Protein AF-D4VQD3-F1 (afdb_monomer_lite)

Organism: NCBI:txid702447

Foldseek 3Di:
DVVVVVVVVVVVVVPPPCPVVVVPDPDPVVVVVCVVVVVVVVVVVVVVVVCVVDDDDPVVVVVVVVVVPPPDPPPCPVVVVVVVVVVVVVVVVCVVVVVPDPDPDPDPPPDDDPPPPVPPPPPPVVPDPPPPPPDDLPVVLVVLVVPQDPFFKQFLFFFAPEEDWAFFDPPFAADEQWDDPDFLLPIGGNLDLVVLQVRLVPRVLVLLVVLQVVCVVVVCNVPPLQWDQAPVRDTDGLSVVVSVLSDSVLLNVLSVVLVVVLLPLLCSLPKAKAKFFLFWDADPRYIYTDIHIYIPSLLSSLLSSCPPPNCLVVLLSLSNVSNVDDNVSNRSSVNSCRSLRRKEKEFEKEWAAALVRATWTKKFWWQLSNPPNSFIAIGHQFMFIQGPLQAPPVRRTGDPVVRVLVRLLQQQVDHSVLQVPWDKGWGRQMARSVSRYTYIYMYIYCHPRDHPLLSNLHAHFCNQVITPDMDIFHLDDADSDLVVVLVVRCVVVVDCSSVGHHPRCRSVSSNSCSSVPVPPPPVSVCVVVVVVVVVVVVVVCVVVVDPCVVVNVVVVVVVVVVVVVVVVVVPVPDPPVQFRFDDQLDSQNPPQKHFNGFDSQLAPDDDDPPDFQPALQLEKEWEDDPPDQKDFLVQKAAPDPKQKGWGAGPPNRDIYIHIYTYIYGCPVDDGAGEFEKEQLWADDPWKIKGKWKWFADPLHTQAIFRMDTDPPRQMWGQPDADDPSRLSSCCSNRVDDSVSRRPIRMGTGDPVCRQFWHWGTWMDRVRYIYTYIDGSVHDCVPPPDFDEEDEFDPPDELVCCCVVPVSVCNVDRMGMYIYMYTPLRCLQRVSRQCVPPVNVVRYRPVRSSNVQSVCSNNPRRTDHDD

Radius of gyration: 34.7 Å; chains: 1; bounding box: 70×96×110 Å

Structure (mmCIF, N/CA/C/O backbone):
data_AF-D4VQD3-F1
#
_entry.id   AF-D4VQD3-F1
#
loop_
_atom_site.group_PDB
_atom_site.id
_atom_site.type_symbol
_atom_site.label_atom_id
_atom_site.label_alt_id
_atom_site.label_comp_id
_atom_site.label_asym_id
_atom_site.label_entity_id
_atom_site.label_seq_id
_atom_site.pdbx_PDB_ins_code
_atom_site.Cartn_x
_atom_site.Cartn_y
_atom_site.Cartn_z
_atom_site.occupancy
_atom_site.B_iso_or_equiv
_atom_site.auth_seq_id
_atom_site.auth_comp_id
_atom_site.auth_asym_id
_atom_site.auth_atom_id
_atom_site.pdbx_PDB_model_num
ATOM 1 N N . MET A 1 1 ? 0.492 35.483 64.277 1.00 33.34 1 MET A N 1
ATOM 2 C CA . MET A 1 1 ? 1.605 34.751 63.634 1.00 33.34 1 MET A CA 1
ATOM 3 C C . MET A 1 1 ? 1.775 35.094 62.150 1.00 33.34 1 MET A C 1
ATOM 5 O O . MET A 1 1 ? 2.915 35.153 61.722 1.00 33.34 1 MET A O 1
ATOM 9 N N . GLU A 1 2 ? 0.725 35.413 61.380 1.00 28.59 2 GLU A N 1
ATOM 10 C CA . GLU A 1 2 ? 0.858 35.745 59.939 1.00 28.59 2 GLU A CA 1
ATOM 11 C C . GLU A 1 2 ? 1.610 37.054 59.626 1.00 28.59 2 GLU A C 1
ATOM 13 O O . GLU A 1 2 ? 2.384 37.095 58.674 1.00 28.59 2 GLU A O 1
ATOM 18 N N . ASN A 1 3 ? 1.480 38.105 60.446 1.00 31.08 3 ASN A N 1
ATOM 19 C CA . ASN A 1 3 ? 2.171 39.379 60.175 1.00 31.08 3 ASN A CA 1
ATOM 20 C C . ASN A 1 3 ? 3.705 39.301 60.310 1.00 31.08 3 ASN A C 1
ATOM 22 O O . ASN A 1 3 ? 4.404 40.060 59.645 1.00 31.08 3 ASN A O 1
ATOM 26 N N . ASN A 1 4 ? 4.239 38.360 61.100 1.00 36.03 4 ASN A N 1
ATOM 27 C CA . ASN A 1 4 ? 5.691 38.196 61.260 1.00 36.03 4 ASN A CA 1
ATOM 28 C C . ASN A 1 4 ? 6.319 37.408 60.099 1.00 36.03 4 ASN A C 1
ATOM 30 O O . ASN A 1 4 ? 7.479 37.633 59.772 1.00 36.03 4 ASN A O 1
ATOM 34 N N . LEU A 1 5 ? 5.552 36.533 59.434 1.00 33.44 5 LEU A N 1
ATOM 35 C CA . LEU A 1 5 ? 6.019 35.793 58.256 1.00 33.44 5 LEU A CA 1
ATOM 36 C C . LEU A 1 5 ? 6.126 36.707 57.025 1.00 33.44 5 LEU A C 1
ATOM 38 O O . LEU A 1 5 ? 7.046 36.579 56.219 1.00 33.44 5 LEU A O 1
ATOM 42 N N . ILE A 1 6 ? 5.197 37.662 56.907 1.00 37.62 6 ILE A N 1
ATOM 43 C CA . ILE A 1 6 ? 5.162 38.647 55.819 1.00 37.62 6 ILE A CA 1
ATOM 44 C C . ILE A 1 6 ? 6.357 39.597 55.924 1.00 37.62 6 ILE A C 1
ATOM 46 O O . ILE A 1 6 ? 7.032 39.827 54.923 1.00 37.62 6 ILE A O 1
ATOM 50 N N . GLN A 1 7 ? 6.668 40.086 57.129 1.00 35.72 7 GLN A N 1
ATOM 51 C CA . GLN A 1 7 ? 7.824 40.959 57.330 1.00 35.72 7 GLN A CA 1
ATOM 52 C C . GLN A 1 7 ? 9.146 40.208 57.093 1.00 35.72 7 GLN A C 1
ATOM 54 O O . GLN A 1 7 ? 9.992 40.698 56.356 1.00 35.72 7 GLN A O 1
ATOM 59 N N . ALA A 1 8 ? 9.267 38.965 57.577 1.00 34.41 8 ALA A N 1
ATOM 60 C CA . ALA A 1 8 ? 10.447 38.129 57.337 1.00 34.41 8 ALA A CA 1
ATOM 61 C C . ALA A 1 8 ? 10.674 37.800 55.847 1.00 34.41 8 ALA A C 1
ATOM 63 O O . ALA A 1 8 ? 11.813 37.719 55.398 1.00 34.41 8 ALA A O 1
ATOM 64 N N . THR A 1 9 ? 9.603 37.647 55.060 1.00 35.06 9 THR A N 1
ATOM 65 C CA . THR A 1 9 ? 9.702 37.386 53.611 1.00 35.06 9 THR A CA 1
ATOM 66 C C . THR A 1 9 ? 10.125 38.640 52.842 1.00 35.06 9 THR A C 1
ATOM 68 O O . THR A 1 9 ? 10.908 38.557 51.899 1.00 35.06 9 THR A O 1
ATOM 71 N N . VAL A 1 10 ? 9.643 39.814 53.257 1.00 36.75 10 VAL A N 1
ATOM 72 C CA . VAL A 1 10 ? 10.036 41.102 52.666 1.00 36.75 10 VAL A CA 1
ATOM 73 C C . VAL A 1 10 ? 11.495 41.431 52.995 1.00 36.75 10 VAL A C 1
ATOM 75 O O . VAL A 1 10 ? 12.235 41.839 52.101 1.00 36.75 10 VAL A O 1
ATOM 78 N N . ASP A 1 11 ? 11.933 41.166 54.226 1.00 36.28 11 ASP A N 1
ATOM 79 C CA . ASP A 1 11 ? 13.319 41.380 54.655 1.00 36.28 11 ASP A CA 1
ATOM 80 C C . ASP A 1 11 ? 14.286 40.379 53.983 1.00 36.28 11 ASP A C 1
ATOM 82 O O . ASP A 1 11 ? 15.412 40.739 53.638 1.00 36.28 11 ASP A O 1
ATOM 86 N N . TYR A 1 12 ? 13.839 39.146 53.703 1.00 36.28 12 TYR A N 1
ATOM 87 C CA . TYR A 1 12 ? 14.604 38.147 52.940 1.00 36.28 12 TYR A CA 1
ATOM 88 C C . TYR A 1 12 ? 14.807 38.551 51.471 1.00 36.28 12 TYR A C 1
ATOM 90 O O . TYR A 1 12 ? 15.903 38.414 50.933 1.00 36.28 12 TYR A O 1
ATOM 98 N N . VAL A 1 13 ? 13.775 39.104 50.825 1.00 36.78 13 VAL A N 1
ATOM 99 C CA . VAL A 1 13 ? 13.853 39.589 49.434 1.00 36.78 13 VAL A CA 1
ATOM 100 C C . VAL A 1 13 ? 14.712 40.850 49.315 1.00 36.78 13 VAL A C 1
ATOM 102 O O . VAL A 1 13 ? 15.398 41.033 48.310 1.00 36.78 13 VAL A O 1
ATOM 105 N N . HIS A 1 14 ? 14.715 41.706 50.338 1.00 37.44 14 HIS A N 1
ATOM 106 C CA . HIS A 1 14 ? 15.539 42.914 50.355 1.00 37.44 14 HIS A CA 1
ATOM 107 C C . HIS A 1 14 ? 17.028 42.653 50.627 1.00 37.44 14 HIS A C 1
ATOM 109 O O . HIS A 1 14 ? 17.852 43.432 50.154 1.00 37.44 14 HIS A O 1
ATOM 115 N N . ASN A 1 15 ? 17.369 41.569 51.333 1.00 33.91 15 ASN A N 1
ATOM 116 C CA . ASN A 1 15 ? 18.751 41.197 51.669 1.00 33.91 15 ASN A CA 1
ATOM 117 C C . ASN A 1 15 ? 19.378 40.169 50.707 1.00 33.91 15 ASN A C 1
ATOM 119 O O . ASN A 1 15 ? 20.495 39.713 50.944 1.00 33.91 15 ASN A O 1
ATOM 123 N N . LEU A 1 16 ? 18.678 39.792 49.632 1.00 35.41 16 LEU A N 1
ATOM 124 C CA . LEU A 1 16 ? 19.236 38.965 48.563 1.00 35.41 16 LEU A CA 1
ATOM 125 C C . LEU A 1 16 ? 20.301 39.767 47.801 1.00 35.41 16 LEU A C 1
ATOM 127 O O . LEU A 1 16 ? 19.994 40.781 47.174 1.00 35.41 16 LEU A O 1
ATOM 131 N N . ASP A 1 17 ? 21.554 39.311 47.858 1.00 36.62 17 ASP A N 1
ATOM 132 C CA . ASP A 1 17 ? 22.639 39.862 47.048 1.00 36.62 17 ASP A CA 1
ATOM 133 C C . ASP A 1 17 ? 22.397 39.482 45.581 1.00 36.62 17 ASP A C 1
ATOM 135 O O . ASP A 1 17 ? 22.597 38.347 45.144 1.00 36.62 17 ASP A O 1
ATOM 139 N N . TRP A 1 18 ? 21.877 40.441 44.817 1.00 41.19 18 TRP A N 1
ATOM 140 C CA . TRP A 1 18 ? 21.493 40.252 43.420 1.00 41.19 18 TRP A CA 1
ATOM 141 C C . TRP A 1 18 ? 22.688 39.931 42.515 1.00 41.19 18 TRP A C 1
ATOM 143 O O . TRP A 1 18 ? 22.479 39.467 41.393 1.00 41.19 18 TRP A O 1
ATOM 153 N N . SER A 1 19 ? 23.924 40.151 42.975 1.00 35.09 19 SER A N 1
ATOM 154 C CA . SER A 1 19 ? 25.125 39.918 42.172 1.00 35.09 19 SER A CA 1
ATOM 155 C C . SER A 1 19 ? 25.336 38.440 41.808 1.00 35.09 19 SER A C 1
ATOM 157 O O . SER A 1 19 ? 25.745 38.168 40.679 1.00 35.09 19 SER A O 1
ATOM 159 N N . ASP A 1 20 ? 24.923 37.494 42.662 1.00 33.75 20 ASP A N 1
ATOM 160 C CA . ASP A 1 20 ? 25.045 36.045 42.410 1.00 33.75 20 ASP A CA 1
ATOM 161 C C . ASP A 1 20 ? 23.985 35.480 41.441 1.00 33.75 20 ASP A C 1
ATOM 163 O O . ASP A 1 20 ? 24.187 34.438 40.812 1.00 33.75 20 ASP A O 1
ATOM 167 N N . ILE A 1 21 ? 22.853 36.172 41.258 1.00 36.41 21 ILE A N 1
ATOM 168 C CA . ILE A 1 21 ? 21.816 35.771 40.287 1.00 36.41 21 ILE A CA 1
ATOM 169 C C . ILE A 1 21 ? 22.214 36.193 38.863 1.00 36.41 21 ILE A C 1
ATOM 171 O O . ILE A 1 21 ? 21.876 35.511 37.892 1.00 36.41 21 ILE A O 1
ATOM 175 N N . PHE A 1 22 ? 22.958 37.294 38.717 1.00 35.69 22 PHE A N 1
ATOM 176 C CA . PHE A 1 22 ? 23.369 37.812 37.409 1.00 35.69 22 PHE A CA 1
ATOM 177 C C . PHE A 1 22 ? 24.576 37.083 36.800 1.00 35.69 22 PHE A C 1
ATOM 179 O O . PHE A 1 22 ? 24.719 37.084 35.577 1.00 35.69 22 PHE A O 1
ATOM 186 N N . THR A 1 23 ? 25.406 36.409 37.597 1.00 34.34 23 THR A N 1
ATOM 187 C CA . THR A 1 23 ? 26.603 35.693 37.116 1.00 34.34 23 THR A CA 1
ATOM 188 C C . THR A 1 23 ? 26.313 34.335 36.464 1.00 34.34 23 THR A C 1
ATOM 190 O O . THR A 1 23 ? 27.164 33.842 35.728 1.00 34.34 23 THR A O 1
ATOM 193 N N . ASN A 1 24 ? 25.115 33.754 36.629 1.00 33.88 24 ASN A N 1
ATOM 194 C CA . ASN A 1 24 ? 24.781 32.410 36.117 1.00 33.88 24 ASN A CA 1
ATOM 195 C C . ASN A 1 24 ? 23.739 32.356 34.976 1.00 33.88 24 ASN A C 1
ATOM 197 O O . ASN A 1 24 ? 23.231 31.282 34.649 1.00 33.88 24 ASN A O 1
ATOM 201 N N . ILE A 1 25 ? 23.419 33.479 34.319 1.00 36.72 25 ILE A N 1
ATOM 202 C CA . ILE A 1 25 ? 22.396 33.522 33.253 1.00 36.72 25 ILE A CA 1
ATOM 203 C C . ILE A 1 25 ? 23.027 33.849 31.891 1.00 36.72 25 ILE A C 1
ATOM 205 O O . ILE A 1 25 ? 23.129 35.002 31.483 1.00 36.72 25 ILE A O 1
ATOM 209 N N . THR A 1 26 ? 23.377 32.818 31.121 1.00 33.91 26 THR A N 1
ATOM 210 C CA . THR A 1 26 ? 23.884 32.920 29.736 1.00 33.91 26 THR A CA 1
ATOM 211 C C . THR A 1 26 ? 22.786 32.689 28.684 1.00 33.91 26 THR A C 1
ATOM 213 O O . THR A 1 26 ? 22.952 31.931 27.731 1.00 33.91 26 THR A O 1
ATOM 216 N N . SER A 1 27 ? 21.630 33.356 28.818 1.00 38.34 27 SER A N 1
ATOM 217 C CA . SER A 1 27 ? 20.568 33.314 27.795 1.00 38.34 27 SER A CA 1
ATOM 218 C C . SER A 1 27 ? 20.077 34.708 27.403 1.00 38.34 27 SER A C 1
ATOM 220 O O . SER A 1 27 ? 19.312 35.354 28.122 1.00 38.34 27 SER A O 1
ATOM 222 N N . ASN A 1 28 ? 20.438 35.128 26.185 1.00 36.25 28 ASN A N 1
ATOM 223 C CA . ASN A 1 28 ? 20.037 36.397 25.558 1.00 36.25 28 ASN A CA 1
ATOM 224 C C . ASN A 1 28 ? 18.508 36.612 25.481 1.00 36.25 28 ASN A C 1
ATOM 226 O O . ASN A 1 28 ? 18.054 37.738 25.303 1.00 36.25 28 ASN A O 1
ATOM 230 N N . LYS A 1 29 ? 17.688 35.561 25.638 1.00 36.31 29 LYS A N 1
ATOM 231 C CA . LYS A 1 29 ? 16.215 35.661 25.618 1.00 36.31 29 LYS A CA 1
ATOM 232 C C . LYS A 1 29 ? 15.621 36.184 26.930 1.00 36.31 29 LYS A C 1
ATOM 234 O O . LYS A 1 29 ? 14.568 36.814 26.891 1.00 36.31 29 LYS A O 1
ATOM 239 N N . LEU A 1 30 ? 16.275 35.945 28.070 1.00 36.44 30 LEU A N 1
ATOM 240 C CA . LEU A 1 30 ? 15.791 36.415 29.373 1.00 36.44 30 LEU A CA 1
ATOM 241 C C . LEU A 1 30 ? 16.198 37.873 29.623 1.00 36.44 30 LEU A C 1
ATOM 243 O O . LEU A 1 30 ? 15.379 38.654 30.095 1.00 36.44 30 LEU A O 1
ATOM 247 N N . LEU A 1 31 ? 17.404 38.265 29.194 1.00 36.03 31 LEU A N 1
ATOM 248 C CA . LEU A 1 31 ? 17.841 39.667 29.153 1.00 36.03 31 LEU A CA 1
ATOM 249 C C . LEU A 1 31 ? 16.934 40.531 28.259 1.00 36.03 31 LEU A C 1
ATOM 251 O O . LEU A 1 31 ? 16.635 41.666 28.611 1.00 36.03 31 LEU A O 1
ATOM 255 N N . PHE A 1 32 ? 16.436 39.971 27.150 1.00 38.72 32 PHE A N 1
ATOM 256 C CA . PHE A 1 32 ? 15.459 40.615 26.264 1.00 38.72 32 PHE A CA 1
ATOM 257 C C . PHE A 1 32 ? 14.057 40.740 26.890 1.00 38.72 32 PHE A C 1
ATOM 259 O O . PHE A 1 32 ? 13.383 41.752 26.725 1.00 38.72 32 PHE A O 1
ATOM 266 N N . LEU A 1 33 ? 13.608 39.732 27.643 1.00 35.38 33 LEU A N 1
ATOM 267 C CA . LEU A 1 33 ? 12.346 39.813 28.387 1.00 35.38 33 LEU A CA 1
ATOM 268 C C . LEU A 1 33 ? 12.435 40.817 29.543 1.00 35.38 33 LEU A C 1
ATOM 270 O O . LEU A 1 33 ? 11.495 41.576 29.754 1.00 35.38 33 LEU A O 1
ATOM 274 N N . LEU A 1 34 ? 13.567 40.869 30.248 1.00 35.59 34 LEU A N 1
ATOM 275 C CA . LEU A 1 34 ? 13.815 41.834 31.319 1.00 35.59 34 LEU A CA 1
ATOM 276 C C . LEU A 1 34 ? 13.956 43.265 30.781 1.00 35.59 34 LEU A C 1
ATOM 278 O O . LEU A 1 34 ? 13.406 44.182 31.383 1.00 35.59 34 LEU A O 1
ATOM 282 N N . SER A 1 35 ? 14.590 43.474 29.622 1.00 36.38 35 SER A N 1
ATOM 283 C CA . SER A 1 35 ? 14.714 44.810 29.017 1.00 36.38 35 SER A CA 1
ATOM 284 C C . SER A 1 35 ? 13.388 45.379 28.498 1.00 36.38 35 SER A C 1
ATOM 286 O O . SER A 1 35 ? 13.237 46.596 28.444 1.00 36.38 35 SER A O 1
ATOM 288 N N . ILE A 1 36 ? 12.410 44.522 28.177 1.00 37.00 36 ILE A N 1
ATOM 289 C CA . ILE A 1 36 ? 11.030 44.914 27.832 1.00 37.00 36 ILE A CA 1
ATOM 290 C C . ILE A 1 36 ? 10.156 45.049 29.087 1.00 37.00 36 ILE A C 1
ATOM 292 O O . ILE A 1 36 ? 9.302 45.931 29.158 1.00 37.00 36 ILE A O 1
ATOM 296 N N . ALA A 1 37 ? 10.362 44.197 30.092 1.00 37.03 37 ALA A N 1
ATOM 297 C CA . ALA A 1 37 ? 9.554 44.188 31.307 1.00 37.03 37 ALA A CA 1
ATOM 298 C C . ALA A 1 37 ? 9.890 45.354 32.251 1.00 37.03 37 ALA A C 1
ATOM 300 O O . ALA A 1 37 ? 8.980 45.952 32.817 1.00 37.03 37 ALA A O 1
ATOM 301 N N . ILE A 1 38 ? 11.164 45.728 32.401 1.00 37.53 38 ILE A N 1
ATOM 302 C CA . ILE A 1 38 ? 11.604 46.784 33.332 1.00 37.53 38 ILE A CA 1
ATOM 303 C C . ILE A 1 38 ? 10.982 48.166 33.002 1.00 37.53 38 ILE A C 1
ATOM 305 O O . ILE A 1 38 ? 10.444 48.794 33.918 1.00 37.53 38 ILE A O 1
ATOM 309 N N . PRO A 1 39 ? 10.927 48.626 31.733 1.00 36.78 39 PRO A N 1
ATOM 310 C CA . PRO A 1 39 ? 10.271 49.888 31.367 1.00 36.78 39 PRO A CA 1
ATOM 311 C C . PRO A 1 39 ? 8.746 49.887 31.537 1.00 36.78 39 PRO A C 1
ATOM 313 O O . PRO A 1 39 ? 8.153 50.957 31.625 1.00 36.78 39 PRO A O 1
ATOM 316 N N . VAL A 1 40 ? 8.106 48.711 31.587 1.00 38.28 40 VAL A N 1
ATOM 317 C CA . VAL A 1 40 ? 6.649 48.544 31.772 1.00 38.28 40 VAL A CA 1
ATOM 318 C C . VAL A 1 40 ? 6.289 48.398 33.256 1.00 38.28 40 VAL A C 1
ATOM 320 O O . VAL A 1 40 ? 5.279 48.935 33.714 1.00 38.28 40 VAL A O 1
ATOM 323 N N . ILE A 1 41 ? 7.140 47.727 34.036 1.00 39.78 41 ILE A N 1
ATOM 324 C CA . ILE A 1 41 ? 6.942 47.472 35.468 1.00 39.78 41 ILE A CA 1
ATOM 325 C C . ILE A 1 41 ? 7.159 48.742 36.305 1.00 39.78 41 ILE A C 1
ATOM 327 O O . ILE A 1 41 ? 6.414 48.964 37.257 1.00 39.78 41 ILE A O 1
ATOM 331 N N . ILE A 1 42 ? 8.111 49.612 35.949 1.00 38.66 42 ILE A N 1
ATOM 332 C CA . ILE A 1 42 ? 8.399 50.852 36.700 1.00 38.66 42 ILE A CA 1
ATOM 333 C C . ILE A 1 42 ? 7.208 51.846 36.689 1.00 38.66 42 ILE A C 1
ATOM 335 O O . ILE A 1 42 ? 6.819 52.323 37.761 1.00 38.66 42 ILE A O 1
ATOM 339 N N . PRO A 1 43 ? 6.547 52.128 35.546 1.00 38.06 43 PRO A N 1
ATOM 340 C CA . PRO A 1 43 ? 5.314 52.920 35.510 1.00 38.06 43 PRO A CA 1
ATOM 341 C C . PRO A 1 43 ? 4.153 52.253 36.257 1.00 38.06 43 PRO A C 1
ATOM 343 O O . PRO A 1 43 ? 3.422 52.932 36.979 1.00 38.06 43 PRO A O 1
ATOM 346 N N . LEU A 1 44 ? 4.013 50.924 36.148 1.00 37.69 44 LEU A N 1
ATOM 347 C CA . LEU A 1 44 ? 3.003 50.147 36.877 1.00 37.69 44 LEU A CA 1
ATOM 348 C C . LEU A 1 44 ? 3.212 50.203 38.398 1.00 37.69 44 LEU A C 1
ATOM 350 O O . LEU A 1 44 ? 2.231 50.281 39.132 1.00 37.69 44 LEU A O 1
ATOM 354 N N . PHE A 1 45 ? 4.457 50.255 38.883 1.00 35.16 45 PHE A N 1
ATOM 355 C CA . PHE A 1 45 ? 4.780 50.443 40.304 1.00 35.16 45 PHE A CA 1
ATOM 356 C C . PHE A 1 45 ? 4.440 51.858 40.813 1.00 35.16 45 PHE A C 1
ATOM 358 O O . PHE A 1 45 ? 4.010 52.037 41.957 1.00 35.16 45 PHE A O 1
ATOM 365 N N . ASN A 1 46 ? 4.562 52.875 39.955 1.00 36.81 46 ASN A N 1
ATOM 366 C CA . ASN A 1 46 ? 4.122 54.240 40.264 1.00 36.81 46 ASN A CA 1
ATOM 367 C C . ASN A 1 46 ? 2.588 54.376 40.251 1.00 36.81 46 ASN A C 1
ATOM 369 O O . ASN A 1 46 ? 2.022 55.088 41.085 1.00 36.81 46 ASN A O 1
ATOM 373 N N . ILE A 1 47 ? 1.903 53.638 39.371 1.00 42.66 47 ILE A N 1
ATOM 374 C CA . ILE A 1 47 ? 0.440 53.485 39.367 1.00 42.66 47 ILE A CA 1
ATOM 375 C C . ILE A 1 47 ? -0.024 52.696 40.611 1.00 42.66 47 ILE A C 1
ATOM 377 O O . ILE A 1 47 ? -0.975 53.103 41.277 1.00 42.66 47 ILE A O 1
ATOM 381 N N . TYR A 1 48 ? 0.706 51.652 41.016 1.00 36.09 48 TYR A N 1
ATOM 382 C CA . TYR A 1 48 ? 0.490 50.869 42.241 1.00 36.09 48 TYR A CA 1
ATOM 383 C C . TYR A 1 48 ? 0.541 51.733 43.513 1.00 36.09 48 TYR A C 1
ATOM 385 O O . TYR A 1 48 ? -0.371 51.651 44.339 1.00 36.09 48 TYR A O 1
ATOM 393 N N . LYS A 1 49 ? 1.515 52.650 43.641 1.00 35.62 49 LYS A N 1
ATOM 394 C CA . LYS A 1 49 ? 1.566 53.626 44.755 1.00 35.62 49 LYS A CA 1
ATOM 395 C C . LYS A 1 49 ? 0.324 54.525 44.830 1.00 35.62 49 LYS A C 1
ATOM 397 O O . LYS A 1 49 ? -0.073 54.915 45.927 1.00 35.62 49 LYS A O 1
ATOM 402 N N . ARG A 1 50 ? -0.308 54.838 43.691 1.00 38.88 50 ARG A N 1
ATOM 403 C CA . ARG A 1 50 ? -1.570 55.602 43.629 1.00 38.88 50 ARG A CA 1
ATOM 404 C C . ARG A 1 50 ? -2.806 54.742 43.933 1.00 38.88 50 ARG A C 1
ATOM 406 O O . ARG A 1 50 ? -3.743 55.247 44.545 1.00 38.88 50 ARG A O 1
ATOM 413 N N . ILE A 1 51 ? -2.797 53.459 43.566 1.00 40.53 51 ILE A N 1
ATOM 414 C CA . ILE A 1 51 ? -3.932 52.526 43.707 1.00 40.53 51 ILE A CA 1
ATOM 415 C C . ILE A 1 51 ? -4.090 51.967 45.133 1.00 40.53 51 ILE A C 1
ATOM 417 O O . ILE A 1 51 ? -5.218 51.722 45.558 1.00 40.53 51 ILE A O 1
ATOM 421 N N . VAL A 1 52 ? -3.021 51.847 45.933 1.00 34.28 52 VAL A N 1
ATOM 422 C CA . VAL A 1 52 ? -3.097 51.339 47.329 1.00 34.28 52 VAL A CA 1
ATOM 423 C C . VAL A 1 52 ? -4.000 52.195 48.249 1.00 34.28 52 VAL A C 1
ATOM 425 O O . VAL A 1 52 ? -4.395 51.744 49.325 1.00 34.28 52 VAL A O 1
ATOM 428 N N . ARG A 1 53 ? -4.438 53.387 47.814 1.00 36.59 53 ARG A N 1
ATOM 429 C CA . ARG A 1 53 ? -5.448 54.199 48.517 1.00 36.59 53 ARG A CA 1
ATOM 430 C C . ARG A 1 53 ? -6.908 53.765 48.296 1.00 36.59 53 ARG A C 1
ATOM 432 O O . ARG A 1 53 ? -7.765 54.231 49.041 1.00 36.59 53 ARG A O 1
ATOM 439 N N . ILE A 1 54 ? -7.223 52.873 47.347 1.00 40.44 54 ILE A N 1
ATOM 440 C CA . ILE A 1 54 ? -8.612 52.476 47.038 1.00 40.44 54 ILE A CA 1
ATOM 441 C C . ILE A 1 54 ? -8.764 50.937 47.012 1.00 40.44 54 ILE A C 1
ATOM 443 O O . ILE A 1 54 ? -8.621 50.285 45.989 1.00 40.44 54 ILE A O 1
ATOM 447 N N . ARG A 1 55 ? -9.124 50.404 48.194 1.00 35.03 55 ARG A N 1
ATOM 448 C CA . ARG A 1 55 ? -9.782 49.113 48.537 1.00 35.03 55 ARG A CA 1
ATOM 449 C C . ARG A 1 55 ? -9.081 47.766 48.219 1.00 35.03 55 ARG A C 1
ATOM 451 O O . ARG A 1 55 ? -8.826 47.386 47.087 1.00 35.03 55 ARG A O 1
ATOM 458 N N . LYS A 1 56 ? -8.911 46.976 49.297 1.00 35.22 56 LYS A N 1
ATOM 459 C CA . LYS A 1 56 ? -8.087 45.753 49.462 1.00 35.22 56 LYS A CA 1
ATOM 460 C C . LYS A 1 56 ? -8.776 44.385 49.234 1.00 35.22 56 LYS A C 1
ATOM 462 O O . LYS A 1 56 ? -8.139 43.362 49.449 1.00 35.22 56 LYS A O 1
ATOM 467 N N . ILE A 1 57 ? -10.049 44.307 48.837 1.00 36.31 57 ILE A N 1
ATOM 468 C CA . ILE A 1 57 ? -10.833 43.054 49.008 1.00 36.31 57 ILE A CA 1
ATOM 469 C C . ILE A 1 57 ? -10.861 42.138 47.764 1.00 36.31 57 ILE A C 1
ATOM 471 O O . ILE A 1 57 ? -10.966 40.923 47.905 1.00 36.31 57 ILE A O 1
ATOM 475 N N . VAL A 1 58 ? -10.705 42.670 46.547 1.00 37.38 58 VAL A N 1
ATOM 476 C CA . VAL A 1 58 ? -10.849 41.869 45.307 1.00 37.38 58 VAL A CA 1
ATOM 477 C C . VAL A 1 58 ? -9.582 41.068 44.968 1.00 37.38 58 VAL A C 1
ATOM 479 O O . VAL A 1 58 ? -9.665 39.957 44.452 1.00 37.38 58 VAL A O 1
ATOM 482 N N . ILE A 1 59 ? -8.401 41.577 45.328 1.00 37.72 59 ILE A N 1
ATOM 483 C CA . ILE A 1 59 ? -7.108 40.995 44.926 1.00 37.72 59 ILE A CA 1
ATOM 484 C C . ILE A 1 59 ? -6.732 39.751 45.758 1.00 37.72 59 ILE A C 1
ATOM 486 O O . ILE A 1 59 ? -6.119 38.824 45.232 1.00 37.72 59 ILE A O 1
ATOM 490 N N . LEU A 1 60 ? -7.174 39.663 47.019 1.00 34.28 60 LEU A N 1
ATOM 491 C CA . LEU A 1 60 ? -6.904 38.514 47.901 1.00 34.28 60 LEU A CA 1
ATOM 492 C C . LEU A 1 60 ? -7.559 37.209 47.417 1.00 34.28 60 LEU A C 1
ATOM 494 O O . LEU A 1 60 ? -6.998 36.136 47.618 1.00 34.28 60 LEU A O 1
ATOM 498 N N . ARG A 1 61 ? -8.702 37.281 46.717 1.00 33.72 61 ARG A N 1
ATOM 499 C CA . ARG A 1 61 ? -9.324 36.094 46.099 1.00 33.72 61 ARG A CA 1
ATOM 500 C C . ARG A 1 61 ? -8.619 35.643 44.818 1.00 33.72 61 ARG A C 1
ATOM 502 O O . ARG A 1 61 ? -8.658 34.459 44.507 1.00 33.72 61 ARG A O 1
ATOM 509 N N . VAL A 1 62 ? -7.959 36.557 44.106 1.00 36.34 62 VAL A N 1
ATOM 510 C CA . VAL A 1 62 ? -7.290 36.273 42.824 1.00 36.34 62 VAL A CA 1
ATOM 511 C C . VAL A 1 62 ? -5.879 35.715 43.037 1.00 36.34 62 VAL A C 1
ATOM 513 O O . VAL A 1 62 ? -5.500 34.750 42.379 1.00 36.34 62 VAL A O 1
ATOM 516 N N . LEU A 1 63 ? -5.128 36.234 44.015 1.00 33.44 63 LEU A N 1
ATOM 517 C CA . LEU A 1 63 ? -3.815 35.683 44.388 1.00 33.44 63 LEU A CA 1
ATOM 518 C C . LEU A 1 63 ? -3.918 34.260 44.955 1.00 33.44 63 LEU A C 1
ATOM 520 O O . LEU A 1 63 ? -3.075 33.420 44.647 1.00 33.44 63 LEU A O 1
ATOM 524 N N . ASN A 1 64 ? -4.991 33.960 45.695 1.00 30.27 64 ASN A N 1
ATOM 525 C CA . ASN A 1 64 ? -5.253 32.603 46.177 1.00 30.27 64 ASN A CA 1
ATOM 526 C C . ASN A 1 64 ? -5.579 31.624 45.027 1.00 30.27 64 ASN A C 1
ATOM 528 O O . ASN A 1 64 ? -5.360 30.427 45.153 1.00 30.27 64 ASN A O 1
ATOM 532 N N . TRP A 1 65 ? -6.057 32.127 43.882 1.00 35.09 65 TRP A N 1
ATOM 533 C CA . TRP A 1 65 ? -6.324 31.321 42.685 1.00 35.09 65 TRP A CA 1
ATOM 534 C C . TRP A 1 65 ? -5.052 31.069 41.858 1.00 35.09 65 TRP A C 1
ATOM 536 O O . TRP A 1 65 ? -4.851 29.964 41.362 1.00 35.09 65 TRP A O 1
ATOM 546 N N . MET A 1 66 ? -4.144 32.053 41.786 1.00 31.84 66 MET A N 1
ATOM 547 C CA . MET A 1 66 ? -2.836 31.906 41.125 1.00 31.84 66 MET A CA 1
ATOM 548 C C . MET A 1 66 ? -1.882 30.947 41.853 1.00 31.84 66 MET A C 1
ATOM 550 O O . MET A 1 66 ? -1.061 30.299 41.207 1.00 31.84 66 MET A O 1
ATOM 554 N N . LEU A 1 67 ? -1.981 30.832 43.180 1.00 31.38 67 LEU A N 1
ATOM 555 C CA . LEU A 1 67 ? -1.164 29.896 43.964 1.00 31.38 67 LEU A CA 1
ATOM 556 C C . LEU A 1 67 ? -1.578 28.427 43.772 1.00 31.38 67 LEU A C 1
ATOM 558 O O . LEU A 1 67 ? -0.744 27.540 43.919 1.00 31.38 67 LEU A O 1
ATOM 562 N N . VAL A 1 68 ? -2.827 28.161 43.376 1.00 30.41 68 VAL A N 1
ATOM 563 C CA . VAL A 1 68 ? -3.337 26.795 43.147 1.00 30.41 68 VAL A CA 1
ATOM 564 C C . VAL A 1 68 ? -3.028 26.287 41.726 1.00 30.41 68 VAL A C 1
ATOM 566 O O . VAL A 1 68 ? -3.092 25.087 41.475 1.00 30.41 68 VAL A O 1
ATOM 569 N N . SER A 1 69 ? -2.619 27.153 40.790 1.00 35.12 69 SER A N 1
ATOM 570 C CA . SER A 1 69 ? -2.417 26.788 39.377 1.00 35.12 69 SER A CA 1
ATOM 571 C C . SER A 1 69 ? -0.958 26.535 38.956 1.00 35.12 69 SER A C 1
ATOM 573 O O . SER A 1 69 ? -0.655 26.592 37.764 1.00 35.12 69 SER A O 1
ATOM 575 N N . GLN A 1 70 ? -0.031 26.255 39.881 1.00 29.34 70 GLN A N 1
ATOM 576 C CA . GLN A 1 70 ? 1.379 25.956 39.556 1.00 29.34 70 GLN A CA 1
ATOM 577 C C . GLN A 1 70 ? 1.642 24.512 39.074 1.00 29.34 70 GLN A C 1
ATOM 579 O O . GLN A 1 70 ? 2.656 23.907 39.414 1.00 29.34 70 GLN A O 1
ATOM 584 N N . VAL A 1 71 ? 0.783 23.955 38.217 1.00 29.66 71 VAL A N 1
ATOM 585 C CA . VAL A 1 71 ? 1.071 22.685 37.530 1.00 29.66 71 VAL A CA 1
ATOM 586 C C . VAL A 1 71 ? 0.878 22.869 36.020 1.00 29.66 71 VAL A C 1
ATOM 588 O O . VAL A 1 71 ? -0.206 23.206 35.556 1.00 29.66 71 VAL A O 1
ATOM 591 N N . ASP A 1 72 ? 1.963 22.655 35.268 1.00 28.67 72 ASP A N 1
ATOM 592 C CA . ASP A 1 72 ? 2.078 22.608 33.797 1.00 28.67 72 ASP A CA 1
ATOM 593 C C . ASP A 1 72 ? 2.061 23.926 32.986 1.00 28.67 72 ASP A C 1
ATOM 595 O O . ASP A 1 72 ? 1.247 24.165 32.089 1.00 28.67 72 ASP A O 1
ATOM 599 N N . LEU A 1 73 ? 3.114 24.732 33.171 1.00 29.33 73 LEU A N 1
ATOM 600 C CA . LEU A 1 73 ? 3.370 25.985 32.438 1.00 29.33 73 LEU A CA 1
ATOM 601 C C . LEU A 1 73 ? 3.833 25.826 30.963 1.00 29.33 73 LEU A C 1
ATOM 603 O O . LEU A 1 73 ? 4.122 26.818 30.292 1.00 29.33 73 LEU A O 1
ATOM 607 N N . ALA A 1 74 ? 3.913 24.607 30.416 1.00 27.53 74 ALA A N 1
ATOM 608 C CA . ALA A 1 74 ? 4.377 24.382 29.036 1.00 27.53 74 ALA A CA 1
ATOM 609 C C . ALA A 1 74 ? 3.243 24.297 27.991 1.00 27.53 74 ALA A C 1
ATOM 611 O O . ALA A 1 74 ? 3.489 24.526 26.807 1.00 27.53 74 ALA A O 1
ATOM 612 N N . ARG A 1 75 ? 1.997 24.011 28.404 1.00 29.78 75 ARG A N 1
ATOM 613 C CA . ARG A 1 75 ? 0.836 23.836 27.499 1.00 29.78 75 ARG A CA 1
ATOM 614 C C . ARG A 1 75 ? -0.033 25.086 27.314 1.00 29.78 75 ARG A C 1
ATOM 616 O O . ARG A 1 75 ? -0.825 25.133 26.382 1.00 29.78 75 ARG A O 1
ATOM 623 N N . TYR A 1 76 ? 0.138 26.111 28.146 1.00 32.44 76 TYR A N 1
ATOM 624 C CA . TYR A 1 76 ? -0.806 27.232 28.255 1.00 32.44 76 TYR A CA 1
ATOM 625 C C . TYR A 1 76 ? -0.323 28.565 27.664 1.00 32.44 76 TYR A C 1
ATOM 627 O O . TYR A 1 76 ? -0.910 29.598 27.953 1.00 32.44 76 TYR A O 1
ATOM 635 N N . LYS A 1 77 ? 0.710 28.603 26.809 1.00 31.66 77 LYS A N 1
ATOM 636 C CA . LYS A 1 77 ? 1.258 29.893 26.338 1.00 31.66 77 LYS A CA 1
ATOM 637 C C . LYS A 1 77 ? 0.276 30.737 25.514 1.00 31.66 77 LYS A C 1
ATOM 639 O O . LYS A 1 77 ? 0.239 31.940 25.711 1.00 31.66 77 LYS A O 1
ATOM 644 N N . ILE A 1 78 ? -0.548 30.144 24.646 1.00 33.00 78 ILE A N 1
ATOM 645 C CA . ILE A 1 78 ? -1.509 30.910 23.821 1.00 33.00 78 ILE A CA 1
ATOM 646 C C . ILE A 1 78 ? -2.786 31.226 24.608 1.00 33.00 78 ILE A C 1
ATOM 648 O O . ILE A 1 78 ? -3.277 32.350 24.557 1.00 33.00 78 ILE A O 1
ATOM 652 N N . ARG A 1 79 ? -3.288 30.262 25.390 1.00 31.69 79 ARG A N 1
ATOM 653 C CA . ARG A 1 79 ? -4.507 30.428 26.192 1.00 31.69 79 ARG A CA 1
ATOM 654 C C . ARG A 1 79 ? -4.304 31.404 27.351 1.00 31.69 79 ARG A C 1
ATOM 656 O O . ARG A 1 79 ? -5.127 32.283 27.520 1.00 31.69 79 ARG A O 1
ATOM 663 N N . ALA A 1 80 ? -3.163 31.357 28.045 1.00 34.56 80 ALA A N 1
ATOM 664 C CA . ALA A 1 80 ? -2.833 32.341 29.076 1.00 34.56 80 ALA A CA 1
ATOM 665 C C . ALA A 1 80 ? -2.673 33.752 28.493 1.00 34.56 80 ALA A C 1
ATOM 667 O O . ALA A 1 80 ? -3.143 34.704 29.098 1.00 34.56 80 ALA A O 1
ATOM 668 N N . ILE A 1 81 ? -2.074 33.907 27.305 1.00 37.31 81 ILE A N 1
ATOM 669 C CA . ILE A 1 81 ? -1.996 35.219 26.641 1.00 37.31 81 ILE A CA 1
ATOM 670 C C . ILE A 1 81 ? -3.396 35.707 26.251 1.00 37.31 81 ILE A C 1
ATOM 672 O O . ILE A 1 81 ? -3.707 36.872 26.482 1.00 37.31 81 ILE A O 1
ATOM 676 N N . PHE A 1 82 ? -4.257 34.838 25.716 1.00 37.59 82 PHE A N 1
ATOM 677 C CA . PHE A 1 82 ? -5.628 35.197 25.347 1.00 37.59 82 PHE A CA 1
ATOM 678 C C . PHE A 1 82 ? -6.491 35.527 26.573 1.00 37.59 82 PHE A C 1
ATOM 680 O O . PHE A 1 82 ? -7.154 36.556 26.572 1.00 37.59 82 PHE A O 1
ATOM 687 N N . ASP A 1 83 ? -6.416 34.732 27.641 1.00 38.81 83 ASP A N 1
ATOM 688 C CA . ASP A 1 83 ? -7.154 34.935 28.891 1.00 38.81 83 ASP A CA 1
ATOM 689 C C . ASP A 1 83 ? -6.668 36.190 29.629 1.00 38.81 83 ASP A C 1
ATOM 691 O O . ASP A 1 83 ? -7.488 36.971 30.104 1.00 38.81 83 ASP A O 1
ATOM 695 N N . ILE A 1 84 ? -5.355 36.459 29.652 1.00 42.28 84 ILE A N 1
ATOM 696 C CA . ILE A 1 84 ? -4.791 37.709 30.190 1.00 42.28 84 ILE A CA 1
ATOM 697 C C . ILE A 1 84 ? -5.229 38.904 29.336 1.00 42.28 84 ILE A C 1
ATOM 699 O O . ILE A 1 84 ? -5.599 39.939 29.881 1.00 42.28 84 ILE A O 1
ATOM 703 N N . THR A 1 85 ? -5.246 38.770 28.007 1.00 42.47 85 THR A N 1
ATOM 704 C CA . THR A 1 85 ? -5.686 39.842 27.099 1.00 42.47 85 THR A CA 1
ATOM 705 C C . THR A 1 85 ? -7.181 40.120 27.263 1.00 42.47 85 THR A C 1
ATOM 707 O O . THR A 1 85 ? -7.577 41.276 27.379 1.00 42.47 85 THR A O 1
ATOM 710 N N . LEU A 1 86 ? -8.015 39.081 27.357 1.00 42.81 86 LEU A N 1
ATOM 711 C CA . LEU A 1 86 ? -9.455 39.192 27.587 1.00 42.81 86 LEU A CA 1
ATOM 712 C C . LEU A 1 86 ? -9.751 39.771 28.978 1.00 42.81 86 LEU A C 1
ATOM 714 O O . LEU A 1 86 ? -10.645 40.602 29.121 1.00 42.81 86 LEU A O 1
ATOM 718 N N . PHE A 1 87 ? -8.970 39.390 29.992 1.00 43.25 87 PHE A N 1
ATOM 719 C CA . PHE A 1 87 ? -9.051 39.924 31.351 1.00 43.25 87 PHE A CA 1
ATOM 720 C C . PHE A 1 87 ? -8.675 41.410 31.404 1.00 43.25 87 PHE A C 1
ATOM 722 O O . PHE A 1 87 ? -9.411 42.210 31.979 1.00 43.25 87 PHE A O 1
ATOM 729 N N . VAL A 1 88 ? -7.589 41.808 30.735 1.00 44.53 88 VAL A N 1
ATOM 730 C CA . VAL A 1 88 ? -7.162 43.211 30.626 1.00 44.53 88 VAL A CA 1
ATOM 731 C C . VAL A 1 88 ? -8.188 44.036 29.844 1.00 44.53 88 VAL A C 1
ATOM 733 O O . VAL A 1 88 ? -8.554 45.116 30.294 1.00 44.53 88 VAL A O 1
ATOM 736 N N . ILE A 1 89 ? -8.737 43.514 28.741 1.00 45.25 89 ILE A N 1
ATOM 737 C CA . ILE A 1 89 ? -9.827 44.159 27.988 1.00 45.25 89 ILE A CA 1
ATOM 738 C C . ILE A 1 89 ? -11.081 44.308 28.858 1.00 45.25 89 ILE A C 1
ATOM 740 O O . ILE A 1 89 ? -11.702 45.366 28.850 1.00 45.25 89 ILE A O 1
ATOM 744 N N . THR A 1 90 ? -11.434 43.293 29.649 1.00 43.62 90 THR A N 1
ATOM 745 C CA . THR A 1 90 ? -12.601 43.337 30.547 1.00 43.62 90 THR A CA 1
ATOM 746 C C . THR A 1 90 ? -12.415 44.380 31.650 1.00 43.62 90 THR A C 1
ATOM 748 O O . THR A 1 90 ? -13.341 45.134 31.935 1.00 43.62 90 THR A O 1
ATOM 751 N N . ILE A 1 91 ? -11.210 44.491 32.220 1.00 45.59 91 ILE A N 1
ATOM 752 C CA . ILE A 1 91 ? -10.857 45.546 33.180 1.00 45.59 91 ILE A CA 1
ATOM 753 C C . ILE A 1 91 ? -10.925 46.925 32.515 1.00 45.59 91 ILE A C 1
ATOM 755 O O . ILE A 1 91 ? -11.523 47.841 33.070 1.00 45.59 91 ILE A O 1
ATOM 759 N N . ILE A 1 92 ? -10.380 47.078 31.308 1.00 44.91 92 ILE A N 1
ATOM 760 C CA . ILE A 1 92 ? -10.418 48.341 30.561 1.00 44.91 92 ILE A CA 1
ATOM 761 C C . ILE A 1 92 ? -11.868 48.750 30.251 1.00 44.91 92 ILE A C 1
ATOM 763 O O . ILE A 1 92 ? -12.235 49.895 30.491 1.00 44.91 92 ILE A O 1
ATOM 767 N N . ILE A 1 93 ? -12.730 47.826 29.814 1.00 40.84 93 ILE A N 1
ATOM 768 C CA . ILE A 1 93 ? -14.161 48.085 29.568 1.00 40.84 93 ILE A CA 1
ATOM 769 C C . ILE A 1 93 ? -14.897 48.430 30.873 1.00 40.84 93 ILE A C 1
ATOM 771 O O . ILE A 1 93 ? -15.725 49.343 30.887 1.00 40.84 93 ILE A O 1
ATOM 775 N N . PHE A 1 94 ? -14.579 47.750 31.978 1.00 39.25 94 PHE A N 1
ATOM 776 C CA . PHE A 1 94 ? -15.136 48.036 33.304 1.00 39.25 94 PHE A CA 1
ATOM 777 C C . PHE A 1 94 ? -14.800 49.460 33.776 1.00 39.25 94 PHE A C 1
ATOM 779 O O . PHE A 1 94 ? -15.661 50.140 34.329 1.00 39.25 94 PHE A O 1
ATOM 786 N N . PHE A 1 95 ? -13.585 49.941 33.496 1.00 41.81 95 PHE A N 1
ATOM 787 C CA . PHE A 1 95 ? -13.160 51.303 33.829 1.00 41.81 95 PHE A CA 1
ATOM 788 C C . PHE A 1 95 ? -13.644 52.368 32.828 1.00 41.81 95 PHE A C 1
ATOM 790 O O . PHE A 1 95 ? -13.900 53.493 33.239 1.00 41.81 95 PHE A O 1
ATOM 797 N N . ILE A 1 96 ? -13.833 52.031 31.545 1.00 41.22 96 ILE A N 1
ATOM 798 C CA . ILE A 1 96 ? -14.385 52.951 30.527 1.00 41.22 96 ILE A CA 1
ATOM 799 C C . ILE A 1 96 ? -15.891 53.190 30.725 1.00 41.22 96 ILE A C 1
ATOM 801 O O . ILE A 1 96 ? -16.397 54.256 30.387 1.00 41.22 96 ILE A O 1
ATOM 805 N N . THR A 1 97 ? -16.623 52.211 31.264 1.00 36.88 97 THR A N 1
ATOM 806 C CA . THR A 1 97 ? -18.090 52.287 31.431 1.00 36.88 97 THR A CA 1
ATOM 807 C C . THR A 1 97 ? -18.547 52.829 32.791 1.00 36.88 97 THR A C 1
ATOM 809 O O . THR A 1 97 ? -19.748 52.839 33.066 1.00 36.88 97 THR A O 1
ATOM 812 N N . ASP A 1 98 ? -17.606 53.269 33.635 1.00 34.59 98 ASP A N 1
ATOM 813 C CA . ASP A 1 98 ? -17.818 53.895 34.953 1.00 34.59 98 ASP A CA 1
ATOM 814 C C . ASP A 1 98 ? -18.860 53.175 35.839 1.00 34.59 98 ASP A C 1
ATOM 816 O O . ASP A 1 98 ? -19.645 53.779 36.569 1.00 34.59 98 ASP A O 1
ATOM 820 N N . GLY A 1 99 ? -18.927 51.841 35.724 1.00 37.78 99 GLY A N 1
ATOM 821 C CA . GLY A 1 99 ? -19.847 50.997 36.490 1.00 37.78 99 GLY A CA 1
ATOM 822 C C . GLY A 1 99 ? -21.348 51.216 36.233 1.00 37.78 99 GLY A C 1
ATOM 823 O O . GLY A 1 99 ? -22.157 50.709 37.011 1.00 37.78 99 GLY A O 1
ATOM 824 N N . GLN A 1 100 ? -21.759 51.933 35.177 1.00 32.19 100 GLN A N 1
ATOM 825 C CA . GLN A 1 100 ? -23.166 52.337 35.000 1.00 32.19 100 GLN A CA 1
ATOM 826 C C . GLN A 1 100 ? -24.118 51.244 34.483 1.00 32.19 100 GLN A C 1
ATOM 828 O O . GLN A 1 100 ? -25.337 51.413 34.540 1.00 32.19 100 GLN A O 1
ATOM 833 N N . TYR A 1 101 ? -23.613 50.094 34.035 1.00 32.84 101 TYR A N 1
ATOM 834 C CA . TYR A 1 101 ? -24.467 48.961 33.673 1.00 32.84 101 TYR A CA 1
ATOM 835 C C . TYR A 1 101 ? -24.640 48.016 34.868 1.00 32.84 101 TYR A C 1
ATOM 837 O O . TYR A 1 101 ? -23.668 47.487 35.400 1.00 32.84 101 TYR A O 1
ATOM 845 N N . ARG A 1 102 ? -25.888 47.763 35.295 1.00 30.50 102 ARG A N 1
ATOM 846 C CA . ARG A 1 102 ? -26.205 46.640 36.195 1.00 30.50 102 ARG A CA 1
ATOM 847 C C . ARG A 1 102 ? -25.962 45.337 35.435 1.00 30.50 102 ARG A C 1
ATOM 849 O O . ARG A 1 102 ? -26.779 44.938 34.610 1.00 30.50 102 ARG A O 1
ATOM 856 N N . TRP A 1 103 ? -24.844 44.678 35.711 1.00 34.19 103 TRP A N 1
ATOM 857 C CA . TRP A 1 103 ? -24.524 43.388 35.111 1.00 34.19 103 TRP A CA 1
ATOM 858 C C . TRP A 1 103 ? -25.351 42.279 35.768 1.00 34.19 103 TRP A C 1
ATOM 860 O O . TRP A 1 103 ? -25.063 41.850 36.884 1.00 34.19 103 TRP A O 1
ATOM 870 N N . TYR A 1 104 ? -26.360 41.782 35.048 1.00 27.59 104 TYR A N 1
ATOM 871 C CA . TYR A 1 104 ? -26.753 40.382 35.171 1.00 27.59 104 TYR A CA 1
ATOM 872 C C . TYR A 1 104 ? -25.584 39.543 34.640 1.00 27.59 104 TYR A C 1
ATOM 874 O O . TYR A 1 104 ? -25.153 39.730 33.506 1.00 27.59 104 TYR A O 1
ATOM 882 N N . ALA A 1 105 ? -25.038 38.702 35.518 1.00 26.83 105 ALA A N 1
ATOM 883 C CA . ALA A 1 105 ? -23.953 37.743 35.327 1.00 26.83 105 ALA A CA 1
ATOM 884 C C . ALA A 1 105 ? -23.541 37.460 33.862 1.00 26.83 105 ALA A C 1
ATOM 886 O O . ALA A 1 105 ? -24.056 36.539 33.230 1.00 26.83 105 ALA A O 1
ATOM 887 N N . MET A 1 106 ? -22.536 38.181 33.351 1.00 27.22 106 MET A N 1
ATOM 888 C CA . MET A 1 106 ? -21.709 37.658 32.260 1.00 27.22 106 MET A CA 1
ATOM 889 C C . MET A 1 106 ? -20.692 36.698 32.872 1.00 27.22 106 MET A C 1
ATOM 891 O O . MET A 1 106 ? -19.615 37.080 33.323 1.00 27.22 106 MET A O 1
ATOM 895 N N . ILE A 1 107 ? -21.111 35.436 32.943 1.00 24.77 107 ILE A N 1
ATOM 896 C CA . ILE A 1 107 ? -20.250 34.283 33.195 1.00 24.77 107 ILE A CA 1
ATOM 897 C C . ILE A 1 107 ? -19.232 34.225 32.042 1.00 24.77 107 ILE A C 1
ATOM 899 O O . ILE A 1 107 ? -19.631 34.384 30.883 1.00 24.77 107 ILE A O 1
ATOM 903 N N . PRO A 1 108 ? -17.929 34.039 32.321 1.00 30.62 108 PRO A N 1
ATOM 904 C CA . PRO A 1 108 ? -16.916 33.927 31.282 1.00 30.62 108 PRO A CA 1
ATOM 905 C C . PRO A 1 108 ? -17.291 32.772 30.357 1.00 30.62 108 PRO A C 1
ATOM 907 O O . PRO A 1 108 ? -17.445 31.635 30.799 1.00 30.62 108 PRO A O 1
ATOM 910 N N . VAL A 1 109 ? -17.455 33.075 29.068 1.00 30.19 109 VAL A N 1
ATOM 911 C CA . VAL A 1 109 ? -17.715 32.090 28.013 1.00 30.19 109 VAL A CA 1
ATOM 912 C C . VAL A 1 109 ? -16.415 31.327 27.738 1.00 30.19 109 VAL A C 1
ATOM 914 O O . VAL A 1 109 ? -15.753 31.506 26.723 1.00 30.19 109 VAL A O 1
ATOM 917 N N . GLY A 1 110 ? -16.031 30.491 28.699 1.00 27.84 110 GLY A N 1
ATOM 918 C CA . GLY A 1 110 ? -15.312 29.248 28.481 1.00 27.84 110 GLY A CA 1
ATOM 919 C C . GLY A 1 110 ? -16.377 28.160 28.416 1.00 27.84 110 GLY A C 1
ATOM 920 O O . GLY A 1 110 ? -17.174 28.041 29.338 1.00 27.84 110 GLY A O 1
ATOM 921 N N . GLY A 1 111 ? -16.452 27.459 27.284 1.00 29.89 111 GLY A N 1
ATOM 922 C CA . GLY A 1 111 ? -17.581 26.624 26.871 1.00 29.89 111 GLY A CA 1
ATOM 923 C C . GLY A 1 111 ? -18.377 25.944 27.987 1.00 29.89 111 GLY A C 1
ATOM 924 O O . GLY A 1 111 ? -17.867 25.043 28.630 1.00 29.89 111 GLY A O 1
ATOM 925 N N . ILE A 1 112 ? -19.640 26.353 28.131 1.00 25.69 112 ILE A N 1
ATOM 926 C CA . ILE A 1 112 ? -20.812 25.579 28.564 1.00 25.69 112 ILE A CA 1
ATOM 927 C C . ILE A 1 112 ? -22.029 26.360 28.003 1.00 25.69 112 ILE A C 1
ATOM 929 O O . ILE A 1 112 ? -22.170 27.553 28.250 1.00 25.69 112 ILE A O 1
ATOM 933 N N . VAL A 1 113 ? -22.868 25.685 27.202 1.00 25.30 113 VAL A N 1
ATOM 934 C CA . VAL A 1 113 ? -24.119 26.145 26.540 1.00 25.30 113 VAL A CA 1
ATOM 935 C C . VAL A 1 113 ? -23.985 27.076 25.312 1.00 25.30 113 VAL A C 1
ATOM 937 O O . VAL A 1 113 ? -24.164 28.287 25.384 1.00 25.30 113 VAL A O 1
ATOM 940 N N . ILE A 1 114 ? -23.839 26.477 24.123 1.00 25.23 114 ILE A N 1
ATOM 941 C CA . ILE A 1 114 ? -24.445 27.000 22.879 1.00 25.23 114 ILE A CA 1
ATOM 942 C C . ILE A 1 114 ? -25.337 25.893 22.314 1.00 25.23 114 ILE A C 1
ATOM 944 O O . ILE A 1 114 ? -25.017 25.261 21.314 1.00 25.23 114 ILE A O 1
ATOM 948 N N . THR A 1 115 ? -26.443 25.611 22.996 1.00 24.92 115 THR A N 1
ATOM 949 C CA . THR A 1 115 ? -27.504 24.752 22.443 1.00 24.92 115 THR A CA 1
ATOM 950 C C . THR A 1 115 ? -28.919 25.268 22.706 1.00 24.92 115 THR A C 1
ATOM 952 O O . THR A 1 115 ? -29.813 24.859 21.979 1.00 24.92 115 THR A O 1
ATOM 955 N N . GLU A 1 116 ? -29.152 26.234 23.607 1.00 24.62 116 GLU A N 1
ATOM 956 C CA . GLU A 1 116 ? -30.528 26.702 23.900 1.00 24.62 116 GLU A CA 1
ATOM 957 C C . GLU A 1 116 ? -30.859 28.166 23.555 1.00 24.62 116 GLU A C 1
ATOM 959 O O . GLU A 1 116 ? -32.032 28.517 23.481 1.00 24.62 116 GLU A O 1
ATOM 964 N N . CYS A 1 117 ? -29.896 29.032 23.223 1.00 25.31 117 CYS A N 1
ATOM 965 C CA . CYS A 1 117 ? -30.218 30.443 22.926 1.00 25.31 117 CYS A CA 1
ATOM 966 C C . CYS A 1 117 ? -30.579 30.744 21.457 1.00 25.31 117 CYS A C 1
ATOM 968 O O . CYS A 1 117 ? -30.963 31.871 21.137 1.00 25.31 117 CYS A O 1
ATOM 970 N N . CYS A 1 118 ? -30.494 29.771 20.543 1.00 27.20 118 CYS A N 1
ATOM 971 C CA . CYS A 1 118 ? -30.708 30.016 19.108 1.00 27.20 118 CYS A CA 1
ATOM 972 C C . CYS A 1 118 ? -32.183 30.046 18.663 1.00 27.20 118 CYS A C 1
ATOM 974 O O . CYS A 1 118 ? -32.447 30.357 17.502 1.00 27.20 118 CYS A O 1
ATOM 976 N N . ALA A 1 119 ? -33.147 29.787 19.551 1.00 27.47 119 ALA A N 1
ATOM 977 C CA . ALA A 1 119 ? -34.568 29.808 19.193 1.00 27.47 119 ALA A CA 1
ATOM 978 C C . ALA A 1 119 ? -35.210 31.213 19.247 1.00 27.47 119 ALA A C 1
ATOM 980 O O . ALA A 1 119 ? -36.116 31.490 18.465 1.00 27.47 119 ALA A O 1
ATOM 981 N N . ASN A 1 120 ? -34.718 32.133 20.090 1.00 26.69 120 ASN A N 1
ATOM 982 C CA . ASN A 1 120 ? -35.465 33.360 20.427 1.00 26.69 120 ASN A CA 1
ATOM 983 C C . ASN A 1 120 ? -34.945 34.681 19.831 1.00 26.69 120 ASN A C 1
ATOM 985 O O . ASN A 1 120 ? -35.561 35.719 20.048 1.00 26.69 120 ASN A O 1
ATOM 989 N N . TYR A 1 121 ? -33.877 34.684 19.025 1.00 32.47 121 TYR A N 1
ATOM 990 C CA . TYR A 1 121 ? -33.300 35.935 18.490 1.00 32.47 121 TYR A CA 1
ATOM 991 C C . TYR A 1 121 ? -33.161 35.968 16.961 1.00 32.47 121 TYR A C 1
ATOM 993 O O . TYR A 1 121 ? -32.205 36.511 16.404 1.00 32.47 121 TYR A O 1
ATOM 1001 N N . LYS A 1 122 ? -34.179 35.451 16.260 1.00 28.00 122 LYS A N 1
ATOM 1002 C CA . LYS A 1 122 ? -34.271 35.461 14.787 1.00 28.00 122 LYS A CA 1
ATOM 1003 C C . LYS A 1 122 ? -34.282 36.880 14.183 1.00 28.00 122 LYS A C 1
ATOM 1005 O O . LYS A 1 122 ? -33.867 37.061 13.043 1.00 28.00 122 LYS A O 1
ATOM 1010 N N . HIS A 1 123 ? -34.687 37.893 14.955 1.00 31.20 123 HIS A N 1
ATOM 1011 C CA . HIS A 1 123 ? -34.801 39.283 14.493 1.00 31.20 123 HIS A CA 1
ATOM 1012 C C . HIS A 1 123 ? -33.494 40.097 14.522 1.00 31.20 123 HIS A C 1
ATOM 1014 O O . HIS A 1 123 ? -33.374 41.061 13.768 1.00 31.20 123 HIS A O 1
ATOM 1020 N N . ILE A 1 124 ? -32.506 39.726 15.348 1.00 30.05 124 ILE A N 1
ATOM 1021 C CA . ILE A 1 124 ? -31.243 40.485 15.474 1.00 30.05 124 ILE A CA 1
ATOM 1022 C C . ILE A 1 124 ? -30.224 40.043 14.408 1.00 30.05 124 ILE A C 1
ATOM 1024 O O . ILE A 1 124 ? -29.516 40.872 13.837 1.00 30.05 124 ILE A O 1
ATOM 1028 N N . LEU A 1 125 ? -30.212 38.755 14.050 1.00 29.41 125 LEU A N 1
ATOM 1029 C CA . LEU A 1 125 ? -29.293 38.194 13.048 1.00 29.41 125 LEU A CA 1
ATOM 1030 C C . LEU A 1 125 ? -29.586 38.640 11.603 1.00 29.41 125 LEU A C 1
ATOM 1032 O O . LEU A 1 125 ? -28.698 38.568 10.759 1.00 29.41 125 LEU A O 1
ATOM 1036 N N . GLN A 1 126 ? -30.788 39.147 11.310 1.00 28.08 126 GLN A N 1
ATOM 1037 C CA . GLN A 1 126 ? -31.151 39.638 9.972 1.00 28.08 126 GLN A CA 1
ATOM 1038 C C . GLN A 1 126 ? -30.617 41.047 9.655 1.00 28.08 126 GLN A C 1
ATOM 1040 O O . GLN A 1 126 ? -30.672 41.464 8.501 1.00 28.08 126 GLN A O 1
ATOM 1045 N N . ARG A 1 127 ? -30.094 41.789 10.644 1.00 27.27 127 ARG A N 1
ATOM 1046 C CA . ARG A 1 127 ? -29.663 43.192 10.466 1.00 27.27 127 ARG A CA 1
ATOM 1047 C C . ARG A 1 127 ? -28.149 43.413 10.458 1.00 27.27 127 ARG A C 1
ATOM 1049 O O . ARG A 1 127 ? -27.713 44.540 10.245 1.00 27.27 127 ARG A O 1
ATOM 1056 N N . ILE A 1 128 ? -27.341 42.369 10.642 1.00 25.67 128 ILE A N 1
ATOM 1057 C CA . ILE A 1 128 ? -25.877 42.478 10.595 1.00 25.67 128 ILE A CA 1
ATOM 1058 C C . ILE A 1 128 ? -25.393 41.980 9.225 1.00 25.67 128 ILE A C 1
ATOM 1060 O O . ILE A 1 128 ? -25.653 40.827 8.874 1.00 25.67 128 ILE A O 1
ATOM 1064 N N . PRO A 1 129 ? -24.680 42.793 8.424 1.00 24.25 129 PRO A N 1
ATOM 1065 C CA . PRO A 1 129 ? -24.169 42.349 7.136 1.00 24.25 129 PRO A CA 1
ATOM 1066 C C . PRO A 1 129 ? -22.995 41.380 7.358 1.00 24.25 129 PRO A C 1
ATOM 1068 O O . PRO A 1 129 ? -21.836 41.779 7.435 1.00 24.25 129 PRO A O 1
ATOM 1071 N N . PHE A 1 130 ? -23.288 40.078 7.422 1.00 27.75 130 PHE A N 1
ATOM 1072 C CA . PHE A 1 130 ? -22.341 38.955 7.560 1.00 27.75 130 PHE A CA 1
ATOM 1073 C C . PHE A 1 130 ? -21.401 38.751 6.347 1.00 27.75 130 PHE A C 1
ATOM 1075 O O . PHE A 1 130 ? -20.979 37.638 6.042 1.00 27.75 130 PHE A O 1
ATOM 1082 N N . LYS A 1 131 ? -21.029 39.814 5.624 1.00 27.11 131 LYS A N 1
ATOM 1083 C CA . LYS A 1 131 ? -20.157 39.719 4.441 1.00 27.11 131 LYS A CA 1
ATOM 1084 C C . LYS A 1 131 ? -18.653 39.800 4.743 1.00 27.11 131 LYS A C 1
ATOM 1086 O O . LYS A 1 131 ? -17.875 39.510 3.840 1.00 27.11 131 LYS A O 1
ATOM 1091 N N . ARG A 1 132 ? -18.214 40.154 5.963 1.00 27.06 132 ARG A N 1
ATOM 1092 C CA . ARG A 1 132 ? -16.789 40.469 6.241 1.00 27.06 132 ARG A CA 1
ATOM 1093 C C . ARG A 1 132 ? -16.071 39.683 7.348 1.00 27.06 132 ARG A C 1
ATOM 1095 O O . ARG A 1 132 ? -14.881 39.894 7.533 1.00 27.06 132 ARG A O 1
ATOM 1102 N N . ILE A 1 133 ? -16.691 38.704 8.010 1.00 30.84 133 ILE A N 1
ATOM 1103 C CA . ILE A 1 133 ? -15.978 37.823 8.967 1.00 30.84 133 ILE A CA 1
ATOM 1104 C C . ILE A 1 133 ? -15.402 36.597 8.228 1.00 30.84 133 ILE A C 1
ATOM 1106 O O . ILE A 1 133 ? -15.701 35.448 8.541 1.00 30.84 133 ILE A O 1
ATOM 1110 N N . LYS A 1 134 ? -14.601 36.821 7.178 1.00 29.44 134 LYS A N 1
ATOM 1111 C CA . LYS A 1 134 ? -13.893 35.742 6.459 1.00 29.44 134 LYS A CA 1
ATOM 1112 C C . LYS A 1 134 ? -12.436 35.558 6.908 1.00 29.44 134 LYS A C 1
ATOM 1114 O O . LYS A 1 134 ? -11.862 34.518 6.603 1.00 29.44 134 LYS A O 1
ATOM 1119 N N . GLU A 1 135 ? -11.873 36.436 7.739 1.00 31.48 135 GLU A N 1
ATOM 1120 C CA . GLU A 1 135 ? -10.408 36.632 7.780 1.00 31.48 135 GLU A CA 1
ATOM 1121 C C . GLU A 1 135 ? -9.689 36.404 9.128 1.00 31.48 135 GLU A C 1
ATOM 1123 O O . GLU A 1 135 ? -8.571 36.868 9.293 1.00 31.48 135 GLU A O 1
ATOM 1128 N N . PHE A 1 136 ? -10.238 35.646 10.085 1.00 31.00 136 PHE A N 1
ATOM 1129 C CA . PHE A 1 136 ? -9.483 35.274 11.302 1.00 31.00 136 PHE A CA 1
ATOM 1130 C C . PHE A 1 136 ? -9.090 33.786 11.304 1.00 31.00 136 PHE A C 1
ATOM 1132 O O . PHE A 1 136 ? -9.983 32.963 11.475 1.00 31.00 136 PHE A O 1
ATOM 1139 N N . PRO A 1 137 ? -7.811 33.396 11.099 1.00 35.34 137 PRO A N 1
ATOM 1140 C CA . PRO A 1 137 ? -7.400 31.986 10.977 1.00 35.34 137 PRO A CA 1
ATOM 1141 C C . PRO A 1 137 ? -7.233 31.241 12.313 1.00 35.34 137 PRO A C 1
ATOM 1143 O O . PRO A 1 137 ? -7.393 30.027 12.351 1.00 35.34 137 PRO A O 1
ATOM 1146 N N . TYR A 1 138 ? -6.925 31.941 13.411 1.00 31.55 138 TYR A N 1
ATOM 1147 C CA . TYR A 1 138 ? -6.466 31.305 14.658 1.00 31.55 138 TYR A CA 1
ATOM 1148 C C . TYR A 1 138 ? -7.587 30.740 15.535 1.00 31.55 138 TYR A C 1
ATOM 1150 O O . TYR A 1 138 ? -7.520 29.586 15.947 1.00 31.55 138 TYR A O 1
ATOM 1158 N N . LEU A 1 139 ? -8.671 31.497 15.736 1.00 30.03 139 LEU A N 1
ATOM 1159 C CA . LEU A 1 139 ? -9.876 31.008 16.429 1.00 30.03 139 LEU A CA 1
ATOM 1160 C C . LEU A 1 139 ? -10.598 29.882 15.662 1.00 30.03 139 LEU A C 1
ATOM 1162 O O . LEU A 1 139 ? -11.394 29.147 16.237 1.00 30.03 139 LEU A O 1
ATOM 1166 N N . LYS A 1 140 ? -10.297 29.718 14.366 1.00 40.19 140 LYS A N 1
ATOM 1167 C CA . LYS A 1 140 ? -10.862 28.670 13.506 1.00 40.19 140 LYS A CA 1
ATOM 1168 C C . LYS A 1 140 ? -10.159 27.321 13.658 1.00 40.19 140 LYS A C 1
ATOM 1170 O O . LYS A 1 140 ? -10.730 26.327 13.235 1.00 40.19 140 LYS A O 1
ATOM 1175 N N . TYR A 1 141 ? -8.962 27.264 14.244 1.00 34.62 141 TYR A N 1
ATOM 1176 C CA . TYR A 1 141 ? -8.156 26.039 14.286 1.00 34.62 141 TYR A CA 1
ATOM 1177 C C . TYR A 1 141 ? -8.737 24.989 15.250 1.00 34.62 141 TYR A C 1
ATOM 1179 O O . TYR A 1 141 ? -8.915 23.834 14.872 1.00 34.62 141 TYR A O 1
ATOM 1187 N N . GLU A 1 142 ? -9.137 25.401 16.459 1.00 34.88 142 GLU A N 1
ATOM 1188 C CA . GLU A 1 142 ? -9.818 24.517 17.423 1.00 34.88 142 GLU A CA 1
ATOM 1189 C C . GLU A 1 142 ? -11.272 24.213 17.013 1.00 34.88 142 GLU A C 1
ATOM 1191 O O . GLU A 1 142 ? -11.765 23.116 17.252 1.00 34.88 142 GLU A O 1
ATOM 1196 N N . GLN A 1 143 ? -11.956 25.146 16.337 1.00 35.19 143 GLN A N 1
ATOM 1197 C CA . GLN A 1 143 ? -13.344 24.958 15.884 1.00 35.19 143 GLN A CA 1
ATOM 1198 C C . GLN A 1 143 ? -13.461 24.113 14.604 1.00 35.19 143 GLN A C 1
ATOM 1200 O O . GLN A 1 143 ? -14.418 23.359 14.460 1.00 35.19 143 GLN A O 1
ATOM 1205 N N . ALA A 1 144 ? -12.492 24.182 13.685 1.00 34.47 144 ALA A N 1
ATOM 1206 C CA . ALA A 1 144 ? -12.439 23.314 12.505 1.00 34.47 144 ALA A CA 1
ATOM 1207 C C . ALA A 1 144 ? -12.138 21.855 12.877 1.00 34.47 144 ALA A C 1
ATOM 1209 O O . ALA A 1 144 ? -12.631 20.946 12.213 1.00 34.47 144 ALA A O 1
ATOM 1210 N N . ALA A 1 145 ? -11.405 21.618 13.973 1.00 35.31 145 ALA A N 1
ATOM 1211 C CA . ALA A 1 145 ? -11.218 20.277 14.527 1.00 35.31 145 ALA A CA 1
ATOM 1212 C C . ALA A 1 145 ? -12.550 19.614 14.949 1.00 35.31 145 ALA A C 1
ATOM 1214 O O . ALA A 1 145 ? -12.633 18.387 14.980 1.00 35.31 145 ALA A O 1
ATOM 1215 N N . LEU A 1 146 ? -13.592 20.415 15.209 1.00 36.69 146 LEU A N 1
ATOM 1216 C CA . LEU A 1 146 ? -14.924 19.996 15.661 1.00 36.69 146 LEU A CA 1
ATOM 1217 C C . LEU A 1 146 ? -15.979 19.891 14.543 1.00 36.69 146 LEU A C 1
ATOM 1219 O O . LEU A 1 146 ? -17.121 19.535 14.831 1.00 36.69 146 LEU A O 1
ATOM 1223 N N . ILE A 1 147 ? -15.648 20.184 13.279 1.00 38.25 147 ILE A N 1
ATOM 1224 C CA . ILE A 1 147 ? -16.611 20.026 12.178 1.00 38.25 147 ILE A CA 1
ATOM 1225 C C . ILE A 1 147 ? -16.691 18.548 11.811 1.00 38.25 147 ILE A C 1
ATOM 1227 O O . ILE A 1 147 ? -15.856 18.023 11.079 1.00 38.25 147 ILE A O 1
ATOM 1231 N N . ILE A 1 148 ? -17.704 17.882 12.360 1.00 42.22 148 ILE A N 1
ATOM 1232 C CA . ILE A 1 148 ? -18.043 16.490 12.071 1.00 42.22 148 ILE A CA 1
ATOM 1233 C C . ILE A 1 148 ? -18.882 16.488 10.780 1.00 42.22 148 ILE A C 1
ATOM 1235 O O . ILE A 1 148 ? -20.004 17.006 10.797 1.00 42.22 148 ILE A O 1
ATOM 1239 N N . PRO A 1 149 ? -18.374 15.979 9.640 1.00 37.81 149 PRO A N 1
ATOM 1240 C CA . PRO A 1 149 ? -19.207 15.774 8.461 1.00 37.81 149 PRO A CA 1
ATOM 1241 C C . PRO A 1 149 ? -20.299 14.734 8.764 1.00 37.81 149 PRO A C 1
ATOM 1243 O O . PRO A 1 149 ? -20.202 13.961 9.714 1.00 37.81 149 PRO A O 1
ATOM 1246 N N . LYS A 1 150 ? -21.378 14.723 7.973 1.00 34.91 150 LYS A N 1
ATOM 1247 C CA . LYS A 1 150 ? -22.392 13.657 8.043 1.00 34.91 150 LYS A CA 1
ATOM 1248 C C . LYS A 1 150 ? -21.698 12.295 7.833 1.00 34.91 150 LYS A C 1
ATOM 1250 O O . LYS A 1 150 ? -21.067 12.122 6.799 1.00 34.91 150 LYS A O 1
ATOM 1255 N N . GLY A 1 151 ? -21.833 11.388 8.807 1.00 49.75 151 GLY A N 1
ATOM 1256 C CA . GLY A 1 151 ? -21.064 10.136 8.940 1.00 49.75 151 GLY A CA 1
ATOM 1257 C C . GLY A 1 151 ? -20.237 10.188 10.229 1.00 49.75 151 GLY A C 1
ATOM 1258 O O . GLY A 1 151 ? -19.209 10.853 10.293 1.00 49.75 151 GLY A O 1
ATOM 1259 N N . LEU A 1 152 ? -20.756 9.622 11.321 1.00 66.88 152 LEU A N 1
ATOM 1260 C CA . LEU A 1 152 ? -20.302 9.905 12.690 1.00 66.88 152 LEU A CA 1
ATOM 1261 C C . LEU A 1 152 ? -18.871 9.372 12.912 1.00 66.88 152 LEU A C 1
ATOM 1263 O O . LEU A 1 152 ? -18.616 8.188 12.750 1.00 66.88 152 LEU A O 1
ATOM 1267 N N . VAL A 1 153 ? -17.910 10.214 13.286 1.00 76.62 153 VAL A N 1
ATOM 1268 C CA . VAL A 1 153 ? -16.530 9.783 13.597 1.00 76.62 153 VAL A CA 1
ATOM 1269 C C . VAL A 1 153 ? -16.298 9.951 15.089 1.00 76.62 153 VAL A C 1
ATOM 1271 O O . VAL A 1 153 ? -16.572 11.027 15.614 1.00 76.62 153 VAL A O 1
ATOM 1274 N N . GLY A 1 154 ? -15.799 8.922 15.772 1.00 84.56 154 GLY A N 1
ATOM 1275 C CA . GLY A 1 154 ? -15.357 9.009 17.164 1.00 84.56 154 GLY A CA 1
ATOM 1276 C C . GLY A 1 154 ? -13.926 9.530 17.238 1.00 84.56 154 GLY A C 1
ATOM 1277 O O . GLY A 1 154 ? -12.988 8.797 16.946 1.00 84.56 154 GLY A O 1
ATOM 1278 N N . ILE A 1 155 ? -13.731 10.799 17.593 1.00 84.31 155 ILE A N 1
ATOM 1279 C CA . ILE A 1 155 ? -12.407 11.425 17.655 1.00 84.31 155 ILE A CA 1
ATOM 1280 C C . ILE A 1 155 ? -11.776 11.123 19.015 1.00 84.31 155 ILE A C 1
ATOM 1282 O O . ILE A 1 155 ? -12.205 11.638 20.054 1.00 84.31 155 ILE A O 1
ATOM 1286 N N . LEU A 1 156 ? -10.708 10.325 19.009 1.00 89.19 156 LEU A N 1
ATOM 1287 C CA . LEU A 1 156 ? -9.980 9.983 20.225 1.00 89.19 156 LEU A CA 1
ATOM 1288 C C . LEU A 1 156 ? -8.923 11.039 20.536 1.00 89.19 156 LEU A C 1
ATOM 1290 O O . LEU A 1 156 ? -8.944 11.603 21.630 1.00 89.19 156 LEU A O 1
ATOM 1294 N N . SER A 1 157 ? -8.091 11.379 19.549 1.00 86.75 157 SER A N 1
ATOM 1295 C CA . SER A 1 157 ? -7.153 12.501 19.606 1.00 86.75 157 SER A CA 1
ATOM 1296 C C . SER A 1 157 ? -6.929 13.120 18.228 1.00 86.75 157 SER A C 1
ATOM 1298 O O . SER A 1 157 ? -6.692 12.420 17.250 1.00 86.75 157 SER A O 1
ATOM 1300 N N . THR A 1 158 ? -6.936 14.451 18.144 1.00 75.88 158 THR A N 1
ATOM 1301 C CA . THR A 1 158 ? -6.582 15.182 16.915 1.00 75.88 158 THR A CA 1
ATOM 1302 C C . THR A 1 158 ? -5.104 15.553 16.845 1.00 75.88 158 THR A C 1
ATOM 1304 O O . THR A 1 158 ? -4.639 15.996 15.799 1.00 75.88 158 THR A O 1
ATOM 1307 N N . THR A 1 159 ? -4.357 15.460 17.943 1.00 75.25 159 THR A N 1
ATOM 1308 C CA . THR A 1 159 ? -2.945 15.855 17.990 1.00 75.25 159 THR A CA 1
ATOM 1309 C C . THR A 1 159 ? -2.136 14.816 18.746 1.00 75.25 159 THR A C 1
ATOM 1311 O O . THR A 1 159 ? -2.433 14.475 19.889 1.00 75.25 159 THR A O 1
ATOM 1314 N N . LEU A 1 160 ? -1.091 14.323 18.090 1.00 83.88 160 LEU A N 1
ATOM 1315 C CA . LEU A 1 160 ? -0.140 13.380 18.651 1.00 83.88 160 LEU A CA 1
ATOM 1316 C C . LEU A 1 160 ? 1.249 13.985 18.492 1.00 83.88 160 LEU A C 1
ATOM 1318 O O . LEU A 1 160 ? 1.572 14.553 17.451 1.00 83.88 160 LEU A O 1
ATOM 1322 N N . LYS A 1 161 ? 2.042 13.931 19.557 1.00 84.94 161 LYS A N 1
ATOM 1323 C CA . LYS A 1 161 ? 3.471 14.240 19.495 1.00 84.94 161 LYS A CA 1
ATOM 1324 C C . LYS A 1 161 ? 4.253 13.038 18.996 1.00 84.94 161 LYS A C 1
ATOM 1326 O O . LYS A 1 161 ? 5.216 13.206 18.264 1.00 84.94 161 LYS A O 1
ATOM 1331 N N . GLU A 1 162 ? 3.824 11.858 19.422 1.00 88.06 162 GLU A N 1
ATOM 1332 C CA . GLU A 1 162 ? 4.495 10.596 19.168 1.00 88.06 162 GLU A CA 1
ATOM 1333 C C . GLU A 1 162 ? 3.487 9.454 19.323 1.00 88.06 162 GLU A C 1
ATOM 1335 O O . GLU A 1 162 ? 2.526 9.556 20.097 1.00 88.06 162 GLU A O 1
ATOM 1340 N N . VAL A 1 163 ? 3.725 8.370 18.593 1.00 92.31 163 VAL A N 1
ATOM 1341 C CA . VAL A 1 163 ? 3.079 7.075 18.803 1.00 92.31 163 VAL A CA 1
ATOM 1342 C C . VAL A 1 163 ? 4.190 6.114 19.188 1.00 92.31 163 VAL A C 1
ATOM 1344 O O . VAL A 1 163 ? 5.143 5.958 18.431 1.00 92.31 163 VAL A O 1
ATOM 1347 N N . LYS A 1 164 ? 4.096 5.544 20.387 1.00 93.12 164 LYS A N 1
ATOM 1348 C CA . LYS A 1 164 ? 5.140 4.690 20.948 1.00 93.12 164 LYS A CA 1
ATOM 1349 C C . LYS A 1 164 ? 5.092 3.297 20.346 1.00 93.12 164 LYS A C 1
ATOM 1351 O O . LYS A 1 164 ? 4.008 2.777 20.071 1.00 93.12 164 LYS A O 1
ATOM 1356 N N . ASP A 1 165 ? 6.267 2.690 20.246 1.00 92.12 165 ASP A N 1
ATOM 1357 C CA . ASP A 1 165 ? 6.392 1.261 19.997 1.00 92.12 165 ASP A CA 1
ATOM 1358 C C . ASP A 1 165 ? 5.728 0.464 21.127 1.00 92.12 165 ASP A C 1
ATOM 1360 O O . ASP A 1 165 ? 5.707 0.870 22.296 1.00 92.12 165 ASP A O 1
ATOM 1364 N N . ILE A 1 166 ? 5.142 -0.668 20.754 1.00 89.94 166 ILE A N 1
ATOM 1365 C CA . ILE A 1 166 ? 4.301 -1.479 21.628 1.00 89.94 166 ILE A CA 1
ATOM 1366 C C . ILE A 1 166 ? 5.103 -2.722 22.017 1.00 89.94 166 ILE A C 1
ATOM 1368 O O . ILE A 1 166 ? 5.443 -3.511 21.135 1.00 89.94 166 ILE A O 1
ATOM 1372 N N . PRO A 1 167 ? 5.415 -2.936 23.305 1.00 84.50 167 PRO A N 1
ATOM 1373 C CA . PRO A 1 167 ? 6.164 -4.113 23.730 1.00 84.50 167 PRO A CA 1
ATOM 1374 C C . PRO A 1 167 ? 5.449 -5.406 23.327 1.00 84.50 167 PRO A C 1
ATOM 1376 O O . PRO A 1 167 ? 4.249 -5.553 23.578 1.00 84.50 167 PRO A O 1
ATOM 1379 N N . ALA A 1 168 ? 6.177 -6.358 22.744 1.00 79.19 168 ALA A N 1
ATOM 1380 C CA . ALA A 1 168 ? 5.629 -7.674 22.461 1.00 79.19 168 ALA A CA 1
ATOM 1381 C C . ALA A 1 168 ? 5.403 -8.417 23.784 1.00 79.19 168 ALA A C 1
ATOM 1383 O O . ALA A 1 168 ? 6.318 -8.589 24.591 1.00 79.19 168 ALA A O 1
ATOM 1384 N N . ASN A 1 169 ? 4.164 -8.842 24.030 1.00 77.50 169 ASN A N 1
ATOM 1385 C CA . ASN A 1 169 ? 3.810 -9.586 25.230 1.00 77.50 169 ASN A CA 1
ATOM 1386 C C . ASN A 1 169 ? 3.493 -11.041 24.860 1.00 77.50 169 ASN A C 1
ATOM 1388 O O . ASN A 1 169 ? 2.466 -11.285 24.230 1.00 77.50 169 ASN A O 1
ATOM 1392 N N . PRO A 1 170 ? 4.286 -12.030 25.311 1.00 61.00 170 PRO A N 1
ATOM 1393 C CA . PRO A 1 170 ? 4.012 -13.445 25.046 1.00 61.00 170 PRO A CA 1
ATOM 1394 C C . PRO A 1 170 ? 2.657 -13.935 25.582 1.00 61.00 170 PRO A C 1
ATOM 1396 O O . PRO A 1 170 ? 2.150 -14.958 25.134 1.00 61.00 170 PRO A O 1
ATOM 1399 N N . ARG A 1 171 ? 2.074 -13.224 26.559 1.00 69.75 171 ARG A N 1
ATOM 1400 C CA . ARG A 1 171 ? 0.759 -13.506 27.159 1.00 69.75 171 ARG A CA 1
ATOM 1401 C C . ARG A 1 171 ? -0.354 -12.618 26.602 1.00 69.75 171 ARG A C 1
ATOM 1403 O O . ARG A 1 171 ? -1.365 -12.416 27.274 1.00 69.75 171 ARG A O 1
ATOM 1410 N N . MET A 1 172 ? -0.157 -12.024 25.427 1.00 81.44 172 MET A N 1
ATOM 1411 C CA . MET A 1 172 ? -1.224 -11.294 24.753 1.00 81.44 172 MET A CA 1
ATOM 1412 C C . MET A 1 172 ? -2.436 -12.199 24.537 1.00 81.44 172 MET A C 1
ATOM 1414 O O . MET A 1 172 ? -2.295 -13.385 24.241 1.00 81.44 172 MET A O 1
ATOM 1418 N N . MET A 1 173 ? -3.622 -11.611 24.674 1.00 86.12 173 MET A N 1
ATOM 1419 C CA . MET A 1 173 ? -4.872 -12.257 24.284 1.00 86.12 173 MET A CA 1
ATOM 1420 C C . MET A 1 173 ? -4.792 -12.649 22.802 1.00 86.12 173 MET A C 1
ATOM 1422 O O . MET A 1 173 ? -4.258 -11.883 21.994 1.00 86.12 173 MET A O 1
ATOM 1426 N N . LYS A 1 174 ? -5.312 -13.830 22.455 1.00 89.75 174 LYS A N 1
ATOM 1427 C CA . LYS A 1 174 ? -5.326 -14.343 21.080 1.00 89.75 174 LYS A CA 1
ATOM 1428 C C . LYS A 1 174 ? -6.724 -14.802 20.723 1.00 89.75 174 LYS A C 1
ATOM 1430 O O . LYS A 1 174 ? -7.293 -15.627 21.432 1.00 89.75 174 LYS A O 1
ATOM 1435 N N . ILE A 1 175 ? -7.271 -14.291 19.626 1.00 92.12 175 ILE A N 1
ATOM 1436 C CA . ILE A 1 175 ? -8.610 -14.670 19.171 1.00 92.12 175 ILE A CA 1
ATOM 1437 C C . ILE A 1 175 ? -8.563 -15.001 17.691 1.00 92.12 175 ILE A C 1
ATOM 1439 O O . ILE A 1 175 ? -8.321 -14.130 16.852 1.00 92.12 175 ILE A O 1
ATOM 1443 N N . HIS A 1 176 ? -8.844 -16.270 17.401 1.00 91.12 176 HIS A N 1
ATOM 1444 C CA . HIS A 1 176 ? -8.807 -16.845 16.067 1.00 91.12 176 HIS A CA 1
ATOM 1445 C C . HIS A 1 176 ? -10.015 -17.759 15.854 1.00 91.12 176 HIS A C 1
ATOM 1447 O O . HIS A 1 176 ? -10.277 -18.651 16.660 1.00 91.12 176 HIS A O 1
ATOM 1453 N N . PHE A 1 177 ? -10.730 -17.562 14.747 1.00 91.94 177 PHE A N 1
ATOM 1454 C CA . PHE A 1 177 ? -11.762 -18.487 14.255 1.00 91.94 177 PHE A CA 1
ATOM 1455 C C . PHE A 1 177 ? -11.272 -19.341 13.072 1.00 91.94 177 PHE A C 1
ATOM 1457 O O . PHE A 1 177 ? -12.069 -19.959 12.363 1.00 91.94 177 PHE A O 1
ATOM 1464 N N . ALA A 1 178 ? -9.955 -19.388 12.871 1.00 86.94 178 ALA A N 1
ATOM 1465 C CA . ALA A 1 178 ? -9.262 -20.263 11.937 1.00 86.94 178 ALA A CA 1
ATOM 1466 C C . ALA A 1 178 ? -8.008 -20.863 12.601 1.00 86.94 178 ALA A C 1
ATOM 1468 O O . ALA A 1 178 ? -7.533 -20.346 13.612 1.00 86.94 178 ALA A O 1
ATOM 1469 N N . THR A 1 179 ? -7.478 -21.959 12.054 1.00 81.75 179 THR A N 1
ATOM 1470 C CA . THR A 1 179 ? -6.215 -22.560 12.518 1.00 81.75 179 THR A CA 1
ATOM 1471 C C . THR A 1 179 ? -5.046 -21.584 12.342 1.00 81.75 179 THR A C 1
ATOM 1473 O O . THR A 1 179 ? -5.029 -20.790 11.404 1.00 81.75 179 THR A O 1
ATOM 1476 N N . THR A 1 180 ? -4.068 -21.613 13.253 1.00 72.62 180 THR A N 1
ATOM 1477 C CA . THR A 1 180 ? -2.948 -20.649 13.283 1.00 72.62 180 THR A CA 1
ATOM 1478 C C . THR A 1 180 ? -1.602 -21.235 12.865 1.00 72.62 180 THR A C 1
ATOM 1480 O O . THR A 1 180 ? -0.739 -20.479 12.431 1.00 72.62 180 THR A O 1
ATOM 1483 N N . ASP A 1 181 ? -1.433 -22.557 12.959 1.00 63.88 181 ASP A N 1
ATOM 1484 C CA . ASP A 1 181 ? -0.139 -23.246 12.780 1.00 63.88 181 ASP A CA 1
ATOM 1485 C C . ASP A 1 181 ? 0.119 -23.690 11.329 1.00 63.88 181 ASP A C 1
ATOM 1487 O O . ASP A 1 181 ? 1.119 -24.334 11.014 1.00 63.88 181 ASP A O 1
ATOM 1491 N N . GLU A 1 182 ? -0.806 -23.358 10.434 1.00 61.34 182 GLU A N 1
ATOM 1492 C CA . GLU A 1 182 ? -0.770 -23.702 9.020 1.00 61.34 182 GLU A CA 1
ATOM 1493 C C . GLU A 1 182 ? -0.451 -22.462 8.178 1.00 61.34 182 GLU A C 1
ATOM 1495 O O . GLU A 1 182 ? -0.715 -21.322 8.582 1.00 61.34 182 GLU A O 1
ATOM 1500 N N . SER A 1 183 ? 0.077 -22.676 6.967 1.00 61.88 183 SER A N 1
ATOM 1501 C CA . SER A 1 183 ? 0.279 -21.573 6.027 1.00 61.88 183 SER A CA 1
ATOM 1502 C C . SER A 1 183 ? -1.058 -20.877 5.755 1.00 61.88 183 SER A C 1
ATOM 1504 O O . SER A 1 183 ? -2.107 -21.532 5.773 1.00 61.88 183 SER A O 1
ATOM 1506 N N . TYR A 1 184 ? -1.043 -19.559 5.531 1.00 64.50 184 TYR A N 1
ATOM 1507 C CA . TYR A 1 184 ? -2.256 -18.739 5.405 1.00 64.50 184 TYR A CA 1
ATOM 1508 C C . TYR A 1 184 ? -3.271 -19.298 4.397 1.00 64.50 184 TYR A C 1
ATOM 1510 O O . TYR A 1 184 ? -4.481 -19.176 4.583 1.00 64.50 184 TYR A O 1
ATOM 1518 N N . GLU A 1 185 ? -2.779 -19.963 3.355 1.00 58.41 185 GLU A N 1
ATOM 1519 C CA . GLU A 1 185 ? -3.563 -20.574 2.281 1.00 58.41 185 GLU A CA 1
ATOM 1520 C C . GLU A 1 185 ? -4.256 -21.871 2.709 1.00 58.41 185 GLU A C 1
ATOM 1522 O O . GLU A 1 185 ? -5.281 -22.245 2.139 1.00 58.41 185 GLU A O 1
ATOM 1527 N N . THR A 1 186 ? -3.705 -22.545 3.719 1.00 65.38 186 THR A N 1
ATOM 1528 C CA . THR A 1 186 ? -4.222 -23.806 4.262 1.00 65.38 186 THR A CA 1
ATOM 1529 C C . THR A 1 186 ? -5.011 -23.682 5.542 1.00 65.38 186 THR A C 1
ATOM 1531 O O . THR A 1 186 ? -5.658 -24.659 5.908 1.00 65.38 186 THR A O 1
ATOM 1534 N N . ARG A 1 187 ? -5.012 -22.504 6.177 1.00 74.88 187 ARG A N 1
ATOM 1535 C CA . ARG A 1 187 ? -5.763 -22.290 7.413 1.00 74.88 187 ARG A CA 1
ATOM 1536 C C . ARG A 1 187 ? -7.213 -22.736 7.255 1.00 74.88 187 ARG A C 1
ATOM 1538 O O . ARG A 1 187 ? -7.932 -22.295 6.350 1.00 74.88 187 ARG A O 1
ATOM 1545 N N . GLN A 1 188 ? -7.641 -23.601 8.160 1.00 77.31 188 GLN A N 1
ATOM 1546 C CA . GLN A 1 188 ? -8.985 -24.147 8.199 1.00 77.31 188 GLN A CA 1
ATOM 1547 C C . GLN A 1 188 ? -9.864 -23.312 9.119 1.00 77.31 188 GLN A C 1
ATOM 1549 O O . GLN A 1 188 ? -9.468 -22.929 10.217 1.00 77.31 188 GLN A O 1
ATOM 1554 N N . VAL A 1 189 ? -11.082 -23.035 8.662 1.00 86.00 189 VAL A N 1
ATOM 1555 C CA . VAL A 1 189 ? -12.094 -22.350 9.467 1.00 86.00 189 VAL A CA 1
ATOM 1556 C C . VAL A 1 189 ? -12.575 -23.288 10.568 1.00 86.00 189 VAL A C 1
ATOM 1558 O O . VAL A 1 189 ? -12.893 -24.447 10.304 1.00 86.00 189 VAL A O 1
ATOM 1561 N N . ILE A 1 190 ? -12.680 -22.780 11.794 1.00 89.19 190 ILE A N 1
ATOM 1562 C CA . ILE A 1 190 ? -13.245 -23.535 12.912 1.00 89.19 190 ILE A CA 1
ATOM 1563 C C . ILE A 1 190 ? -14.767 -23.550 12.750 1.00 89.19 190 ILE A C 1
ATOM 1565 O O . ILE A 1 190 ? -15.419 -22.522 12.907 1.00 89.19 190 ILE A O 1
ATOM 1569 N N . THR A 1 191 ? -15.341 -24.714 12.440 1.00 89.38 191 THR A N 1
ATOM 1570 C CA . THR A 1 191 ? -16.798 -24.892 12.275 1.00 89.38 191 THR A CA 1
ATOM 1571 C C . THR A 1 191 ? -17.448 -25.702 13.398 1.00 89.38 191 THR A C 1
ATOM 1573 O O . THR A 1 191 ? -18.667 -25.861 13.409 1.00 89.38 191 THR A O 1
ATOM 1576 N N . ASP A 1 192 ? -16.668 -26.232 14.343 1.00 94.31 192 ASP A N 1
ATOM 1577 C CA . ASP A 1 192 ? -17.195 -26.941 15.512 1.00 94.31 192 ASP A CA 1
ATOM 1578 C C . ASP A 1 192 ? -17.779 -25.939 16.523 1.00 94.31 192 ASP A C 1
ATOM 1580 O O . ASP A 1 192 ? -17.048 -25.142 17.121 1.00 94.31 192 ASP A O 1
ATOM 1584 N N . LYS A 1 193 ? -19.104 -25.994 16.731 1.00 95.62 193 LYS A N 1
ATOM 1585 C CA . LYS A 1 193 ? -19.819 -25.106 17.663 1.00 95.62 193 LYS A CA 1
ATOM 1586 C C . LYS A 1 193 ? -19.282 -25.194 19.094 1.00 95.62 193 LYS A C 1
ATOM 1588 O O . LYS A 1 193 ? -19.248 -24.168 19.762 1.00 95.62 193 LYS A O 1
ATOM 1593 N N . SER A 1 194 ? -18.830 -26.363 19.553 1.00 96.50 194 SER A N 1
ATOM 1594 C CA . SER A 1 194 ? -18.311 -26.537 20.918 1.00 96.50 194 SER A CA 1
ATOM 1595 C C . SER A 1 194 ? -16.981 -25.804 21.126 1.00 96.50 194 SER A C 1
ATOM 1597 O O . SER A 1 194 ? -16.747 -25.200 22.176 1.00 96.50 194 SER A O 1
ATOM 1599 N N . ILE A 1 195 ? -16.119 -25.787 20.102 1.00 95.38 195 ILE A N 1
ATOM 1600 C CA . ILE A 1 195 ? -14.854 -25.048 20.124 1.00 95.38 195 ILE A CA 1
ATOM 1601 C C . ILE A 1 195 ? -15.131 -23.545 20.099 1.00 95.38 195 ILE A C 1
ATOM 1603 O O . ILE A 1 195 ? -14.545 -22.804 20.888 1.00 95.38 195 ILE A O 1
ATOM 1607 N N . ILE A 1 196 ? -16.051 -23.102 19.237 1.00 96.56 196 ILE A N 1
ATOM 1608 C CA . ILE A 1 196 ? -16.451 -21.692 19.135 1.00 96.56 196 ILE A CA 1
ATOM 1609 C C . ILE A 1 196 ? -17.049 -21.203 20.458 1.00 96.56 196 ILE A C 1
ATOM 1611 O O . ILE A 1 196 ? -16.667 -20.145 20.950 1.00 96.56 196 ILE A O 1
ATOM 1615 N N . GLU A 1 197 ? -17.938 -21.985 21.073 1.00 97.44 197 GLU A N 1
ATOM 1616 C CA . GLU A 1 197 ? -18.537 -21.665 22.371 1.00 97.44 197 GLU A CA 1
ATOM 1617 C C . GLU A 1 197 ? -17.474 -21.508 23.461 1.00 97.44 197 GLU A C 1
ATOM 1619 O O . GLU A 1 197 ? -17.512 -20.553 24.240 1.00 97.44 197 GLU A O 1
ATOM 1624 N N . ARG A 1 198 ? -16.473 -22.396 23.479 1.00 96.94 198 ARG A N 1
ATOM 1625 C CA . ARG A 1 198 ? -15.342 -22.297 24.406 1.00 96.94 198 ARG A CA 1
ATOM 1626 C C . ARG A 1 198 ? -14.528 -21.020 24.188 1.00 96.94 198 ARG A C 1
ATOM 1628 O O . ARG A 1 198 ? -14.166 -20.386 25.174 1.00 96.94 198 ARG A O 1
ATOM 1635 N N . ILE A 1 199 ? -14.259 -20.635 22.937 1.00 95.44 199 ILE A N 1
ATOM 1636 C CA . ILE A 1 199 ? -13.560 -19.377 22.612 1.00 95.44 199 ILE A CA 1
ATOM 1637 C C . ILE A 1 199 ? -14.372 -18.178 23.115 1.00 95.44 199 ILE A C 1
ATOM 1639 O O . ILE A 1 199 ? -13.838 -17.321 23.813 1.00 95.44 199 ILE A O 1
ATOM 1643 N N . ILE A 1 200 ? -15.676 -18.139 22.828 1.00 97.19 200 ILE A N 1
ATOM 1644 C CA . ILE A 1 200 ? -16.559 -17.049 23.266 1.00 97.19 200 ILE A CA 1
ATOM 1645 C C . ILE A 1 200 ? -16.568 -16.943 24.791 1.00 97.19 200 ILE A C 1
ATOM 1647 O O . ILE A 1 200 ? -16.396 -15.854 25.332 1.00 97.19 200 ILE A O 1
ATOM 1651 N N . LYS A 1 201 ? -16.723 -18.063 25.500 1.00 96.81 201 LYS A N 1
ATOM 1652 C CA . LYS A 1 201 ? -16.760 -18.072 26.965 1.00 96.81 201 LYS A CA 1
ATOM 1653 C C . LYS A 1 201 ? -15.434 -17.619 27.584 1.00 96.81 201 LYS A C 1
ATOM 1655 O O . LYS A 1 201 ? -15.441 -16.800 28.499 1.00 96.81 201 LYS A O 1
ATOM 1660 N N . ASN A 1 202 ? -14.318 -18.164 27.105 1.00 95.38 202 ASN A N 1
ATOM 1661 C CA . ASN A 1 202 ? -13.013 -17.967 27.734 1.00 95.38 202 ASN A CA 1
ATOM 1662 C C . ASN A 1 202 ? -12.361 -16.632 27.367 1.00 95.38 202 ASN A C 1
ATOM 1664 O O . ASN A 1 202 ? -11.666 -16.069 28.204 1.00 95.38 202 ASN A O 1
ATOM 1668 N N . GLU A 1 203 ? -12.591 -16.127 26.153 1.00 94.38 203 GLU A N 1
ATOM 1669 C CA . GLU A 1 203 ? -11.929 -14.915 25.661 1.00 94.38 203 GLU A CA 1
ATOM 1670 C C . GLU A 1 203 ? -12.879 -13.709 25.651 1.00 94.38 203 GLU A C 1
ATOM 1672 O O . GLU A 1 203 ? -12.545 -12.650 26.173 1.00 94.38 203 GLU A O 1
ATOM 1677 N N . ILE A 1 204 ? -14.091 -13.852 25.099 1.00 96.06 204 ILE A N 1
ATOM 1678 C CA . ILE A 1 204 ? -15.010 -12.718 24.885 1.00 96.06 204 ILE A CA 1
ATOM 1679 C C . ILE A 1 204 ? -15.801 -12.383 26.154 1.00 96.06 204 ILE A C 1
ATOM 1681 O O . ILE A 1 204 ? -15.791 -11.241 26.613 1.00 96.06 204 ILE A O 1
ATOM 1685 N N . VAL A 1 205 ? -16.486 -13.370 26.736 1.00 97.19 205 VAL A N 1
ATOM 1686 C CA . VAL A 1 205 ? -17.315 -13.174 27.937 1.00 97.19 205 VAL A CA 1
ATOM 1687 C C . VAL A 1 205 ? -16.442 -12.801 29.131 1.00 97.19 205 VAL A C 1
ATOM 1689 O O . VAL A 1 205 ? -16.712 -11.796 29.785 1.00 97.19 205 VAL A O 1
ATOM 1692 N N . ALA A 1 206 ? -15.346 -13.534 29.354 1.00 96.31 206 ALA A N 1
ATOM 1693 C CA . ALA A 1 206 ? -14.396 -13.231 30.423 1.00 96.31 206 ALA A CA 1
ATOM 1694 C C . ALA A 1 206 ? -13.814 -11.807 30.315 1.00 96.31 206 ALA A C 1
ATOM 1696 O O . ALA A 1 206 ? -13.666 -11.122 31.330 1.00 96.31 206 ALA A O 1
ATOM 1697 N N . TYR A 1 207 ? -13.530 -11.328 29.096 1.00 96.44 207 TYR A N 1
ATOM 1698 C CA . TYR A 1 207 ? -13.079 -9.953 28.872 1.00 96.44 207 TYR A CA 1
ATOM 1699 C C . TYR A 1 207 ? -14.136 -8.923 29.288 1.00 96.44 207 TYR A C 1
ATOM 1701 O O . TYR A 1 207 ? -13.822 -7.973 30.006 1.00 96.44 207 TYR A O 1
ATOM 1709 N N . TYR A 1 208 ? -15.393 -9.112 28.878 1.00 97.75 208 TYR A N 1
ATOM 1710 C CA . TYR A 1 208 ? -16.475 -8.184 29.216 1.00 97.75 208 TYR A CA 1
ATOM 1711 C C . TYR A 1 208 ? -16.853 -8.198 30.699 1.00 97.75 208 TYR A C 1
ATOM 1713 O O . TYR A 1 208 ? -17.194 -7.146 31.249 1.00 97.75 208 TYR A O 1
ATOM 1721 N N . ASP A 1 209 ? -16.748 -9.344 31.369 1.00 97.50 209 ASP A N 1
ATOM 1722 C CA . ASP A 1 209 ? -16.941 -9.432 32.816 1.00 97.50 209 ASP A CA 1
ATOM 1723 C C . ASP A 1 209 ? -15.829 -8.666 33.557 1.00 97.50 209 ASP A C 1
ATOM 1725 O O . ASP A 1 209 ? -16.122 -7.810 34.396 1.00 97.50 209 ASP A O 1
ATOM 1729 N N . SER A 1 210 ? -14.565 -8.847 33.153 1.00 96.75 210 SER A N 1
ATOM 1730 C CA . SER A 1 210 ? -13.433 -8.081 33.698 1.00 96.75 210 SER A CA 1
ATOM 1731 C C . SER A 1 210 ? -13.556 -6.572 33.437 1.00 96.75 210 SER A C 1
ATOM 1733 O O . SER A 1 210 ? -13.296 -5.751 34.321 1.00 96.75 210 SER A O 1
ATOM 1735 N N . LEU A 1 211 ? -14.004 -6.170 32.243 1.00 96.69 211 LEU A N 1
ATOM 1736 C CA . LEU A 1 211 ? -14.233 -4.761 31.917 1.00 96.69 211 LEU A CA 1
ATOM 1737 C C . LEU A 1 211 ? -15.364 -4.157 32.762 1.00 96.69 211 LEU A C 1
ATOM 1739 O O . LEU A 1 211 ? -15.268 -3.007 33.197 1.00 96.69 211 LEU A O 1
ATOM 1743 N N . THR A 1 212 ? -16.414 -4.930 33.040 1.00 97.19 212 THR A N 1
ATOM 1744 C CA . THR A 1 212 ? -17.517 -4.510 33.913 1.00 97.19 212 THR A CA 1
ATOM 1745 C C . THR A 1 212 ? -17.024 -4.216 35.327 1.00 97.19 212 THR A C 1
ATOM 1747 O O . THR A 1 212 ? -17.360 -3.169 35.890 1.00 97.19 212 THR A O 1
ATOM 1750 N N . GLU A 1 213 ? -16.190 -5.091 35.889 1.00 97.06 213 GLU A N 1
ATOM 1751 C CA . GLU A 1 213 ? -15.549 -4.872 37.191 1.00 97.06 213 GLU A CA 1
ATOM 1752 C C . GLU A 1 213 ? -14.681 -3.610 37.174 1.00 97.06 213 GLU A C 1
ATOM 1754 O O . GLU A 1 213 ? -14.871 -2.722 38.005 1.00 97.06 213 GLU A O 1
ATOM 1759 N N . LYS A 1 214 ? -13.837 -3.443 36.150 1.00 96.19 214 LYS A N 1
ATOM 1760 C CA . LYS A 1 214 ? -12.987 -2.254 35.981 1.00 96.19 214 LYS A CA 1
ATOM 1761 C C . LYS A 1 214 ? -13.784 -0.944 35.896 1.00 96.19 214 LYS A C 1
ATOM 1763 O O . LYS A 1 214 ? -13.359 0.080 36.438 1.00 96.19 214 LYS A O 1
ATOM 1768 N N . ILE A 1 215 ? -14.937 -0.936 35.220 1.00 95.94 215 ILE A N 1
ATOM 1769 C CA . ILE A 1 215 ? -15.821 0.243 35.141 1.00 95.94 215 ILE A CA 1
ATOM 1770 C C . ILE A 1 215 ? -16.429 0.558 36.518 1.00 95.94 215 ILE A C 1
ATOM 1772 O O . ILE A 1 215 ? -16.509 1.733 36.897 1.00 95.94 215 ILE A O 1
ATOM 1776 N N . ARG A 1 216 ? -16.824 -0.473 37.278 1.00 94.19 216 ARG A N 1
ATOM 1777 C CA . ARG A 1 216 ? -17.362 -0.337 38.643 1.00 94.19 216 ARG A CA 1
ATOM 1778 C C . ARG A 1 216 ? -16.313 0.176 39.624 1.00 94.19 216 ARG A C 1
ATOM 1780 O O . ARG A 1 216 ? -16.591 1.125 40.349 1.00 94.19 216 ARG A O 1
ATOM 1787 N N . GLU A 1 217 ? -15.102 -0.372 39.596 1.00 94.81 217 GLU A N 1
ATOM 1788 C CA . GLU A 1 217 ? -13.980 0.068 40.438 1.00 94.81 217 GLU A CA 1
ATOM 1789 C C . GLU A 1 217 ? -13.622 1.541 40.213 1.00 94.81 217 GLU A C 1
ATOM 1791 O O . GLU A 1 217 ? -13.297 2.264 41.153 1.00 94.81 217 GLU A O 1
ATOM 1796 N N . LYS A 1 218 ? -13.741 2.020 38.969 1.00 92.94 218 LYS A N 1
ATOM 1797 C CA . LYS A 1 218 ? -13.546 3.436 38.627 1.00 92.94 218 LYS A CA 1
ATOM 1798 C C . LYS A 1 218 ? -14.735 4.341 38.984 1.00 92.94 218 LYS A C 1
ATOM 1800 O O . LYS A 1 218 ? -14.662 5.545 38.740 1.00 92.94 218 LYS A O 1
ATOM 1805 N N . GLY A 1 219 ? -15.817 3.797 39.547 1.00 91.19 219 GLY A N 1
ATOM 1806 C CA . GLY A 1 219 ? -17.006 4.548 39.964 1.00 91.19 219 GLY A CA 1
ATOM 1807 C C . GLY A 1 219 ? -17.860 5.070 38.806 1.00 91.19 219 GLY A C 1
ATOM 1808 O O . GLY A 1 219 ? -18.559 6.074 38.953 1.00 91.19 219 GLY A O 1
ATOM 1809 N N . TYR A 1 220 ? -17.784 4.435 37.632 1.00 92.12 220 TYR A N 1
ATOM 1810 C CA . TYR A 1 220 ? -18.547 4.834 36.445 1.00 92.12 220 TYR A CA 1
ATOM 1811 C C . TYR A 1 220 ? -19.762 3.938 36.165 1.00 92.12 220 TYR A C 1
ATOM 1813 O O . TYR A 1 220 ? -20.445 4.125 35.160 1.00 92.12 220 TYR A O 1
ATOM 1821 N N . ASP A 1 221 ? -20.089 3.025 37.074 1.00 83.75 221 ASP A N 1
ATOM 1822 C CA . ASP A 1 221 ? -21.247 2.123 37.029 1.00 83.75 221 ASP A CA 1
ATOM 1823 C C . ASP A 1 221 ? -22.602 2.841 36.970 1.00 83.75 221 ASP A C 1
ATOM 1825 O O . ASP A 1 221 ? -23.589 2.239 36.568 1.00 83.75 221 ASP A O 1
ATOM 1829 N N . ARG A 1 222 ? -22.671 4.124 37.343 1.00 84.69 222 ARG A N 1
ATOM 1830 C CA . ARG A 1 222 ? -23.887 4.962 37.247 1.00 84.69 222 ARG A CA 1
ATOM 1831 C C . ARG A 1 222 ? -23.885 5.923 36.060 1.00 84.69 222 ARG A C 1
ATOM 1833 O O . ARG A 1 222 ? -24.840 6.674 35.853 1.00 84.69 222 ARG A O 1
ATOM 1840 N N . SER A 1 223 ? -22.801 5.945 35.292 1.00 89.44 223 SER A N 1
ATOM 1841 C CA . SER A 1 223 ? -22.640 6.860 34.170 1.00 89.44 223 SER A CA 1
ATOM 1842 C C . SER A 1 223 ? -23.529 6.442 33.002 1.00 89.44 223 SER A C 1
ATOM 1844 O O . SER A 1 223 ? -23.424 5.326 32.500 1.00 89.44 223 SER A O 1
ATOM 1846 N N . GLN A 1 224 ? -24.353 7.367 32.498 1.00 89.31 224 GLN A N 1
ATOM 1847 C CA . GLN A 1 224 ? -25.223 7.112 31.341 1.00 89.31 224 GLN A CA 1
ATOM 1848 C C . GLN A 1 224 ? -24.436 6.731 30.074 1.00 89.31 224 GLN A C 1
ATOM 1850 O O . GLN A 1 224 ? -25.009 6.140 29.166 1.00 89.31 224 GLN A O 1
ATOM 1855 N N . PHE A 1 225 ? -23.127 7.015 30.018 1.00 90.50 225 PHE A N 1
ATOM 1856 C CA . PHE A 1 225 ? -22.260 6.601 28.912 1.00 90.50 225 PHE A CA 1
ATOM 1857 C C . PHE A 1 225 ? -22.188 5.076 28.736 1.00 90.50 225 PHE A C 1
ATOM 1859 O O . PHE A 1 225 ? -22.032 4.627 27.601 1.00 90.50 225 PHE A O 1
ATOM 1866 N N . PHE A 1 226 ? -22.368 4.300 29.811 1.00 94.12 226 PHE A N 1
ATOM 1867 C CA . PHE A 1 226 ? -22.270 2.835 29.809 1.00 94.12 226 PHE A CA 1
ATOM 1868 C C . PHE A 1 226 ? -23.627 2.117 29.833 1.00 94.12 226 PHE A C 1
ATOM 1870 O O . PHE A 1 226 ? -23.659 0.904 30.012 1.00 94.12 226 PHE A O 1
ATOM 1877 N N . TYR A 1 227 ? -24.735 2.835 29.614 1.00 92.69 227 TYR A N 1
ATOM 1878 C CA . TYR A 1 227 ? -26.066 2.234 29.467 1.00 92.69 227 TYR A CA 1
ATOM 1879 C C . TYR A 1 227 ? -26.690 2.594 28.123 1.00 92.69 227 TYR A C 1
ATOM 1881 O O . TYR A 1 227 ? -26.725 3.770 27.739 1.00 92.69 227 TYR A O 1
ATOM 1889 N N . LEU A 1 228 ? -27.203 1.592 27.419 1.00 89.12 228 LEU A N 1
ATOM 1890 C CA . LEU A 1 228 ? -27.929 1.743 26.160 1.00 89.12 228 LEU A CA 1
ATOM 1891 C C . LEU A 1 228 ? -29.324 1.150 26.300 1.00 89.12 228 LEU A C 1
ATOM 1893 O O . LEU A 1 228 ? -29.541 0.250 27.104 1.00 89.12 228 LEU A O 1
ATOM 1897 N N . GLU A 1 229 ? -30.267 1.663 25.520 1.00 82.00 229 GLU A N 1
ATOM 1898 C CA . GLU A 1 229 ? -31.552 0.990 25.352 1.00 82.00 229 GLU A CA 1
ATOM 1899 C C . GLU A 1 229 ? -31.347 -0.217 24.435 1.00 82.00 229 GLU A C 1
ATOM 1901 O O . GLU A 1 229 ? -30.843 -0.071 23.318 1.00 82.00 229 GLU A O 1
ATOM 1906 N N . ASN A 1 230 ? -31.704 -1.403 24.925 1.00 72.50 230 ASN A N 1
ATOM 1907 C CA . ASN A 1 230 ? -31.735 -2.616 24.118 1.00 72.50 230 ASN A CA 1
ATOM 1908 C C . ASN A 1 230 ? -32.957 -2.622 23.178 1.00 72.50 230 ASN A C 1
ATOM 1910 O O . ASN A 1 230 ? -33.767 -1.692 23.172 1.00 72.50 230 ASN A O 1
ATOM 1914 N N . GLU A 1 231 ? -33.112 -3.676 22.370 1.00 65.69 231 GLU A N 1
ATOM 1915 C CA . GLU A 1 231 ? -34.211 -3.783 21.392 1.00 65.69 231 GLU A CA 1
ATOM 1916 C C . GLU A 1 231 ? -35.613 -3.740 22.034 1.00 65.69 231 GLU A C 1
ATOM 1918 O O . GLU A 1 231 ? -36.578 -3.356 21.377 1.00 65.69 231 GLU A O 1
ATOM 1923 N N . ASN A 1 232 ? -35.715 -4.051 23.332 1.00 71.81 232 ASN A N 1
ATOM 1924 C CA . ASN A 1 232 ? -36.955 -4.022 24.110 1.00 71.81 232 ASN A CA 1
ATOM 1925 C C . ASN A 1 232 ? -37.188 -2.680 24.838 1.00 71.81 232 ASN A C 1
ATOM 1927 O O . ASN A 1 232 ? -38.148 -2.551 25.596 1.00 71.81 232 ASN A O 1
ATOM 1931 N N . GLY A 1 233 ? -36.319 -1.681 24.642 1.00 71.62 233 GLY A N 1
ATOM 1932 C CA . GLY A 1 233 ? -36.410 -0.364 25.284 1.00 71.62 233 GLY A CA 1
ATOM 1933 C C . GLY A 1 233 ? -35.944 -0.332 26.744 1.00 71.62 233 GLY A C 1
ATOM 1934 O O . GLY A 1 233 ? -36.114 0.681 27.424 1.00 71.62 233 GLY A O 1
ATOM 1935 N N . HIS A 1 234 ? -35.351 -1.415 27.252 1.00 82.12 234 HIS A N 1
ATOM 1936 C CA . HIS A 1 234 ? -34.781 -1.451 28.596 1.00 82.12 234 HIS A CA 1
ATOM 1937 C C . HIS A 1 234 ? -33.344 -0.934 28.579 1.00 82.12 234 HIS A C 1
ATOM 1939 O O . HIS A 1 234 ? -32.567 -1.254 27.681 1.00 82.12 234 HIS A O 1
ATOM 1945 N N . LYS A 1 235 ? -32.977 -0.140 29.592 1.00 87.31 235 LYS A N 1
ATOM 1946 C CA . LYS A 1 235 ? -31.591 0.299 29.769 1.00 87.31 235 LYS A CA 1
ATOM 1947 C C . LYS A 1 235 ? -30.751 -0.845 30.308 1.00 87.31 235 LYS A C 1
ATOM 1949 O O . LYS A 1 235 ? -30.975 -1.304 31.424 1.00 87.31 235 LYS A O 1
ATOM 1954 N N . GLU A 1 236 ? -29.751 -1.227 29.539 1.00 91.94 236 GLU A N 1
ATOM 1955 C CA . GLU A 1 236 ? -28.848 -2.321 29.846 1.00 91.94 236 GLU A CA 1
ATOM 1956 C C . GLU A 1 236 ? -27.397 -1.852 29.749 1.00 91.94 236 GLU A C 1
ATOM 1958 O O . GLU A 1 236 ? -27.074 -0.890 29.039 1.00 91.94 236 GLU A O 1
ATOM 1963 N N . PHE A 1 237 ? -26.531 -2.476 30.543 1.00 94.69 237 PHE A N 1
ATOM 1964 C CA . PHE A 1 237 ? -25.124 -2.120 30.596 1.00 94.69 237 PHE A CA 1
ATOM 1965 C C . PHE A 1 237 ? -24.423 -2.570 29.309 1.00 94.69 237 PHE A C 1
ATOM 1967 O O . PHE A 1 237 ? -24.674 -3.662 28.804 1.00 94.69 237 PHE A O 1
ATOM 1974 N N . ILE A 1 238 ? -23.533 -1.738 28.757 1.00 94.88 238 ILE A N 1
ATOM 1975 C CA . ILE A 1 238 ? -22.983 -1.985 27.411 1.00 94.88 238 ILE A CA 1
ATOM 1976 C C . ILE A 1 238 ? -22.252 -3.326 27.281 1.00 94.88 238 ILE A C 1
ATOM 1978 O O . ILE A 1 238 ? -22.309 -3.934 26.218 1.00 94.88 238 ILE A O 1
ATOM 1982 N N . CYS A 1 239 ? -21.584 -3.795 28.339 1.00 96.12 239 CYS A N 1
ATOM 1983 C CA . CYS A 1 239 ? -20.850 -5.060 28.304 1.00 96.12 239 CYS A CA 1
ATOM 1984 C C . CYS A 1 239 ? -21.803 -6.259 28.214 1.00 96.12 239 CYS A C 1
ATOM 1986 O O . CYS A 1 239 ? -21.471 -7.237 27.553 1.00 96.12 239 CYS A O 1
ATOM 1988 N N . ASP A 1 240 ? -22.991 -6.173 28.817 1.00 95.25 240 ASP A N 1
ATOM 1989 C CA . ASP A 1 240 ? -24.004 -7.230 28.736 1.00 95.25 240 ASP A CA 1
ATOM 1990 C C . ASP A 1 240 ? -24.612 -7.289 27.328 1.00 95.25 240 ASP A C 1
ATOM 1992 O O . ASP A 1 240 ? -24.599 -8.345 26.698 1.00 95.25 240 ASP A O 1
ATOM 1996 N N . ILE A 1 241 ? -24.951 -6.130 26.751 1.00 94.50 241 ILE A N 1
ATOM 1997 C CA . ILE A 1 241 ? -25.402 -6.029 25.352 1.00 94.50 241 ILE A CA 1
ATOM 1998 C C . ILE A 1 241 ? -24.361 -6.612 24.385 1.00 94.50 241 ILE A C 1
ATOM 2000 O O . ILE A 1 241 ? -24.701 -7.311 23.433 1.00 94.50 241 ILE A O 1
ATOM 2004 N N . LEU A 1 242 ? -23.076 -6.316 24.596 1.00 96.06 242 LEU A N 1
ATOM 2005 C CA . LEU A 1 242 ? -22.010 -6.801 23.719 1.00 96.06 242 LEU A CA 1
ATOM 2006 C C . LEU A 1 242 ? -21.786 -8.312 23.854 1.00 96.06 242 LEU A C 1
ATOM 2008 O O . LEU A 1 242 ? -21.525 -8.961 22.841 1.00 96.06 242 LEU A O 1
ATOM 2012 N N . LYS A 1 243 ? -21.946 -8.891 25.053 1.00 96.44 243 LYS A N 1
ATOM 2013 C CA . LYS A 1 243 ? -21.949 -10.352 25.238 1.00 96.44 243 LYS A CA 1
ATOM 2014 C C . LYS A 1 243 ? -23.070 -11.014 24.430 1.00 96.44 243 LYS A C 1
ATOM 2016 O O . LYS A 1 243 ? -22.812 -12.013 23.762 1.00 96.44 243 LYS A O 1
ATOM 2021 N N . ASP A 1 244 ? -24.263 -10.423 24.408 1.00 94.31 244 ASP A N 1
ATOM 2022 C CA . ASP A 1 244 ? -25.392 -10.935 23.621 1.00 94.31 244 ASP A CA 1
ATOM 2023 C C . ASP A 1 244 ? -25.152 -10.822 22.107 1.00 94.31 244 ASP A C 1
ATOM 2025 O O . ASP A 1 244 ? -25.418 -11.762 21.343 1.00 94.31 244 ASP A O 1
ATOM 2029 N N . ILE A 1 245 ? -24.584 -9.697 21.656 1.00 95.44 245 ILE A N 1
ATOM 2030 C CA . ILE A 1 245 ? -24.186 -9.500 20.254 1.00 95.44 245 ILE A CA 1
ATOM 2031 C C . ILE A 1 245 ? -23.177 -10.572 19.829 1.00 95.44 245 ILE A C 1
ATOM 2033 O O . ILE A 1 245 ? -23.345 -11.171 18.766 1.00 95.44 245 ILE A O 1
ATOM 2037 N N . TYR A 1 246 ? -22.176 -10.867 20.661 1.00 97.00 246 TYR A N 1
ATOM 2038 C CA . TYR A 1 246 ? -21.165 -11.900 20.406 1.00 97.00 246 TYR A CA 1
ATOM 2039 C C . TYR A 1 246 ? -21.549 -13.294 20.935 1.00 97.00 246 TYR A C 1
ATOM 2041 O O . TYR A 1 246 ? -20.679 -14.120 21.212 1.00 97.00 246 TYR A O 1
ATOM 2049 N N . SER A 1 247 ? -22.847 -13.586 21.042 1.00 96.69 247 SER A N 1
ATOM 2050 C CA . SER A 1 247 ? -23.342 -14.921 21.388 1.00 96.69 247 SER A CA 1
ATOM 2051 C C . SER A 1 247 ? -22.928 -15.990 20.366 1.00 96.69 247 SER A C 1
ATOM 2053 O O . SER A 1 247 ? -22.650 -15.697 19.198 1.00 96.69 247 SER A O 1
ATOM 2055 N N . LEU A 1 248 ? -22.938 -17.258 20.801 1.00 97.56 248 LEU A N 1
ATOM 2056 C CA . LEU A 1 248 ? -22.575 -18.418 19.975 1.00 97.56 248 LEU A CA 1
ATOM 2057 C C . LEU A 1 248 ? -23.279 -18.418 18.619 1.00 97.56 248 LEU A C 1
ATOM 2059 O O . LEU A 1 248 ? -22.640 -18.645 17.596 1.00 97.56 248 LEU A O 1
ATOM 2063 N N . GLU A 1 249 ? -24.579 -18.143 18.603 1.00 96.50 249 GLU A N 1
ATOM 2064 C CA . GLU A 1 249 ? -25.365 -18.209 17.377 1.00 96.50 249 GLU A CA 1
ATOM 2065 C C . GLU A 1 249 ? -25.004 -17.078 16.402 1.00 96.50 249 GLU A C 1
ATOM 2067 O O . GLU A 1 249 ? -24.840 -17.324 15.208 1.00 96.50 249 GLU A O 1
ATOM 2072 N N . ASN A 1 250 ? -24.791 -15.853 16.894 1.00 96.81 250 ASN A N 1
ATOM 2073 C CA . ASN A 1 250 ? -24.378 -14.729 16.048 1.00 96.81 250 ASN A CA 1
ATOM 2074 C C . ASN A 1 250 ? -22.968 -14.936 15.476 1.00 96.81 250 ASN A C 1
ATOM 2076 O O . ASN A 1 250 ? -22.755 -14.739 14.277 1.00 96.81 250 ASN A O 1
ATOM 2080 N N . VAL A 1 251 ? -22.017 -15.370 16.310 1.00 97.38 251 VAL A N 1
ATOM 2081 C CA . VAL A 1 251 ? -20.630 -15.628 15.892 1.00 97.38 251 VAL A CA 1
ATOM 2082 C C . VAL A 1 251 ? -20.563 -16.795 14.910 1.00 97.38 251 VAL A C 1
ATOM 2084 O O . VAL A 1 251 ? -19.943 -16.667 13.857 1.00 97.38 251 VAL A O 1
ATOM 2087 N N . TYR A 1 252 ? -21.247 -17.906 15.194 1.00 97.06 252 TYR A N 1
ATOM 2088 C CA . TYR A 1 252 ? -21.295 -19.060 14.297 1.00 97.06 252 TYR A CA 1
ATOM 2089 C C . TYR A 1 252 ? -21.876 -18.696 12.927 1.00 97.06 252 TYR A C 1
ATOM 2091 O O . TYR A 1 252 ? -21.277 -18.998 11.895 1.00 97.06 252 TYR A O 1
ATOM 2099 N N . ASN A 1 253 ? -23.008 -17.986 12.899 1.00 95.69 253 ASN A N 1
ATOM 2100 C CA . ASN A 1 253 ? -23.625 -17.560 11.644 1.00 95.69 253 ASN A CA 1
ATOM 2101 C C . ASN A 1 253 ? -22.716 -16.613 10.849 1.00 95.69 253 ASN A C 1
ATOM 2103 O O . ASN A 1 253 ? -22.627 -16.731 9.625 1.00 95.69 253 ASN A O 1
ATOM 2107 N N . ALA A 1 254 ? -21.995 -15.716 11.527 1.00 95.75 254 ALA A N 1
ATOM 2108 C CA . ALA A 1 254 ? -21.000 -14.864 10.889 1.00 95.75 254 ALA A CA 1
ATOM 2109 C C . ALA A 1 254 ? -19.828 -15.674 10.305 1.00 95.75 254 ALA A C 1
ATOM 2111 O O . ALA A 1 254 ? -19.446 -15.419 9.164 1.00 95.75 254 ALA A O 1
ATOM 2112 N N . ILE A 1 255 ? -19.307 -16.677 11.023 1.00 93.75 255 ILE A N 1
ATOM 2113 C CA . ILE A 1 255 ? -18.244 -17.580 10.540 1.00 93.75 255 ILE A CA 1
ATOM 2114 C C . ILE A 1 255 ? -18.666 -18.285 9.248 1.00 93.75 255 ILE A C 1
ATOM 2116 O O . ILE A 1 255 ? -17.940 -18.223 8.255 1.00 93.75 255 ILE A O 1
ATOM 2120 N N . ILE A 1 256 ? -19.850 -18.903 9.229 1.00 91.19 256 ILE A N 1
ATOM 2121 C CA . ILE A 1 256 ? -20.351 -19.633 8.054 1.00 91.19 256 ILE A CA 1
ATOM 2122 C C . ILE A 1 256 ? -20.547 -18.693 6.856 1.00 91.19 256 ILE A C 1
ATOM 2124 O O . ILE A 1 256 ? -20.172 -19.024 5.728 1.00 91.19 256 ILE A O 1
ATOM 2128 N N . GLN A 1 257 ? -21.088 -17.493 7.084 1.00 89.38 257 GLN A N 1
ATOM 2129 C CA . GLN A 1 257 ? -21.258 -16.506 6.016 1.00 89.38 257 GLN A CA 1
ATOM 2130 C C . GLN A 1 257 ? -19.914 -16.015 5.475 1.00 89.38 257 GLN A C 1
ATOM 2132 O O . GLN A 1 257 ? -19.722 -15.992 4.264 1.00 89.38 257 GLN A O 1
ATOM 2137 N N . VAL A 1 258 ? -18.963 -15.678 6.349 1.00 87.94 258 VAL A N 1
ATOM 2138 C CA . VAL A 1 258 ? -17.626 -15.221 5.944 1.00 87.94 258 VAL A CA 1
ATOM 2139 C C . VAL A 1 258 ? -16.875 -16.317 5.192 1.00 87.94 258 VAL A C 1
ATOM 2141 O O . VAL A 1 258 ? -16.272 -16.038 4.159 1.00 87.94 258 VAL A O 1
ATOM 2144 N N . GLN A 1 259 ? -16.961 -17.573 5.630 1.00 83.25 259 GLN A N 1
ATOM 2145 C CA . GLN A 1 259 ? -16.399 -18.710 4.899 1.00 83.25 259 GLN A CA 1
ATOM 2146 C C . GLN A 1 259 ? -16.968 -18.806 3.470 1.00 83.25 259 GLN A C 1
ATOM 2148 O O . GLN A 1 259 ? -16.216 -19.024 2.513 1.00 83.25 259 GLN A O 1
ATOM 2153 N N . SER A 1 260 ? -18.279 -18.593 3.303 1.00 79.44 260 SER A N 1
ATOM 2154 C CA . SER A 1 260 ? -18.906 -18.542 1.977 1.00 79.44 260 SER A CA 1
ATOM 2155 C C . SER A 1 260 ? -18.545 -17.286 1.174 1.00 79.44 260 SER A C 1
ATOM 2157 O O . SER A 1 260 ? -18.573 -17.357 -0.054 1.00 79.44 260 SER A O 1
ATOM 2159 N N . ASP A 1 261 ? -18.276 -16.151 1.817 1.00 76.38 261 ASP A N 1
ATOM 2160 C CA . ASP A 1 261 ? -17.996 -14.878 1.145 1.00 76.38 261 ASP A CA 1
ATOM 2161 C C . ASP A 1 261 ? -16.539 -14.823 0.652 1.00 76.38 261 ASP A C 1
ATOM 2163 O O . ASP A 1 261 ? -16.308 -14.474 -0.502 1.00 76.38 261 ASP A O 1
ATOM 2167 N N . ILE A 1 262 ? -15.570 -15.283 1.457 1.00 68.50 262 ILE A N 1
ATOM 2168 C CA . ILE A 1 262 ? -14.125 -15.288 1.127 1.00 68.50 262 ILE A CA 1
ATOM 2169 C C . ILE A 1 262 ? -13.817 -16.115 -0.130 1.00 68.50 262 ILE A C 1
ATOM 2171 O O . ILE A 1 262 ? -12.862 -15.849 -0.864 1.00 68.50 262 ILE A O 1
ATOM 2175 N N . THR A 1 263 ? -14.618 -17.148 -0.395 1.00 60.47 263 THR A N 1
ATOM 2176 C CA . THR A 1 263 ? -14.497 -17.950 -1.623 1.00 60.47 263 THR A CA 1
ATOM 2177 C C . THR A 1 263 ? -15.025 -17.221 -2.862 1.00 60.47 263 THR A C 1
ATOM 2179 O O . THR A 1 263 ? -14.635 -17.568 -3.974 1.00 60.47 263 THR A O 1
ATOM 2182 N N . LYS A 1 264 ? -15.871 -16.197 -2.694 1.00 61.12 264 LYS A N 1
ATOM 2183 C CA . LYS A 1 264 ? -16.514 -15.438 -3.778 1.00 61.12 264 LYS A CA 1
ATOM 2184 C C . LYS A 1 264 ? -15.856 -14.083 -4.035 1.00 61.12 264 LYS A C 1
ATOM 2186 O O . LYS A 1 264 ? -15.740 -13.690 -5.192 1.00 61.12 264 LYS A O 1
ATOM 2191 N N . ASP A 1 265 ? -15.434 -13.372 -2.991 1.00 57.47 265 ASP A N 1
ATOM 2192 C CA . ASP A 1 265 ? -14.919 -11.998 -3.079 1.00 57.47 265 ASP A CA 1
ATOM 2193 C C . ASP A 1 265 ? -13.406 -11.924 -3.356 1.00 57.47 265 ASP A C 1
ATOM 2195 O O . ASP A 1 265 ? -12.893 -10.870 -3.718 1.00 57.47 265 ASP A O 1
ATOM 2199 N N . GLY A 1 266 ? -12.686 -13.051 -3.336 1.00 53.38 266 GLY A N 1
ATOM 2200 C CA . GLY A 1 266 ? -11.248 -13.082 -3.616 1.00 53.38 266 GLY A CA 1
ATOM 2201 C C . GLY A 1 266 ? -10.394 -12.476 -2.500 1.00 53.38 266 GLY A C 1
ATOM 2202 O O . GLY A 1 266 ? -9.200 -12.280 -2.705 1.00 53.38 266 GLY A O 1
ATOM 2203 N N . SER A 1 267 ? -10.948 -12.236 -1.305 1.00 56.06 267 SER A N 1
ATOM 2204 C CA . SER A 1 267 ? -10.190 -11.712 -0.163 1.00 56.06 267 SER A CA 1
ATOM 2205 C C . SER A 1 267 ? -9.136 -12.690 0.370 1.00 56.06 267 SER A C 1
ATOM 2207 O O . SER A 1 267 ? -8.367 -12.334 1.260 1.00 56.06 267 SER A O 1
ATOM 2209 N N . ILE A 1 268 ? -9.067 -13.919 -0.168 1.00 56.12 268 ILE A N 1
ATOM 2210 C CA . ILE A 1 268 ? -7.966 -14.851 0.108 1.00 56.12 268 ILE A CA 1
ATOM 2211 C C . ILE A 1 268 ? -6.589 -14.243 -0.207 1.00 56.12 268 ILE A C 1
ATOM 2213 O O . ILE A 1 268 ? -5.590 -14.617 0.401 1.00 56.12 268 ILE A O 1
ATOM 2217 N N . ARG A 1 269 ? -6.551 -13.281 -1.136 1.00 51.09 269 ARG A N 1
ATOM 2218 C CA . ARG A 1 269 ? -5.343 -12.569 -1.570 1.00 51.09 269 ARG A CA 1
ATOM 2219 C C . ARG A 1 269 ? -4.611 -11.849 -0.435 1.00 51.09 269 ARG A C 1
ATOM 2221 O O . ARG A 1 269 ? -3.428 -11.594 -0.580 1.00 51.09 269 ARG A O 1
ATOM 2228 N N . PHE A 1 270 ? -5.287 -11.612 0.694 1.00 55.41 270 PHE A N 1
ATOM 2229 C CA . PHE A 1 270 ? -4.779 -10.825 1.820 1.00 55.41 270 PHE A CA 1
ATOM 2230 C C . PHE A 1 270 ? -4.995 -11.516 3.181 1.00 55.41 270 PHE A C 1
ATOM 2232 O O . PHE A 1 270 ? -5.221 -10.853 4.200 1.00 55.41 270 PHE A O 1
ATOM 2239 N N . ILE A 1 271 ? -4.987 -12.858 3.221 1.00 60.34 271 ILE A N 1
ATOM 2240 C CA . ILE A 1 271 ? -5.041 -13.591 4.497 1.00 60.34 271 ILE A CA 1
ATOM 2241 C C . ILE A 1 271 ? -3.694 -13.422 5.196 1.00 60.34 271 ILE A C 1
ATOM 2243 O O . ILE A 1 271 ? -2.695 -14.006 4.792 1.00 60.34 271 ILE A O 1
ATOM 2247 N N . GLY A 1 272 ? -3.698 -12.621 6.254 1.00 69.31 272 GLY A N 1
ATOM 2248 C CA . GLY A 1 272 ? -2.554 -12.387 7.120 1.00 69.31 272 GLY A CA 1
ATOM 2249 C C . GLY A 1 272 ? -2.975 -12.353 8.585 1.00 69.31 272 GLY A C 1
ATOM 2250 O O . GLY A 1 272 ? -4.156 -12.154 8.905 1.00 69.31 272 GLY A O 1
ATOM 2251 N N . ASP A 1 273 ? -2.002 -12.540 9.473 1.00 79.69 273 ASP A N 1
ATOM 2252 C CA . ASP A 1 273 ? -2.156 -12.236 10.891 1.00 79.69 273 ASP A CA 1
ATOM 2253 C C . ASP A 1 273 ? -2.428 -10.738 11.047 1.00 79.69 273 ASP A C 1
ATOM 2255 O O . ASP A 1 273 ? -1.877 -9.900 10.330 1.00 79.69 273 ASP A O 1
ATOM 2259 N N . LYS A 1 274 ? -3.294 -10.400 11.995 1.00 85.44 274 LYS A N 1
ATOM 2260 C CA . LYS A 1 274 ? -3.663 -9.027 12.324 1.00 85.44 274 LYS A CA 1
ATOM 2261 C C . LYS A 1 274 ? -3.429 -8.776 13.803 1.00 85.44 274 LYS A C 1
ATOM 2263 O O . LYS A 1 274 ? -3.337 -9.701 14.608 1.00 85.44 274 LYS A O 1
ATOM 2268 N N . VAL A 1 275 ? -3.377 -7.503 14.158 1.00 88.50 275 VAL A N 1
ATOM 2269 C CA . VAL A 1 275 ? -3.367 -7.070 15.553 1.00 88.50 275 VAL A CA 1
ATOM 2270 C C . VAL A 1 275 ? -4.584 -6.194 15.799 1.00 88.50 275 VAL A C 1
ATOM 2272 O O . VAL A 1 275 ? -4.864 -5.259 15.045 1.00 88.50 275 VAL A O 1
ATOM 2275 N N . GLY A 1 276 ? -5.342 -6.542 16.834 1.00 91.56 276 GLY A N 1
ATOM 2276 C CA . GLY A 1 276 ? -6.484 -5.769 17.292 1.00 91.56 276 GLY A CA 1
ATOM 2277 C C . GLY A 1 276 ? -6.105 -4.794 18.403 1.00 91.56 276 GLY A C 1
ATOM 2278 O O . GLY A 1 276 ? -5.107 -4.990 19.093 1.00 91.56 276 GLY A O 1
ATOM 2279 N N . ILE A 1 277 ? -6.912 -3.751 18.599 1.00 93.00 277 ILE A N 1
ATOM 2280 C CA . ILE A 1 277 ? -6.748 -2.755 19.663 1.00 93.00 277 ILE A CA 1
ATOM 2281 C C . ILE A 1 277 ? -7.691 -3.091 20.814 1.00 93.00 277 ILE A C 1
ATOM 2283 O O . ILE A 1 277 ? -8.910 -2.996 20.685 1.00 93.00 277 ILE A O 1
ATOM 2287 N N . ARG A 1 278 ? -7.117 -3.441 21.964 1.00 92.19 278 ARG A N 1
ATOM 2288 C CA . ARG A 1 278 ? -7.844 -3.638 23.220 1.00 92.19 278 ARG A CA 1
ATOM 2289 C C . ARG A 1 278 ? -8.097 -2.319 23.938 1.00 92.19 278 ARG A C 1
ATOM 2291 O O . ARG A 1 278 ? -9.115 -2.180 24.596 1.00 92.19 278 ARG A O 1
ATOM 2298 N N . GLY A 1 279 ? -7.182 -1.361 23.831 1.00 92.81 279 GLY A N 1
ATOM 2299 C CA . GLY A 1 279 ? -7.264 -0.080 24.526 1.00 92.81 279 GLY A CA 1
ATOM 2300 C C . GLY A 1 279 ? -6.109 0.843 24.157 1.00 92.81 279 GLY A C 1
ATOM 2301 O O . GLY A 1 279 ? -5.333 0.562 23.244 1.00 92.81 279 GLY A O 1
ATOM 2302 N N . TYR A 1 280 ? -5.988 1.969 24.859 1.00 94.56 280 TYR A N 1
ATOM 2303 C CA . TYR A 1 280 ? -4.892 2.907 24.631 1.00 94.56 280 TYR A CA 1
ATOM 2304 C C . TYR A 1 280 ? -4.569 3.745 25.871 1.00 94.56 280 TYR A C 1
ATOM 2306 O O . TYR A 1 280 ? -5.358 3.874 26.803 1.00 94.56 280 TYR A O 1
ATOM 2314 N N . LYS A 1 281 ? -3.404 4.380 25.867 1.00 93.25 281 LYS A N 1
ATOM 2315 C CA . LYS A 1 281 ? -3.008 5.382 26.851 1.00 93.25 281 LYS A CA 1
ATOM 2316 C C . LYS A 1 281 ? -2.551 6.629 26.114 1.00 93.25 281 LYS A C 1
ATOM 2318 O O . LYS A 1 281 ? -1.730 6.541 25.206 1.00 93.25 281 LYS A O 1
ATOM 2323 N N . LEU A 1 282 ? -3.084 7.784 26.503 1.00 90.19 282 LEU A N 1
ATOM 2324 C CA . LEU A 1 282 ? -2.690 9.073 25.942 1.00 90.19 282 LEU A CA 1
ATOM 2325 C C . LEU A 1 282 ? -2.151 9.968 27.059 1.00 90.19 282 LEU A C 1
ATOM 2327 O O . LEU A 1 282 ? -2.915 10.515 27.851 1.00 90.19 282 LEU A O 1
ATOM 2331 N N . GLU A 1 283 ? -0.832 10.136 27.122 1.00 86.00 283 GLU A N 1
ATOM 2332 C CA . GLU A 1 283 ? -0.168 10.948 28.149 1.00 86.00 283 GLU A CA 1
ATOM 2333 C C . GLU A 1 283 ? 0.704 12.012 27.504 1.00 86.00 283 GLU A C 1
ATOM 2335 O O . GLU A 1 283 ? 1.530 11.732 26.649 1.00 86.00 283 GLU A O 1
ATOM 2340 N N . LYS A 1 284 ? 0.512 13.279 27.885 1.00 84.12 284 LYS A N 1
ATOM 2341 C CA . LYS A 1 284 ? 1.310 14.415 27.381 1.00 84.12 284 LYS A CA 1
ATOM 2342 C C . LYS A 1 284 ? 1.378 14.561 25.840 1.00 84.12 284 LYS A C 1
ATOM 2344 O O . LYS A 1 284 ? 2.105 15.432 25.349 1.00 84.12 284 LYS A O 1
ATOM 2349 N N . GLY A 1 285 ? 0.488 13.882 25.110 1.00 83.00 285 GLY A N 1
ATOM 2350 C CA . GLY A 1 285 ? 0.412 13.857 23.644 1.00 83.00 285 GLY A CA 1
ATOM 2351 C C . GLY A 1 285 ? 1.061 12.622 23.011 1.00 83.00 285 GLY A C 1
ATOM 2352 O O . GLY A 1 285 ? 1.106 12.545 21.790 1.00 83.00 285 GLY A O 1
ATOM 2353 N N . GLU A 1 286 ? 1.558 11.689 23.815 1.00 91.00 286 GLU A N 1
ATOM 2354 C CA . GLU A 1 286 ? 2.135 10.415 23.389 1.00 91.00 286 GLU A CA 1
ATOM 2355 C C . GLU A 1 286 ? 1.061 9.329 23.469 1.00 91.00 286 GLU A C 1
ATOM 2357 O O . GLU A 1 286 ? 0.406 9.181 24.507 1.00 91.00 286 GLU A O 1
ATOM 2362 N N . LEU A 1 287 ? 0.866 8.598 22.372 1.00 94.19 287 LEU A N 1
ATOM 2363 C CA . LEU A 1 287 ? -0.076 7.485 22.283 1.00 94.19 287 LEU A CA 1
ATOM 2364 C C . LEU A 1 287 ? 0.664 6.162 22.479 1.00 94.19 287 LEU A C 1
ATOM 2366 O O . LEU A 1 287 ? 1.615 5.877 21.760 1.00 94.19 287 LEU A O 1
ATOM 2370 N N . LEU A 1 288 ? 0.192 5.348 23.418 1.00 92.94 288 LEU A N 1
ATOM 2371 C CA . LEU A 1 288 ? 0.576 3.947 23.564 1.00 92.94 288 LEU A CA 1
ATOM 2372 C C . LEU A 1 288 ? -0.663 3.084 23.329 1.00 92.94 288 LEU A C 1
ATOM 2374 O O . LEU A 1 288 ? -1.691 3.300 23.973 1.00 92.94 288 LEU A O 1
ATOM 2378 N N . LEU A 1 289 ? -0.572 2.130 22.410 1.00 93.12 289 LEU A N 1
ATOM 2379 C CA . LEU A 1 289 ? -1.658 1.203 22.108 1.00 93.12 289 LEU A CA 1
ATOM 2380 C C . LEU A 1 289 ? -1.524 -0.063 22.954 1.00 93.12 289 LEU A C 1
ATOM 2382 O O . LEU A 1 289 ? -0.421 -0.513 23.253 1.00 93.12 289 LEU A O 1
ATOM 2386 N N . ASP A 1 290 ? -2.664 -0.627 23.330 1.00 91.81 290 ASP A N 1
ATOM 2387 C CA . ASP A 1 290 ? -2.772 -1.931 23.973 1.00 91.81 290 ASP A CA 1
ATOM 2388 C C . ASP A 1 290 ? -3.433 -2.886 22.980 1.00 91.81 290 ASP A C 1
ATOM 2390 O O . ASP A 1 290 ? -4.544 -2.613 22.514 1.00 91.81 290 ASP A O 1
ATOM 2394 N N . ILE A 1 291 ? -2.731 -3.956 22.609 1.00 92.19 291 ILE A N 1
ATOM 2395 C CA . ILE A 1 291 ? -3.041 -4.777 21.432 1.00 92.19 291 ILE A CA 1
ATOM 2396 C C . ILE A 1 291 ? -3.301 -6.246 21.786 1.00 92.19 291 ILE A C 1
ATOM 2398 O O . ILE A 1 291 ? -2.965 -6.705 22.877 1.00 92.19 291 ILE A O 1
ATOM 2402 N N . TYR A 1 292 ? -3.901 -6.989 20.855 1.00 91.50 292 TYR A N 1
ATOM 2403 C CA . TYR A 1 292 ? -4.096 -8.440 20.935 1.00 91.50 292 TYR A CA 1
ATOM 2404 C C . TYR A 1 292 ? -3.929 -9.108 19.564 1.00 91.50 292 TYR A C 1
ATOM 2406 O O . TYR A 1 292 ? -4.107 -8.462 18.534 1.00 91.50 292 TYR A O 1
ATOM 2414 N N . GLU A 1 293 ? -3.585 -10.396 19.545 1.00 89.25 293 GLU A N 1
ATOM 2415 C CA . GLU A 1 293 ? -3.365 -11.157 18.307 1.00 89.25 293 GLU A CA 1
ATOM 2416 C C . GLU A 1 293 ? -4.682 -11.673 17.718 1.00 89.25 293 GLU A C 1
ATOM 2418 O O . GLU A 1 293 ? -5.562 -12.167 18.429 1.00 89.25 293 GLU A O 1
ATOM 2423 N N . THR A 1 294 ? -4.811 -11.554 16.398 1.00 90.94 294 THR A N 1
ATOM 2424 C CA . THR A 1 294 ? -5.945 -12.067 15.630 1.00 90.94 294 THR A CA 1
ATOM 2425 C C . THR A 1 294 ? -5.540 -12.297 14.169 1.00 90.94 294 THR A C 1
ATOM 2427 O O . THR A 1 294 ? -4.356 -12.340 13.838 1.00 90.94 294 THR A O 1
ATOM 2430 N N . ASP A 1 295 ? -6.498 -12.482 13.266 1.00 87.06 295 ASP A N 1
ATOM 2431 C CA . ASP A 1 295 ? -6.244 -12.689 11.842 1.00 87.06 295 ASP A CA 1
ATOM 2432 C C . ASP A 1 295 ? -7.312 -12.037 10.954 1.00 87.06 295 ASP A C 1
ATOM 2434 O O . ASP A 1 295 ? -8.366 -11.578 11.407 1.00 87.06 295 ASP A O 1
ATOM 2438 N N . HIS A 1 296 ? -7.031 -11.987 9.649 1.00 85.25 296 HIS A N 1
ATOM 2439 C CA . HIS A 1 296 ? -7.944 -11.413 8.663 1.00 85.25 296 HIS A CA 1
ATOM 2440 C C . HIS A 1 296 ? -9.324 -12.097 8.650 1.00 85.25 296 HIS A C 1
ATOM 2442 O O . HIS A 1 296 ? -10.336 -11.421 8.449 1.00 85.25 296 HIS A O 1
ATOM 2448 N N . PHE A 1 297 ? -9.391 -13.417 8.866 1.00 87.06 297 PHE A N 1
ATOM 2449 C CA . PHE A 1 297 ? -10.657 -14.157 8.874 1.00 87.06 297 PHE A CA 1
ATOM 2450 C C . PHE A 1 297 ? -11.537 -13.721 10.050 1.00 87.06 297 PHE A C 1
ATOM 2452 O O . PHE A 1 297 ? -12.697 -13.356 9.876 1.00 87.06 297 PHE A O 1
ATOM 2459 N N . THR A 1 298 ? -10.955 -13.678 11.239 1.00 91.44 298 THR A N 1
ATOM 2460 C CA . THR A 1 298 ? -11.588 -13.273 12.493 1.00 91.44 298 THR A CA 1
ATOM 2461 C C . THR A 1 298 ? -12.035 -11.815 12.440 1.00 91.44 298 THR A C 1
ATOM 2463 O O . THR A 1 298 ? -13.169 -11.501 12.802 1.00 91.44 298 THR A O 1
ATOM 2466 N N . PHE A 1 299 ? -11.212 -10.932 11.868 1.00 91.50 299 PHE A N 1
ATOM 2467 C CA . PHE A 1 299 ? -11.616 -9.565 11.541 1.00 91.50 299 PHE A CA 1
ATOM 2468 C C . PHE A 1 299 ? -12.876 -9.530 10.664 1.00 91.50 299 PHE A C 1
ATOM 2470 O O . PHE A 1 299 ? -13.827 -8.811 10.974 1.00 91.50 299 PHE A O 1
ATOM 2477 N N . LYS A 1 300 ? -12.931 -10.329 9.588 1.00 89.81 300 LYS A N 1
ATOM 2478 C CA . LYS A 1 300 ? -14.113 -10.401 8.713 1.00 89.81 300 LYS A CA 1
ATOM 2479 C C . LYS A 1 300 ? -15.346 -10.917 9.461 1.00 89.81 300 LYS A C 1
ATOM 2481 O O . LYS A 1 300 ? -16.434 -10.401 9.210 1.00 89.81 300 LYS A O 1
ATOM 2486 N N . VAL A 1 301 ? -15.192 -11.862 10.394 1.00 93.62 301 VAL A N 1
ATOM 2487 C CA . VAL A 1 301 ? -16.281 -12.348 11.268 1.00 93.62 301 VAL A CA 1
ATOM 2488 C C . VAL A 1 301 ? -16.848 -11.203 12.104 1.00 93.62 301 VAL A C 1
ATOM 2490 O O . VAL A 1 301 ? -18.045 -10.923 12.026 1.00 93.62 301 VAL A O 1
ATOM 2493 N N . PHE A 1 302 ? -16.003 -10.467 12.826 1.00 95.75 302 PHE A N 1
ATOM 2494 C CA . PHE A 1 302 ? -16.461 -9.329 13.624 1.00 95.75 302 PHE A CA 1
ATOM 2495 C C . PHE A 1 302 ? -17.046 -8.204 12.762 1.00 95.75 302 PHE A C 1
ATOM 2497 O O . PHE A 1 302 ? -18.083 -7.631 13.105 1.00 95.75 302 PHE A O 1
ATOM 2504 N N . LYS A 1 303 ? -16.471 -7.940 11.583 1.00 93.31 303 LYS A N 1
ATOM 2505 C CA . LYS A 1 303 ? -17.050 -7.002 10.611 1.00 93.31 303 LYS A CA 1
ATOM 2506 C C . LYS A 1 303 ? -18.405 -7.440 10.086 1.00 93.31 303 LYS A C 1
ATOM 2508 O O . LYS A 1 303 ? -19.261 -6.586 9.864 1.00 93.31 303 LYS A O 1
ATOM 2513 N N . LYS A 1 304 ? -18.627 -8.739 9.889 1.00 93.81 304 LYS A N 1
ATOM 2514 C CA . LYS A 1 304 ? -19.924 -9.263 9.457 1.00 93.81 304 LYS A CA 1
ATOM 2515 C C . LYS A 1 304 ? -20.994 -9.001 10.514 1.00 93.81 304 LYS A C 1
ATOM 2517 O O . LYS A 1 304 ? -22.063 -8.511 10.161 1.00 93.81 304 LYS A O 1
ATOM 2522 N N . ILE A 1 305 ? -20.669 -9.230 11.788 1.00 95.88 305 ILE A N 1
ATOM 2523 C CA . ILE A 1 305 ? -21.546 -8.914 12.926 1.00 95.88 305 ILE A CA 1
ATOM 2524 C C . ILE A 1 305 ? -21.836 -7.409 12.972 1.00 95.88 305 ILE A C 1
ATOM 2526 O O . ILE A 1 305 ? -22.991 -7.004 13.046 1.00 95.88 305 ILE A O 1
ATOM 2530 N N . PHE A 1 306 ? -20.814 -6.561 12.839 1.00 93.88 306 PHE A N 1
ATOM 2531 C CA . PHE A 1 306 ? -20.989 -5.107 12.802 1.00 93.88 306 PHE A CA 1
ATOM 2532 C C . PHE A 1 306 ? -21.886 -4.624 11.651 1.00 93.88 306 PHE A C 1
ATOM 2534 O O . PHE A 1 306 ? -22.657 -3.681 11.825 1.00 93.88 306 PHE A O 1
ATOM 2541 N N . LYS A 1 307 ? -21.795 -5.250 10.469 1.00 91.00 307 LYS A N 1
ATOM 2542 C CA . LYS A 1 307 ? -22.608 -4.895 9.294 1.00 91.00 307 LYS A CA 1
ATOM 2543 C C . LYS A 1 307 ? -24.076 -5.320 9.423 1.00 91.00 307 LYS A C 1
ATOM 2545 O O . LYS A 1 307 ? -24.897 -4.839 8.637 1.00 91.00 307 LYS A O 1
ATOM 2550 N N . ASP A 1 308 ? -24.431 -6.162 10.395 1.00 90.19 308 ASP A N 1
ATOM 2551 C CA . ASP A 1 308 ? -25.828 -6.453 10.714 1.00 90.19 308 ASP A CA 1
ATOM 2552 C C . ASP A 1 308 ? -26.530 -5.172 11.187 1.00 90.19 308 ASP A C 1
ATOM 2554 O O . ASP A 1 308 ? -26.093 -4.510 12.129 1.00 90.19 308 ASP A O 1
ATOM 2558 N N . ARG A 1 309 ? -27.642 -4.808 10.537 1.00 85.25 309 ARG A N 1
ATOM 2559 C CA . ARG A 1 309 ? -28.389 -3.578 10.844 1.00 85.25 309 ARG A CA 1
ATOM 2560 C C . ARG A 1 309 ? -28.852 -3.514 12.300 1.00 85.25 309 ARG A C 1
ATOM 2562 O O . ARG A 1 309 ? -28.928 -2.407 12.832 1.00 85.25 309 ARG A O 1
ATOM 2569 N N . ARG A 1 310 ? -29.141 -4.664 12.921 1.00 85.38 310 ARG A N 1
ATOM 2570 C CA . ARG A 1 310 ? -29.553 -4.768 14.331 1.00 85.38 310 ARG A CA 1
ATOM 2571 C C . ARG A 1 310 ? -28.464 -4.229 15.254 1.00 85.38 310 ARG A C 1
ATOM 2573 O O . ARG A 1 310 ? -28.720 -3.386 16.109 1.00 85.38 310 ARG A O 1
ATOM 2580 N N . PHE A 1 311 ? -27.220 -4.633 15.002 1.00 90.06 311 PHE A N 1
ATOM 2581 C CA . PHE A 1 311 ? -26.081 -4.323 15.866 1.00 90.06 311 PHE A CA 1
ATOM 2582 C C . PHE A 1 311 ? -25.348 -3.045 15.456 1.00 90.06 311 PHE A C 1
ATOM 2584 O O . PHE A 1 311 ? -24.841 -2.327 16.318 1.00 90.06 311 PHE A O 1
ATOM 2591 N N . LYS A 1 312 ? -25.335 -2.696 14.161 1.00 89.31 312 LYS A N 1
ATOM 2592 C CA . LYS A 1 312 ? -24.640 -1.509 13.639 1.00 89.31 312 LYS A CA 1
ATOM 2593 C C . LYS A 1 312 ? -25.011 -0.241 14.403 1.00 89.31 312 LYS A C 1
ATOM 2595 O O . LYS A 1 312 ? -24.137 0.539 14.775 1.00 89.31 312 LYS A O 1
ATOM 2600 N N . ARG A 1 313 ? -26.305 -0.051 14.684 1.00 86.31 313 ARG A N 1
ATOM 2601 C CA . ARG A 1 313 ? -26.809 1.115 15.427 1.00 86.31 313 ARG A CA 1
ATOM 2602 C C . ARG A 1 313 ? -26.228 1.193 16.843 1.00 86.31 313 ARG A C 1
ATOM 2604 O O . ARG A 1 313 ? -25.876 2.284 17.282 1.00 86.31 313 ARG A O 1
ATOM 2611 N N . ILE A 1 314 ? -26.111 0.056 17.529 1.00 89.38 314 ILE A N 1
ATOM 2612 C CA . ILE A 1 314 ? -25.548 -0.038 18.884 1.00 89.38 314 ILE A CA 1
ATOM 2613 C C . ILE A 1 314 ? -24.076 0.378 18.857 1.00 89.38 314 ILE A C 1
ATOM 2615 O O . ILE A 1 314 ? -23.677 1.277 19.597 1.00 89.38 314 ILE A O 1
ATOM 2619 N N . PHE A 1 315 ? -23.284 -0.195 17.948 1.00 92.44 315 PHE A N 1
ATOM 2620 C CA . PHE A 1 315 ? -21.877 0.176 17.783 1.00 92.44 315 PHE A CA 1
ATOM 2621 C C . PHE A 1 315 ? -21.703 1.664 17.456 1.00 92.44 315 PHE A C 1
ATOM 2623 O O . PHE A 1 315 ? -20.892 2.345 18.084 1.00 92.44 315 PHE A O 1
ATOM 2630 N N . GLN A 1 316 ? -22.492 2.196 16.519 1.00 88.94 316 GLN A N 1
ATOM 2631 C CA . GLN A 1 316 ? -22.446 3.611 16.151 1.00 88.94 316 GLN A CA 1
ATOM 2632 C C . GLN A 1 316 ? -22.782 4.527 17.332 1.00 88.94 316 GLN A C 1
ATOM 2634 O O . GLN A 1 316 ? -22.110 5.539 17.521 1.00 88.94 316 GLN A O 1
ATOM 2639 N N . GLU A 1 317 ? -23.762 4.170 18.161 1.00 87.88 317 GLU A N 1
ATOM 2640 C CA . GLU A 1 317 ? -24.115 4.931 19.362 1.00 87.88 317 GLU A CA 1
ATOM 2641 C C . GLU A 1 317 ? -22.965 4.946 20.387 1.00 87.88 317 GLU A C 1
ATOM 2643 O O . GLU A 1 317 ? -22.624 6.013 20.910 1.00 87.88 317 GLU A O 1
ATOM 2648 N N . ILE A 1 318 ? -22.292 3.809 20.619 1.00 91.88 318 ILE A N 1
ATOM 2649 C CA . ILE A 1 318 ? -21.091 3.744 21.478 1.00 91.88 318 ILE A CA 1
ATOM 2650 C C . ILE A 1 318 ? -19.988 4.655 20.920 1.00 91.88 318 ILE A C 1
ATOM 2652 O O . ILE A 1 318 ? -19.411 5.459 21.656 1.00 91.88 318 ILE A O 1
ATOM 2656 N N . ILE A 1 319 ? -19.736 4.600 19.609 1.00 90.75 319 ILE A N 1
ATOM 2657 C CA . ILE A 1 319 ? -18.728 5.441 18.947 1.00 90.75 319 ILE A CA 1
ATOM 2658 C C . ILE A 1 319 ? -19.087 6.926 19.095 1.00 90.75 319 ILE A C 1
ATOM 2660 O O . ILE A 1 319 ? -18.236 7.738 19.450 1.00 90.75 319 ILE A O 1
ATOM 2664 N N . CYS A 1 320 ? -20.350 7.311 18.922 1.00 84.75 320 CYS A N 1
ATOM 2665 C CA . CYS A 1 320 ? -20.792 8.702 19.074 1.00 84.75 320 CYS A CA 1
ATOM 2666 C C . CYS A 1 320 ? -20.569 9.254 20.480 1.00 84.75 320 CYS A C 1
ATOM 2668 O O . CYS A 1 320 ? -20.260 10.437 20.654 1.00 84.75 320 CYS A O 1
ATOM 2670 N N . ARG A 1 321 ? -20.720 8.400 21.494 1.00 88.00 321 ARG A N 1
ATOM 2671 C CA . ARG A 1 321 ? -20.509 8.766 22.896 1.00 88.00 321 ARG A CA 1
ATOM 2672 C C . ARG A 1 321 ? -19.061 9.137 23.190 1.00 88.00 321 ARG A C 1
ATOM 2674 O O . ARG A 1 321 ? -18.840 10.001 24.037 1.00 88.00 321 ARG A O 1
ATOM 2681 N N . THR A 1 322 ? -18.092 8.595 22.447 1.00 88.38 322 THR A N 1
ATOM 2682 C CA . THR A 1 322 ? -16.666 8.932 22.620 1.00 88.38 322 THR A CA 1
ATOM 2683 C C . THR A 1 322 ? -16.378 10.424 22.418 1.00 88.38 322 THR A C 1
ATOM 2685 O O . THR A 1 322 ? -15.551 10.984 23.133 1.00 88.38 322 THR A O 1
ATOM 2688 N N . ASN A 1 323 ? -17.119 11.104 21.534 1.00 83.56 323 ASN A N 1
ATOM 2689 C CA . ASN A 1 323 ? -16.980 12.546 21.287 1.00 83.56 323 ASN A CA 1
ATOM 2690 C C . ASN A 1 323 ? -17.484 13.423 22.441 1.00 83.56 323 ASN A C 1
ATOM 2692 O O . ASN A 1 323 ? -17.108 14.588 22.539 1.00 83.56 323 ASN A O 1
ATOM 2696 N N . LYS A 1 324 ? -18.376 12.887 23.280 1.00 85.44 324 LYS A N 1
ATOM 2697 C CA . LYS A 1 324 ? -18.980 13.594 24.421 1.00 85.44 324 LYS A CA 1
ATOM 2698 C C . LYS A 1 324 ? -18.322 13.217 25.753 1.00 85.44 324 LYS A C 1
ATOM 2700 O O . LYS A 1 324 ? -18.565 13.877 26.760 1.00 85.44 324 LYS A O 1
ATOM 2705 N N . ALA A 1 325 ? -17.539 12.142 25.769 1.00 87.19 325 ALA A N 1
ATOM 2706 C CA . ALA A 1 325 ? -16.888 11.603 26.951 1.00 87.19 325 ALA A CA 1
ATOM 2707 C C . ALA A 1 325 ? -15.570 12.332 27.267 1.00 87.19 325 ALA A C 1
ATOM 2709 O O . ALA A 1 325 ? -14.869 12.804 26.373 1.00 87.19 325 ALA A O 1
ATOM 2710 N N . ASN A 1 326 ? -15.206 12.371 28.553 1.00 89.50 326 ASN A N 1
ATOM 2711 C CA . ASN A 1 326 ? -13.842 12.715 28.968 1.00 89.50 326 ASN A CA 1
ATOM 2712 C C . ASN A 1 326 ? -12.868 11.563 28.650 1.00 89.50 326 ASN A C 1
ATOM 2714 O O . ASN A 1 326 ? -13.303 10.446 28.375 1.00 89.50 326 ASN A O 1
ATOM 2718 N N . ASP A 1 327 ? -11.561 11.813 28.740 1.00 87.62 327 ASP A N 1
ATOM 2719 C CA . ASP A 1 327 ? -10.532 10.848 28.326 1.00 87.62 327 ASP A CA 1
ATOM 2720 C C . ASP A 1 327 ? -10.594 9.504 29.078 1.00 87.62 327 ASP A C 1
ATOM 2722 O O . ASP A 1 327 ? -10.391 8.453 28.470 1.00 87.62 327 ASP A O 1
ATOM 2726 N N . ASN A 1 328 ? -10.959 9.504 30.367 1.00 90.94 328 ASN A N 1
ATOM 2727 C CA . ASN A 1 328 ? -11.078 8.275 31.161 1.00 90.94 328 ASN A CA 1
ATOM 2728 C C . ASN A 1 328 ? -12.256 7.401 30.714 1.00 90.94 328 ASN A C 1
ATOM 2730 O O . ASN A 1 328 ? -12.124 6.181 30.627 1.00 90.94 328 ASN A O 1
ATOM 2734 N N . ILE A 1 329 ? -13.409 8.016 30.441 1.00 93.12 329 ILE A N 1
ATOM 2735 C CA . ILE A 1 329 ? -14.600 7.308 29.950 1.00 93.12 329 ILE A CA 1
ATOM 2736 C C . ILE A 1 329 ? -14.386 6.875 28.501 1.00 93.12 329 ILE A C 1
ATOM 2738 O O . ILE A 1 329 ? -14.733 5.757 28.136 1.00 93.12 329 ILE A O 1
ATOM 2742 N N . LYS A 1 330 ? -13.782 7.739 27.683 1.00 93.00 330 LYS A N 1
ATOM 2743 C CA . LYS A 1 330 ? -13.463 7.463 26.283 1.00 93.00 330 LYS A CA 1
ATOM 2744 C C . LYS A 1 330 ? -12.595 6.210 26.143 1.00 93.00 330 LYS A C 1
ATOM 2746 O O . LYS A 1 330 ? -12.922 5.361 25.323 1.00 93.00 330 LYS A O 1
ATOM 2751 N N . LEU A 1 331 ? -11.570 6.058 26.984 1.00 94.31 331 LEU A N 1
ATOM 2752 C CA . LEU A 1 331 ? -10.760 4.840 27.051 1.00 94.31 331 LEU A CA 1
ATOM 2753 C C . LEU A 1 331 ? -11.621 3.586 27.266 1.00 94.31 331 LEU A C 1
ATOM 2755 O O . LEU A 1 331 ? -11.526 2.636 26.500 1.00 94.31 331 LEU A O 1
ATOM 2759 N N . LEU A 1 332 ? -12.499 3.596 28.268 1.00 96.19 332 LEU A N 1
ATOM 2760 C CA . LEU A 1 332 ? -13.347 2.444 28.597 1.00 96.19 332 LEU A CA 1
ATOM 2761 C C . LEU A 1 332 ? -14.386 2.142 27.501 1.00 96.19 332 LEU A C 1
ATOM 2763 O O . LEU A 1 332 ? -14.718 0.982 27.266 1.00 96.19 332 LEU A O 1
ATOM 2767 N N . LEU A 1 333 ? -14.881 3.168 26.799 1.00 95.44 333 LEU A N 1
ATOM 2768 C CA . LEU A 1 333 ? -15.736 2.984 25.620 1.00 95.44 333 LEU A CA 1
ATOM 2769 C C . LEU A 1 333 ? -14.971 2.318 24.466 1.00 95.44 333 LEU A C 1
ATOM 2771 O O . LEU A 1 333 ? -15.542 1.479 23.778 1.00 95.44 333 LEU A O 1
ATOM 2775 N N . VAL A 1 334 ? -13.690 2.655 24.270 1.00 95.56 334 VAL A N 1
ATOM 2776 C CA . VAL A 1 334 ? -12.825 1.979 23.287 1.00 95.56 334 VAL A CA 1
ATOM 2777 C C . VAL A 1 334 ? -12.556 0.533 23.694 1.00 95.56 334 VAL A C 1
ATOM 2779 O O . VAL A 1 334 ? -12.694 -0.347 22.853 1.00 95.56 334 VAL A O 1
ATOM 2782 N N . GLU A 1 335 ? -12.264 0.276 24.972 1.00 96.25 335 GLU A N 1
ATOM 2783 C CA . GLU A 1 335 ? -12.099 -1.089 25.498 1.00 96.25 335 GLU A CA 1
ATOM 2784 C C . GLU A 1 335 ? -13.360 -1.937 25.271 1.00 96.25 335 GLU A C 1
ATOM 2786 O O . GLU A 1 335 ? -13.292 -3.078 24.826 1.00 96.25 335 GLU A O 1
ATOM 2791 N N . SER A 1 336 ? -14.546 -1.349 25.428 1.00 96.25 336 SER A N 1
ATOM 2792 C CA . SER A 1 336 ? -15.807 -2.053 25.153 1.00 96.25 336 SER A CA 1
ATOM 2793 C C . SER A 1 336 ? -15.935 -2.499 23.687 1.00 96.25 336 SER A C 1
ATOM 2795 O O . SER A 1 336 ? -16.605 -3.481 23.378 1.00 96.25 336 SER A O 1
ATOM 2797 N N . LEU A 1 337 ? -15.267 -1.806 22.766 1.00 96.50 337 LEU A N 1
ATOM 2798 C CA . LEU A 1 337 ? -15.289 -2.082 21.331 1.00 96.50 337 LEU A CA 1
ATOM 2799 C C . LEU A 1 337 ? -14.110 -2.954 20.855 1.00 96.50 337 LEU A C 1
ATOM 2801 O O . LEU A 1 337 ? -13.952 -3.127 19.648 1.00 96.50 337 LEU A O 1
ATOM 2805 N N . ALA A 1 338 ? -13.311 -3.538 21.756 1.00 95.06 338 ALA A N 1
ATOM 2806 C CA . ALA A 1 338 ? -12.070 -4.249 21.420 1.00 95.06 338 ALA A CA 1
ATOM 2807 C C . ALA A 1 338 ? -12.201 -5.276 20.274 1.00 95.06 338 ALA A C 1
ATOM 2809 O O . ALA A 1 338 ? -11.366 -5.305 19.369 1.00 95.06 338 ALA A O 1
ATOM 2810 N N . PHE A 1 339 ? -13.263 -6.090 20.254 1.00 95.50 339 PHE A N 1
ATOM 2811 C CA . PHE A 1 339 ? -13.465 -7.114 19.213 1.00 95.50 339 PHE A CA 1
ATOM 2812 C C . PHE A 1 339 ? -13.884 -6.534 17.852 1.00 95.50 339 PHE A C 1
ATOM 2814 O O . PHE A 1 339 ? -13.507 -7.060 16.802 1.00 95.50 339 PHE A O 1
ATOM 2821 N N . LEU A 1 340 ? -14.575 -5.387 17.848 1.00 95.19 340 LEU A N 1
ATOM 2822 C CA . LEU A 1 340 ? -14.812 -4.626 16.617 1.00 95.19 340 LEU A CA 1
ATOM 2823 C C . LEU A 1 340 ? -13.485 -4.102 16.044 1.00 95.19 340 LEU A C 1
ATOM 2825 O O . LEU A 1 340 ? -13.296 -4.066 14.828 1.00 95.19 340 LEU A O 1
ATOM 2829 N N . PHE A 1 341 ? -12.554 -3.745 16.928 1.00 94.75 341 PHE A N 1
ATOM 2830 C CA . PHE A 1 341 ? -11.218 -3.250 16.611 1.00 94.75 341 PHE A CA 1
ATOM 2831 C C . PHE A 1 341 ? -10.183 -4.369 16.459 1.00 94.75 341 PHE A C 1
ATOM 2833 O O . PHE A 1 341 ? -9.032 -4.209 16.838 1.00 94.75 341 PHE A O 1
ATOM 2840 N N . SER A 1 342 ? -10.572 -5.484 15.841 1.00 91.94 342 SER A N 1
ATOM 2841 C CA . SER A 1 342 ? -9.700 -6.607 15.437 1.00 91.94 342 SER A CA 1
ATOM 2842 C C . SER A 1 342 ? -8.766 -6.291 14.258 1.00 91.94 342 SER A C 1
ATOM 2844 O O . SER A 1 342 ? -8.099 -7.167 13.715 1.00 91.94 342 SER A O 1
ATOM 2846 N N . SER A 1 343 ? -8.725 -5.032 13.832 1.00 89.75 343 SER A N 1
ATOM 2847 C CA . SER A 1 343 ? -7.784 -4.503 12.853 1.00 89.75 343 SER A CA 1
ATOM 2848 C C . SER A 1 343 ? -7.531 -3.039 13.177 1.00 89.75 343 SER A C 1
ATOM 2850 O O . SER A 1 343 ? -8.450 -2.325 13.588 1.00 89.75 343 SER A O 1
ATOM 2852 N N . PHE A 1 344 ? -6.304 -2.598 12.935 1.00 90.38 344 PHE A N 1
ATOM 2853 C CA . PHE A 1 344 ? -5.877 -1.218 13.104 1.00 90.38 344 PHE A CA 1
ATOM 2854 C C . PHE A 1 344 ? -5.262 -0.710 11.801 1.00 90.38 344 PHE A C 1
ATOM 2856 O O . PHE A 1 344 ? -4.350 -1.343 11.272 1.00 90.38 344 PHE A O 1
ATOM 2863 N N . GLY A 1 345 ? -5.799 0.388 11.272 1.00 90.06 345 GLY A N 1
ATOM 2864 C CA . GLY A 1 345 ? -5.352 0.979 10.008 1.00 90.06 345 GLY A CA 1
ATOM 2865 C C . GLY A 1 345 ? -4.514 2.241 10.203 1.00 90.06 345 GLY A C 1
ATOM 2866 O O . GLY A 1 345 ? -4.720 2.992 11.162 1.00 90.06 345 GLY A O 1
ATOM 2867 N N . ILE A 1 346 ? -3.591 2.494 9.277 1.00 92.94 346 ILE A N 1
ATOM 2868 C CA . ILE A 1 346 ? -2.835 3.742 9.181 1.00 92.94 346 ILE A CA 1
ATOM 2869 C C . ILE A 1 346 ? -3.037 4.339 7.784 1.00 92.94 346 ILE A C 1
ATOM 2871 O O . ILE A 1 346 ? -2.498 3.848 6.793 1.00 92.94 346 ILE A O 1
ATOM 2875 N N . ASP A 1 347 ? -3.780 5.443 7.725 1.00 93.06 347 ASP A N 1
ATOM 2876 C CA . ASP A 1 347 ? -4.018 6.211 6.506 1.00 93.06 347 ASP A CA 1
ATOM 2877 C C . ASP A 1 347 ? -2.875 7.206 6.277 1.00 93.06 347 ASP A C 1
ATOM 2879 O O . ASP A 1 347 ? -2.769 8.222 6.973 1.00 93.06 347 ASP A O 1
ATOM 2883 N N . ILE A 1 348 ? -2.018 6.956 5.288 1.00 94.12 348 ILE A N 1
ATOM 2884 C CA . ILE A 1 348 ? -0.788 7.720 5.075 1.00 94.12 348 ILE A CA 1
ATOM 2885 C C . ILE A 1 348 ? -0.951 8.690 3.897 1.00 94.12 348 ILE A C 1
ATOM 2887 O O . ILE A 1 348 ? -0.975 8.320 2.724 1.00 94.12 348 ILE A O 1
ATOM 2891 N N . ILE A 1 349 ? -1.003 9.985 4.209 1.00 93.38 349 ILE A N 1
ATOM 2892 C CA . ILE A 1 349 ? -0.934 11.075 3.236 1.00 93.38 349 ILE A CA 1
ATOM 2893 C C . ILE A 1 349 ? 0.527 11.389 2.934 1.00 93.38 349 ILE A C 1
ATOM 2895 O O . ILE A 1 349 ? 1.310 11.705 3.829 1.00 93.38 349 ILE A O 1
ATOM 2899 N N . ILE A 1 350 ? 0.865 11.417 1.648 1.00 93.69 350 ILE A N 1
ATOM 2900 C CA . ILE A 1 350 ? 2.192 11.819 1.185 1.00 93.69 350 ILE A CA 1
ATOM 2901 C C . ILE A 1 350 ? 2.112 13.229 0.612 1.00 93.69 350 ILE A C 1
ATOM 2903 O O . ILE A 1 350 ? 1.395 13.495 -0.358 1.00 93.69 350 ILE A O 1
ATOM 2907 N N . GLY A 1 351 ? 2.846 14.143 1.236 1.00 92.19 351 GLY A N 1
ATOM 2908 C CA . GLY A 1 351 ? 3.058 15.498 0.753 1.00 92.19 351 GLY A CA 1
ATOM 2909 C C . GLY A 1 351 ? 4.512 15.729 0.377 1.00 92.19 351 GLY A C 1
ATOM 2910 O O . GLY A 1 351 ? 5.402 14.954 0.712 1.00 92.19 351 GLY A O 1
ATOM 2911 N N . GLY A 1 352 ? 4.766 16.799 -0.359 1.00 88.69 352 GLY A N 1
ATOM 2912 C CA . GLY A 1 352 ? 6.118 17.112 -0.788 1.00 88.69 352 GLY A CA 1
ATOM 2913 C C . GLY A 1 352 ? 6.159 18.311 -1.709 1.00 88.69 352 GLY A C 1
ATOM 2914 O O . GLY A 1 352 ? 5.213 19.104 -1.779 1.00 88.69 352 GLY A O 1
ATOM 2915 N N . ARG A 1 353 ? 7.259 18.430 -2.446 1.00 84.19 353 ARG A N 1
ATOM 2916 C CA . ARG A 1 353 ? 7.398 19.401 -3.528 1.00 84.19 353 ARG A CA 1
ATOM 2917 C C . ARG A 1 353 ? 7.278 18.693 -4.865 1.00 84.19 353 ARG A C 1
ATOM 2919 O O . ARG A 1 353 ? 7.699 17.552 -5.003 1.00 84.19 353 ARG A O 1
ATOM 2926 N N . ASP A 1 354 ? 6.689 19.374 -5.830 1.00 80.12 354 ASP A N 1
ATOM 2927 C CA . ASP A 1 354 ? 6.741 18.944 -7.218 1.00 80.12 354 ASP A CA 1
ATOM 2928 C C . ASP A 1 354 ? 8.045 19.376 -7.893 1.00 80.12 354 ASP A C 1
ATOM 2930 O O . ASP A 1 354 ? 8.897 20.056 -7.308 1.00 80.12 354 ASP A O 1
ATOM 2934 N N . ALA A 1 355 ? 8.142 19.045 -9.173 1.00 69.19 355 ALA A N 1
ATOM 2935 C CA . ALA A 1 355 ? 9.194 19.485 -10.066 1.00 69.19 355 ALA A CA 1
ATOM 2936 C C . ALA A 1 355 ? 9.314 21.025 -10.223 1.00 69.19 355 ALA A C 1
ATOM 2938 O O . ALA A 1 355 ? 10.276 21.563 -10.756 1.00 69.19 355 ALA A O 1
ATOM 2939 N N . SER A 1 356 ? 8.346 21.822 -9.798 1.00 67.56 356 SER A N 1
ATOM 2940 C CA . SER A 1 356 ? 8.500 23.285 -9.781 1.00 67.56 356 SER A CA 1
ATOM 2941 C C . SER A 1 356 ? 9.002 23.804 -8.429 1.00 67.56 356 SER A C 1
ATOM 2943 O O . SER A 1 356 ? 9.273 24.995 -8.269 1.00 67.56 356 SER A O 1
ATOM 2945 N N . GLY A 1 357 ? 9.137 22.915 -7.441 1.00 71.31 357 GLY A N 1
ATOM 2946 C CA . GLY A 1 357 ? 9.374 23.255 -6.044 1.00 71.31 357 GLY A CA 1
ATOM 2947 C C . GLY A 1 357 ? 8.105 23.688 -5.298 1.00 71.31 357 GLY A C 1
ATOM 2948 O O . GLY A 1 357 ? 8.192 24.048 -4.116 1.00 71.31 357 GLY A O 1
ATOM 2949 N N . ALA A 1 358 ? 6.937 23.670 -5.946 1.00 78.44 358 ALA A N 1
ATOM 2950 C CA . ALA A 1 358 ? 5.660 23.996 -5.329 1.00 78.44 358 ALA A CA 1
ATOM 2951 C C . ALA A 1 358 ? 5.206 22.848 -4.428 1.00 78.44 358 ALA A C 1
ATOM 2953 O O . ALA A 1 358 ? 5.354 21.677 -4.767 1.00 78.44 358 ALA A O 1
ATOM 2954 N N . LYS A 1 359 ? 4.629 23.175 -3.267 1.00 83.69 359 LYS A N 1
ATOM 2955 C CA . LYS A 1 359 ? 4.083 22.144 -2.383 1.00 83.69 359 LYS A CA 1
ATOM 2956 C C . LYS A 1 359 ? 2.865 21.489 -3.029 1.00 83.69 359 LYS A C 1
ATOM 2958 O O . LYS A 1 359 ? 1.935 22.185 -3.448 1.00 83.69 359 LYS A O 1
ATOM 2963 N N . LYS A 1 360 ? 2.858 20.162 -3.051 1.00 87.56 360 LYS A N 1
ATOM 2964 C CA . LYS A 1 360 ? 1.798 19.305 -3.591 1.00 87.56 360 LYS A CA 1
ATOM 2965 C C . LYS A 1 360 ? 1.573 18.105 -2.665 1.00 87.56 360 LYS A C 1
ATOM 2967 O O . LYS A 1 360 ? 2.310 17.907 -1.699 1.00 87.56 360 LYS A O 1
ATOM 2972 N N . MET A 1 361 ? 0.561 17.309 -2.975 1.00 91.25 361 MET A N 1
ATOM 2973 C CA . MET A 1 361 ? 0.221 16.068 -2.278 1.00 91.25 361 MET A CA 1
ATOM 2974 C C . MET A 1 361 ? -0.136 14.975 -3.280 1.00 91.25 361 MET A C 1
ATOM 2976 O O . MET A 1 361 ? -0.527 15.279 -4.409 1.00 91.25 361 MET A O 1
ATOM 2980 N N . LEU A 1 362 ? -0.034 13.723 -2.846 1.00 92.00 362 LEU A N 1
ATOM 2981 C CA . LEU A 1 362 ? -0.516 12.565 -3.589 1.00 92.00 362 LEU A CA 1
ATOM 2982 C C . LEU A 1 362 ? -1.947 12.200 -3.174 1.00 92.00 362 LEU A C 1
ATOM 2984 O O . LEU A 1 362 ? -2.302 12.294 -1.997 1.00 92.00 362 LEU A O 1
ATOM 2988 N N . VAL A 1 363 ? -2.745 11.769 -4.149 1.00 91.69 363 VAL A N 1
ATOM 2989 C CA . VAL A 1 363 ? -4.077 11.159 -3.995 1.00 91.69 363 VAL A CA 1
ATOM 2990 C C . VAL A 1 363 ? -4.110 9.909 -4.863 1.00 91.69 363 VAL A C 1
ATOM 2992 O O . VAL A 1 363 ? -3.707 9.982 -6.023 1.00 91.69 363 VAL A O 1
ATOM 2995 N N . ALA A 1 364 ? -4.588 8.784 -4.339 1.00 90.69 364 ALA A N 1
ATOM 2996 C CA . ALA A 1 364 ? -4.723 7.563 -5.126 1.00 90.69 364 ALA A CA 1
ATOM 2997 C C . ALA A 1 364 ? -6.162 7.350 -5.592 1.00 90.69 364 ALA A C 1
ATOM 2999 O O . ALA A 1 364 ? -7.119 7.599 -4.858 1.00 90.69 364 ALA A O 1
ATOM 3000 N N . ALA A 1 365 ? -6.301 6.859 -6.820 1.00 88.12 365 ALA A N 1
ATOM 3001 C CA . ALA A 1 365 ? -7.527 6.234 -7.291 1.00 88.12 365 ALA A CA 1
ATOM 3002 C C . ALA A 1 365 ? -7.384 4.725 -7.085 1.00 88.12 365 ALA A C 1
ATOM 3004 O O . ALA A 1 365 ? -6.455 4.129 -7.628 1.00 88.12 365 ALA A O 1
ATOM 3005 N N . ARG A 1 366 ? -8.278 4.109 -6.313 1.00 84.25 366 ARG A N 1
ATOM 3006 C CA . ARG A 1 366 ? -8.293 2.662 -6.066 1.00 84.25 366 ARG A CA 1
ATOM 3007 C C . ARG A 1 366 ? -9.139 1.954 -7.118 1.00 84.25 366 ARG A C 1
ATOM 3009 O O . ARG A 1 366 ? -10.139 2.489 -7.601 1.00 84.25 366 ARG A O 1
ATOM 3016 N N . SER A 1 367 ? -8.705 0.764 -7.518 1.00 73.94 367 SER A N 1
ATOM 3017 C CA . SER A 1 367 ? -9.394 -0.051 -8.513 1.00 73.94 367 SER A CA 1
ATOM 3018 C C . SER A 1 367 ? -10.629 -0.709 -7.906 1.00 73.94 367 SER A C 1
ATOM 3020 O O . SER A 1 367 ? -10.521 -1.471 -6.948 1.00 73.94 367 SER A O 1
ATOM 3022 N N . GLY A 1 368 ? -11.797 -0.500 -8.519 1.00 64.12 368 GLY A N 1
ATOM 3023 C CA . GLY A 1 368 ? -13.025 -1.171 -8.095 1.00 64.12 368 GLY A CA 1
ATOM 3024 C C . GLY A 1 368 ? -12.929 -2.697 -8.116 1.00 64.12 368 GLY A C 1
ATOM 3025 O O . GLY A 1 368 ? -13.606 -3.340 -7.337 1.00 64.12 368 GLY A O 1
ATOM 3026 N N . ASN A 1 369 ? -12.041 -3.302 -8.913 1.00 61.81 369 ASN A N 1
ATOM 3027 C CA . ASN A 1 369 ? -11.926 -4.765 -9.022 1.00 61.81 369 ASN A CA 1
ATOM 3028 C C . ASN A 1 369 ? -11.565 -5.487 -7.706 1.00 61.81 369 ASN A C 1
ATOM 3030 O O . ASN A 1 369 ? -11.672 -6.713 -7.647 1.00 61.81 369 ASN A O 1
ATOM 3034 N N . ILE A 1 370 ? -11.086 -4.755 -6.696 1.00 57.66 370 ILE A N 1
ATOM 3035 C CA . ILE A 1 370 ? -10.685 -5.289 -5.383 1.00 57.66 370 ILE A CA 1
ATOM 3036 C C . ILE A 1 370 ? -11.636 -4.834 -4.271 1.00 57.66 370 ILE A C 1
ATOM 3038 O O . ILE A 1 370 ? -11.721 -5.482 -3.228 1.00 57.66 370 ILE A O 1
ATOM 3042 N N . GLU A 1 371 ? -12.395 -3.763 -4.496 1.00 56.12 371 GLU A N 1
ATOM 3043 C CA . GLU A 1 371 ? -13.342 -3.243 -3.517 1.00 56.12 371 GLU A CA 1
ATOM 3044 C C . GLU A 1 371 ? -14.613 -4.102 -3.467 1.00 56.12 371 GLU A C 1
ATOM 3046 O O . GLU A 1 371 ? -15.110 -4.604 -4.476 1.00 56.12 371 GLU A O 1
ATOM 3051 N N . SER A 1 372 ? -15.171 -4.275 -2.265 1.00 50.94 372 SER A N 1
ATOM 3052 C CA . SER A 1 372 ? -16.298 -5.200 -2.033 1.00 50.94 372 SER A CA 1
ATOM 3053 C C . SER A 1 372 ? -17.587 -4.856 -2.797 1.00 50.94 372 SER A C 1
ATOM 3055 O O . SER A 1 372 ? -18.462 -5.709 -2.944 1.00 50.94 372 SER A O 1
ATOM 3057 N N . ASP A 1 373 ? -17.714 -3.623 -3.289 1.00 58.72 373 ASP A N 1
ATOM 3058 C CA . ASP A 1 373 ? -18.845 -3.122 -4.074 1.00 58.72 373 ASP A CA 1
ATOM 3059 C C . ASP A 1 373 ? -18.528 -2.957 -5.574 1.00 58.72 373 ASP A C 1
ATOM 3061 O O . ASP A 1 373 ? -19.378 -2.484 -6.335 1.00 58.72 373 ASP A O 1
ATOM 3065 N N . ASN A 1 374 ? -17.335 -3.378 -6.009 1.00 66.19 374 ASN A N 1
ATOM 3066 C CA . ASN A 1 374 ? -16.794 -3.207 -7.355 1.00 66.19 374 ASN A CA 1
ATOM 3067 C C . ASN A 1 374 ? -16.703 -1.745 -7.844 1.00 66.19 374 ASN A C 1
ATOM 3069 O O . ASN A 1 374 ? -16.720 -1.495 -9.054 1.00 66.19 374 ASN A O 1
ATOM 3073 N N . ARG A 1 375 ? -16.633 -0.755 -6.941 1.00 74.19 375 ARG A N 1
ATOM 3074 C CA . ARG A 1 375 ? -16.577 0.669 -7.312 1.00 74.19 375 ARG A CA 1
ATOM 3075 C C . ARG A 1 375 ? -15.193 1.252 -7.077 1.00 74.19 375 ARG A C 1
ATOM 3077 O O . ARG A 1 375 ? -14.626 1.123 -6.002 1.00 74.19 375 ARG A O 1
ATOM 3084 N N . SER A 1 376 ? -14.666 1.946 -8.082 1.00 81.56 376 SER A N 1
ATOM 3085 C CA . SER A 1 376 ? -13.432 2.717 -7.921 1.00 81.56 376 SER A CA 1
ATOM 3086 C C . SER A 1 376 ? -13.678 3.944 -7.043 1.00 81.56 376 SER A C 1
ATOM 3088 O O . SER A 1 376 ? -14.649 4.680 -7.251 1.00 81.56 376 SER A O 1
ATOM 3090 N N . THR A 1 377 ? -12.777 4.183 -6.097 1.00 86.81 377 THR A N 1
ATOM 3091 C CA . THR A 1 377 ? -12.861 5.275 -5.120 1.00 86.81 377 THR A CA 1
ATOM 3092 C C . THR A 1 377 ? -11.575 6.093 -5.087 1.00 86.81 377 THR A C 1
ATOM 3094 O O . THR A 1 377 ? -10.527 5.674 -5.584 1.00 86.81 377 THR A O 1
ATOM 3097 N N . LEU A 1 378 ? -11.649 7.288 -4.502 1.00 89.50 378 LEU A N 1
ATOM 3098 C CA . LEU A 1 378 ? -10.470 8.086 -4.164 1.00 89.50 378 LEU A CA 1
ATOM 3099 C C . LEU A 1 378 ? -10.084 7.883 -2.704 1.00 89.50 378 LEU A C 1
ATOM 3101 O O . LEU A 1 378 ? -10.942 7.943 -1.817 1.00 89.50 378 LEU A O 1
ATOM 3105 N N . HIS A 1 379 ? -8.784 7.700 -2.478 1.00 90.56 379 HIS A N 1
ATOM 3106 C CA . HIS A 1 379 ? -8.203 7.388 -1.178 1.00 90.56 379 HIS A CA 1
ATOM 3107 C C . HIS A 1 379 ? -6.858 8.096 -0.943 1.00 90.56 379 HIS A C 1
ATOM 3109 O O . HIS A 1 379 ? -6.309 8.764 -1.828 1.00 90.56 379 HIS A O 1
ATOM 3115 N N . VAL A 1 380 ? -6.316 7.934 0.268 1.00 91.81 380 VAL A N 1
ATOM 3116 C CA . VAL A 1 380 ? -4.902 8.218 0.546 1.00 91.81 380 VAL A CA 1
ATOM 3117 C C . VAL A 1 380 ? -3.990 7.286 -0.270 1.00 91.81 380 VAL A C 1
ATOM 3119 O O . VAL A 1 380 ? -4.411 6.177 -0.600 1.00 91.81 380 VAL A O 1
ATOM 3122 N N . PRO A 1 381 ? -2.771 7.731 -0.633 1.00 90.69 381 PRO A N 1
ATOM 3123 C CA . PRO A 1 381 ? -1.863 6.986 -1.507 1.00 90.69 381 PRO A CA 1
ATOM 3124 C C . PRO A 1 381 ? -1.252 5.731 -0.893 1.00 90.69 381 PRO A C 1
ATOM 3126 O O . PRO A 1 381 ? -0.657 4.978 -1.651 1.00 90.69 381 PRO A O 1
ATOM 3129 N N . VAL A 1 382 ? -1.322 5.582 0.434 1.00 92.81 382 VAL A N 1
ATOM 3130 C CA . VAL A 1 382 ? -0.925 4.373 1.155 1.00 92.81 382 VAL A CA 1
ATOM 3131 C C . VAL A 1 382 ? -1.905 4.154 2.311 1.00 92.81 382 VAL A C 1
ATOM 3133 O O . VAL A 1 382 ? -2.111 5.066 3.117 1.00 92.81 382 VAL A O 1
ATOM 3136 N N . ASN A 1 383 ? -2.530 2.983 2.374 1.00 88.94 383 ASN A N 1
ATOM 3137 C CA . ASN A 1 383 ? -3.464 2.549 3.408 1.00 88.94 383 ASN A CA 1
ATOM 3138 C C . ASN A 1 383 ? -3.014 1.204 3.983 1.00 88.94 383 ASN A C 1
ATOM 3140 O O . ASN A 1 383 ? -3.332 0.143 3.453 1.00 88.94 383 ASN A O 1
ATOM 3144 N N . GLU A 1 384 ? -2.310 1.263 5.108 1.00 89.06 384 GLU A N 1
ATOM 3145 C CA . GLU A 1 384 ? -1.654 0.088 5.663 1.00 89.06 384 GLU A CA 1
ATOM 3146 C C . GLU A 1 384 ? -2.411 -0.481 6.866 1.00 89.06 384 GLU A C 1
ATOM 3148 O O . GLU A 1 384 ? -2.906 0.256 7.723 1.00 89.06 384 GLU A O 1
ATOM 3153 N N . SER A 1 385 ? -2.462 -1.811 6.969 1.00 87.56 385 SER A N 1
ATOM 3154 C CA . SER A 1 385 ? -2.974 -2.492 8.157 1.00 87.56 385 SER A CA 1
ATOM 3155 C C . SER A 1 385 ? -1.825 -2.914 9.064 1.00 87.56 385 SER A C 1
ATOM 3157 O O . SER A 1 385 ? -0.918 -3.644 8.664 1.00 87.56 385 SER A O 1
ATOM 3159 N N . PHE A 1 386 ? -1.906 -2.529 10.333 1.00 88.06 386 PHE A N 1
ATOM 3160 C CA . PHE A 1 386 ? -0.954 -2.978 11.338 1.00 88.06 386 PHE A CA 1
ATOM 3161 C C . PHE A 1 386 ? -1.095 -4.484 11.564 1.00 88.06 386 PHE A C 1
ATOM 3163 O O . PHE A 1 386 ? -2.203 -5.000 11.760 1.00 88.06 386 PHE A O 1
ATOM 3170 N N . SER A 1 387 ? 0.024 -5.202 11.513 1.00 85.50 387 SER A N 1
ATOM 3171 C CA . SER A 1 387 ? 0.036 -6.664 11.488 1.00 85.50 387 SER A CA 1
ATOM 3172 C C . SER A 1 387 ? 1.232 -7.252 12.234 1.00 85.50 387 SER A C 1
ATOM 3174 O O . SER A 1 387 ? 2.084 -6.542 12.768 1.00 85.50 387 SER A O 1
ATOM 3176 N N . ARG A 1 388 ? 1.317 -8.586 12.253 1.00 80.00 388 ARG A N 1
ATOM 3177 C CA . ARG A 1 388 ? 2.447 -9.295 12.861 1.00 80.00 388 ARG A CA 1
ATOM 3178 C C . ARG A 1 388 ? 3.792 -9.003 12.188 1.00 80.00 388 ARG A C 1
ATOM 3180 O O . ARG A 1 388 ? 4.812 -9.063 12.861 1.00 80.00 388 ARG A O 1
ATOM 3187 N N . THR A 1 389 ? 3.799 -8.614 10.912 1.00 79.19 389 THR A N 1
ATOM 3188 C CA . THR A 1 389 ? 5.025 -8.211 10.192 1.00 79.19 389 THR A CA 1
ATOM 3189 C C . THR A 1 389 ? 5.647 -6.931 10.753 1.00 79.19 389 THR A C 1
ATOM 3191 O O . THR A 1 389 ? 6.809 -6.642 10.493 1.00 79.19 389 THR A O 1
ATOM 3194 N N . ASP A 1 390 ? 4.904 -6.170 11.558 1.00 85.06 390 ASP A N 1
ATOM 3195 C CA . ASP A 1 390 ? 5.418 -4.963 12.204 1.00 85.06 390 ASP A CA 1
ATOM 3196 C C . ASP A 1 390 ? 6.134 -5.255 13.536 1.00 85.06 390 ASP A C 1
ATOM 3198 O O . ASP A 1 390 ? 6.556 -4.319 14.220 1.00 85.06 390 ASP A O 1
ATOM 3202 N N . LEU A 1 391 ? 6.276 -6.539 13.900 1.00 82.50 391 LEU A N 1
ATOM 3203 C CA . LEU A 1 391 ? 7.091 -7.017 15.015 1.00 82.50 391 LEU A CA 1
ATOM 3204 C C . LEU A 1 391 ? 8.578 -6.993 14.641 1.00 82.50 391 LEU A C 1
ATOM 3206 O O . LEU A 1 391 ? 9.036 -7.731 13.770 1.00 82.50 391 LEU A O 1
ATOM 3210 N N . VAL A 1 392 ? 9.359 -6.204 15.369 1.00 83.19 392 VAL A N 1
ATOM 3211 C CA . VAL A 1 392 ? 10.819 -6.207 15.290 1.00 83.19 392 VAL A CA 1
ATOM 3212 C C . VAL A 1 392 ? 11.342 -7.343 16.170 1.00 83.19 392 VAL A C 1
ATOM 3214 O O . VAL A 1 392 ? 11.474 -7.191 17.383 1.00 83.19 392 VAL A O 1
ATOM 3217 N N . GLU A 1 393 ? 11.607 -8.508 15.570 1.00 70.38 393 GLU A N 1
ATOM 3218 C CA . GLU A 1 393 ? 11.895 -9.754 16.304 1.00 70.38 393 GLU A CA 1
ATOM 3219 C C . GLU A 1 393 ? 13.099 -9.667 17.250 1.00 70.38 393 GLU A C 1
ATOM 3221 O O . GLU A 1 393 ? 13.047 -10.211 18.353 1.00 70.38 393 GLU A O 1
ATOM 3226 N N . HIS A 1 394 ? 14.174 -8.976 16.855 1.00 73.44 394 HIS A N 1
ATOM 3227 C CA . HIS A 1 394 ? 15.372 -8.867 17.694 1.00 73.44 394 HIS A CA 1
ATOM 3228 C C . HIS A 1 394 ? 15.102 -8.100 18.996 1.00 73.44 394 HIS A C 1
ATOM 3230 O O . HIS A 1 394 ? 15.598 -8.478 20.055 1.00 73.44 394 HIS A O 1
ATOM 3236 N N . ASP A 1 395 ? 14.262 -7.068 18.915 1.00 69.56 395 ASP A N 1
ATOM 3237 C CA . ASP A 1 395 ? 14.025 -6.126 20.006 1.00 69.56 395 ASP A CA 1
ATOM 3238 C C . ASP A 1 395 ? 12.662 -6.331 20.701 1.00 69.56 395 ASP A C 1
ATOM 3240 O O . ASP A 1 395 ? 12.362 -5.661 21.690 1.00 69.56 395 ASP A O 1
ATOM 3244 N N . GLN A 1 396 ? 11.842 -7.268 20.207 1.00 84.44 396 GLN A N 1
ATOM 3245 C CA . GLN A 1 396 ? 10.555 -7.683 20.778 1.00 84.44 396 GLN A CA 1
ATOM 3246 C C . GLN A 1 396 ? 9.560 -6.521 20.977 1.00 84.44 396 GLN A C 1
ATOM 3248 O O . GLN A 1 396 ? 8.948 -6.377 22.039 1.00 84.44 396 GLN A O 1
ATOM 3253 N N . TYR A 1 397 ? 9.352 -5.698 19.944 1.00 88.19 397 TYR A N 1
ATOM 3254 C CA . TYR A 1 397 ? 8.305 -4.668 19.930 1.00 88.19 397 TYR A CA 1
ATOM 3255 C C . TYR A 1 397 ? 7.627 -4.536 18.565 1.00 88.19 397 TYR A C 1
ATOM 3257 O O . TYR A 1 397 ? 8.229 -4.799 17.529 1.00 88.19 397 TYR A O 1
ATOM 3265 N N . TYR A 1 398 ? 6.371 -4.095 18.567 1.00 89.00 398 TYR A N 1
ATOM 3266 C CA . TYR A 1 398 ? 5.632 -3.713 17.369 1.00 89.00 398 TYR A CA 1
ATOM 3267 C C . TYR A 1 398 ? 5.782 -2.213 17.106 1.00 89.00 398 TYR A C 1
ATOM 3269 O O . TYR A 1 398 ? 5.565 -1.414 18.022 1.00 89.00 398 TYR A O 1
ATOM 3277 N N . SER A 1 399 ? 6.091 -1.819 15.867 1.00 91.25 399 SER A N 1
ATOM 3278 C CA . SER A 1 399 ? 6.360 -0.412 15.536 1.00 91.25 399 SER A CA 1
ATOM 3279 C C . SER A 1 399 ? 5.409 0.186 14.498 1.00 91.25 399 SER A C 1
ATOM 3281 O O . SER A 1 399 ? 5.499 -0.142 13.311 1.00 91.25 399 SER A O 1
ATOM 3283 N N . PRO A 1 400 ? 4.543 1.144 14.889 1.00 91.69 400 PRO A N 1
ATOM 3284 C CA . PRO A 1 400 ? 3.727 1.907 13.943 1.00 91.69 400 PRO A CA 1
ATOM 3285 C C . PRO A 1 400 ? 4.566 2.676 12.916 1.00 91.69 400 PRO A C 1
ATOM 3287 O O . PRO A 1 400 ? 4.132 2.869 11.784 1.00 91.69 400 PRO A O 1
ATOM 3290 N N . TYR A 1 401 ? 5.780 3.099 13.282 1.00 92.12 401 TYR A N 1
ATOM 3291 C CA . TYR A 1 401 ? 6.701 3.742 12.344 1.00 92.12 401 TYR A CA 1
ATOM 3292 C C . TYR A 1 401 ? 7.190 2.758 11.275 1.00 92.12 401 TYR A C 1
ATOM 3294 O O . TYR A 1 401 ? 7.162 3.089 10.091 1.00 92.12 401 TYR A O 1
ATOM 3302 N N . HIS A 1 402 ? 7.573 1.538 11.669 1.00 90.06 402 HIS A N 1
ATOM 3303 C CA . HIS A 1 402 ? 7.942 0.487 10.718 1.00 90.06 402 HIS A CA 1
ATOM 3304 C C . HIS A 1 402 ? 6.787 0.143 9.772 1.00 90.06 402 HIS A C 1
ATOM 3306 O O . HIS A 1 402 ? 7.003 0.055 8.567 1.00 90.06 402 HIS A O 1
ATOM 3312 N N . CYS A 1 403 ? 5.559 0.064 10.294 1.00 91.56 403 CYS A N 1
ATOM 3313 C CA . CYS A 1 403 ? 4.350 -0.129 9.493 1.00 91.56 403 CYS A CA 1
ATOM 3314 C C . CYS A 1 403 ? 4.196 0.944 8.399 1.00 91.56 403 CYS A C 1
ATOM 3316 O O . CYS A 1 403 ? 3.950 0.611 7.244 1.00 91.56 403 CYS A O 1
ATOM 3318 N N . VAL A 1 404 ? 4.447 2.224 8.712 1.00 94.00 404 VAL A N 1
ATOM 3319 C CA . VAL A 1 404 ? 4.435 3.304 7.705 1.00 94.00 404 VAL A CA 1
ATOM 3320 C C . VAL A 1 404 ? 5.507 3.101 6.631 1.00 94.00 404 VAL A C 1
ATOM 3322 O O . VAL A 1 404 ? 5.232 3.293 5.447 1.00 94.00 404 VAL A O 1
ATOM 3325 N N . LEU A 1 405 ? 6.733 2.734 7.019 1.00 91.69 405 LEU A N 1
ATOM 3326 C CA . LEU A 1 405 ? 7.818 2.508 6.057 1.00 91.69 405 LEU A CA 1
ATOM 3327 C C . LEU A 1 405 ? 7.524 1.315 5.140 1.00 91.69 405 LEU A C 1
ATOM 3329 O O . LEU A 1 405 ? 7.730 1.413 3.930 1.00 91.69 405 LEU A O 1
ATOM 3333 N N . ARG A 1 406 ? 7.016 0.224 5.720 1.00 88.44 406 ARG A N 1
ATOM 3334 C CA . ARG A 1 406 ? 6.606 -0.985 5.010 1.00 88.44 406 ARG A CA 1
ATOM 3335 C C . ARG A 1 406 ? 5.490 -0.685 4.012 1.00 88.44 406 ARG A C 1
ATOM 3337 O O . ARG A 1 406 ? 5.684 -0.957 2.834 1.00 88.44 406 ARG A O 1
ATOM 3344 N N . GLY A 1 407 ? 4.418 -0.011 4.431 1.00 89.88 407 GLY A N 1
ATOM 3345 C CA . GLY A 1 407 ? 3.320 0.340 3.524 1.00 89.88 407 GLY A CA 1
ATOM 3346 C C . GLY A 1 407 ? 3.769 1.231 2.360 1.00 89.88 407 GLY A C 1
ATOM 3347 O O . GLY A 1 407 ? 3.388 1.012 1.215 1.00 89.88 407 GLY A O 1
ATOM 3348 N N . ILE A 1 408 ? 4.665 2.203 2.594 1.00 92.12 408 ILE A N 1
ATOM 3349 C CA . ILE A 1 408 ? 5.228 3.023 1.501 1.00 92.12 408 ILE A CA 1
ATOM 3350 C C . ILE A 1 408 ? 6.059 2.171 0.530 1.00 92.12 408 ILE A C 1
ATOM 3352 O O . ILE A 1 408 ? 6.022 2.393 -0.684 1.00 92.12 408 ILE A O 1
ATOM 3356 N N . LYS A 1 409 ? 6.818 1.203 1.037 1.00 87.31 409 LYS A N 1
ATOM 3357 C CA . LYS A 1 409 ? 7.581 0.274 0.204 1.00 87.31 409 LYS A CA 1
ATOM 3358 C C . LYS A 1 409 ? 6.650 -0.633 -0.601 1.00 87.31 409 LYS A C 1
ATOM 3360 O O . LYS A 1 409 ? 6.850 -0.746 -1.804 1.00 87.31 409 LYS A O 1
ATOM 3365 N N . GLU A 1 410 ? 5.624 -1.202 0.020 1.00 81.88 410 GLU A N 1
ATOM 3366 C CA . GLU A 1 410 ? 4.672 -2.137 -0.592 1.00 81.88 410 GLU A CA 1
ATOM 3367 C C . GLU A 1 410 ? 3.802 -1.459 -1.665 1.00 81.88 410 GLU A C 1
ATOM 3369 O O . GLU A 1 410 ? 3.801 -1.873 -2.834 1.00 81.88 410 GLU A O 1
ATOM 3374 N N . GLU A 1 411 ? 3.176 -0.329 -1.325 1.00 86.12 411 GLU A N 1
ATOM 3375 C CA . GLU A 1 411 ? 2.288 0.400 -2.232 1.00 86.12 411 GLU A CA 1
ATOM 3376 C C . GLU A 1 411 ? 3.021 1.294 -3.233 1.00 86.12 411 GLU A C 1
ATOM 3378 O O . GLU A 1 411 ? 2.570 1.440 -4.370 1.00 86.12 411 GLU A O 1
ATOM 3383 N N . LEU A 1 412 ? 4.152 1.913 -2.869 1.00 86.31 412 LEU A N 1
ATOM 3384 C CA . LEU A 1 412 ? 4.860 2.826 -3.773 1.00 86.31 412 LEU A CA 1
ATOM 3385 C C . LEU A 1 412 ? 6.146 2.268 -4.366 1.00 86.31 412 LEU A C 1
ATOM 3387 O O . LEU A 1 412 ? 6.552 2.774 -5.410 1.00 86.31 412 LEU A O 1
ATOM 3391 N N . GLY A 1 413 ? 6.758 1.242 -3.778 1.00 82.88 413 GLY A N 1
ATOM 3392 C CA . GLY A 1 413 ? 8.041 0.680 -4.219 1.00 82.88 413 GLY A CA 1
ATOM 3393 C C . GLY A 1 413 ? 9.262 1.466 -3.738 1.00 82.88 413 GLY A C 1
ATOM 3394 O O . GLY A 1 413 ? 10.367 1.239 -4.235 1.00 82.88 413 GLY A O 1
ATOM 3395 N N . ILE A 1 414 ? 9.080 2.428 -2.826 1.00 85.88 414 ILE A N 1
ATOM 3396 C CA . ILE A 1 414 ? 10.161 3.314 -2.377 1.00 85.88 414 ILE A CA 1
ATOM 3397 C C . ILE A 1 414 ? 10.976 2.606 -1.279 1.00 85.88 414 ILE A C 1
ATOM 3399 O O . ILE A 1 414 ? 10.392 2.149 -0.298 1.00 85.88 414 ILE A O 1
ATOM 3403 N N . PRO A 1 415 ? 12.315 2.518 -1.408 1.00 81.25 415 PRO A N 1
ATOM 3404 C CA . PRO A 1 415 ? 13.171 1.886 -0.407 1.00 81.25 415 PRO A CA 1
ATOM 3405 C C . PRO A 1 415 ? 13.084 2.541 0.977 1.00 81.25 415 PRO A C 1
ATOM 3407 O O . PRO A 1 415 ? 13.068 3.769 1.107 1.00 81.25 415 PRO A O 1
ATOM 3410 N N . GLU A 1 416 ? 13.149 1.725 2.028 1.00 84.38 416 GLU A N 1
ATOM 3411 C CA . GLU A 1 416 ? 13.100 2.194 3.415 1.00 84.38 416 GLU A CA 1
ATOM 3412 C C . GLU A 1 416 ? 14.244 3.156 3.756 1.00 84.38 416 GLU A C 1
ATOM 3414 O O . GLU A 1 416 ? 14.052 4.087 4.533 1.00 84.38 416 GLU A O 1
ATOM 3419 N N . GLU A 1 417 ? 15.431 2.989 3.169 1.00 83.12 417 GLU A N 1
ATOM 3420 C CA . GLU A 1 417 ? 16.593 3.865 3.381 1.00 83.12 417 GLU A CA 1
ATOM 3421 C C . GLU A 1 417 ? 16.328 5.297 2.906 1.00 83.12 417 GLU A C 1
ATOM 3423 O O . GLU A 1 417 ? 16.916 6.259 3.413 1.00 83.12 417 GLU A O 1
ATOM 3428 N N . ILE A 1 418 ? 15.453 5.441 1.911 1.00 82.12 418 ILE A N 1
ATOM 3429 C CA . ILE A 1 418 ? 14.988 6.725 1.401 1.00 82.12 418 ILE A CA 1
ATOM 3430 C C . ILE A 1 418 ? 13.877 7.252 2.315 1.00 82.12 418 ILE A C 1
ATOM 3432 O O . ILE A 1 418 ? 13.951 8.397 2.766 1.00 82.12 418 ILE A O 1
ATOM 3436 N N . CYS A 1 419 ? 12.902 6.412 2.672 1.00 84.94 419 CYS A N 1
ATOM 3437 C CA . CYS A 1 419 ? 11.792 6.782 3.552 1.00 84.94 419 CYS A CA 1
ATOM 3438 C C . CYS A 1 419 ? 12.249 7.205 4.959 1.00 84.94 419 CYS A C 1
ATOM 3440 O O . CYS A 1 419 ? 11.716 8.169 5.505 1.00 84.94 419 CYS A O 1
ATOM 3442 N N . LYS A 1 420 ? 13.296 6.587 5.522 1.00 86.62 420 LYS A N 1
ATOM 3443 C CA . LYS A 1 420 ? 13.894 6.953 6.824 1.00 86.62 420 LYS A CA 1
ATOM 3444 C C . LYS A 1 420 ? 14.444 8.386 6.868 1.00 86.62 420 LYS A C 1
ATOM 3446 O O . LYS A 1 420 ? 14.640 8.933 7.947 1.00 86.62 420 LYS A O 1
ATOM 3451 N N . LYS A 1 421 ? 14.683 9.014 5.710 1.00 83.69 421 LYS A N 1
ATOM 3452 C CA . LYS A 1 421 ? 15.132 10.417 5.596 1.00 83.69 421 LYS A CA 1
ATOM 3453 C C . LYS A 1 421 ? 13.971 11.418 5.567 1.00 83.69 421 LYS A C 1
ATOM 3455 O O . LYS A 1 421 ? 14.208 12.624 5.529 1.00 83.69 421 LYS A O 1
ATOM 3460 N N . THR A 1 422 ? 12.732 10.934 5.537 1.00 85.44 422 THR A N 1
ATOM 3461 C CA . THR A 1 422 ? 11.517 11.756 5.501 1.00 85.44 422 THR A CA 1
ATOM 3462 C C . THR A 1 422 ? 11.033 12.069 6.914 1.00 85.44 422 THR A C 1
ATOM 3464 O O . THR A 1 422 ? 11.382 11.382 7.876 1.00 85.44 422 THR A O 1
ATOM 3467 N N . SER A 1 423 ? 10.211 13.110 7.059 1.00 85.38 423 SER A N 1
ATOM 3468 C CA . SER A 1 423 ? 9.517 13.361 8.323 1.00 85.38 423 SER A CA 1
ATOM 3469 C C . SER A 1 423 ? 8.172 12.643 8.331 1.00 85.38 423 SER A C 1
ATOM 3471 O O . SER A 1 423 ? 7.299 12.978 7.528 1.00 85.38 423 SER A O 1
ATOM 3473 N N . VAL A 1 424 ? 8.002 11.709 9.266 1.00 90.19 424 VAL A N 1
ATOM 3474 C CA . VAL A 1 424 ? 6.738 11.012 9.536 1.00 90.19 424 VAL A CA 1
ATOM 3475 C C . VAL A 1 424 ? 6.045 11.687 10.716 1.00 90.19 424 VAL A C 1
ATOM 3477 O O . VAL A 1 424 ? 6.681 12.040 11.709 1.00 90.19 424 VAL A O 1
ATOM 3480 N N . SER A 1 425 ? 4.742 11.922 10.611 1.00 88.81 425 SER A N 1
ATOM 3481 C CA . SER A 1 425 ? 3.951 12.550 11.671 1.00 88.81 425 SER A CA 1
ATOM 3482 C C . SER A 1 425 ? 2.578 11.906 11.774 1.00 88.81 425 SER A C 1
ATOM 3484 O O . SER A 1 425 ? 1.750 12.045 10.876 1.00 88.81 425 SER A O 1
ATOM 3486 N N . PHE A 1 426 ? 2.323 11.243 12.899 1.00 90.31 426 PHE A N 1
ATOM 3487 C CA . PHE A 1 426 ? 1.027 10.648 13.205 1.00 90.31 426 PHE A CA 1
ATOM 3488 C C . PHE A 1 426 ? 0.031 11.691 13.707 1.00 90.31 426 PHE A C 1
ATOM 3490 O O . PHE A 1 426 ? 0.376 12.650 14.401 1.00 90.31 426 PHE A O 1
ATOM 3497 N N . HIS A 1 427 ? -1.235 11.489 13.375 1.00 86.06 427 HIS A N 1
ATOM 3498 C CA . HIS A 1 427 ? -2.328 12.366 13.740 1.00 86.06 427 HIS A CA 1
ATOM 3499 C C . HIS A 1 427 ? -3.682 11.648 13.708 1.00 86.06 427 HIS A C 1
ATOM 3501 O O . HIS A 1 427 ? -3.784 10.508 13.288 1.00 86.06 427 HIS A O 1
ATOM 3507 N N . ASP A 1 428 ? -4.739 12.336 14.151 1.00 82.50 428 ASP A N 1
ATOM 3508 C CA . ASP A 1 428 ? -6.132 11.888 13.995 1.00 82.50 428 ASP A CA 1
ATOM 3509 C C . ASP A 1 428 ? -6.381 10.433 14.416 1.00 82.50 428 ASP A C 1
ATOM 3511 O O . ASP A 1 428 ? -6.862 9.627 13.628 1.00 82.50 428 ASP A O 1
ATOM 3515 N N . PHE A 1 429 ? -6.091 10.112 15.678 1.00 90.81 429 PHE A N 1
ATOM 3516 C CA . PHE A 1 429 ? -6.523 8.843 16.252 1.00 90.81 429 PHE A CA 1
ATOM 3517 C C . PHE A 1 429 ? -8.043 8.862 16.393 1.00 90.81 429 PHE A C 1
ATOM 3519 O O . PHE A 1 429 ? -8.591 9.653 17.174 1.00 90.81 429 PHE A O 1
ATOM 3526 N N . ALA A 1 430 ? -8.729 8.053 15.592 1.00 90.19 430 ALA A N 1
ATOM 3527 C CA . ALA A 1 430 ? -10.173 8.132 15.443 1.00 90.19 430 ALA A CA 1
ATOM 3528 C C . ALA A 1 430 ? -10.804 6.784 15.085 1.00 90.19 430 ALA A C 1
ATOM 3530 O O . ALA A 1 430 ? -10.135 5.848 14.655 1.00 90.19 430 ALA A O 1
ATOM 3531 N N . ILE A 1 431 ? -12.122 6.724 15.267 1.00 90.50 431 ILE A N 1
ATOM 3532 C CA . ILE A 1 431 ? -12.972 5.595 14.907 1.00 90.50 431 ILE A CA 1
ATOM 3533 C C . ILE A 1 431 ? -13.951 6.045 13.824 1.00 90.50 431 ILE A C 1
ATOM 3535 O O . ILE A 1 431 ? -14.777 6.934 14.047 1.00 90.50 431 ILE A O 1
ATOM 3539 N N . VAL A 1 432 ? -13.895 5.409 12.663 1.00 86.38 432 VAL A N 1
ATOM 3540 C CA . VAL A 1 432 ? -14.803 5.627 11.537 1.00 86.38 432 VAL A CA 1
ATOM 3541 C C . VAL A 1 432 ? -16.061 4.790 11.763 1.00 86.38 432 VAL A C 1
ATOM 3543 O O . VAL A 1 432 ? -16.017 3.570 11.629 1.00 86.38 432 VAL A O 1
ATOM 3546 N N . SER A 1 433 ? -17.197 5.403 12.122 1.00 83.75 433 SER A N 1
ATOM 3547 C CA . SER A 1 433 ? -18.387 4.622 12.518 1.00 83.75 433 SER A CA 1
ATOM 3548 C C . SER A 1 433 ? -19.147 3.966 11.369 1.00 83.75 433 SER A C 1
ATOM 3550 O O . SER A 1 433 ? -19.960 3.081 11.625 1.00 83.75 433 SER A O 1
ATOM 3552 N N . ASP A 1 434 ? -18.929 4.385 10.123 1.00 79.50 434 ASP A N 1
ATOM 3553 C CA . ASP A 1 434 ? -19.605 3.769 8.978 1.00 79.50 434 ASP A CA 1
ATOM 3554 C C . ASP A 1 434 ? -19.004 2.399 8.651 1.00 79.50 434 ASP A C 1
ATOM 3556 O O . ASP A 1 434 ? -19.761 1.457 8.383 1.00 79.50 434 ASP A O 1
ATOM 3560 N N . GLU A 1 435 ? -17.681 2.284 8.801 1.00 81.12 435 GLU A N 1
ATOM 3561 C CA . GLU A 1 435 ? -16.905 1.055 8.606 1.00 81.12 435 GLU A CA 1
ATOM 3562 C C . GLU A 1 435 ? -16.631 0.302 9.915 1.00 81.12 435 GLU A C 1
ATOM 3564 O O . GLU A 1 435 ? -16.333 -0.890 9.898 1.00 81.12 435 GLU A O 1
ATOM 3569 N N . GLY A 1 436 ? -16.761 0.964 11.069 1.00 87.75 436 GLY A N 1
ATOM 3570 C CA . GLY A 1 436 ? -16.447 0.410 12.389 1.00 87.75 436 GLY A CA 1
ATOM 3571 C C . GLY A 1 436 ? -14.946 0.204 12.601 1.00 87.75 436 GLY A C 1
ATOM 3572 O O . GLY A 1 436 ? -14.551 -0.775 13.227 1.00 87.75 436 GLY A O 1
ATOM 3573 N N . GLU A 1 437 ? -14.104 1.035 11.990 1.00 89.06 437 GLU A N 1
ATOM 3574 C CA . GLU A 1 437 ? -12.642 0.886 11.977 1.00 89.06 437 GLU A CA 1
ATOM 3575 C C . GLU A 1 437 ? -11.974 1.927 12.859 1.00 89.06 437 GLU A C 1
ATOM 3577 O O . GLU A 1 437 ? -12.411 3.075 12.907 1.00 89.06 437 GLU A O 1
ATOM 3582 N N . ILE A 1 438 ? -10.923 1.514 13.561 1.00 92.38 438 ILE A N 1
ATOM 3583 C CA . ILE A 1 438 ? -10.066 2.395 14.346 1.00 92.38 438 ILE A CA 1
ATOM 3584 C C . ILE A 1 438 ? -8.730 2.544 13.628 1.00 92.38 438 ILE A C 1
ATOM 3586 O O . ILE A 1 438 ? -8.182 1.570 13.108 1.00 92.38 438 ILE A O 1
ATOM 3590 N N . GLY A 1 439 ? -8.200 3.759 13.608 1.00 92.44 439 GLY A N 1
ATOM 3591 C CA . GLY A 1 439 ? -6.965 4.015 12.889 1.00 92.44 439 GLY A CA 1
ATOM 3592 C C . GLY A 1 439 ? -6.295 5.327 13.245 1.00 92.44 439 GLY A C 1
ATOM 3593 O O . GLY A 1 439 ? -6.789 6.115 14.061 1.00 92.44 439 GLY A O 1
ATOM 3594 N N . LEU A 1 440 ? -5.141 5.526 12.620 1.00 91.88 440 LEU A N 1
ATOM 3595 C CA . LEU A 1 440 ? -4.367 6.758 12.653 1.00 91.88 440 LEU A CA 1
ATOM 3596 C C . LEU A 1 440 ? -4.311 7.375 11.265 1.00 91.88 440 LEU A C 1
ATOM 3598 O O . LEU A 1 440 ? -4.059 6.692 10.280 1.00 91.88 440 LEU A O 1
ATOM 3602 N N . GLY A 1 441 ? -4.428 8.695 11.211 1.00 91.06 441 GLY A N 1
ATOM 3603 C CA . GLY A 1 441 ? -3.877 9.440 10.093 1.00 91.06 441 GLY A CA 1
ATOM 3604 C C . GLY A 1 441 ? -2.361 9.570 10.240 1.00 91.06 441 GLY A C 1
ATOM 3605 O O . GLY A 1 441 ? -1.823 9.718 11.338 1.00 91.06 441 GLY A O 1
ATOM 3606 N N . CYS A 1 442 ? -1.656 9.561 9.124 1.00 92.25 442 CYS A N 1
ATOM 3607 C CA . CYS A 1 442 ? -0.231 9.814 9.062 1.00 92.25 442 CYS A CA 1
ATOM 3608 C C . CYS A 1 442 ? 0.061 10.778 7.914 1.00 92.25 442 CYS A C 1
ATOM 3610 O O . CYS A 1 442 ? -0.544 10.700 6.849 1.00 92.25 442 CYS A O 1
ATOM 3612 N N . TYR A 1 443 ? 1.001 11.693 8.126 1.00 91.81 443 TYR A N 1
ATOM 3613 C CA . TYR A 1 443 ? 1.529 12.560 7.084 1.00 91.81 443 TYR A CA 1
ATOM 3614 C C . TYR A 1 443 ? 3.026 12.324 6.939 1.00 91.81 443 TYR A C 1
ATOM 3616 O O . TYR A 1 443 ? 3.763 12.356 7.928 1.00 91.81 443 TYR A O 1
ATOM 3624 N N . VAL A 1 444 ? 3.467 12.119 5.701 1.00 93.50 444 VAL A N 1
ATOM 3625 C CA . VAL A 1 444 ? 4.875 11.927 5.359 1.00 93.50 444 VAL A CA 1
ATOM 3626 C C . VAL A 1 444 ? 5.298 12.990 4.352 1.00 93.50 444 VAL A C 1
ATOM 3628 O O . VAL A 1 444 ? 4.670 13.148 3.304 1.00 93.50 444 VAL A O 1
ATOM 3631 N N . ASP A 1 445 ? 6.346 13.748 4.688 1.00 90.44 445 ASP A N 1
ATOM 3632 C CA . ASP A 1 445 ? 6.856 14.838 3.846 1.00 90.44 445 ASP A CA 1
ATOM 3633 C C . ASP A 1 445 ? 8.104 14.415 3.066 1.00 90.44 445 ASP A C 1
ATOM 3635 O O . ASP A 1 445 ? 9.180 14.202 3.633 1.00 90.44 445 ASP A O 1
ATOM 3639 N N . PHE A 1 446 ? 7.974 14.349 1.745 1.00 89.62 446 PHE A N 1
ATOM 3640 C CA . PHE A 1 446 ? 9.062 14.022 0.826 1.00 89.62 446 PHE A CA 1
ATOM 3641 C C . PHE A 1 446 ? 9.835 15.250 0.334 1.00 89.62 446 PHE A C 1
ATOM 3643 O O . PHE A 1 446 ? 10.809 15.091 -0.396 1.00 89.62 446 PHE A O 1
ATOM 3650 N N . SER A 1 447 ? 9.475 16.470 0.759 1.00 83.12 447 SER A N 1
ATOM 3651 C CA . SER A 1 447 ? 10.043 17.737 0.257 1.00 83.12 447 SER A CA 1
ATOM 3652 C C . SER A 1 447 ? 11.576 17.816 0.231 1.00 83.12 447 SER A C 1
ATOM 3654 O O . SER A 1 447 ? 12.116 18.606 -0.543 1.00 83.12 447 SER A O 1
ATOM 3656 N N . PHE A 1 448 ? 12.267 17.064 1.093 1.00 79.75 448 PHE A N 1
ATOM 3657 C CA . PHE A 1 448 ? 13.731 17.065 1.222 1.00 79.75 448 PHE A CA 1
ATOM 3658 C C . PHE A 1 448 ? 14.404 15.797 0.688 1.00 79.75 448 PHE A C 1
ATOM 3660 O O . PHE A 1 448 ? 15.627 15.690 0.744 1.00 79.75 448 PHE A O 1
ATOM 3667 N N . VAL A 1 449 ? 13.614 14.843 0.199 1.00 80.62 449 VAL A N 1
ATOM 3668 C CA . VAL A 1 449 ? 14.091 13.531 -0.237 1.00 80.62 449 VAL A CA 1
ATOM 3669 C C . VAL A 1 449 ? 13.934 13.390 -1.744 1.00 80.62 449 VAL A C 1
ATOM 3671 O O . VAL A 1 449 ? 14.922 13.128 -2.422 1.00 80.62 449 VAL A O 1
ATOM 3674 N N . MET A 1 450 ? 12.735 13.638 -2.275 1.00 82.56 450 MET A N 1
ATOM 3675 C CA . MET A 1 450 ? 12.459 13.563 -3.710 1.00 82.56 450 MET A CA 1
ATOM 3676 C C . MET A 1 450 ? 11.222 14.389 -4.104 1.00 82.56 450 MET A C 1
ATOM 3678 O O . MET A 1 450 ? 10.351 14.645 -3.268 1.00 82.56 450 MET A O 1
ATOM 3682 N N . PRO A 1 451 ? 11.098 14.789 -5.377 1.00 83.06 451 PRO A N 1
ATOM 3683 C CA . PRO A 1 451 ? 9.858 15.328 -5.919 1.00 83.06 451 PRO A CA 1
ATOM 3684 C C . PRO A 1 451 ? 8.736 14.289 -5.933 1.00 83.06 451 PRO A C 1
ATOM 3686 O O . PRO A 1 451 ? 8.970 13.091 -6.079 1.00 83.06 451 PRO A O 1
ATOM 3689 N N . LEU A 1 452 ? 7.487 14.744 -5.877 1.00 85.75 452 LEU A N 1
ATOM 3690 C CA . LEU A 1 452 ? 6.335 13.839 -5.937 1.00 85.75 452 LEU A CA 1
ATOM 3691 C C . LEU A 1 452 ? 6.176 13.133 -7.291 1.00 85.75 452 LEU A C 1
ATOM 3693 O O . LEU A 1 452 ? 5.648 12.022 -7.344 1.00 85.75 452 LEU A O 1
ATOM 3697 N N . GLU A 1 453 ? 6.655 13.735 -8.381 1.00 81.44 453 GLU A N 1
ATOM 3698 C CA . GLU A 1 453 ? 6.742 13.069 -9.681 1.00 81.44 453 GLU A CA 1
ATOM 3699 C C . GLU A 1 453 ? 7.671 11.862 -9.650 1.00 81.44 453 GLU A C 1
ATOM 3701 O O . GLU A 1 453 ? 7.417 10.934 -10.407 1.00 81.44 453 GLU A O 1
ATOM 3706 N N . GLU A 1 454 ? 8.686 11.865 -8.782 1.00 78.50 454 GLU A N 1
ATOM 3707 C CA . GLU A 1 454 ? 9.607 10.750 -8.557 1.00 78.50 454 GLU A CA 1
ATOM 3708 C C . GLU A 1 454 ? 8.951 9.637 -7.757 1.00 78.50 454 GLU A C 1
ATOM 3710 O O . GLU A 1 454 ? 8.964 8.479 -8.166 1.00 78.50 454 GLU A O 1
ATOM 3715 N N . ALA A 1 455 ? 8.304 10.010 -6.653 1.00 82.38 455 ALA A N 1
ATOM 3716 C CA . ALA A 1 455 ? 7.666 9.082 -5.728 1.00 82.38 455 ALA A CA 1
ATOM 3717 C C . ALA A 1 455 ? 6.655 8.158 -6.419 1.00 82.38 455 ALA A C 1
ATOM 3719 O O . ALA A 1 455 ? 6.547 6.977 -6.090 1.00 82.38 455 ALA A O 1
ATOM 3720 N N . ARG A 1 456 ? 5.933 8.671 -7.424 1.00 81.31 456 ARG A N 1
ATOM 3721 C CA . ARG A 1 456 ? 4.989 7.846 -8.184 1.00 81.31 456 ARG A CA 1
ATOM 3722 C C . ARG A 1 456 ? 5.674 6.800 -9.068 1.00 81.31 456 ARG A C 1
ATOM 3724 O O . ARG A 1 456 ? 5.035 5.782 -9.298 1.00 81.31 456 ARG A O 1
ATOM 3731 N N . LEU A 1 457 ? 6.926 7.012 -9.504 1.00 77.50 457 LEU A N 1
ATOM 3732 C CA . LEU A 1 457 ? 7.626 6.178 -10.496 1.00 77.50 457 LEU A CA 1
ATOM 3733 C C . LEU A 1 457 ? 8.163 4.850 -9.965 1.00 77.50 457 LEU A C 1
ATOM 3735 O O . LEU A 1 457 ? 8.481 3.959 -10.749 1.00 77.50 457 LEU A O 1
ATOM 3739 N N . TYR A 1 458 ? 8.295 4.685 -8.659 1.00 80.44 458 TYR A N 1
ATOM 3740 C CA . TYR A 1 458 ? 8.816 3.435 -8.120 1.00 80.44 458 TYR A CA 1
ATOM 3741 C C . TYR A 1 458 ? 7.840 2.264 -8.366 1.00 80.44 458 TYR A C 1
ATOM 3743 O O . TYR A 1 458 ? 6.624 2.466 -8.335 1.00 80.44 458 TYR A O 1
ATOM 3751 N N . PRO A 1 459 ? 8.315 1.041 -8.660 1.00 78.88 459 PRO A N 1
ATOM 3752 C CA . PRO A 1 459 ? 7.435 -0.098 -8.907 1.00 78.88 459 PRO A CA 1
ATOM 3753 C C . PRO A 1 459 ? 7.044 -0.801 -7.595 1.00 78.88 459 PRO A C 1
ATOM 3755 O O . PRO A 1 459 ? 7.704 -1.749 -7.172 1.00 78.88 459 PRO A O 1
ATOM 3758 N N . GLY A 1 460 ? 5.960 -0.343 -6.961 1.00 79.12 460 GLY A N 1
ATOM 3759 C CA . GLY A 1 460 ? 5.349 -1.019 -5.805 1.00 79.12 460 GLY A CA 1
ATOM 3760 C C . GLY A 1 460 ? 4.663 -2.328 -6.202 1.00 79.12 460 GLY A C 1
ATOM 3761 O O . GLY A 1 460 ? 4.149 -2.441 -7.313 1.00 79.12 460 GLY A O 1
ATOM 3762 N N . GLN A 1 461 ? 4.663 -3.315 -5.311 1.00 78.88 461 GLN A N 1
ATOM 3763 C CA . GLN A 1 461 ? 4.030 -4.621 -5.526 1.00 78.88 461 GLN A CA 1
ATOM 3764 C C . GLN A 1 461 ? 2.511 -4.462 -5.535 1.00 78.88 461 GLN A C 1
ATOM 3766 O O . GLN A 1 461 ? 1.859 -4.877 -6.495 1.00 78.88 461 GLN A O 1
ATOM 3771 N N . ASP A 1 462 ? 1.979 -3.755 -4.539 1.00 77.50 462 ASP A N 1
ATOM 3772 C CA . ASP A 1 462 ? 0.536 -3.568 -4.379 1.00 77.50 462 ASP A CA 1
ATOM 3773 C C . ASP A 1 462 ? 0.006 -2.426 -5.236 1.00 77.50 462 ASP A C 1
ATOM 3775 O O . ASP A 1 462 ? -1.173 -2.412 -5.589 1.00 77.50 462 ASP A O 1
ATOM 3779 N N . LYS A 1 463 ? 0.897 -1.532 -5.693 1.00 82.38 463 LYS A N 1
ATOM 3780 C CA . LYS A 1 463 ? 0.571 -0.435 -6.616 1.00 82.38 463 LYS A CA 1
ATOM 3781 C C . LYS A 1 463 ? -0.305 -0.899 -7.775 1.00 82.38 463 LYS A C 1
ATOM 3783 O O . LYS A 1 463 ? -1.286 -0.247 -8.110 1.00 82.38 463 LYS A O 1
ATOM 3788 N N . TYR A 1 464 ? 0.083 -1.996 -8.417 1.00 76.75 464 TYR A N 1
ATOM 3789 C CA . TYR A 1 464 ? -0.542 -2.463 -9.657 1.00 76.75 464 TYR A CA 1
ATOM 3790 C C . TYR A 1 464 ? -1.715 -3.406 -9.421 1.00 76.75 464 TYR A C 1
ATOM 3792 O O . TYR A 1 464 ? -2.551 -3.586 -10.310 1.00 76.75 464 TYR A O 1
ATOM 3800 N N . LEU A 1 465 ? -1.774 -3.991 -8.226 1.00 74.19 465 LEU A N 1
ATOM 3801 C CA . LEU A 1 465 ? -2.898 -4.798 -7.798 1.00 74.19 465 LEU A CA 1
ATOM 3802 C C . LEU A 1 465 ? -4.037 -3.865 -7.393 1.00 74.19 465 LEU A C 1
ATOM 3804 O O . LEU A 1 465 ? -5.097 -3.921 -8.010 1.00 74.19 465 LEU A O 1
ATOM 3808 N N . GLU A 1 466 ? -3.799 -2.963 -6.442 1.00 75.88 466 GLU A N 1
ATOM 3809 C CA . GLU A 1 466 ? -4.832 -2.177 -5.762 1.00 75.88 466 GLU A CA 1
ATOM 3810 C C . GLU A 1 466 ? -5.157 -0.833 -6.410 1.00 75.88 466 GLU A C 1
ATOM 3812 O O . GLU A 1 466 ? -6.318 -0.405 -6.416 1.00 75.88 466 GLU A O 1
ATOM 3817 N N . LEU A 1 467 ? -4.153 -0.142 -6.953 1.00 79.69 467 LEU A N 1
ATOM 3818 C CA . LEU A 1 467 ? -4.322 1.227 -7.424 1.00 79.69 467 LEU A CA 1
ATOM 3819 C C . LEU A 1 467 ? -4.617 1.260 -8.925 1.00 79.69 467 LEU A C 1
ATOM 3821 O O . LEU A 1 467 ? -4.110 0.478 -9.725 1.00 79.69 467 LEU A O 1
ATOM 3825 N N . ALA A 1 468 ? -5.464 2.204 -9.313 1.00 79.00 468 ALA A N 1
ATOM 3826 C CA . ALA A 1 468 ? -5.777 2.544 -10.694 1.00 79.00 468 ALA A CA 1
ATOM 3827 C C . ALA A 1 468 ? -5.073 3.830 -11.160 1.00 79.00 468 ALA A C 1
ATOM 3829 O O . ALA A 1 468 ? -5.034 4.091 -12.362 1.00 79.00 468 ALA A O 1
ATOM 3830 N N . ASP A 1 469 ? -4.602 4.680 -10.240 1.00 82.00 469 ASP A N 1
ATOM 3831 C C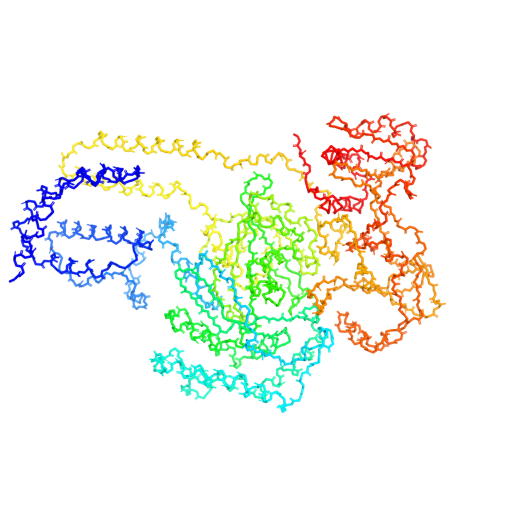A . ASP A 1 469 ? -3.748 5.839 -10.535 1.00 82.00 469 ASP A CA 1
ATOM 3832 C C . ASP A 1 469 ? -3.193 6.481 -9.254 1.00 82.00 469 ASP A C 1
ATOM 3834 O O . ASP A 1 469 ? -3.787 6.350 -8.182 1.00 82.00 469 ASP A O 1
ATOM 3838 N N . ILE A 1 470 ? -2.130 7.279 -9.393 1.00 87.12 470 ILE A N 1
ATOM 3839 C CA . ILE A 1 470 ? -1.621 8.188 -8.356 1.00 87.12 470 ILE A CA 1
ATOM 3840 C C . ILE A 1 470 ? -1.525 9.605 -8.932 1.00 87.12 470 ILE A C 1
ATOM 3842 O O . ILE A 1 470 ? -0.720 9.912 -9.816 1.00 87.12 470 ILE A O 1
ATOM 3846 N N . LEU A 1 471 ? -2.338 10.498 -8.378 1.00 87.06 471 LEU A N 1
ATOM 3847 C CA . LEU A 1 471 ? -2.518 11.873 -8.820 1.00 87.06 471 LEU A CA 1
ATOM 3848 C C . LEU A 1 471 ? -1.713 12.833 -7.940 1.00 87.06 471 LEU A C 1
ATOM 3850 O O . LEU A 1 471 ? -1.767 12.764 -6.714 1.00 87.06 471 LEU A O 1
ATOM 3854 N N . ILE A 1 472 ? -1.016 13.780 -8.571 1.00 87.56 472 ILE A N 1
ATOM 3855 C CA . ILE A 1 472 ? -0.337 14.884 -7.880 1.00 87.56 472 ILE A CA 1
ATOM 3856 C C . ILE A 1 472 ? -1.266 16.094 -7.892 1.00 87.56 472 ILE A C 1
ATOM 3858 O O . ILE A 1 472 ? -1.588 16.633 -8.953 1.00 87.56 472 ILE A O 1
ATOM 3862 N N . VAL A 1 473 ? -1.679 16.546 -6.711 1.00 87.44 473 VAL A N 1
ATOM 3863 C CA . VAL A 1 473 ? -2.627 17.654 -6.553 1.00 87.44 473 VAL A CA 1
ATOM 3864 C C . VAL A 1 473 ? -1.995 18.852 -5.849 1.00 87.44 473 VAL A C 1
ATOM 3866 O O . VAL A 1 473 ? -1.122 18.690 -4.991 1.00 87.44 473 VAL A O 1
ATOM 3869 N N . PRO A 1 474 ? -2.404 20.090 -6.191 1.00 82.38 474 PRO A N 1
ATOM 3870 C CA . PRO A 1 474 ? -2.019 21.260 -5.414 1.00 82.38 474 PRO A CA 1
ATOM 3871 C C . PRO A 1 474 ? -2.556 21.176 -3.995 1.00 82.38 474 PRO A C 1
ATOM 3873 O O . PRO A 1 474 ? -3.655 20.670 -3.788 1.00 82.38 474 PRO A O 1
ATOM 3876 N N . TYR A 1 475 ? -1.814 21.753 -3.047 1.00 79.81 475 TYR A N 1
ATOM 3877 C CA . TYR A 1 475 ? -2.364 22.077 -1.735 1.00 79.81 475 TYR A CA 1
ATOM 3878 C C . TYR A 1 475 ? -3.565 23.018 -1.917 1.00 79.81 475 TYR A C 1
ATOM 3880 O O . TYR A 1 475 ? -3.380 24.162 -2.349 1.00 79.81 475 TYR A O 1
ATOM 3888 N N . PRO A 1 476 ? -4.793 22.568 -1.618 1.00 70.44 476 PRO A N 1
ATOM 3889 C CA . PRO A 1 476 ? -5.963 23.418 -1.722 1.00 70.44 476 PRO A CA 1
ATOM 3890 C C . PRO A 1 476 ? -5.927 24.547 -0.689 1.00 70.44 476 PRO A C 1
ATOM 3892 O O . PRO A 1 476 ? -5.396 24.366 0.411 1.00 70.44 476 PRO A O 1
ATOM 3895 N N . PRO A 1 477 ? -6.594 25.682 -0.954 1.00 70.62 477 PRO A N 1
ATOM 3896 C CA . PRO A 1 477 ? -6.954 26.597 0.115 1.00 70.62 477 PRO A CA 1
ATOM 3897 C C . PRO A 1 477 ? -7.905 25.892 1.087 1.00 70.62 477 PRO A C 1
ATOM 3899 O O . PRO A 1 477 ? -8.776 25.127 0.664 1.00 70.62 477 PRO A O 1
ATOM 3902 N N . PHE A 1 478 ? -7.789 26.205 2.379 1.00 69.75 478 PHE A N 1
ATOM 3903 C CA . PHE A 1 478 ? -8.658 25.619 3.394 1.00 69.75 478 PHE A CA 1
ATOM 3904 C C . PHE A 1 478 ? -10.145 25.819 3.056 1.00 69.75 478 PHE A C 1
ATOM 3906 O O . PHE A 1 478 ? -10.617 26.937 2.815 1.00 69.75 478 PHE A O 1
ATOM 3913 N N . LYS A 1 479 ? -10.893 24.717 3.073 1.00 67.06 479 LYS A N 1
ATOM 3914 C CA . LYS A 1 479 ? -12.352 24.668 3.000 1.00 67.06 479 LYS A CA 1
ATOM 3915 C C . LYS A 1 479 ? -12.897 24.159 4.320 1.00 67.06 479 LYS A C 1
ATOM 3917 O O . LYS A 1 479 ? -12.330 23.239 4.890 1.00 67.06 479 LYS A O 1
ATOM 3922 N N . TRP A 1 480 ? -14.011 24.730 4.771 1.00 62.34 480 TRP A N 1
ATOM 3923 C CA . TRP A 1 480 ? -14.689 24.316 6.002 1.00 62.34 480 TRP A CA 1
ATOM 3924 C C . TRP A 1 480 ? -15.403 22.967 5.878 1.00 62.34 480 TRP A C 1
ATOM 3926 O O . TRP A 1 480 ? -15.367 22.178 6.813 1.00 62.34 480 TRP A O 1
ATOM 3936 N N . SER A 1 481 ? -16.035 22.705 4.732 1.00 72.81 481 SER A N 1
ATOM 3937 C CA . SER A 1 481 ? -16.657 21.408 4.453 1.00 72.81 481 SER A CA 1
ATOM 3938 C C . SER A 1 481 ? -15.627 20.476 3.816 1.00 72.81 481 SER A C 1
ATOM 3940 O O . SER A 1 481 ? -15.074 20.868 2.783 1.00 72.81 481 SER A O 1
ATOM 3942 N N . PRO A 1 482 ? -15.396 19.263 4.352 1.00 73.81 482 PRO A N 1
ATOM 3943 C CA . PRO A 1 482 ? -14.543 18.261 3.710 1.00 73.81 482 PRO A CA 1
ATOM 3944 C C . PRO A 1 482 ? -14.974 17.948 2.264 1.00 73.81 482 PRO A C 1
ATOM 3946 O O . PRO A 1 482 ? -14.151 17.940 1.355 1.00 73.81 482 PRO A O 1
ATOM 3949 N N . SER A 1 483 ? -16.279 17.851 2.000 1.00 76.81 483 SER A N 1
ATOM 3950 C CA . SER A 1 483 ? -16.804 17.614 0.643 1.00 76.81 483 SER A CA 1
ATOM 3951 C C . SER A 1 483 ? -16.511 18.733 -0.366 1.00 76.81 483 SER A C 1
ATOM 3953 O O . SER A 1 483 ? -16.581 18.525 -1.571 1.00 76.81 483 SER A O 1
ATOM 3955 N N . ALA A 1 484 ? -16.138 19.937 0.083 1.00 79.19 484 ALA A N 1
ATOM 3956 C CA . ALA A 1 484 ? -15.781 21.018 -0.837 1.00 79.19 484 ALA A CA 1
ATOM 3957 C C . ALA A 1 484 ? -14.386 20.838 -1.466 1.00 79.19 484 ALA A C 1
ATOM 3959 O O . ALA A 1 484 ? -14.040 21.581 -2.390 1.00 79.19 484 ALA A O 1
ATOM 3960 N N . TYR A 1 485 ? -13.573 19.903 -0.959 1.00 76.94 485 TYR A N 1
ATOM 3961 C CA . TYR A 1 485 ? -12.295 19.552 -1.577 1.00 76.94 485 TYR A CA 1
ATOM 3962 C C . TYR A 1 485 ? -12.483 18.714 -2.846 1.00 76.94 485 TYR A C 1
ATOM 3964 O O . TYR A 1 485 ? -11.705 18.882 -3.781 1.00 76.94 485 TYR A O 1
ATOM 3972 N N . GLU A 1 486 ? -13.545 17.909 -2.920 1.00 80.75 486 GLU A N 1
ATOM 3973 C CA . GLU A 1 486 ? -13.879 17.071 -4.080 1.00 80.75 486 GLU A CA 1
ATOM 3974 C C . GLU A 1 486 ? -14.041 17.945 -5.338 1.00 80.75 486 GLU A C 1
ATOM 3976 O O . GLU A 1 486 ? -13.281 17.839 -6.304 1.00 80.75 486 GLU A O 1
ATOM 3981 N N . ASP A 1 487 ? -14.923 18.945 -5.246 1.00 80.62 487 ASP A N 1
ATOM 3982 C CA . ASP A 1 487 ? -15.130 19.984 -6.259 1.00 80.62 487 ASP A CA 1
ATOM 3983 C C . ASP A 1 487 ? -13.853 20.753 -6.616 1.00 80.62 487 ASP A C 1
ATOM 3985 O O . ASP A 1 487 ? -13.654 21.161 -7.764 1.00 80.62 487 ASP A O 1
ATOM 3989 N N . TYR A 1 488 ? -13.022 21.054 -5.614 1.00 83.81 488 TYR A N 1
ATOM 3990 C CA . TYR A 1 488 ? -11.828 21.870 -5.806 1.00 83.81 488 TYR A CA 1
ATOM 3991 C C . TYR A 1 488 ? -10.788 21.136 -6.649 1.00 83.81 488 TYR A C 1
ATOM 3993 O O . TYR A 1 488 ? -10.236 21.727 -7.583 1.00 83.81 488 TYR A O 1
ATOM 4001 N N . PHE A 1 489 ? -10.525 19.868 -6.324 1.00 84.81 489 PHE A N 1
ATOM 4002 C CA . PHE A 1 489 ? -9.565 19.052 -7.056 1.00 84.81 489 PHE A CA 1
ATOM 4003 C C . PHE A 1 489 ? -10.012 18.842 -8.499 1.00 84.81 489 PHE A C 1
ATOM 4005 O O . PHE A 1 489 ? -9.204 19.059 -9.405 1.00 84.81 489 PHE A O 1
ATOM 4012 N N . TYR A 1 490 ? -11.300 18.564 -8.730 1.00 84.94 490 TYR A N 1
ATOM 4013 C CA . TYR A 1 490 ? -11.857 18.496 -10.080 1.00 84.94 490 TYR A CA 1
ATOM 4014 C C . TYR A 1 490 ? -11.659 19.810 -10.851 1.00 84.94 490 TYR A C 1
ATOM 4016 O O . TYR A 1 490 ? -11.029 19.822 -11.907 1.00 84.94 490 TYR A O 1
ATOM 4024 N N . LYS A 1 491 ? -12.096 20.949 -10.294 1.00 84.25 491 LYS A N 1
ATOM 4025 C CA . LYS A 1 491 ? -12.008 22.264 -10.966 1.00 84.25 491 LYS A CA 1
ATOM 4026 C C . LYS A 1 491 ? -10.575 22.702 -11.264 1.00 84.25 491 LYS A C 1
ATOM 4028 O O . LYS A 1 491 ? -10.348 23.419 -12.232 1.00 84.25 491 LYS A O 1
ATOM 4033 N N . THR A 1 492 ? -9.625 22.321 -10.415 1.00 81.44 492 THR A N 1
ATOM 4034 C CA . THR A 1 492 ? -8.234 22.782 -10.515 1.00 81.44 492 THR A CA 1
ATOM 4035 C C . THR A 1 492 ? -7.394 21.895 -11.431 1.00 81.44 492 THR A C 1
ATOM 4037 O O . THR A 1 492 ? -6.475 22.391 -12.076 1.00 81.44 492 THR A O 1
ATOM 4040 N N . THR A 1 493 ? -7.687 20.594 -11.490 1.00 79.81 493 THR A N 1
ATOM 4041 C CA . THR A 1 493 ? -6.935 19.644 -12.326 1.00 79.81 493 THR A CA 1
ATOM 4042 C C . THR A 1 493 ? -7.599 19.373 -13.674 1.00 79.81 493 THR A C 1
ATOM 4044 O O . THR A 1 493 ? -6.908 18.974 -14.605 1.00 79.81 493 THR A O 1
ATOM 4047 N N . GLY A 1 494 ? -8.919 19.565 -13.785 1.00 79.75 494 GLY A N 1
ATOM 4048 C CA . GLY A 1 494 ? -9.708 19.152 -14.949 1.00 79.75 494 GLY A CA 1
ATOM 4049 C C . GLY A 1 494 ? -9.797 17.632 -15.126 1.00 79.75 494 GLY A C 1
ATOM 4050 O O . GLY A 1 494 ? -10.186 17.175 -16.194 1.00 79.75 494 GLY A O 1
ATOM 4051 N N . ASN A 1 495 ? -9.402 16.842 -14.120 1.00 81.38 495 ASN A N 1
ATOM 4052 C CA . ASN A 1 495 ? -9.359 15.386 -14.213 1.00 81.38 495 ASN A CA 1
ATOM 4053 C C . ASN A 1 495 ? -10.678 14.767 -13.724 1.00 81.38 495 ASN A C 1
ATOM 4055 O O . ASN A 1 495 ? -11.009 14.857 -12.540 1.00 81.38 495 ASN A O 1
ATOM 4059 N N . GLU A 1 496 ? -11.397 14.098 -14.627 1.00 83.69 496 GLU A N 1
ATOM 4060 C CA . GLU A 1 496 ? -12.690 13.441 -14.372 1.00 83.69 496 GLU A CA 1
ATOM 4061 C C . GLU A 1 496 ? -12.638 12.373 -13.272 1.00 83.69 496 GLU A C 1
ATOM 4063 O O . GLU A 1 496 ? -13.656 12.100 -12.638 1.00 83.69 496 GLU A O 1
ATOM 4068 N N . LYS A 1 497 ? -11.457 11.822 -12.954 1.00 83.25 497 LYS A N 1
ATOM 4069 C CA . LYS A 1 497 ? -11.302 10.886 -11.829 1.00 83.25 497 LYS A CA 1
ATOM 4070 C C . LYS A 1 497 ? -11.706 11.507 -10.490 1.00 83.25 497 LYS A C 1
ATOM 4072 O O . LYS A 1 497 ? -12.156 10.782 -9.614 1.00 83.25 497 LYS A O 1
ATOM 4077 N N . PHE A 1 498 ? -11.640 12.834 -10.335 1.00 83.94 498 PHE A N 1
ATOM 4078 C CA . PHE A 1 498 ? -12.118 13.520 -9.125 1.00 83.94 498 PHE A CA 1
ATOM 4079 C C . PHE A 1 498 ? -13.643 13.522 -8.947 1.00 83.94 498 PHE A C 1
ATOM 4081 O O . PHE A 1 498 ? -14.118 13.944 -7.895 1.00 83.94 498 PHE A O 1
ATOM 4088 N N . CYS A 1 499 ? -14.401 13.023 -9.929 1.00 82.00 499 CYS A N 1
ATOM 4089 C CA . CYS A 1 499 ? -15.832 12.745 -9.798 1.00 82.00 499 CYS A CA 1
ATOM 4090 C C . CYS A 1 499 ? -16.126 11.369 -9.175 1.00 82.00 499 CYS A C 1
ATOM 4092 O O . CYS A 1 499 ? -17.289 11.065 -8.909 1.00 82.00 499 CYS A O 1
ATOM 4094 N N . MET A 1 500 ? -15.106 10.528 -8.960 1.00 85.00 500 MET A N 1
ATOM 4095 C CA . MET A 1 500 ? -15.257 9.279 -8.212 1.00 85.00 500 MET A CA 1
ATOM 4096 C C . MET A 1 500 ? -15.648 9.566 -6.761 1.00 85.00 500 MET A C 1
ATOM 4098 O O . MET A 1 500 ? -15.318 10.610 -6.196 1.00 85.00 500 MET A O 1
ATOM 4102 N N . GLN A 1 501 ? -16.329 8.604 -6.143 1.00 84.69 501 GLN A N 1
ATOM 4103 C CA . GLN A 1 501 ? -16.671 8.695 -4.733 1.00 84.69 501 GLN A CA 1
ATOM 4104 C C . GLN A 1 501 ? -15.393 8.668 -3.884 1.00 84.69 501 GLN A C 1
ATOM 4106 O O . GLN A 1 501 ? -14.534 7.801 -4.049 1.00 84.69 501 GLN A O 1
ATOM 4111 N N . TRP A 1 502 ? -15.279 9.609 -2.951 1.00 85.19 502 TRP A N 1
ATOM 4112 C CA . TRP A 1 502 ? -14.232 9.581 -1.938 1.00 85.19 502 TRP A CA 1
ATOM 4113 C C . TRP A 1 502 ? -14.597 8.578 -0.855 1.00 85.19 502 TRP A C 1
ATOM 4115 O O . TRP A 1 502 ? -15.743 8.515 -0.402 1.00 85.19 502 TRP A O 1
ATOM 4125 N N . GLN A 1 503 ? -13.619 7.794 -0.430 1.00 81.31 503 GLN A N 1
ATOM 4126 C CA . GLN A 1 503 ? -13.834 6.823 0.626 1.00 81.31 503 GLN A CA 1
ATOM 4127 C C . GLN A 1 503 ? -13.975 7.543 1.972 1.00 81.31 503 GLN A C 1
ATOM 4129 O O . GLN A 1 503 ? -13.061 8.212 2.445 1.00 81.31 503 GLN A O 1
ATOM 4134 N N . SER A 1 504 ? -15.142 7.399 2.599 1.00 74.50 504 SER A N 1
ATOM 4135 C CA . SER A 1 504 ? -15.374 7.709 4.014 1.00 74.50 504 SER A CA 1
ATOM 4136 C C . SER A 1 504 ? -14.701 9.011 4.522 1.00 74.50 504 SER A C 1
ATOM 4138 O O . SER A 1 504 ? -15.047 10.115 4.094 1.00 74.50 504 SER A O 1
ATOM 4140 N N . PHE A 1 505 ? -13.744 8.896 5.450 1.00 76.69 505 PHE A N 1
ATOM 4141 C CA . PHE A 1 505 ? -13.091 9.983 6.185 1.00 76.69 505 PHE A CA 1
ATOM 4142 C C . PHE A 1 505 ? -11.932 10.656 5.426 1.00 76.69 505 PHE A C 1
ATOM 4144 O O . PHE A 1 505 ? -11.363 11.639 5.911 1.00 76.69 505 PHE A O 1
ATOM 4151 N N . THR A 1 506 ? -11.584 10.186 4.224 1.00 83.75 506 THR A N 1
ATOM 4152 C CA . THR A 1 506 ? -10.392 10.630 3.486 1.00 83.75 506 THR A CA 1
ATOM 4153 C C . THR A 1 506 ? -10.362 12.145 3.257 1.00 83.75 506 THR A C 1
ATOM 4155 O O . THR A 1 506 ? -9.335 12.790 3.479 1.00 83.75 506 THR A O 1
ATOM 4158 N N . THR A 1 507 ? -11.483 12.770 2.881 1.00 81.44 507 THR A N 1
ATOM 4159 C CA . THR A 1 507 ? -11.524 14.230 2.651 1.00 81.44 507 THR A CA 1
ATOM 4160 C C . THR A 1 507 ? -11.246 15.040 3.923 1.00 81.44 507 THR A C 1
ATOM 4162 O O . THR A 1 507 ? -10.677 16.134 3.851 1.00 81.44 507 THR A O 1
ATOM 4165 N N . LEU A 1 508 ? -11.592 14.503 5.098 1.00 79.12 508 LEU A N 1
ATOM 4166 C CA . LEU A 1 508 ? -11.307 15.118 6.394 1.00 79.12 508 LEU A CA 1
ATOM 4167 C C . LEU A 1 508 ? -9.833 14.937 6.791 1.00 79.12 508 LEU A C 1
ATOM 4169 O O . LEU A 1 508 ? -9.227 15.891 7.287 1.00 79.12 508 LEU A O 1
ATOM 4173 N N . LEU A 1 509 ? -9.217 13.787 6.494 1.00 81.62 509 LEU A N 1
ATOM 4174 C CA . LEU A 1 509 ? -7.765 13.610 6.642 1.00 81.62 509 LEU A CA 1
ATOM 4175 C C . LEU A 1 509 ? -7.001 14.649 5.821 1.00 81.62 509 LEU A C 1
ATOM 4177 O O . LEU A 1 509 ? -6.141 15.347 6.359 1.00 81.62 509 LEU A O 1
ATOM 4181 N N . TYR A 1 510 ? -7.373 14.831 4.552 1.00 83.00 510 TYR A N 1
ATOM 4182 C CA . TYR A 1 510 ? -6.767 15.847 3.695 1.00 83.00 510 TYR A CA 1
ATOM 4183 C C . TYR A 1 510 ? -6.989 17.263 4.225 1.00 83.00 510 TYR A C 1
ATOM 4185 O O . TYR A 1 510 ? -6.032 18.030 4.323 1.00 83.00 510 TYR A O 1
ATOM 4193 N N . GLN A 1 511 ? -8.212 17.613 4.636 1.00 78.25 511 GLN A N 1
ATOM 4194 C CA . GLN A 1 511 ? -8.501 18.909 5.259 1.00 78.25 511 GLN A CA 1
ATOM 4195 C C . GLN A 1 511 ? -7.573 19.192 6.450 1.00 78.25 511 GLN A C 1
ATOM 4197 O O . GLN A 1 511 ? -7.042 20.299 6.574 1.00 78.25 511 GLN A O 1
ATOM 4202 N N . ARG A 1 512 ? -7.379 18.207 7.334 1.00 75.69 512 ARG A N 1
ATOM 4203 C CA . ARG A 1 512 ? -6.556 18.354 8.542 1.00 75.69 512 ARG A CA 1
ATOM 4204 C C . ARG A 1 512 ? -5.065 18.352 8.233 1.00 75.69 512 ARG A C 1
ATOM 4206 O O . ARG A 1 512 ? -4.343 19.169 8.802 1.00 75.69 512 ARG A O 1
ATOM 4213 N N . ALA A 1 513 ? -4.609 17.523 7.298 1.00 76.31 513 ALA A N 1
ATOM 4214 C CA . ALA A 1 513 ? -3.239 17.560 6.799 1.00 76.31 513 ALA A CA 1
ATOM 4215 C C . ALA A 1 513 ? -2.913 18.932 6.190 1.00 76.31 513 ALA A C 1
ATOM 4217 O O . ALA A 1 513 ? -1.871 19.502 6.505 1.00 76.31 513 ALA A O 1
ATOM 4218 N N . ILE A 1 514 ? -3.830 19.518 5.409 1.00 73.12 514 ILE A N 1
ATOM 4219 C CA . ILE A 1 514 ? -3.695 20.881 4.875 1.00 73.12 514 ILE A CA 1
ATOM 4220 C C . ILE A 1 514 ? -3.634 21.901 6.007 1.00 73.12 514 ILE A C 1
ATOM 4222 O O . ILE A 1 514 ? -2.795 22.783 5.959 1.00 73.12 514 ILE A O 1
ATOM 4226 N N . LEU A 1 515 ? -4.477 21.809 7.038 1.00 70.19 515 LEU A N 1
ATOM 4227 C CA . LEU A 1 515 ? -4.421 22.750 8.164 1.00 70.19 515 LEU A CA 1
ATOM 4228 C C . LEU A 1 515 ? -3.089 22.698 8.921 1.00 70.19 515 LEU A C 1
ATOM 4230 O O . LEU A 1 515 ? -2.571 23.747 9.299 1.00 70.19 515 LEU A O 1
ATOM 4234 N N . ARG A 1 516 ? -2.546 21.497 9.143 1.00 70.69 516 ARG A N 1
ATOM 4235 C CA . ARG A 1 516 ? -1.293 21.297 9.887 1.00 70.69 516 ARG A CA 1
ATOM 4236 C C . ARG A 1 516 ? -0.059 21.682 9.077 1.00 70.69 516 ARG A C 1
ATOM 4238 O O . ARG A 1 516 ? 0.887 22.224 9.638 1.00 70.69 516 ARG A O 1
ATOM 4245 N N . ASN A 1 517 ? -0.081 21.391 7.777 1.00 65.31 517 ASN A N 1
ATOM 4246 C CA . ASN A 1 517 ? 1.063 21.562 6.880 1.00 65.31 517 ASN A CA 1
ATOM 4247 C C . ASN A 1 517 ? 0.964 22.797 5.984 1.00 65.31 517 ASN A C 1
ATOM 4249 O O . ASN A 1 517 ? 1.937 23.150 5.305 1.00 65.31 517 ASN A O 1
ATOM 4253 N N . ALA A 1 518 ? -0.178 23.491 5.992 1.00 58.53 518 ALA A N 1
ATOM 4254 C CA . ALA A 1 518 ? -0.226 24.874 5.572 1.00 58.53 518 ALA A CA 1
ATOM 4255 C C . ALA A 1 518 ? 0.811 25.584 6.425 1.00 58.53 518 ALA A C 1
ATOM 4257 O O . ALA A 1 518 ? 0.704 25.633 7.650 1.00 58.53 518 ALA A O 1
ATOM 4258 N N . GLU A 1 519 ? 1.828 26.133 5.770 1.00 51.00 519 GLU A N 1
ATOM 4259 C CA . GLU A 1 519 ? 2.599 27.209 6.357 1.00 51.00 519 GLU A CA 1
ATOM 4260 C C . GLU A 1 519 ? 1.570 28.297 6.632 1.00 51.00 519 GLU A C 1
ATOM 4262 O O . GLU A 1 519 ? 1.260 29.092 5.745 1.00 51.00 519 GLU A O 1
ATOM 4267 N N . ALA A 1 520 ? 0.944 28.265 7.816 1.00 40.75 520 ALA A N 1
ATOM 4268 C CA . ALA A 1 520 ? 0.128 29.346 8.313 1.00 40.75 520 ALA A CA 1
ATOM 4269 C C . ALA A 1 520 ? 1.045 30.532 8.157 1.00 40.75 520 ALA A C 1
ATOM 4271 O O . ALA A 1 520 ? 2.090 30.584 8.805 1.00 40.75 520 ALA A O 1
ATOM 4272 N N . SER A 1 521 ? 0.730 31.352 7.159 1.00 40.03 521 SER A N 1
ATOM 4273 C CA . SER A 1 521 ? 1.617 32.360 6.624 1.00 40.03 521 SER A CA 1
ATOM 4274 C C . SER A 1 521 ? 2.107 33.141 7.820 1.00 40.03 521 SER A C 1
ATOM 4276 O O . SER A 1 521 ? 1.352 33.910 8.407 1.00 40.03 521 SER A O 1
ATOM 4278 N N . ILE A 1 522 ? 3.344 32.860 8.224 1.00 39.47 522 ILE A N 1
ATOM 4279 C CA . ILE A 1 522 ? 4.075 33.564 9.264 1.00 39.47 522 ILE A CA 1
ATOM 4280 C C . ILE A 1 522 ? 3.814 35.072 9.114 1.00 39.47 522 ILE A C 1
ATOM 4282 O O . ILE A 1 522 ? 3.513 35.699 10.123 1.00 39.47 522 ILE A O 1
ATOM 4286 N N . PRO A 1 523 ? 3.754 35.644 7.888 1.00 38.16 523 PRO A N 1
ATOM 4287 C CA . PRO A 1 523 ? 3.294 37.016 7.690 1.00 38.16 523 PRO A CA 1
ATOM 4288 C C . PRO A 1 523 ? 1.913 37.372 8.266 1.00 38.16 523 PRO A C 1
ATOM 4290 O O . PRO A 1 523 ? 1.806 38.430 8.860 1.00 38.16 523 PRO A O 1
ATOM 4293 N N . ILE A 1 524 ? 0.869 36.545 8.143 1.00 41.03 524 ILE A N 1
ATOM 4294 C CA . ILE A 1 524 ? -0.473 36.835 8.696 1.00 41.03 524 ILE A CA 1
ATOM 4295 C C . ILE A 1 524 ? -0.467 36.791 10.226 1.00 41.03 524 ILE A C 1
ATOM 4297 O O . ILE A 1 524 ? -1.077 37.647 10.854 1.00 41.03 524 ILE A O 1
ATOM 4301 N N . ILE A 1 525 ? 0.247 35.837 10.829 1.00 41.47 525 ILE A N 1
ATOM 4302 C CA . ILE A 1 525 ? 0.407 35.763 12.293 1.00 41.47 525 ILE A CA 1
ATOM 4303 C C . ILE A 1 525 ? 1.107 37.018 12.797 1.00 41.47 525 ILE A C 1
ATOM 4305 O O . ILE A 1 525 ? 0.621 37.689 13.698 1.00 41.47 525 ILE A O 1
ATOM 4309 N N . TRP A 1 526 ? 2.207 37.379 12.138 1.00 46.53 526 TRP A N 1
ATOM 4310 C CA . TRP A 1 526 ? 2.970 38.578 12.453 1.00 46.53 526 TRP A CA 1
ATOM 4311 C C . TRP A 1 526 ? 2.159 39.847 12.221 1.00 46.53 526 TRP A C 1
ATOM 4313 O O . TRP A 1 526 ? 2.296 40.787 12.993 1.00 46.53 526 TRP A O 1
ATOM 4323 N N . LEU A 1 527 ? 1.303 39.886 11.198 1.00 45.16 527 LEU A N 1
ATOM 4324 C CA . LEU A 1 527 ? 0.433 41.023 10.918 1.00 45.16 527 LEU A CA 1
ATOM 4325 C C . LEU A 1 527 ? -0.627 41.178 12.011 1.00 45.16 527 LEU A C 1
ATOM 4327 O O . LEU A 1 527 ? -0.840 42.289 12.483 1.00 45.16 527 LEU A O 1
ATOM 4331 N N . VAL A 1 528 ? -1.234 40.079 12.467 1.00 46.72 528 VAL A N 1
ATOM 4332 C CA . VAL A 1 528 ? -2.194 40.085 13.581 1.00 46.72 528 VAL A CA 1
ATOM 4333 C C . VAL A 1 528 ? -1.512 40.501 14.887 1.00 46.72 528 VAL A C 1
ATOM 4335 O O . VAL A 1 528 ? -1.975 41.450 15.517 1.00 46.72 528 VAL A O 1
ATOM 4338 N N . ASP A 1 529 ? -0.381 39.890 15.249 1.00 45.47 529 ASP A N 1
ATOM 4339 C CA . ASP A 1 529 ? 0.379 40.235 16.460 1.00 45.47 529 ASP A CA 1
ATOM 4340 C C . ASP A 1 529 ? 0.863 41.692 16.431 1.00 45.47 529 ASP A C 1
ATOM 4342 O O . ASP A 1 529 ? 0.706 42.426 17.406 1.00 45.47 529 ASP A O 1
ATOM 4346 N N . SER A 1 530 ? 1.378 42.154 15.286 1.00 48.38 530 SER A N 1
ATOM 4347 C CA . SER A 1 530 ? 1.810 43.547 15.109 1.00 48.38 530 SER A CA 1
ATOM 4348 C C . SER A 1 530 ? 0.636 44.511 15.226 1.00 48.38 530 SER A C 1
ATOM 4350 O O . SER A 1 530 ? 0.771 45.544 15.871 1.00 48.38 530 SER A O 1
ATOM 4352 N N . THR A 1 531 ? -0.527 44.173 14.660 1.00 48.78 531 THR A N 1
ATOM 4353 C CA . THR A 1 531 ? -1.733 45.010 14.750 1.00 48.78 531 THR A CA 1
ATOM 4354 C C . THR A 1 531 ? -2.232 45.099 16.191 1.00 48.78 531 THR A C 1
ATOM 4356 O O . THR A 1 531 ? -2.592 46.185 16.645 1.00 48.78 531 THR A O 1
ATOM 4359 N N . ILE A 1 532 ? -2.203 43.993 16.944 1.00 54.31 532 ILE A N 1
ATOM 4360 C CA . ILE A 1 532 ? -2.573 43.965 18.367 1.00 54.31 532 ILE A CA 1
ATOM 4361 C C . ILE A 1 532 ? -1.606 44.828 19.190 1.00 54.31 532 ILE A C 1
ATOM 4363 O O . ILE A 1 532 ? -2.054 45.667 19.971 1.00 54.31 532 ILE A O 1
ATOM 4367 N N . ILE A 1 533 ? -0.293 44.687 18.974 1.00 54.84 533 ILE A N 1
ATOM 4368 C CA . ILE A 1 533 ? 0.738 45.475 19.667 1.00 54.84 533 ILE A CA 1
ATOM 4369 C C . ILE A 1 533 ? 0.612 46.970 19.336 1.00 54.84 533 ILE A C 1
ATOM 4371 O O . ILE A 1 533 ? 0.629 47.796 20.246 1.00 54.84 533 ILE A O 1
ATOM 4375 N N . LEU A 1 534 ? 0.422 47.333 18.061 1.00 55.66 534 LEU A N 1
ATOM 4376 C CA . LEU A 1 534 ? 0.207 48.722 17.631 1.00 55.66 534 LEU A CA 1
ATOM 4377 C C . LEU A 1 534 ? -1.069 49.319 18.232 1.00 55.66 534 LEU A C 1
ATOM 4379 O O . LEU A 1 534 ? -1.057 50.471 18.658 1.00 55.66 534 LEU A O 1
ATOM 4383 N N . THR A 1 535 ? -2.149 48.539 18.313 1.00 54.88 535 THR A N 1
ATOM 4384 C CA . THR A 1 535 ? -3.416 48.989 18.910 1.00 54.88 535 THR A CA 1
ATOM 4385 C C . THR A 1 535 ? -3.265 49.223 20.414 1.00 54.88 535 THR A C 1
ATOM 4387 O O . THR A 1 535 ? -3.718 50.248 20.923 1.00 54.88 535 THR A O 1
ATOM 4390 N N . LEU A 1 536 ? -2.582 48.318 21.125 1.00 55.00 536 LEU A N 1
ATOM 4391 C CA . LEU A 1 536 ? -2.272 48.473 22.549 1.00 55.00 536 LEU A CA 1
ATOM 4392 C C . LEU A 1 536 ? -1.391 49.700 22.803 1.00 55.00 536 LEU A C 1
ATOM 4394 O O . LEU A 1 536 ? -1.689 50.481 23.702 1.00 55.00 536 LEU A O 1
ATOM 4398 N N . LEU A 1 537 ? -0.353 49.906 21.988 1.00 54.91 537 LEU A N 1
ATOM 4399 C CA . LEU A 1 537 ? 0.512 51.082 22.077 1.00 54.91 537 LEU A CA 1
ATOM 4400 C C . LEU A 1 537 ? -0.268 52.369 21.804 1.00 54.91 537 LEU A C 1
ATOM 4402 O O . LEU A 1 537 ? -0.147 53.306 22.583 1.00 54.91 537 LEU A O 1
ATOM 4406 N N . PHE A 1 538 ? -1.115 52.418 20.774 1.00 58.12 538 PHE A N 1
ATOM 4407 C CA . PHE A 1 538 ? -1.948 53.587 20.466 1.00 58.12 538 PHE A CA 1
ATOM 4408 C C . PHE A 1 538 ? -2.915 53.932 21.609 1.00 58.12 538 PHE A C 1
ATOM 4410 O O . PHE A 1 538 ? -3.032 55.095 21.996 1.00 58.12 538 PHE A O 1
ATOM 4417 N N . LEU A 1 539 ? -3.558 52.920 22.202 1.00 54.75 539 LEU A N 1
ATOM 4418 C CA . LEU A 1 539 ? -4.425 53.094 23.370 1.00 54.75 539 LEU A CA 1
ATOM 4419 C C . LEU A 1 539 ? -3.646 53.604 24.590 1.00 54.75 539 LEU A C 1
ATOM 4421 O O . LEU A 1 539 ? -4.102 54.536 25.245 1.00 54.75 539 LEU A O 1
ATOM 4425 N N . LEU A 1 540 ? -2.456 53.055 24.859 1.00 51.97 540 LEU A N 1
ATOM 4426 C CA . LEU A 1 540 ? -1.558 53.534 25.916 1.00 51.97 540 LEU A CA 1
ATOM 4427 C C . LEU A 1 540 ? -1.128 54.986 25.678 1.00 51.97 540 LEU A C 1
ATOM 4429 O O . LEU A 1 540 ? -1.235 55.797 26.588 1.00 51.97 540 LEU A O 1
ATOM 4433 N N . THR A 1 541 ? -0.735 55.332 24.452 1.00 56.16 541 THR A N 1
ATOM 4434 C CA . THR A 1 541 ? -0.292 56.686 24.071 1.00 56.16 541 THR A CA 1
ATOM 4435 C C . THR A 1 541 ? -1.402 57.718 24.300 1.00 56.16 541 THR A C 1
ATOM 4437 O O . THR A 1 541 ? -1.166 58.763 24.907 1.00 56.16 541 THR A O 1
ATOM 4440 N N . ASN A 1 542 ? -2.635 57.394 23.888 1.00 54.88 542 ASN A N 1
ATOM 4441 C CA . ASN A 1 542 ? -3.803 58.258 24.087 1.00 54.88 542 ASN A CA 1
ATOM 4442 C C . ASN A 1 542 ? -4.228 58.366 25.557 1.00 54.88 542 ASN A C 1
ATOM 4444 O O . ASN A 1 542 ? -4.728 59.410 25.966 1.00 54.88 542 ASN A O 1
ATOM 4448 N N . TYR A 1 543 ? -4.035 57.311 26.354 1.00 51.34 543 TYR A N 1
ATOM 4449 C CA . TYR A 1 543 ? -4.432 57.303 27.763 1.00 51.34 543 TYR A CA 1
ATOM 4450 C C . TYR A 1 543 ? -3.390 57.955 28.683 1.00 51.34 543 TYR A C 1
ATOM 4452 O O . TYR A 1 543 ? -3.751 58.533 29.706 1.00 51.34 543 TYR A O 1
ATOM 4460 N N . THR A 1 544 ? -2.098 57.886 28.341 1.00 50.56 544 THR A N 1
ATOM 4461 C CA . THR A 1 544 ? -1.012 58.421 29.180 1.00 50.56 544 THR A CA 1
ATOM 4462 C C . THR A 1 544 ? -0.481 59.784 28.732 1.00 50.56 544 THR A C 1
ATOM 4464 O O . THR A 1 544 ? 0.301 60.366 29.476 1.00 50.56 544 THR A O 1
ATOM 4467 N N . GLN A 1 545 ? -0.877 60.299 27.557 1.00 54.91 545 GLN A N 1
ATOM 4468 C CA . GLN A 1 545 ? -0.362 61.550 26.958 1.00 54.91 545 GLN A CA 1
ATOM 4469 C C . GLN A 1 545 ? 1.177 61.605 26.846 1.00 54.91 545 GLN A C 1
ATOM 4471 O O . GLN A 1 545 ? 1.786 62.668 26.939 1.00 54.91 545 GLN A O 1
ATOM 4476 N N . ILE A 1 546 ? 1.826 60.454 26.664 1.00 54.91 546 ILE A N 1
ATOM 4477 C CA . ILE A 1 546 ? 3.285 60.359 26.507 1.00 54.91 546 ILE A CA 1
ATOM 4478 C C . ILE A 1 546 ? 3.590 60.275 25.012 1.00 54.91 546 ILE A C 1
ATOM 4480 O O . ILE A 1 546 ? 2.990 59.453 24.325 1.00 54.91 546 ILE A O 1
ATOM 4484 N N . ASP A 1 547 ? 4.525 61.082 24.506 1.00 56.56 547 ASP A N 1
ATOM 4485 C CA . ASP A 1 547 ? 4.956 61.006 23.107 1.00 56.56 547 ASP A CA 1
ATOM 4486 C C . ASP A 1 547 ? 5.807 59.745 22.868 1.00 56.56 547 ASP A C 1
ATOM 4488 O O . ASP A 1 547 ? 6.996 59.684 23.184 1.00 56.56 547 ASP A O 1
ATOM 4492 N N . LEU A 1 548 ? 5.161 58.700 22.347 1.00 54.66 548 LEU A N 1
ATOM 4493 C CA . LEU A 1 548 ? 5.762 57.396 22.053 1.00 54.66 548 LEU A CA 1
ATOM 4494 C C . LEU A 1 548 ? 6.238 57.266 20.597 1.00 54.66 548 LEU A C 1
ATOM 4496 O O . LEU A 1 548 ? 6.625 56.169 20.189 1.00 54.66 548 LEU A O 1
ATOM 4500 N N . THR A 1 549 ? 6.251 58.343 19.802 1.00 56.78 549 THR A N 1
ATOM 4501 C CA . THR A 1 549 ? 6.643 58.290 18.377 1.00 56.78 549 THR A CA 1
ATOM 4502 C C . THR A 1 549 ? 8.025 57.668 18.159 1.00 56.78 549 THR A C 1
ATOM 4504 O O . THR A 1 549 ? 8.172 56.790 17.309 1.00 56.78 549 THR A O 1
ATOM 4507 N N . SER A 1 550 ? 9.025 58.020 18.973 1.00 52.56 550 SER A N 1
ATOM 4508 C CA . SER A 1 550 ? 10.381 57.447 18.890 1.00 52.56 550 SER A CA 1
ATOM 4509 C C . SER A 1 550 ? 10.428 55.949 19.227 1.00 52.56 550 SER A C 1
ATOM 4511 O O . SER A 1 550 ? 11.194 55.187 18.628 1.00 52.56 550 SER A O 1
ATOM 4513 N N . THR A 1 551 ? 9.569 55.503 20.145 1.00 54.44 551 THR A N 1
ATOM 4514 C CA . THR A 1 551 ? 9.485 54.106 20.591 1.00 54.44 551 THR A CA 1
ATOM 4515 C C . THR A 1 551 ? 8.749 53.252 19.561 1.00 54.44 551 THR A C 1
ATOM 4517 O O . THR A 1 551 ? 9.203 52.157 19.235 1.00 54.44 551 THR A O 1
ATOM 4520 N N . ILE A 1 552 ? 7.669 53.779 18.975 1.00 55.78 552 ILE A N 1
ATOM 4521 C CA . ILE A 1 552 ? 6.915 53.133 17.892 1.00 55.78 552 ILE A CA 1
ATOM 4522 C C . ILE A 1 552 ? 7.793 52.989 16.642 1.00 55.78 552 ILE A C 1
ATOM 4524 O O . ILE A 1 552 ? 7.855 51.905 16.064 1.00 55.78 552 ILE A O 1
ATOM 4528 N N . ILE A 1 553 ? 8.538 54.034 16.260 1.00 54.44 553 ILE A N 1
ATOM 4529 C CA . ILE A 1 553 ? 9.474 53.983 15.125 1.00 54.44 553 ILE A CA 1
ATOM 4530 C C . ILE A 1 553 ? 10.590 52.959 15.380 1.00 54.44 553 ILE A C 1
ATOM 4532 O O . ILE A 1 553 ? 10.905 52.166 14.494 1.00 54.44 553 ILE A O 1
ATOM 4536 N N . SER A 1 554 ? 11.141 52.909 16.598 1.00 51.47 554 SER A N 1
ATOM 4537 C CA . SER A 1 554 ? 12.178 51.931 16.966 1.00 51.47 554 SER A CA 1
ATOM 4538 C C . SER A 1 554 ? 11.663 50.486 16.953 1.00 51.47 554 SER A C 1
ATOM 4540 O O . SER A 1 554 ? 12.378 49.585 16.517 1.00 51.47 554 SER A O 1
ATOM 4542 N N . LEU A 1 555 ? 10.409 50.251 17.357 1.00 53.50 555 LEU A N 1
ATOM 4543 C CA . LEU A 1 555 ? 9.745 48.943 17.274 1.00 53.50 555 LEU A CA 1
ATOM 4544 C C . LEU A 1 555 ? 9.490 48.511 15.825 1.00 53.50 555 LEU A C 1
ATOM 4546 O O . LEU A 1 555 ? 9.732 47.354 15.482 1.00 53.50 555 LEU A O 1
ATOM 4550 N N . ILE A 1 556 ? 9.059 49.437 14.963 1.00 53.88 556 ILE A N 1
ATOM 4551 C CA . ILE A 1 556 ? 8.859 49.176 13.531 1.00 53.88 556 ILE A CA 1
ATOM 4552 C C . ILE A 1 556 ? 10.199 48.853 12.857 1.00 53.88 556 ILE A C 1
ATOM 4554 O O . ILE A 1 556 ? 10.301 47.853 12.147 1.00 53.88 556 ILE A O 1
ATOM 4558 N N . LEU A 1 557 ? 11.244 49.647 13.113 1.00 51.41 557 LEU A N 1
ATOM 4559 C CA . LEU A 1 557 ? 12.583 49.422 12.560 1.00 51.41 557 LEU A CA 1
ATOM 4560 C C . LEU A 1 557 ? 13.220 48.132 13.096 1.00 51.41 557 LEU A C 1
ATOM 4562 O O . LEU A 1 557 ? 13.816 47.385 12.321 1.00 51.41 557 LEU A O 1
ATOM 4566 N N . GLY A 1 558 ? 13.042 47.818 14.383 1.00 51.28 558 GLY A N 1
ATOM 4567 C CA . GLY A 1 558 ? 13.491 46.560 14.986 1.00 51.28 558 GLY A CA 1
ATOM 4568 C C . GLY A 1 558 ? 12.772 45.337 14.407 1.00 51.28 558 GLY A C 1
ATOM 4569 O O . GLY A 1 558 ? 13.413 44.336 14.083 1.00 51.28 558 GLY A O 1
ATOM 4570 N N . GLY A 1 559 ? 11.457 45.436 14.187 1.00 51.16 559 GLY A N 1
ATOM 4571 C CA . GLY A 1 559 ? 10.668 44.413 13.498 1.00 51.16 559 GLY A CA 1
ATOM 4572 C C . GLY A 1 559 ? 11.108 44.207 12.044 1.00 51.16 559 GLY A C 1
ATOM 4573 O O . GLY A 1 559 ? 11.247 43.067 11.596 1.00 51.16 559 GLY A O 1
ATOM 4574 N N . LEU A 1 560 ? 11.407 45.293 11.323 1.00 49.88 560 LEU A N 1
ATOM 4575 C CA . LEU A 1 560 ? 11.896 45.252 9.942 1.00 49.88 560 LEU A CA 1
ATOM 4576 C C . LEU A 1 560 ? 13.310 44.652 9.850 1.00 49.88 560 LEU A C 1
ATOM 4578 O O . LEU A 1 560 ? 13.574 43.817 8.985 1.00 49.88 560 LEU A O 1
ATOM 4582 N N . ALA A 1 561 ? 14.207 45.013 10.770 1.00 47.81 561 ALA A N 1
ATOM 4583 C CA . ALA A 1 561 ? 15.557 44.460 10.850 1.00 47.81 561 ALA A CA 1
ATOM 4584 C C . ALA A 1 561 ? 15.539 42.959 11.181 1.00 47.81 561 ALA A C 1
ATOM 4586 O O . ALA A 1 561 ? 16.269 42.188 10.560 1.00 47.81 561 ALA A O 1
ATOM 4587 N N . LEU A 1 562 ? 14.653 42.515 12.081 1.00 50.53 562 LEU A N 1
ATOM 4588 C CA . LEU A 1 562 ? 14.433 41.094 12.369 1.00 50.53 562 LEU A CA 1
ATOM 4589 C C . LEU A 1 562 ? 13.821 40.345 11.179 1.00 50.53 562 LEU A C 1
ATOM 4591 O O . LEU A 1 562 ? 14.206 39.205 10.924 1.00 50.53 562 LEU A O 1
ATOM 4595 N N . PHE A 1 563 ? 12.917 40.970 10.418 1.00 49.34 563 PHE A N 1
ATOM 4596 C CA . PHE A 1 563 ? 12.380 40.407 9.175 1.00 49.34 563 PHE A CA 1
ATOM 4597 C C . PHE A 1 563 ? 13.483 40.210 8.128 1.00 49.34 563 PHE A C 1
ATOM 4599 O O . PHE A 1 563 ? 13.578 39.140 7.525 1.00 49.34 563 PHE A O 1
ATOM 4606 N N . ILE A 1 564 ? 14.360 41.203 7.958 1.00 49.94 564 ILE A N 1
ATOM 4607 C CA . ILE A 1 564 ? 15.504 41.138 7.044 1.00 49.94 564 ILE A CA 1
ATOM 4608 C C . ILE A 1 564 ? 16.514 40.086 7.528 1.00 49.94 564 ILE A C 1
ATOM 4610 O O . ILE A 1 564 ? 16.834 39.168 6.774 1.00 49.94 564 ILE A O 1
ATOM 4614 N N . MET A 1 565 ? 16.943 40.124 8.795 1.00 47.31 565 MET A N 1
ATOM 4615 C CA . MET A 1 565 ? 17.862 39.131 9.365 1.00 47.31 565 MET A CA 1
ATOM 4616 C C . MET A 1 565 ? 17.291 37.716 9.316 1.00 47.31 565 MET A C 1
ATOM 4618 O O . MET A 1 565 ? 18.036 36.796 9.014 1.00 47.31 565 MET A O 1
ATOM 4622 N N . LYS A 1 566 ? 15.988 37.505 9.547 1.00 43.81 566 LYS A N 1
ATOM 4623 C CA . LYS A 1 566 ? 15.361 36.179 9.433 1.00 43.81 566 LYS A CA 1
ATOM 4624 C C . LYS A 1 566 ? 15.173 35.746 7.981 1.00 43.81 566 LYS A C 1
ATOM 4626 O O . LYS A 1 566 ? 15.227 34.555 7.722 1.00 43.81 566 LYS A O 1
ATOM 4631 N N . ARG A 1 567 ? 15.027 36.665 7.022 1.00 44.69 567 ARG A N 1
ATOM 4632 C CA . ARG A 1 567 ? 15.060 36.356 5.581 1.00 44.69 567 ARG A CA 1
ATOM 4633 C C . ARG A 1 567 ? 16.469 35.997 5.094 1.00 44.69 567 ARG A C 1
ATOM 4635 O O . ARG A 1 567 ? 16.586 35.226 4.151 1.00 44.69 567 ARG A O 1
ATOM 4642 N N . PHE A 1 568 ? 17.511 36.507 5.754 1.00 42.94 568 PHE A N 1
ATOM 4643 C CA . PHE A 1 568 ? 18.908 36.127 5.515 1.00 42.94 568 PHE A CA 1
ATOM 4644 C C . PHE A 1 568 ? 19.351 34.875 6.311 1.00 42.94 568 PHE A C 1
ATOM 4646 O O . PHE A 1 568 ? 20.136 34.087 5.789 1.00 42.94 568 PHE A O 1
ATOM 4653 N N . ASN A 1 569 ? 18.827 34.644 7.528 1.00 38.78 569 ASN A N 1
ATOM 4654 C CA . ASN A 1 569 ? 19.092 33.456 8.368 1.00 38.78 569 ASN A CA 1
ATOM 4655 C C . ASN A 1 569 ? 18.201 32.258 8.036 1.00 38.78 569 ASN A C 1
ATOM 4657 O O . ASN A 1 569 ? 18.647 31.122 8.179 1.00 38.78 569 ASN A O 1
ATOM 4661 N N . ASN A 1 570 ? 17.008 32.483 7.482 1.00 37.47 570 ASN A N 1
ATOM 4662 C CA . ASN A 1 570 ? 16.441 31.568 6.503 1.00 37.47 570 ASN A CA 1
ATOM 4663 C C . ASN A 1 570 ? 17.305 31.700 5.244 1.00 37.47 570 ASN A C 1
ATOM 4665 O O . ASN A 1 570 ? 16.831 32.123 4.188 1.00 37.47 570 ASN A O 1
ATOM 4669 N N . LYS A 1 571 ? 18.582 31.289 5.343 1.00 30.73 571 LYS A N 1
ATOM 4670 C CA . LYS A 1 571 ? 19.272 30.713 4.192 1.00 30.73 571 LYS A CA 1
ATOM 4671 C C . LYS A 1 571 ? 18.222 29.835 3.522 1.00 30.73 571 LYS A C 1
ATOM 4673 O O . LYS A 1 571 ? 17.557 29.113 4.267 1.00 30.73 571 LYS A O 1
ATOM 4678 N N . PRO A 1 572 ? 17.995 29.924 2.202 1.00 35.34 572 PRO A N 1
ATOM 4679 C CA . PRO A 1 572 ? 17.103 28.995 1.525 1.00 35.34 572 PRO A CA 1
ATOM 4680 C C . PRO A 1 572 ? 17.551 27.594 1.939 1.00 35.34 572 PRO A C 1
ATOM 4682 O O . PRO A 1 572 ? 18.601 27.146 1.483 1.00 35.34 572 PRO A O 1
ATOM 4685 N N . VAL A 1 573 ? 16.839 27.003 2.910 1.00 34.31 573 VAL A N 1
ATOM 4686 C CA . VAL A 1 573 ? 17.167 25.737 3.569 1.00 34.31 573 VAL A CA 1
ATOM 4687 C C . VAL A 1 573 ? 17.154 24.766 2.433 1.00 34.31 573 VAL A C 1
ATOM 4689 O O . VAL A 1 573 ? 16.072 24.531 1.909 1.00 34.31 573 VAL A O 1
ATOM 4692 N N . HIS A 1 574 ? 18.360 24.430 1.970 1.00 34.47 574 HIS A N 1
ATOM 4693 C CA . HIS A 1 574 ? 18.648 23.972 0.623 1.00 34.47 574 HIS A CA 1
ATOM 4694 C C . HIS A 1 574 ? 17.456 24.174 -0.314 1.00 34.47 574 HIS A C 1
ATOM 4696 O O . HIS A 1 574 ? 16.602 23.298 -0.442 1.00 34.47 574 HIS A O 1
ATOM 4702 N N . LYS A 1 575 ? 17.414 25.304 -1.040 1.00 35.97 575 LYS A N 1
ATOM 4703 C CA . LYS A 1 575 ? 16.933 25.171 -2.416 1.00 35.97 575 LYS A CA 1
ATOM 4704 C C . LYS A 1 575 ? 17.831 24.076 -2.988 1.00 35.97 575 LYS A C 1
ATOM 4706 O O . LYS A 1 575 ? 18.934 24.359 -3.443 1.00 35.97 575 LYS A O 1
ATOM 4711 N N . LEU A 1 576 ? 17.384 22.825 -2.911 1.00 39.19 576 LEU A N 1
ATOM 4712 C CA . LEU A 1 576 ? 17.542 21.910 -4.005 1.00 39.19 576 LEU A CA 1
ATOM 4713 C C . LEU A 1 576 ? 16.959 22.721 -5.155 1.00 39.19 576 LEU A C 1
ATOM 4715 O O . LEU A 1 576 ?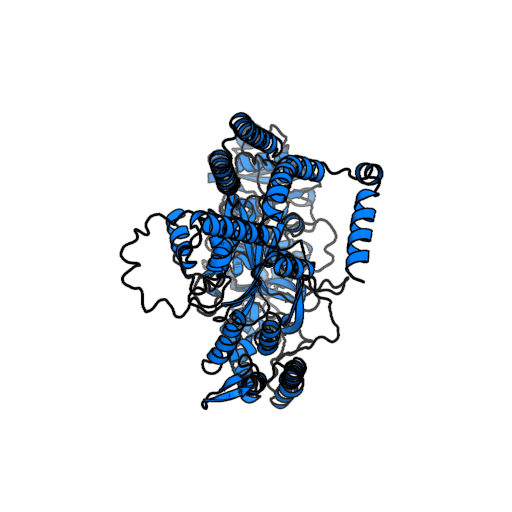 15.753 22.780 -5.380 1.00 39.19 576 LEU A O 1
ATOM 4719 N N . THR A 1 577 ? 17.826 23.508 -5.793 1.00 38.47 577 THR A N 1
ATOM 4720 C CA . THR A 1 577 ? 17.693 23.883 -7.182 1.00 38.47 577 THR A CA 1
ATOM 4721 C C . THR A 1 577 ? 17.742 22.547 -7.880 1.00 38.47 577 THR A C 1
ATOM 4723 O O . THR A 1 577 ? 18.779 22.103 -8.373 1.00 38.47 577 THR A O 1
ATOM 4726 N N . TYR A 1 578 ? 16.618 21.847 -7.803 1.00 41.88 578 TYR A N 1
ATOM 4727 C CA . TYR A 1 578 ? 16.337 20.782 -8.702 1.00 41.88 578 TYR A CA 1
ATOM 4728 C C . TYR A 1 578 ? 16.342 21.479 -10.056 1.00 41.88 578 TYR A C 1
ATOM 4730 O O . TYR A 1 578 ? 15.487 22.312 -10.368 1.00 41.88 578 TYR A O 1
ATOM 4738 N N . GLY A 1 579 ? 17.464 21.290 -10.751 1.00 39.03 579 GLY A N 1
ATOM 4739 C CA . GLY A 1 579 ? 17.612 21.721 -12.124 1.00 39.03 579 GLY A CA 1
ATOM 4740 C C . GLY A 1 579 ? 16.444 21.148 -12.903 1.00 39.03 579 GLY A C 1
ATOM 4741 O O . GLY A 1 579 ? 15.931 20.095 -12.537 1.00 39.03 579 GLY A O 1
ATOM 4742 N N . GLU A 1 580 ? 16.017 21.896 -13.911 1.00 41.44 580 GLU A N 1
ATOM 4743 C CA . GLU A 1 580 ? 14.981 21.547 -14.873 1.00 41.44 580 GLU A CA 1
ATOM 4744 C C . GLU A 1 580 ? 14.645 20.041 -14.887 1.00 41.44 580 GLU A C 1
ATOM 4746 O O . GLU A 1 580 ? 15.466 19.191 -15.244 1.00 41.44 580 GLU A O 1
ATOM 4751 N N . PHE A 1 581 ? 13.450 19.702 -14.414 1.00 42.28 581 PHE A N 1
ATOM 4752 C CA . PHE A 1 581 ? 13.049 18.313 -14.240 1.00 42.28 581 PHE A CA 1
ATOM 4753 C C . PHE A 1 581 ? 12.811 17.629 -15.579 1.00 42.28 581 PHE A C 1
ATOM 4755 O O . PHE A 1 581 ? 12.239 18.215 -16.506 1.00 42.28 581 PHE A O 1
ATOM 4762 N N . LEU A 1 582 ? 13.225 16.366 -15.678 1.00 48.94 582 LEU A N 1
ATOM 4763 C CA . LEU A 1 582 ? 12.884 15.542 -16.829 1.00 48.94 582 LEU A CA 1
ATOM 4764 C C . LEU A 1 582 ? 11.419 15.131 -16.766 1.00 48.94 582 LEU A C 1
ATOM 4766 O O . LEU A 1 582 ? 10.841 14.909 -15.702 1.00 48.94 582 LEU A O 1
ATOM 4770 N N . LYS A 1 583 ? 10.844 14.922 -17.945 1.00 45.53 583 LYS A N 1
ATOM 4771 C CA . LYS A 1 583 ? 9.665 14.073 -18.067 1.00 45.53 583 LYS A CA 1
ATOM 4772 C C . LYS A 1 583 ? 10.091 12.618 -17.826 1.00 45.53 583 LYS A C 1
ATOM 4774 O O . LYS A 1 583 ? 11.165 12.249 -18.302 1.00 45.53 583 LYS A O 1
ATOM 4779 N N . PRO A 1 584 ? 9.273 11.797 -17.143 1.00 48.66 584 PRO A N 1
ATOM 4780 C CA . PRO A 1 584 ? 9.499 10.355 -17.128 1.00 48.66 584 PRO A CA 1
ATOM 4781 C C . PRO A 1 584 ? 9.582 9.845 -18.572 1.00 48.66 584 PRO A C 1
ATOM 4783 O O . PRO A 1 584 ? 8.907 10.388 -19.455 1.00 48.66 584 PRO A O 1
ATOM 4786 N N . PHE A 1 585 ? 10.418 8.835 -18.821 1.00 52.50 585 PHE A N 1
ATOM 4787 C CA . PHE A 1 585 ? 10.588 8.286 -20.164 1.00 52.50 585 PHE A CA 1
ATOM 4788 C C . PHE A 1 585 ? 9.257 7.782 -20.728 1.00 52.50 585 PHE A C 1
ATOM 4790 O O . PHE A 1 585 ? 8.980 7.980 -21.907 1.00 52.50 585 PHE A O 1
ATOM 4797 N N . VAL A 1 586 ? 8.396 7.217 -19.890 1.00 51.75 586 VAL A N 1
ATOM 4798 C CA . VAL A 1 586 ? 6.972 7.017 -20.173 1.00 51.75 586 VAL A CA 1
ATOM 4799 C C . VAL A 1 586 ? 6.217 7.433 -18.910 1.00 51.75 586 VAL A C 1
ATOM 4801 O O . VAL A 1 586 ? 6.608 7.025 -17.813 1.00 51.75 586 VAL A O 1
ATOM 4804 N 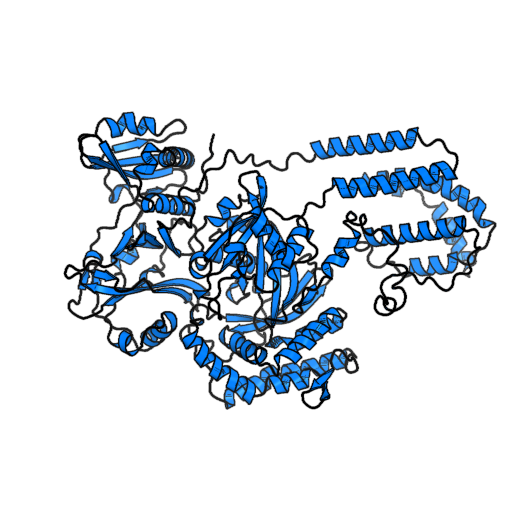N . PRO A 1 587 ? 5.156 8.251 -18.980 1.00 50.00 587 PRO A N 1
ATOM 4805 C CA . PRO A 1 587 ? 4.274 8.371 -17.831 1.00 50.00 587 PRO A CA 1
ATOM 4806 C C . PRO A 1 587 ? 3.675 6.982 -17.558 1.00 50.00 587 PRO A C 1
ATOM 4808 O O . PRO A 1 587 ? 3.298 6.268 -18.480 1.00 50.00 587 PRO A O 1
ATOM 4811 N N . GLN A 1 588 ? 3.679 6.556 -16.296 1.00 52.41 588 GLN A N 1
ATOM 4812 C CA . GLN A 1 588 ? 3.484 5.147 -15.914 1.00 52.41 588 GLN A CA 1
ATOM 4813 C C . GLN A 1 588 ? 2.102 4.542 -16.221 1.00 52.41 588 GLN A C 1
ATOM 4815 O O . GLN A 1 588 ? 1.823 3.424 -15.813 1.00 52.41 588 GLN A O 1
ATOM 4820 N N . TRP A 1 589 ? 1.240 5.262 -16.935 1.00 51.97 589 TRP A N 1
ATOM 4821 C CA . TRP A 1 589 ? -0.175 4.944 -17.103 1.00 51.97 589 TRP A CA 1
ATOM 4822 C C . TRP A 1 589 ? -0.680 5.301 -18.508 1.00 51.97 589 TRP A C 1
ATOM 4824 O O . TRP A 1 589 ? -1.821 5.718 -18.688 1.00 51.97 589 TRP A O 1
ATOM 4834 N N . ASN A 1 590 ? 0.184 5.171 -19.517 1.00 43.31 590 ASN A N 1
ATOM 4835 C CA . ASN A 1 590 ? -0.062 5.682 -20.870 1.00 43.31 590 ASN A CA 1
ATOM 4836 C C . ASN A 1 590 ? -0.728 4.707 -21.845 1.00 43.31 590 ASN A C 1
ATOM 4838 O O . ASN A 1 590 ? -0.846 5.029 -23.020 1.00 43.31 590 ASN A O 1
ATOM 4842 N N . GLY A 1 591 ? -1.190 3.547 -21.385 1.00 53.88 591 GLY A N 1
ATOM 4843 C CA . GLY A 1 591 ? -1.960 2.609 -22.207 1.00 53.88 591 GLY A CA 1
ATOM 4844 C C . GLY A 1 591 ? -1.126 1.673 -23.088 1.00 53.88 591 GLY A C 1
ATOM 4845 O O . GLY A 1 591 ? -1.568 0.549 -23.300 1.00 53.88 591 GLY A O 1
ATOM 4846 N N . ASP A 1 592 ? 0.078 2.068 -23.521 1.00 67.19 592 ASP A N 1
ATOM 4847 C CA . ASP A 1 592 ? 0.914 1.221 -24.395 1.00 67.19 592 ASP A CA 1
ATOM 4848 C C . ASP A 1 592 ? 1.637 0.094 -23.639 1.00 67.19 592 ASP A C 1
ATOM 4850 O O . ASP A 1 592 ? 1.799 -1.005 -24.168 1.00 67.19 592 ASP A O 1
ATOM 4854 N N . VAL A 1 593 ? 2.027 0.347 -22.383 1.00 76.88 593 VAL A N 1
ATOM 4855 C CA . VAL A 1 593 ? 2.574 -0.651 -21.451 1.00 76.88 593 VAL A CA 1
ATOM 4856 C C . VAL A 1 593 ? 1.889 -0.488 -20.098 1.00 76.88 593 VAL A C 1
ATOM 4858 O O . VAL A 1 593 ? 1.813 0.626 -19.572 1.00 76.88 593 VAL A O 1
ATOM 4861 N N . ARG A 1 594 ? 1.404 -1.584 -19.515 1.00 79.06 594 ARG A N 1
ATOM 4862 C CA . ARG A 1 594 ? 0.805 -1.603 -18.176 1.00 79.06 594 ARG A CA 1
ATOM 4863 C C . ARG A 1 594 ? 1.443 -2.702 -17.339 1.00 79.06 594 ARG A C 1
ATOM 4865 O O . ARG A 1 594 ? 1.505 -3.855 -17.748 1.00 79.06 594 ARG A O 1
ATOM 4872 N N . VAL A 1 595 ? 1.893 -2.341 -16.142 1.00 80.19 595 VAL A N 1
ATOM 4873 C CA . VAL A 1 595 ? 2.378 -3.321 -15.168 1.00 80.19 595 VAL A CA 1
ATOM 4874 C C . VAL A 1 595 ? 1.200 -3.987 -14.489 1.00 80.19 595 VAL A C 1
ATOM 4876 O O . VAL A 1 595 ? 0.203 -3.347 -14.153 1.00 80.19 595 VAL A O 1
ATOM 4879 N N . LEU A 1 596 ? 1.334 -5.292 -14.325 1.00 81.50 596 LEU A N 1
ATOM 4880 C CA . LEU A 1 596 ? 0.374 -6.163 -13.670 1.00 81.50 596 LEU A CA 1
ATOM 4881 C C . LEU A 1 596 ? 0.888 -6.582 -12.293 1.00 81.50 596 LEU A C 1
ATOM 4883 O O . LEU A 1 596 ? 0.089 -6.793 -11.386 1.00 81.50 596 LEU A O 1
ATOM 4887 N N . GLN A 1 597 ? 2.210 -6.697 -12.140 1.00 81.94 597 GLN A N 1
ATOM 4888 C CA . GLN A 1 597 ? 2.844 -7.131 -10.902 1.00 81.94 597 GLN A CA 1
ATOM 4889 C C . GLN A 1 597 ? 4.318 -6.702 -10.852 1.00 81.94 597 GLN A C 1
ATOM 4891 O O . GLN A 1 597 ? 4.990 -6.683 -11.881 1.00 81.94 597 GLN A O 1
ATOM 4896 N N . SER A 1 598 ? 4.832 -6.389 -9.661 1.00 80.56 598 SER A N 1
ATOM 4897 C CA . SER A 1 598 ? 6.250 -6.091 -9.410 1.00 80.56 598 SER A CA 1
ATOM 4898 C C . SER A 1 598 ? 6.741 -6.903 -8.219 1.00 80.56 598 SER A C 1
ATOM 4900 O O . SER A 1 598 ? 5.991 -7.176 -7.284 1.00 80.56 598 SER A O 1
ATOM 4902 N N . THR A 1 599 ? 8.015 -7.269 -8.249 1.00 74.19 599 THR A N 1
ATOM 4903 C CA . THR A 1 599 ? 8.720 -7.846 -7.109 1.00 74.19 599 THR A CA 1
ATOM 4904 C C . THR A 1 599 ? 9.250 -6.717 -6.211 1.00 74.19 599 THR A C 1
ATOM 4906 O O . THR A 1 599 ? 9.893 -5.776 -6.688 1.00 74.19 599 THR A O 1
ATOM 4909 N N . MET A 1 600 ? 9.021 -6.820 -4.895 1.00 63.09 600 MET A N 1
ATOM 4910 C CA . MET A 1 600 ? 9.423 -5.854 -3.846 1.00 63.09 600 MET A CA 1
ATOM 4911 C C . MET A 1 600 ? 10.915 -5.476 -3.788 1.00 63.09 600 MET A C 1
ATOM 4913 O O . MET A 1 600 ? 11.314 -4.593 -3.027 1.00 63.09 600 MET A O 1
ATOM 4917 N N . HIS A 1 601 ? 11.768 -6.132 -4.573 1.00 62.59 601 HIS A N 1
ATOM 4918 C CA . HIS A 1 601 ? 13.210 -5.924 -4.555 1.00 62.59 601 HIS A CA 1
ATOM 4919 C C . HIS A 1 601 ? 13.583 -4.641 -5.302 1.00 62.59 601 HIS A C 1
ATOM 4921 O O . HIS A 1 601 ? 13.900 -4.654 -6.491 1.00 62.59 601 HIS A O 1
ATOM 4927 N N . SER A 1 602 ? 13.560 -3.517 -4.593 1.00 47.78 602 SER A N 1
ATOM 4928 C CA . SER A 1 602 ? 13.884 -2.196 -5.138 1.00 47.78 602 SER A CA 1
ATOM 4929 C C . SER A 1 602 ? 15.344 -2.041 -5.595 1.00 47.78 602 SER A C 1
ATOM 4931 O O . SER A 1 602 ? 15.631 -1.105 -6.336 1.00 47.78 602 SER A O 1
ATOM 4933 N N . GLN A 1 603 ? 16.253 -2.950 -5.208 1.00 52.75 603 GLN A N 1
ATOM 4934 C CA . GLN A 1 603 ? 17.672 -2.909 -5.579 1.00 52.75 603 GLN A CA 1
ATOM 4935 C C . GLN A 1 603 ? 18.185 -4.246 -6.130 1.00 52.75 603 GLN A C 1
ATOM 4937 O O . GLN A 1 603 ? 17.958 -5.316 -5.557 1.00 52.75 603 GLN A O 1
ATOM 4942 N N . ILE A 1 604 ? 18.940 -4.169 -7.228 1.00 54.97 604 ILE A N 1
ATOM 4943 C CA . ILE A 1 604 ? 19.749 -5.275 -7.754 1.00 54.97 604 ILE A CA 1
ATOM 4944 C C . ILE A 1 604 ? 20.991 -5.414 -6.853 1.00 54.97 604 ILE A C 1
ATOM 4946 O O . ILE A 1 604 ? 22.019 -4.785 -7.095 1.00 54.97 604 ILE A O 1
ATOM 4950 N N . VAL A 1 605 ? 20.896 -6.180 -5.763 1.00 47.12 605 VAL A N 1
ATOM 4951 C CA . VAL A 1 605 ? 22.023 -6.374 -4.830 1.00 47.12 605 VAL A CA 1
ATOM 4952 C C . VAL A 1 605 ? 22.965 -7.465 -5.346 1.00 47.12 605 VAL A C 1
ATOM 4954 O O . VAL A 1 605 ? 22.539 -8.594 -5.592 1.00 47.12 605 VAL A O 1
ATOM 4957 N N . LYS A 1 606 ? 24.260 -7.139 -5.471 1.00 41.59 606 LYS A N 1
ATOM 4958 C CA . LYS A 1 606 ? 25.334 -8.112 -5.728 1.00 41.59 606 LYS A CA 1
ATOM 4959 C C . LYS A 1 606 ? 25.661 -8.894 -4.456 1.00 41.59 606 LYS A C 1
ATOM 4961 O O . LYS A 1 606 ? 26.031 -8.295 -3.452 1.00 41.59 606 LYS A O 1
ATOM 4966 N N . GLY A 1 607 ? 25.621 -10.224 -4.539 1.00 40.56 607 GLY A N 1
ATOM 4967 C CA . GLY A 1 607 ? 26.192 -11.115 -3.525 1.00 40.56 607 GLY A CA 1
ATOM 4968 C C . GLY A 1 607 ? 25.204 -12.131 -2.951 1.00 40.56 607 GLY A C 1
ATOM 4969 O O . GLY A 1 607 ? 24.214 -11.774 -2.326 1.00 40.56 607 GLY A O 1
ATOM 4970 N N . SER A 1 608 ? 25.517 -13.409 -3.181 1.00 37.16 608 SER A N 1
ATOM 4971 C CA . SER A 1 608 ? 24.983 -14.611 -2.523 1.00 37.16 608 SER A CA 1
ATOM 4972 C C . SER A 1 608 ? 23.473 -14.656 -2.249 1.00 37.16 608 SER A C 1
ATOM 4974 O O . SER A 1 608 ? 23.054 -14.773 -1.098 1.00 37.16 608 SER A O 1
ATOM 4976 N N . ARG A 1 609 ? 22.645 -14.716 -3.297 1.00 50.22 609 ARG A N 1
ATOM 4977 C CA . ARG A 1 609 ? 21.335 -15.369 -3.159 1.00 50.22 609 ARG A CA 1
ATOM 4978 C C . ARG A 1 609 ? 21.559 -16.883 -3.184 1.00 50.22 609 ARG A C 1
ATOM 4980 O O . ARG A 1 609 ? 21.555 -17.500 -4.239 1.00 50.22 609 ARG A O 1
ATOM 4987 N N . LYS A 1 610 ? 21.868 -17.463 -2.018 1.00 41.72 610 LYS A N 1
ATOM 4988 C CA . LYS A 1 610 ? 21.845 -18.927 -1.812 1.00 41.72 610 LYS A CA 1
ATOM 4989 C C . LYS A 1 610 ? 20.418 -19.469 -1.654 1.00 41.72 610 LYS A C 1
ATOM 4991 O O . LYS A 1 610 ? 20.242 -20.678 -1.564 1.00 41.72 610 LYS A O 1
ATOM 4996 N N . GLU A 1 611 ? 19.427 -18.587 -1.612 1.00 47.69 611 GLU A N 1
ATOM 4997 C CA . GLU A 1 611 ? 18.014 -18.932 -1.532 1.00 47.69 611 GLU A CA 1
ATOM 4998 C C . GLU A 1 611 ? 17.457 -19.114 -2.948 1.00 47.69 611 GLU A C 1
ATOM 5000 O O . GLU A 1 611 ? 17.710 -18.295 -3.836 1.00 47.69 611 GLU A O 1
ATOM 5005 N N . THR A 1 612 ? 16.740 -20.220 -3.158 1.00 50.94 612 THR A N 1
ATOM 5006 C CA . THR A 1 612 ? 15.916 -20.486 -4.345 1.00 50.94 612 THR A CA 1
ATOM 5007 C C . THR A 1 612 ? 15.123 -19.242 -4.707 1.00 50.94 612 THR A C 1
ATOM 5009 O O . THR A 1 612 ? 14.564 -18.610 -3.817 1.00 50.94 612 THR A O 1
ATOM 5012 N N . ASN A 1 613 ? 15.085 -18.879 -5.991 1.00 61.31 613 ASN A N 1
ATOM 5013 C CA . ASN A 1 613 ? 14.310 -17.744 -6.478 1.00 61.31 613 ASN A CA 1
ATOM 5014 C C . ASN A 1 613 ? 12.822 -17.960 -6.129 1.00 61.31 613 ASN A C 1
ATOM 5016 O O . ASN A 1 613 ? 12.139 -18.678 -6.862 1.00 61.31 613 ASN A O 1
ATOM 5020 N N . PRO A 1 614 ? 12.294 -17.331 -5.060 1.00 56.47 614 PRO A N 1
ATOM 5021 C CA . PRO A 1 614 ? 10.995 -17.708 -4.497 1.00 56.47 614 PRO A CA 1
ATOM 5022 C C . PRO A 1 614 ? 9.835 -17.341 -5.434 1.00 56.47 614 PRO A C 1
ATOM 5024 O O . PRO A 1 614 ? 8.701 -17.774 -5.258 1.00 56.47 614 PRO A O 1
ATOM 5027 N N . ILE A 1 615 ? 10.129 -16.538 -6.458 1.00 64.69 615 ILE A N 1
ATOM 5028 C CA . ILE A 1 615 ? 9.184 -16.024 -7.442 1.00 64.69 615 ILE A CA 1
ATOM 5029 C C . ILE A 1 615 ? 9.107 -16.958 -8.643 1.00 64.69 615 ILE A C 1
ATOM 5031 O O . ILE A 1 615 ? 8.039 -17.100 -9.229 1.00 64.69 615 ILE A O 1
ATOM 5035 N N . ALA A 1 616 ? 10.204 -17.629 -9.005 1.00 64.06 616 ALA A N 1
ATOM 5036 C CA . ALA A 1 616 ? 10.195 -18.534 -10.148 1.00 64.06 616 ALA A CA 1
ATOM 5037 C C . ALA A 1 616 ? 9.344 -19.788 -9.888 1.00 64.06 616 ALA A C 1
ATOM 5039 O O . ALA A 1 616 ? 8.637 -20.230 -10.790 1.00 64.06 616 ALA A O 1
ATOM 5040 N N . ASP A 1 617 ? 9.312 -20.273 -8.644 1.00 64.31 617 ASP A N 1
ATOM 5041 C CA . ASP A 1 617 ? 8.363 -21.305 -8.201 1.00 64.31 617 ASP A CA 1
ATOM 5042 C C . ASP A 1 617 ? 6.914 -20.786 -8.117 1.00 64.31 617 ASP A C 1
ATOM 5044 O O . ASP A 1 617 ? 5.954 -21.556 -8.148 1.00 64.31 617 ASP A O 1
ATOM 5048 N N . GLY A 1 618 ? 6.741 -19.464 -8.037 1.00 75.44 618 GLY A N 1
ATOM 5049 C CA . GLY A 1 618 ? 5.450 -18.782 -8.076 1.00 75.44 618 GLY A CA 1
ATOM 5050 C C . GLY A 1 618 ? 4.877 -18.579 -9.484 1.00 75.44 618 GLY A C 1
ATOM 5051 O O . GLY A 1 618 ? 3.742 -18.117 -9.597 1.00 75.44 618 GLY A O 1
ATOM 5052 N N . ILE A 1 619 ? 5.628 -18.895 -10.547 1.00 85.88 619 ILE A N 1
ATOM 5053 C CA . ILE A 1 619 ? 5.207 -18.793 -11.953 1.00 85.88 619 ILE A CA 1
ATOM 5054 C C . ILE A 1 619 ? 4.802 -20.190 -12.437 1.00 85.88 619 ILE A C 1
ATOM 5056 O O . ILE A 1 619 ? 5.651 -21.061 -12.622 1.00 85.88 619 ILE A O 1
ATOM 5060 N N . MET A 1 620 ? 3.504 -20.396 -12.674 1.00 88.56 620 MET A N 1
ATOM 5061 C CA . MET A 1 620 ? 2.967 -21.695 -13.099 1.00 88.56 620 MET A CA 1
ATOM 5062 C C . MET A 1 620 ? 2.151 -21.617 -14.383 1.00 88.56 620 MET A C 1
ATOM 5064 O O . MET A 1 620 ? 1.351 -20.705 -14.583 1.00 88.56 620 MET A O 1
ATOM 5068 N N . PHE A 1 621 ? 2.306 -22.628 -15.228 1.00 90.44 621 PHE A N 1
ATOM 5069 C CA . PHE A 1 621 ? 1.619 -22.771 -16.505 1.00 90.44 621 PHE A CA 1
ATOM 5070 C C . PHE A 1 621 ? 0.656 -23.949 -16.434 1.00 90.44 621 PHE A C 1
ATOM 5072 O O . PHE A 1 621 ? 1.049 -25.019 -15.986 1.00 90.44 621 PHE A O 1
ATOM 5079 N N . GLY A 1 622 ? -0.581 -23.768 -16.889 1.00 90.56 622 GLY A N 1
ATOM 5080 C CA . GLY A 1 622 ? -1.578 -24.829 -17.007 1.00 90.56 622 GLY A CA 1
ATOM 5081 C C . GLY A 1 622 ? -1.948 -25.079 -18.463 1.00 90.56 622 GLY A C 1
ATOM 5082 O O . GLY A 1 622 ? -2.494 -24.182 -19.108 1.00 90.56 622 GLY A O 1
ATOM 5083 N N . LEU A 1 623 ? -1.671 -26.280 -18.972 1.00 90.44 623 LEU A N 1
ATOM 5084 C CA . LEU A 1 623 ? -1.912 -26.653 -20.365 1.00 90.44 623 LEU A CA 1
ATOM 5085 C C . LEU A 1 623 ? -3.370 -27.074 -20.597 1.00 90.44 623 LEU A C 1
ATOM 5087 O O . LEU A 1 623 ? -3.905 -27.958 -19.923 1.00 90.44 623 LEU A O 1
ATOM 5091 N N . ASN A 1 624 ? -4.011 -26.452 -21.584 1.00 84.31 624 ASN A N 1
ATOM 5092 C CA . ASN A 1 624 ? -5.327 -26.821 -22.079 1.00 84.31 624 ASN A CA 1
ATOM 5093 C C . ASN A 1 624 ? -5.190 -27.857 -23.204 1.00 84.31 624 ASN A C 1
ATOM 5095 O O . ASN A 1 624 ? -4.938 -27.494 -24.351 1.00 84.31 624 ASN A O 1
ATOM 5099 N N . SER A 1 625 ? -5.414 -29.127 -22.854 1.00 70.12 625 SER A N 1
ATOM 5100 C CA . SER A 1 625 ? -5.293 -30.336 -23.689 1.00 70.12 625 SER A CA 1
ATOM 5101 C C . SER A 1 625 ? -3.882 -30.963 -23.729 1.00 70.12 625 SER A C 1
ATOM 5103 O O . SER A 1 625 ? -2.918 -30.290 -24.081 1.00 70.12 625 SER A O 1
ATOM 5105 N N . PRO A 1 626 ? -3.744 -32.266 -23.410 1.00 62.56 626 PRO A N 1
ATOM 5106 C CA . PRO A 1 626 ? -2.460 -32.947 -23.250 1.00 62.56 626 PRO A CA 1
ATOM 5107 C C . PRO A 1 626 ? -1.913 -33.463 -24.593 1.00 62.56 626 PRO A C 1
ATOM 5109 O O . PRO A 1 626 ? -1.901 -34.669 -24.839 1.00 62.56 626 PRO A O 1
ATOM 5112 N N . SER A 1 627 ? -1.500 -32.578 -25.502 1.00 64.06 627 SER A N 1
ATOM 5113 C CA . SER A 1 627 ? -0.853 -32.992 -26.763 1.00 64.06 627 SER A CA 1
ATOM 5114 C C . SER A 1 627 ? 0.669 -33.161 -26.649 1.00 64.06 627 SER A C 1
ATOM 5116 O O . SER A 1 627 ? 1.241 -33.922 -27.431 1.00 64.06 627 SER A O 1
ATOM 5118 N N . GLY A 1 628 ? 1.317 -32.580 -25.629 1.00 65.38 628 GLY A N 1
ATOM 5119 C CA . GLY A 1 628 ? 2.761 -32.705 -25.397 1.00 65.38 628 GLY A CA 1
ATOM 5120 C C . GLY A 1 628 ? 3.167 -32.667 -23.918 1.00 65.38 628 GLY A C 1
ATOM 5121 O O . GLY A 1 628 ? 2.677 -31.850 -23.149 1.00 65.38 628 GLY A O 1
ATOM 5122 N N . GLN A 1 629 ? 4.101 -33.544 -23.517 1.00 79.88 629 GLN A N 1
ATOM 5123 C CA . GLN A 1 629 ? 4.657 -33.574 -22.149 1.00 79.88 629 GLN A CA 1
ATOM 5124 C C . GLN A 1 629 ? 5.703 -32.480 -21.902 1.00 79.88 629 GLN A C 1
ATOM 5126 O O . GLN A 1 629 ? 5.886 -32.052 -20.769 1.00 79.88 629 GLN A O 1
ATOM 5131 N N . LYS A 1 630 ? 6.411 -32.036 -22.946 1.00 88.75 630 LYS A N 1
ATOM 5132 C CA . LYS A 1 630 ? 7.425 -30.980 -22.870 1.00 88.75 630 LYS A CA 1
ATOM 5133 C C . LYS A 1 630 ? 7.238 -30.017 -24.024 1.00 88.75 630 LYS A C 1
ATOM 5135 O O . LYS A 1 630 ? 7.323 -30.436 -25.175 1.00 88.75 630 LYS A O 1
ATOM 5140 N N . LEU A 1 631 ? 7.004 -28.749 -23.713 1.00 88.44 631 LEU A N 1
ATOM 5141 C CA . LEU A 1 631 ? 6.763 -27.703 -24.705 1.00 88.44 631 LEU A CA 1
ATOM 5142 C C . LEU A 1 631 ? 7.737 -26.552 -24.493 1.00 88.44 631 LEU A C 1
ATOM 5144 O O . LEU A 1 631 ? 8.096 -26.237 -23.359 1.00 88.44 631 LEU A O 1
ATOM 5148 N N . LYS A 1 632 ? 8.159 -25.898 -25.575 1.00 88.88 632 LYS A N 1
ATOM 5149 C CA . LYS A 1 632 ? 8.904 -24.644 -25.453 1.00 88.88 632 LYS A CA 1
ATOM 5150 C C . LYS A 1 632 ? 7.932 -23.514 -25.149 1.00 88.88 632 LYS A C 1
ATOM 5152 O O . LYS A 1 632 ? 6.841 -23.467 -25.713 1.00 88.88 632 LYS A O 1
ATOM 5157 N N . LEU A 1 633 ? 8.357 -22.543 -24.342 1.00 88.69 633 LEU A N 1
ATOM 5158 C CA . LEU A 1 633 ? 7.574 -21.325 -24.099 1.00 88.69 633 LEU A CA 1
ATOM 5159 C C . LEU A 1 633 ? 7.184 -20.609 -25.411 1.00 88.69 633 LEU A C 1
ATOM 5161 O O . LEU A 1 633 ? 6.108 -20.025 -25.502 1.00 88.69 633 LEU A O 1
ATOM 5165 N N . SER A 1 634 ? 8.030 -20.677 -26.446 1.00 87.00 634 SER A N 1
ATOM 5166 C CA . SER A 1 634 ? 7.752 -20.104 -27.771 1.00 87.00 634 SER A CA 1
ATOM 5167 C C . SER A 1 634 ? 6.564 -20.743 -28.486 1.00 87.00 634 SER A C 1
ATOM 5169 O O . SER A 1 634 ? 5.927 -20.078 -29.307 1.00 87.00 634 SER A O 1
ATOM 5171 N N . ASP A 1 635 ? 6.269 -22.002 -28.168 1.00 87.19 635 ASP A N 1
ATOM 5172 C CA . ASP A 1 635 ? 5.328 -22.856 -28.893 1.00 87.19 635 ASP A CA 1
ATOM 5173 C C . ASP A 1 635 ? 3.938 -22.838 -28.245 1.00 87.19 635 ASP A C 1
ATOM 5175 O O . ASP A 1 635 ? 3.002 -23.447 -28.758 1.00 87.19 635 ASP A O 1
ATOM 5179 N N . ILE A 1 636 ? 3.778 -22.094 -27.146 1.00 87.88 636 ILE A N 1
ATOM 5180 C CA . ILE A 1 636 ? 2.506 -21.909 -26.451 1.00 87.88 636 ILE A CA 1
ATOM 5181 C C . ILE A 1 636 ? 2.002 -20.469 -26.561 1.00 87.88 636 ILE A C 1
ATOM 5183 O O . ILE A 1 636 ? 2.768 -19.522 -26.755 1.00 87.88 636 ILE A O 1
ATOM 5187 N N . HIS A 1 637 ? 0.692 -20.302 -26.433 1.00 89.19 637 HIS A N 1
ATOM 5188 C CA . HIS A 1 637 ? 0.025 -19.009 -26.322 1.00 89.19 637 HIS A CA 1
ATOM 5189 C C . HIS A 1 637 ? -0.909 -18.996 -25.110 1.00 89.19 637 HIS A C 1
ATOM 5191 O O . HIS A 1 637 ? -1.355 -20.042 -24.637 1.00 89.19 637 HIS A O 1
ATOM 5197 N N . LEU A 1 638 ? -1.193 -17.802 -24.597 1.00 90.56 638 LEU A N 1
ATOM 5198 C CA . LEU A 1 638 ? -2.103 -17.604 -23.479 1.00 90.56 638 LEU A CA 1
ATOM 5199 C C . LEU A 1 638 ? -3.553 -17.620 -23.974 1.00 90.56 638 LEU A C 1
ATOM 5201 O O . LEU A 1 638 ? -3.905 -16.901 -24.910 1.00 90.56 638 LEU A O 1
ATOM 5205 N N . LEU A 1 639 ? -4.399 -18.400 -23.305 1.00 87.75 639 LEU A N 1
ATOM 5206 C CA . LEU A 1 639 ? -5.842 -18.458 -23.562 1.00 87.75 639 LEU A CA 1
ATOM 5207 C C . LEU A 1 639 ? -6.609 -17.352 -22.837 1.00 87.75 639 LEU A C 1
ATOM 5209 O O . LEU A 1 639 ? -7.704 -16.964 -23.240 1.00 87.75 639 LEU A O 1
ATOM 5213 N N . THR A 1 640 ? -6.039 -16.854 -21.743 1.00 87.06 640 THR A N 1
ATOM 5214 C CA . THR A 1 640 ? -6.591 -15.775 -20.928 1.00 87.06 640 THR A CA 1
ATOM 5215 C C . THR A 1 640 ? -5.469 -14.841 -20.486 1.00 87.06 640 THR A C 1
ATOM 5217 O O . THR A 1 640 ? -4.306 -15.254 -20.455 1.00 87.06 640 THR A O 1
ATOM 5220 N N . PRO A 1 641 ? -5.783 -13.598 -20.080 1.00 88.44 641 PRO A N 1
ATOM 5221 C CA . PRO A 1 641 ? -4.832 -12.782 -19.337 1.00 88.44 641 PRO A CA 1
ATOM 5222 C C . PRO A 1 641 ? -4.247 -13.549 -18.134 1.00 88.44 641 PRO A C 1
ATOM 5224 O O . PRO A 1 641 ? -4.970 -14.353 -17.532 1.00 88.44 641 PRO A O 1
ATOM 5227 N N . PRO A 1 642 ? -2.975 -13.310 -17.764 1.00 89.12 642 PRO A N 1
ATOM 5228 C CA . PRO A 1 642 ? -2.356 -13.923 -16.595 1.00 89.12 642 PRO A CA 1
ATOM 5229 C C . PRO A 1 642 ? -3.139 -13.637 -15.316 1.00 89.12 642 PRO A C 1
ATOM 5231 O O . PRO A 1 642 ? -3.552 -12.501 -15.061 1.00 89.12 642 PRO A O 1
ATOM 5234 N N . PHE A 1 643 ? -3.283 -14.651 -14.471 1.00 86.19 643 PHE A N 1
ATOM 5235 C CA . PHE A 1 643 ? -3.859 -14.478 -13.147 1.00 86.19 643 PHE A CA 1
ATOM 5236 C C . PHE A 1 643 ? -2.747 -14.150 -12.149 1.00 86.19 643 PHE A C 1
ATOM 5238 O O . PHE A 1 643 ? -1.898 -14.993 -11.877 1.00 86.19 643 PHE A O 1
ATOM 5245 N N . CYS A 1 644 ? -2.753 -12.935 -11.597 1.00 80.56 644 CYS A N 1
ATOM 5246 C CA . CYS A 1 644 ? -1.693 -12.423 -10.719 1.00 80.56 644 CYS A CA 1
ATOM 5247 C C . CYS A 1 644 ? -2.226 -12.195 -9.298 1.00 80.56 644 CYS A C 1
ATOM 5249 O O . CYS A 1 644 ? -3.342 -11.698 -9.126 1.00 80.56 644 CYS A O 1
ATOM 5251 N N . THR A 1 645 ? -1.445 -12.554 -8.278 1.00 76.56 645 THR A N 1
ATOM 5252 C CA . THR A 1 645 ? -1.747 -12.256 -6.866 1.00 76.56 645 THR A CA 1
ATOM 5253 C C . THR A 1 645 ? -0.482 -12.287 -6.012 1.00 76.56 645 THR A C 1
ATOM 5255 O O . THR A 1 645 ? 0.561 -12.758 -6.454 1.00 76.56 645 THR A O 1
ATOM 5258 N N . VAL A 1 646 ? -0.574 -11.810 -4.777 1.00 73.19 646 VAL A N 1
ATOM 5259 C CA . VAL A 1 646 ? 0.464 -11.958 -3.756 1.00 73.19 646 VAL A CA 1
ATOM 5260 C C . VAL A 1 646 ? 0.193 -13.202 -2.916 1.00 73.19 646 VAL A C 1
ATOM 5262 O O . VAL A 1 646 ? -0.960 -13.533 -2.628 1.00 73.19 646 VAL A O 1
ATOM 5265 N N . ARG A 1 647 ? 1.267 -13.897 -2.551 1.00 70.31 647 ARG A N 1
ATOM 5266 C CA . ARG A 1 647 ? 1.303 -14.987 -1.582 1.00 70.31 647 ARG A CA 1
ATOM 5267 C C . ARG A 1 647 ? 2.130 -14.543 -0.381 1.00 70.31 647 ARG A C 1
ATOM 5269 O O . ARG A 1 647 ? 3.204 -13.987 -0.572 1.00 70.31 647 ARG A O 1
ATOM 5276 N N . ARG A 1 648 ? 1.681 -14.833 0.838 1.00 64.00 648 ARG A N 1
ATOM 5277 C CA . ARG A 1 648 ? 2.428 -14.525 2.064 1.00 64.00 648 ARG A CA 1
ATOM 5278 C C . ARG A 1 648 ? 2.963 -15.803 2.687 1.00 64.00 648 ARG A C 1
ATOM 5280 O O . ARG A 1 648 ? 2.187 -16.693 3.030 1.00 64.00 648 ARG A O 1
ATOM 5287 N N . GLU A 1 649 ? 4.276 -15.905 2.839 1.00 60.84 649 GLU A N 1
ATOM 5288 C CA . GLU A 1 649 ? 4.877 -17.043 3.527 1.00 60.84 649 GLU A CA 1
ATOM 5289 C C . GLU A 1 649 ? 4.699 -16.933 5.039 1.00 60.84 649 GLU A C 1
ATOM 5291 O O . GLU A 1 649 ? 4.827 -15.865 5.629 1.00 60.84 649 GLU A O 1
ATOM 5296 N N . PHE A 1 650 ? 4.414 -18.061 5.686 1.00 51.19 650 PHE A N 1
ATOM 5297 C CA . PHE A 1 650 ? 4.155 -18.096 7.124 1.00 51.19 650 PHE A CA 1
ATOM 5298 C C . PHE A 1 650 ? 5.425 -17.953 7.975 1.00 51.19 650 PHE A C 1
ATOM 5300 O O . PHE A 1 650 ? 5.363 -17.369 9.049 1.00 51.19 650 PHE A O 1
ATOM 5307 N N . VAL A 1 651 ? 6.568 -18.470 7.507 1.00 54.00 651 VAL A N 1
ATOM 5308 C CA . VAL A 1 651 ? 7.798 -18.553 8.319 1.00 54.00 651 VAL A CA 1
ATOM 5309 C C . VAL A 1 651 ? 8.459 -17.184 8.481 1.00 54.00 651 VAL A C 1
ATOM 5311 O O . VAL A 1 651 ? 8.834 -16.824 9.589 1.00 54.00 651 VAL A O 1
ATOM 5314 N N . ASN A 1 652 ? 8.543 -16.411 7.394 1.00 57.16 652 ASN A N 1
ATOM 5315 C CA . ASN A 1 652 ? 9.247 -15.123 7.376 1.00 57.16 652 ASN A CA 1
ATOM 5316 C C . ASN A 1 652 ? 8.301 -13.926 7.178 1.00 57.16 652 ASN A C 1
ATOM 5318 O O . ASN A 1 652 ? 8.756 -12.791 7.077 1.00 57.16 652 ASN A O 1
ATOM 5322 N N . PHE A 1 653 ? 6.989 -14.174 7.074 1.00 59.31 653 PHE A N 1
ATOM 5323 C CA . PHE A 1 653 ? 5.952 -13.177 6.775 1.00 59.31 653 PHE A CA 1
ATOM 5324 C C . PHE A 1 653 ? 6.193 -12.351 5.504 1.00 59.31 653 PHE A C 1
ATOM 5326 O O . PHE A 1 653 ? 5.557 -11.312 5.322 1.00 59.31 653 PHE A O 1
ATOM 5333 N N . THR A 1 654 ? 7.078 -12.828 4.629 1.00 61.91 654 THR A N 1
ATOM 5334 C CA . THR A 1 654 ? 7.421 -12.182 3.370 1.00 61.91 654 THR A CA 1
ATOM 5335 C C . THR A 1 654 ? 6.323 -12.410 2.347 1.00 61.91 654 THR A C 1
ATOM 5337 O O . THR A 1 654 ? 5.774 -13.509 2.215 1.00 61.91 654 THR A O 1
ATOM 5340 N N . GLU A 1 655 ? 6.023 -11.361 1.598 1.00 66.06 655 GLU A N 1
ATOM 5341 C CA . GLU A 1 655 ? 5.072 -11.396 0.505 1.00 66.06 655 GLU A CA 1
ATOM 5342 C C . GLU A 1 655 ? 5.794 -11.584 -0.833 1.00 66.06 655 GLU A C 1
ATOM 5344 O O . GLU A 1 655 ? 6.746 -10.871 -1.155 1.00 66.06 655 GLU A O 1
ATOM 5349 N N . TYR A 1 656 ? 5.336 -12.561 -1.614 1.00 71.06 656 TYR A N 1
ATOM 5350 C CA . TYR A 1 656 ? 5.894 -12.924 -2.908 1.00 71.06 656 TYR A CA 1
ATOM 5351 C C . TYR A 1 656 ? 4.821 -12.878 -3.995 1.00 71.06 656 TYR A C 1
ATOM 5353 O O . TYR A 1 656 ? 3.718 -13.405 -3.813 1.00 71.06 656 TYR A O 1
ATOM 5361 N N . PRO A 1 657 ? 5.126 -12.291 -5.157 1.00 75.06 657 PRO A N 1
ATOM 5362 C CA . PRO A 1 657 ? 4.225 -12.337 -6.292 1.00 75.06 657 PRO A CA 1
ATOM 5363 C C . PRO A 1 657 ? 4.118 -13.761 -6.854 1.00 75.06 657 PRO A C 1
ATOM 5365 O O . PRO A 1 657 ? 5.130 -14.406 -7.118 1.00 75.06 657 PRO A O 1
ATOM 5368 N N . ILE A 1 658 ? 2.889 -14.230 -7.078 1.00 79.25 658 ILE A N 1
ATOM 5369 C CA . ILE A 1 658 ? 2.584 -15.486 -7.773 1.00 79.25 658 ILE A CA 1
ATOM 5370 C C . ILE A 1 658 ? 1.698 -15.228 -8.995 1.00 79.25 658 ILE A C 1
ATOM 5372 O O . ILE A 1 658 ? 0.829 -14.347 -8.990 1.00 79.25 658 ILE A O 1
ATOM 5376 N N . SER A 1 659 ? 1.900 -16.018 -10.047 1.00 86.06 659 SER A N 1
ATOM 5377 C CA . SER A 1 659 ? 1.191 -15.869 -11.314 1.00 86.06 659 SER A CA 1
ATOM 5378 C C . SER A 1 659 ? 0.890 -17.211 -11.979 1.00 86.06 659 SER A C 1
ATOM 5380 O O . SER A 1 659 ? 1.726 -18.113 -12.004 1.00 86.06 659 SER A O 1
ATOM 5382 N N . PHE A 1 660 ? -0.317 -17.324 -12.533 1.00 87.56 660 PHE A N 1
ATOM 5383 C CA . PHE A 1 660 ? -0.780 -18.506 -13.251 1.00 87.56 660 PHE A CA 1
ATOM 5384 C C . PHE A 1 660 ? -1.159 -18.158 -14.691 1.00 87.56 660 PHE A C 1
ATOM 5386 O O . PHE A 1 660 ? -1.910 -17.210 -14.942 1.00 87.56 660 PHE A O 1
ATOM 5393 N N . TYR A 1 661 ? -0.652 -18.951 -15.631 1.00 90.88 661 TYR A N 1
ATOM 5394 C CA . TYR A 1 661 ? -0.830 -18.780 -17.069 1.00 90.88 661 TYR A CA 1
ATOM 5395 C C . TYR A 1 661 ? -1.606 -19.970 -17.614 1.00 90.88 661 TYR A C 1
ATOM 5397 O O . TYR A 1 661 ? -1.110 -21.095 -17.598 1.00 90.88 661 TYR A O 1
ATOM 5405 N N . TYR A 1 662 ? -2.815 -19.733 -18.114 1.00 89.38 662 TYR A N 1
ATOM 5406 C CA . TYR A 1 662 ? -3.582 -20.771 -18.793 1.00 89.38 662 TYR A CA 1
ATOM 5407 C C . TYR A 1 662 ? -3.262 -20.752 -20.287 1.00 89.38 662 TYR A C 1
ATOM 5409 O O . TYR A 1 662 ? -3.437 -19.719 -20.941 1.00 89.38 662 TYR A O 1
ATOM 5417 N N . VAL A 1 663 ? -2.735 -21.861 -20.808 1.00 90.25 663 VAL A N 1
ATOM 5418 C CA . VAL A 1 663 ? -2.019 -21.887 -22.091 1.00 90.25 663 VAL A CA 1
ATOM 5419 C C . VAL A 1 663 ? -2.464 -23.027 -23.000 1.00 90.25 663 VAL A C 1
ATOM 5421 O O . VAL A 1 663 ? -3.000 -24.028 -22.535 1.00 90.25 663 VAL A O 1
ATOM 5424 N N . ALA A 1 664 ? -2.214 -22.885 -24.298 1.00 88.88 664 ALA A N 1
ATOM 5425 C CA . ALA A 1 664 ? -2.381 -23.936 -25.300 1.00 88.88 664 ALA A CA 1
ATOM 5426 C C . ALA A 1 664 ? -1.240 -23.905 -26.326 1.00 88.88 664 ALA A C 1
ATOM 5428 O O . ALA A 1 664 ? -0.572 -22.883 -26.498 1.00 88.88 664 ALA A O 1
ATOM 5429 N N . GLU A 1 665 ? -1.032 -25.019 -27.025 1.00 88.00 665 GLU A N 1
ATOM 5430 C CA . GLU A 1 665 ? -0.082 -25.107 -28.138 1.00 88.00 665 GLU A CA 1
ATOM 5431 C C . GLU A 1 665 ? -0.503 -24.210 -29.314 1.00 88.00 665 GLU A C 1
ATOM 5433 O O . GLU A 1 665 ? -1.686 -24.055 -29.627 1.00 88.00 665 GLU A O 1
ATOM 5438 N N . LYS A 1 666 ? 0.473 -23.588 -29.978 1.00 84.50 666 LYS A N 1
ATOM 5439 C CA . LYS A 1 666 ? 0.255 -22.756 -31.166 1.00 84.50 666 LYS A CA 1
ATOM 5440 C C . LYS A 1 666 ? 0.011 -23.629 -32.399 1.00 84.50 666 LYS A C 1
ATOM 5442 O O . LYS A 1 666 ? 0.951 -24.054 -33.058 1.00 84.50 666 LYS A O 1
ATOM 5447 N N . ASN A 1 667 ? -1.253 -23.793 -32.783 1.00 72.44 667 ASN A N 1
ATOM 5448 C CA . ASN A 1 667 ? -1.659 -24.496 -34.010 1.00 72.44 667 ASN A CA 1
ATOM 5449 C C . ASN A 1 667 ? -1.988 -23.537 -35.174 1.00 72.44 667 ASN A C 1
ATOM 5451 O O . ASN A 1 667 ? -2.929 -23.760 -35.929 1.00 72.44 667 ASN A O 1
ATOM 5455 N N . GLY A 1 668 ? -1.230 -22.442 -35.312 1.00 62.28 668 GLY A N 1
ATOM 5456 C CA . GLY A 1 668 ? -1.498 -21.381 -36.297 1.00 62.28 668 GLY A CA 1
ATOM 5457 C C . GLY A 1 668 ? -2.476 -20.293 -35.830 1.00 62.28 668 GLY A C 1
ATOM 5458 O O . GLY A 1 668 ? -2.707 -19.338 -36.569 1.00 62.28 668 GLY A O 1
ATOM 5459 N N . ASP A 1 669 ? -3.002 -20.402 -34.607 1.00 55.62 669 ASP A N 1
ATOM 5460 C CA . ASP A 1 669 ? -3.859 -19.389 -33.985 1.00 55.62 669 ASP A CA 1
ATOM 5461 C C . ASP A 1 669 ? -3.077 -18.156 -33.503 1.00 55.62 669 ASP A C 1
ATOM 5463 O O . ASP A 1 669 ? -1.947 -18.243 -33.009 1.00 55.62 669 ASP A O 1
ATOM 5467 N N . ILE A 1 670 ? -3.717 -16.987 -33.618 1.00 63.03 670 ILE A N 1
ATOM 5468 C CA . ILE A 1 670 ? -3.221 -15.705 -33.105 1.00 63.03 670 ILE A CA 1
ATOM 5469 C C . ILE A 1 670 ? -3.613 -15.613 -31.626 1.00 63.03 670 ILE A C 1
ATOM 5471 O O . ILE A 1 670 ? -4.726 -15.207 -31.296 1.00 63.03 670 ILE A O 1
ATOM 5475 N N . GLY A 1 671 ? -2.705 -16.011 -30.738 1.00 69.50 671 GLY A N 1
ATOM 5476 C CA . GLY A 1 671 ? -2.871 -15.890 -29.289 1.00 69.50 671 GLY A CA 1
ATOM 5477 C C . GLY A 1 671 ? -1.814 -14.987 -28.658 1.00 69.50 671 GLY A C 1
ATOM 5478 O O . GLY A 1 671 ? -0.710 -14.838 -29.186 1.00 69.50 671 GLY A O 1
ATOM 5479 N N . ASN A 1 672 ? -2.149 -14.406 -27.507 1.00 85.81 672 ASN A N 1
ATOM 5480 C CA . ASN A 1 672 ? -1.239 -13.555 -26.739 1.00 85.81 672 ASN A CA 1
ATOM 5481 C C . ASN A 1 672 ? -0.010 -14.359 -26.298 1.00 85.81 672 ASN A C 1
ATOM 5483 O O . ASN A 1 672 ? -0.137 -15.507 -25.865 1.00 85.81 672 ASN A O 1
ATOM 5487 N N . CYS A 1 673 ? 1.179 -13.769 -26.373 1.00 87.44 673 CYS A N 1
ATOM 5488 C CA . CYS A 1 673 ? 2.420 -14.444 -25.997 1.00 87.44 673 CYS A CA 1
ATOM 5489 C C . CYS A 1 673 ? 2.912 -14.007 -24.611 1.00 87.44 673 CYS A C 1
ATOM 5491 O O . CYS A 1 673 ? 2.673 -12.880 -24.184 1.00 87.44 673 CYS A O 1
ATOM 5493 N N . LEU A 1 674 ? 3.638 -14.897 -23.926 1.00 90.94 674 LEU A N 1
ATOM 5494 C CA . LEU A 1 674 ? 4.467 -14.551 -22.771 1.00 90.94 674 LEU A CA 1
ATOM 5495 C C . LEU A 1 674 ? 5.938 -14.618 -23.183 1.00 90.94 674 LEU A C 1
ATOM 5497 O O . LEU A 1 674 ? 6.367 -15.579 -23.819 1.00 90.94 674 LEU A O 1
ATOM 5501 N N . SER A 1 675 ? 6.727 -13.614 -22.821 1.00 90.25 675 SER A N 1
ATOM 5502 C CA . SER A 1 675 ? 8.171 -13.611 -23.057 1.00 90.25 675 SER A CA 1
ATOM 5503 C C . SER A 1 675 ? 8.933 -13.080 -21.856 1.00 90.25 675 SER A C 1
ATOM 5505 O O . SER A 1 675 ? 8.462 -12.220 -21.123 1.00 90.25 675 SER A O 1
ATOM 5507 N N . PHE A 1 676 ? 10.150 -13.565 -21.670 1.00 90.69 676 PHE A N 1
ATOM 5508 C CA . PHE A 1 676 ? 11.063 -13.025 -20.674 1.00 90.69 676 PHE A CA 1
ATOM 5509 C C . PHE A 1 676 ? 12.076 -12.132 -21.390 1.00 90.69 676 PHE A C 1
ATOM 5511 O O . PHE A 1 676 ? 12.660 -12.517 -22.408 1.00 90.69 676 PHE A O 1
ATOM 5518 N N . ILE A 1 677 ? 12.256 -10.916 -20.890 1.00 91.31 677 ILE A N 1
ATOM 5519 C CA . ILE A 1 677 ? 13.107 -9.900 -21.502 1.00 91.31 677 ILE A CA 1
ATOM 5520 C C . ILE A 1 677 ? 14.076 -9.332 -20.475 1.00 91.31 677 ILE A C 1
ATOM 5522 O O . ILE A 1 677 ? 13.738 -9.128 -19.312 1.00 91.31 677 ILE A O 1
ATOM 5526 N N . LYS A 1 678 ? 15.294 -9.039 -20.918 1.00 89.56 678 LYS A N 1
ATOM 5527 C CA . LYS A 1 678 ? 16.324 -8.411 -20.091 1.00 89.56 678 LYS A CA 1
ATOM 5528 C C . LYS A 1 678 ? 16.839 -7.142 -20.742 1.00 89.56 678 LYS A C 1
ATOM 5530 O O . LYS A 1 678 ? 16.756 -6.986 -21.960 1.00 89.56 678 LYS A O 1
ATOM 5535 N N . ILE A 1 679 ? 17.437 -6.272 -19.939 1.00 89.44 679 ILE A N 1
ATOM 5536 C CA . ILE A 1 679 ? 18.401 -5.285 -20.428 1.00 89.44 679 ILE A CA 1
ATOM 5537 C C . ILE A 1 679 ? 19.781 -5.902 -20.213 1.00 89.44 679 ILE A C 1
ATOM 5539 O O . ILE A 1 679 ? 20.114 -6.203 -19.071 1.00 89.44 679 ILE A O 1
ATOM 5543 N N . PRO A 1 680 ? 20.582 -6.157 -21.260 1.00 88.56 680 PRO A N 1
ATOM 5544 C CA . PRO A 1 680 ? 21.951 -6.614 -21.070 1.00 88.56 680 PRO A CA 1
ATOM 5545 C C . PRO A 1 680 ? 22.786 -5.476 -20.474 1.00 88.56 680 PRO A C 1
ATOM 5547 O O . PRO A 1 680 ? 22.992 -4.444 -21.126 1.00 88.56 680 PRO A O 1
ATOM 5550 N N . TYR A 1 681 ? 23.261 -5.664 -19.243 1.00 86.94 681 TYR A N 1
ATOM 5551 C CA . TYR A 1 681 ? 24.119 -4.706 -18.553 1.00 86.94 681 TYR A CA 1
ATOM 5552 C C . TYR A 1 681 ? 25.296 -5.386 -17.841 1.00 86.94 681 TYR A C 1
ATOM 5554 O O . TYR A 1 681 ? 25.271 -6.583 -17.576 1.00 86.94 681 TYR A O 1
ATOM 5562 N N . ALA A 1 682 ? 26.324 -4.599 -17.530 1.00 85.25 682 ALA A N 1
ATOM 5563 C CA . ALA A 1 682 ? 27.298 -4.906 -16.488 1.00 85.25 682 ALA A CA 1
ATOM 5564 C C . ALA A 1 682 ? 27.423 -3.682 -15.580 1.00 85.25 682 ALA A C 1
ATOM 5566 O O . ALA A 1 682 ? 27.549 -2.556 -16.067 1.00 85.25 682 ALA A O 1
ATOM 5567 N N . LEU A 1 683 ? 27.359 -3.904 -14.270 1.00 80.81 683 LEU A N 1
ATOM 5568 C CA . LEU A 1 683 ? 27.373 -2.846 -13.261 1.00 80.81 683 LEU A CA 1
ATOM 5569 C C . LEU A 1 683 ? 28.544 -3.067 -12.297 1.00 80.81 683 LEU A C 1
ATOM 5571 O O . LEU A 1 683 ? 28.667 -4.140 -11.704 1.00 80.81 683 LEU A O 1
ATOM 5575 N N . SER A 1 684 ? 29.403 -2.065 -12.132 1.00 80.38 684 SER A N 1
ATOM 5576 C CA . SER A 1 684 ? 30.377 -1.986 -11.035 1.00 80.38 684 SER A CA 1
ATOM 5577 C C . SER A 1 684 ? 29.896 -0.970 -9.987 1.00 80.38 684 SER A C 1
ATOM 5579 O O . SER A 1 684 ? 28.774 -0.476 -10.085 1.00 80.38 684 SER A O 1
ATOM 5581 N N . SER A 1 685 ? 30.705 -0.659 -8.968 1.00 75.50 685 SER A N 1
ATOM 5582 C CA . SER A 1 685 ? 30.344 0.367 -7.974 1.00 75.50 685 SER A CA 1
ATOM 5583 C C . SER A 1 685 ? 30.061 1.733 -8.605 1.00 75.50 685 SER A C 1
ATOM 5585 O O . SER A 1 685 ? 29.189 2.453 -8.130 1.00 75.50 685 SER A O 1
ATOM 5587 N N . ASP A 1 686 ? 30.784 2.075 -9.674 1.00 83.81 686 ASP A N 1
ATOM 5588 C CA . ASP A 1 686 ? 30.786 3.420 -10.250 1.00 83.81 686 ASP A CA 1
ATOM 5589 C C . ASP A 1 686 ? 30.538 3.446 -11.762 1.00 83.81 686 ASP A C 1
ATOM 5591 O O . ASP A 1 686 ? 30.255 4.515 -12.304 1.00 83.81 686 ASP A O 1
ATOM 5595 N N . ASP A 1 687 ? 30.614 2.305 -12.450 1.00 87.31 687 ASP A N 1
ATOM 5596 C CA . ASP A 1 687 ? 30.490 2.220 -13.905 1.00 87.31 687 ASP A CA 1
ATOM 5597 C C . ASP A 1 687 ? 29.305 1.358 -14.332 1.00 87.31 687 ASP A C 1
ATOM 5599 O O . ASP A 1 687 ? 28.981 0.336 -13.722 1.00 87.31 687 ASP A O 1
ATOM 5603 N N . LEU A 1 688 ? 28.687 1.765 -15.437 1.00 89.19 688 LEU A N 1
ATOM 5604 C CA . LEU A 1 688 ? 27.590 1.066 -16.083 1.00 89.19 688 LEU A CA 1
ATOM 5605 C C . LEU A 1 688 ? 27.949 0.809 -17.548 1.00 89.19 688 LEU A C 1
ATOM 5607 O O . LEU A 1 688 ? 28.254 1.731 -18.308 1.00 89.19 688 LEU A O 1
ATOM 5611 N N . SER A 1 689 ? 27.852 -0.454 -17.949 1.00 90.69 689 SER A N 1
ATOM 5612 C CA . SER A 1 689 ? 27.875 -0.883 -19.343 1.00 90.69 689 SER A CA 1
ATOM 5613 C C . SER A 1 689 ? 26.495 -1.369 -19.771 1.00 90.69 689 SER A C 1
ATOM 5615 O O . SER A 1 689 ? 25.879 -2.152 -19.055 1.00 90.69 689 SER A O 1
ATOM 5617 N N . LEU A 1 690 ? 26.024 -0.937 -20.942 1.00 91.44 690 LEU A N 1
ATOM 5618 C CA . LEU A 1 690 ? 24.741 -1.331 -21.532 1.00 91.44 690 LEU A CA 1
ATOM 5619 C C . LEU A 1 690 ? 24.899 -1.718 -22.996 1.00 91.44 690 LEU A C 1
ATOM 5621 O O . LEU A 1 690 ? 25.668 -1.090 -23.723 1.00 91.44 690 LEU A O 1
ATOM 5625 N N . LEU A 1 691 ? 24.119 -2.694 -23.452 1.00 92.62 691 LEU A N 1
ATOM 5626 C CA . LEU A 1 691 ? 24.058 -3.047 -24.867 1.00 92.62 691 LEU A CA 1
ATOM 5627 C C . LEU A 1 691 ? 22.946 -2.267 -25.584 1.00 92.62 691 LEU A C 1
ATOM 5629 O O . LEU A 1 691 ? 21.780 -2.332 -25.203 1.00 92.62 691 LEU A O 1
ATOM 5633 N N . LEU A 1 692 ? 23.304 -1.561 -26.656 1.00 94.94 692 LEU A N 1
ATOM 5634 C CA . LEU A 1 692 ? 22.376 -0.931 -27.592 1.00 94.94 692 LEU A CA 1
ATOM 5635 C C . LEU A 1 692 ? 22.421 -1.677 -28.926 1.00 94.94 692 LEU A C 1
ATOM 5637 O O . LEU A 1 692 ? 23.451 -1.689 -29.595 1.00 94.94 692 LEU A O 1
ATOM 5641 N N . THR A 1 693 ? 21.295 -2.233 -29.353 1.00 95.25 693 THR A N 1
ATOM 5642 C CA . THR A 1 693 ? 21.143 -2.809 -30.693 1.00 95.25 693 THR A CA 1
ATOM 5643 C C . THR A 1 693 ? 20.527 -1.781 -31.633 1.00 95.25 693 THR A C 1
ATOM 5645 O O . THR A 1 693 ? 19.520 -1.147 -31.311 1.00 95.25 693 THR A O 1
ATOM 5648 N N . VAL A 1 694 ? 21.129 -1.618 -32.807 1.00 95.88 694 VAL A N 1
ATOM 5649 C CA . VAL A 1 694 ? 20.645 -0.752 -33.883 1.00 95.88 694 VAL A CA 1
ATOM 5650 C C . VAL A 1 694 ? 20.188 -1.639 -35.034 1.00 95.88 694 VAL A C 1
ATOM 5652 O O . VAL A 1 694 ? 20.926 -2.528 -35.464 1.00 95.88 694 VAL A O 1
ATOM 5655 N N . LYS A 1 695 ? 18.976 -1.404 -35.542 1.00 95.75 695 LYS A N 1
ATOM 5656 C CA . LYS A 1 695 ? 18.486 -2.022 -36.781 1.00 95.75 695 LYS A CA 1
ATOM 5657 C C . LYS A 1 695 ? 18.400 -0.982 -37.880 1.00 95.75 695 LYS A C 1
ATOM 5659 O O . LYS A 1 695 ? 17.907 0.127 -37.649 1.00 95.75 695 LYS A O 1
ATOM 5664 N N . THR A 1 696 ? 18.861 -1.340 -39.072 1.00 93.50 696 THR A N 1
ATOM 5665 C CA . THR A 1 696 ? 18.811 -0.461 -40.236 1.00 93.50 696 THR A CA 1
ATOM 5666 C C . THR A 1 696 ? 18.209 -1.165 -41.445 1.00 93.50 696 THR A C 1
ATOM 5668 O O . THR A 1 696 ? 18.380 -2.365 -41.643 1.00 93.50 696 THR A O 1
ATOM 5671 N N . GLU A 1 697 ? 17.501 -0.396 -42.264 1.00 93.00 697 GLU A N 1
ATOM 5672 C CA . GLU A 1 697 ? 16.973 -0.830 -43.550 1.00 93.00 697 GLU A CA 1
ATOM 5673 C C . GLU A 1 697 ? 17.254 0.253 -44.585 1.00 93.00 697 GLU A C 1
ATOM 5675 O O . GLU A 1 697 ? 16.964 1.431 -44.366 1.00 93.00 697 GLU A O 1
ATOM 5680 N N . LYS A 1 698 ? 17.832 -0.144 -45.726 1.00 88.31 698 LYS A N 1
ATOM 5681 C CA . LYS A 1 698 ? 18.131 0.749 -46.861 1.00 88.31 698 LYS A CA 1
ATOM 5682 C C . LYS A 1 698 ? 18.886 2.026 -46.450 1.00 88.31 698 LYS A C 1
ATOM 5684 O O . LYS A 1 698 ? 18.602 3.105 -46.960 1.00 88.31 698 LYS A O 1
ATOM 5689 N N . GLY A 1 699 ? 19.833 1.917 -45.515 1.00 84.50 699 GLY A N 1
ATOM 5690 C CA . GLY A 1 699 ? 20.614 3.063 -45.043 1.00 84.50 699 GLY A CA 1
ATOM 5691 C C . GLY A 1 699 ? 19.856 4.008 -44.103 1.00 84.50 699 GLY A C 1
ATOM 5692 O O . GLY A 1 699 ? 20.291 5.141 -43.902 1.00 84.50 699 GLY A O 1
ATOM 5693 N N . HIS A 1 700 ? 18.756 3.561 -43.489 1.00 89.12 700 HIS A N 1
ATOM 5694 C CA . HIS A 1 700 ? 18.016 4.296 -42.461 1.00 89.12 700 HIS A CA 1
ATOM 5695 C C . HIS A 1 700 ? 17.880 3.472 -41.180 1.00 89.12 700 HIS A C 1
ATOM 5697 O O . HIS A 1 700 ? 17.629 2.275 -41.230 1.00 89.12 700 HIS A O 1
ATOM 5703 N N . ILE A 1 701 ? 18.007 4.114 -40.014 1.00 92.88 701 ILE A N 1
ATOM 5704 C CA . ILE A 1 701 ? 17.752 3.442 -38.731 1.00 92.88 701 ILE A CA 1
ATOM 5705 C C . ILE A 1 701 ? 16.249 3.229 -38.580 1.00 92.88 701 ILE A C 1
ATOM 5707 O O . ILE A 1 701 ? 15.500 4.213 -38.551 1.00 92.88 701 ILE A O 1
ATOM 5711 N N . VAL A 1 702 ? 15.861 1.969 -38.417 1.00 93.75 702 VAL A N 1
ATOM 5712 C CA . VAL A 1 702 ? 14.486 1.532 -38.164 1.00 93.75 702 VAL A CA 1
ATOM 5713 C C . VAL A 1 702 ? 14.204 1.521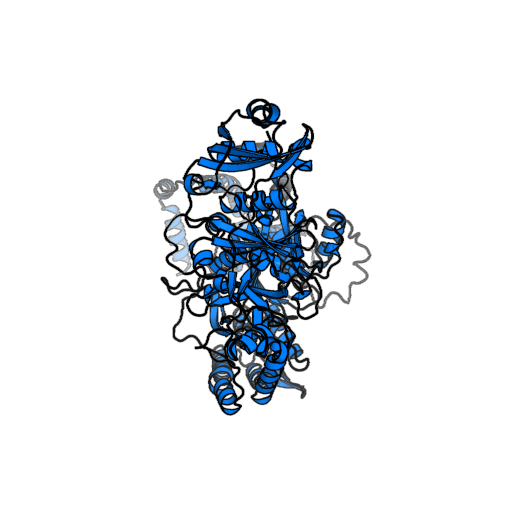 -36.669 1.00 93.75 702 VAL A C 1
ATOM 5715 O O . VAL A 1 702 ? 13.205 2.091 -36.240 1.00 93.75 702 VAL A O 1
ATOM 5718 N N . SER A 1 703 ? 15.106 0.944 -35.866 1.00 94.75 703 SER A N 1
ATOM 5719 C CA . SER A 1 703 ? 14.911 0.864 -34.419 1.00 94.75 703 SER A CA 1
ATOM 5720 C C . SER A 1 703 ? 16.200 0.939 -33.601 1.00 94.75 703 SER A C 1
ATOM 5722 O O . SER A 1 703 ? 17.291 0.593 -34.064 1.00 94.75 703 SER A O 1
ATOM 5724 N N . TYR A 1 704 ? 16.030 1.388 -32.359 1.00 94.69 704 TYR A N 1
ATOM 5725 C CA . TYR A 1 704 ? 16.987 1.289 -31.265 1.00 94.69 704 TYR A CA 1
ATOM 5726 C C . TYR A 1 704 ? 16.391 0.405 -30.173 1.00 94.69 704 TYR A C 1
ATOM 5728 O O . TYR A 1 704 ? 15.299 0.696 -29.687 1.00 94.69 704 TYR A O 1
ATOM 5736 N N . ASN A 1 705 ? 17.115 -0.634 -29.768 1.00 94.06 705 ASN A N 1
ATOM 5737 C CA . ASN A 1 705 ? 16.648 -1.597 -28.776 1.00 94.06 705 ASN A CA 1
ATOM 5738 C C . ASN A 1 705 ? 17.689 -1.757 -27.669 1.00 94.06 705 ASN A C 1
ATOM 5740 O O . ASN A 1 705 ? 18.862 -2.016 -27.944 1.00 94.06 705 ASN A O 1
ATOM 5744 N N . PHE A 1 706 ? 17.249 -1.604 -26.424 1.00 91.38 706 PHE A N 1
ATOM 5745 C CA . PHE A 1 706 ? 18.050 -1.919 -25.235 1.00 91.38 706 PHE A CA 1
ATOM 5746 C C . PHE A 1 706 ? 17.634 -3.252 -24.624 1.00 91.38 706 PHE A C 1
ATOM 5748 O O . PHE A 1 706 ? 18.411 -3.891 -23.920 1.00 91.38 706 PHE A O 1
ATOM 5755 N N . THR A 1 707 ? 16.397 -3.666 -24.884 1.00 91.19 707 THR A N 1
ATOM 5756 C CA . THR A 1 707 ? 15.871 -4.941 -24.428 1.00 91.19 707 THR A CA 1
ATOM 5757 C C . THR A 1 707 ? 16.289 -6.068 -25.363 1.00 91.19 707 THR A C 1
ATOM 5759 O O . THR A 1 707 ? 16.432 -5.894 -26.577 1.00 91.19 707 THR A O 1
ATOM 5762 N N . LYS A 1 708 ? 16.487 -7.249 -24.782 1.00 88.75 708 LYS A N 1
ATOM 5763 C CA . LYS A 1 708 ? 16.752 -8.494 -25.495 1.00 88.75 708 LYS A CA 1
ATOM 5764 C C . LYS A 1 708 ? 15.872 -9.593 -24.894 1.00 88.75 708 LYS A C 1
ATOM 5766 O O . LYS A 1 708 ? 15.905 -9.771 -23.673 1.00 88.75 708 LYS A O 1
ATOM 5771 N N . PRO A 1 709 ? 15.084 -10.321 -25.699 1.00 87.19 709 PRO A N 1
ATOM 5772 C CA . PRO A 1 709 ? 14.393 -11.506 -25.212 1.00 87.19 709 PRO A CA 1
ATOM 5773 C C . PRO A 1 709 ? 15.414 -12.585 -24.845 1.00 87.19 709 PRO A C 1
ATOM 5775 O O . PRO A 1 709 ? 16.461 -12.715 -25.488 1.00 87.19 709 PRO A O 1
ATOM 5778 N N . ILE A 1 710 ? 15.125 -13.364 -23.807 1.00 84.31 710 ILE A N 1
ATOM 5779 C CA . ILE A 1 710 ? 15.938 -14.542 -23.512 1.00 84.31 710 ILE A CA 1
ATOM 5780 C C . ILE A 1 710 ? 15.519 -15.662 -24.468 1.00 84.31 710 ILE A C 1
ATOM 5782 O O . ILE A 1 710 ? 14.382 -16.119 -24.476 1.00 84.31 710 ILE A O 1
ATOM 5786 N N . HIS A 1 711 ? 16.443 -16.051 -25.342 1.00 63.53 711 HIS A N 1
ATOM 5787 C CA . HIS A 1 711 ? 16.222 -17.071 -26.371 1.00 63.53 711 HIS A CA 1
ATOM 5788 C C . HIS A 1 711 ? 16.617 -18.478 -25.912 1.00 63.53 711 HIS A C 1
ATOM 5790 O O . HIS A 1 711 ? 16.765 -19.370 -26.742 1.00 63.53 711 HIS A O 1
ATOM 5796 N N . SER A 1 712 ? 16.840 -18.686 -24.610 1.00 61.56 712 SER A N 1
ATOM 5797 C CA . SER A 1 712 ? 16.983 -20.041 -24.081 1.00 61.56 712 SER A CA 1
ATOM 5798 C C . SER A 1 712 ? 15.711 -20.821 -24.399 1.00 61.56 712 SER A C 1
ATOM 5800 O O . SER A 1 712 ? 14.618 -20.277 -24.235 1.00 61.56 712 SER A O 1
ATOM 5802 N N . ASP A 1 713 ? 15.852 -22.073 -24.835 1.00 68.94 713 ASP A N 1
ATOM 5803 C CA . ASP A 1 713 ? 14.745 -23.024 -24.915 1.00 68.94 713 ASP A CA 1
ATOM 5804 C C . ASP A 1 713 ? 14.198 -23.221 -23.490 1.00 68.94 713 ASP A C 1
ATOM 5806 O O . ASP A 1 713 ? 14.626 -24.121 -22.775 1.00 68.94 713 ASP A O 1
ATOM 5810 N N . ILE A 1 714 ? 13.318 -22.323 -23.034 1.00 86.56 714 ILE A N 1
ATOM 5811 C CA . ILE A 1 714 ? 12.595 -22.482 -21.772 1.00 86.56 714 ILE A CA 1
ATOM 5812 C C . ILE A 1 714 ? 11.637 -23.635 -22.017 1.00 86.56 714 ILE A C 1
ATOM 5814 O O . ILE A 1 714 ? 10.629 -23.475 -22.713 1.00 86.56 714 ILE A O 1
ATOM 5818 N N . ILE A 1 715 ? 12.012 -24.804 -21.510 1.00 88.50 715 ILE A N 1
ATOM 5819 C CA . ILE A 1 715 ? 11.246 -26.032 -21.653 1.00 88.50 715 ILE A CA 1
ATOM 5820 C C . ILE A 1 715 ? 10.333 -26.139 -20.440 1.00 88.50 715 ILE A C 1
ATOM 5822 O O . ILE A 1 715 ? 10.782 -26.171 -19.299 1.00 88.50 715 ILE A O 1
ATOM 5826 N N . LEU A 1 716 ? 9.038 -26.201 -20.710 1.00 89.31 716 LEU A N 1
ATOM 5827 C CA . LEU A 1 716 ? 7.995 -26.404 -19.723 1.00 89.31 716 LEU A CA 1
ATOM 5828 C C . LEU A 1 716 ? 7.640 -27.890 -19.696 1.00 89.31 716 LEU A C 1
ATOM 5830 O O . LEU A 1 716 ? 7.248 -28.452 -20.721 1.00 89.31 716 LEU A O 1
ATOM 5834 N N . ASP A 1 717 ? 7.812 -28.520 -18.535 1.00 90.31 717 ASP A N 1
ATOM 5835 C CA . ASP A 1 717 ? 7.512 -29.934 -18.307 1.00 90.31 717 ASP A CA 1
ATOM 5836 C C . ASP A 1 717 ? 6.112 -30.091 -17.695 1.00 90.31 717 ASP A C 1
ATOM 5838 O O . ASP A 1 717 ? 5.902 -29.810 -16.518 1.00 90.31 717 ASP A O 1
ATOM 5842 N N . PHE A 1 718 ? 5.160 -30.534 -18.518 1.00 90.25 718 PHE A N 1
ATOM 5843 C CA . PHE A 1 718 ? 3.742 -30.721 -18.197 1.00 90.25 718 PHE A CA 1
ATOM 5844 C C . PHE A 1 718 ? 3.427 -32.148 -17.705 1.00 90.25 718 PHE A C 1
ATOM 5846 O O . PHE A 1 718 ? 2.310 -32.645 -17.851 1.00 90.25 718 PHE A O 1
ATOM 5853 N N . THR A 1 719 ? 4.407 -32.853 -17.133 1.00 86.81 719 THR A N 1
ATOM 5854 C CA . THR A 1 719 ? 4.201 -34.202 -16.567 1.00 86.81 719 THR A CA 1
ATOM 5855 C C . THR A 1 719 ? 3.454 -34.205 -15.236 1.00 86.81 719 THR A C 1
ATOM 5857 O O . THR A 1 719 ? 2.878 -35.229 -14.865 1.00 86.81 719 THR A O 1
ATOM 5860 N N . ASN A 1 720 ? 3.434 -33.074 -14.532 1.00 86.06 720 ASN A N 1
ATOM 5861 C CA . ASN A 1 720 ? 2.809 -32.95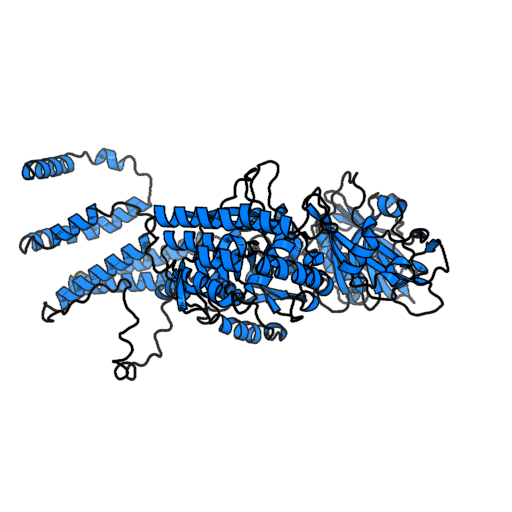4 -13.222 1.00 86.06 720 ASN A CA 1
ATOM 5862 C C . ASN A 1 720 ? 1.363 -32.452 -13.322 1.00 86.06 720 ASN A C 1
ATOM 5864 O O . ASN A 1 720 ? 0.970 -31.772 -14.269 1.00 86.06 720 ASN A O 1
ATOM 5868 N N . THR A 1 721 ? 0.573 -32.753 -12.297 1.00 86.56 721 THR A N 1
ATOM 5869 C CA . THR A 1 721 ? -0.773 -32.205 -12.084 1.00 86.56 721 THR A CA 1
ATOM 5870 C C . THR A 1 721 ? -0.825 -31.504 -10.735 1.00 86.56 721 THR A C 1
ATOM 5872 O O . THR A 1 721 ? -0.021 -31.798 -9.851 1.00 86.56 721 THR A O 1
ATOM 5875 N N . LEU A 1 722 ? -1.792 -30.605 -10.555 1.00 82.62 722 LEU A N 1
ATOM 5876 C CA . LEU A 1 722 ? -2.020 -29.970 -9.258 1.00 82.62 722 LEU A CA 1
ATOM 5877 C C . LEU A 1 722 ? -2.463 -31.010 -8.225 1.00 82.62 722 LEU A C 1
ATOM 5879 O O . LEU A 1 722 ? -3.386 -31.788 -8.479 1.00 82.62 722 LEU A O 1
ATOM 5883 N N . ASP A 1 723 ? -1.852 -30.990 -7.042 1.00 83.19 723 ASP A N 1
ATOM 5884 C CA . ASP A 1 723 ? -2.372 -31.745 -5.903 1.00 83.19 723 ASP A CA 1
ATOM 5885 C C . ASP A 1 723 ? -3.689 -31.129 -5.380 1.00 83.19 723 ASP A C 1
ATOM 5887 O O . ASP A 1 723 ? -4.066 -30.003 -5.720 1.00 83.19 723 ASP A O 1
ATOM 5891 N N . GLU A 1 724 ? -4.429 -31.857 -4.538 1.00 81.88 724 GLU A N 1
ATOM 5892 C CA . GLU A 1 724 ? -5.731 -31.393 -4.037 1.00 81.88 724 GLU A CA 1
ATOM 5893 C C . GLU A 1 724 ? -5.638 -30.062 -3.266 1.00 81.88 724 GLU A C 1
ATOM 5895 O O . GLU A 1 724 ? -6.529 -29.209 -3.365 1.00 81.88 724 GLU A O 1
ATOM 5900 N N . LYS A 1 725 ? -4.542 -29.841 -2.534 1.00 73.81 725 LYS A N 1
ATOM 5901 C CA . LYS A 1 725 ? -4.292 -28.602 -1.794 1.00 73.81 725 LYS A CA 1
ATOM 5902 C C . LYS A 1 725 ? -4.039 -27.444 -2.765 1.00 73.81 725 LYS A C 1
ATOM 5904 O O . LYS A 1 725 ? -4.630 -26.377 -2.585 1.00 73.81 725 LYS A O 1
ATOM 5909 N N . GLN A 1 726 ? -3.256 -27.643 -3.821 1.00 76.00 726 GLN A N 1
ATOM 5910 C CA . GLN A 1 726 ? -2.990 -26.657 -4.868 1.00 76.00 726 GLN A CA 1
ATOM 5911 C C . GLN A 1 726 ? -4.242 -26.340 -5.695 1.00 76.00 726 GLN A C 1
ATOM 5913 O O . GLN A 1 726 ? -4.539 -25.166 -5.908 1.00 76.00 726 GLN A O 1
ATOM 5918 N N . VAL A 1 727 ? -5.038 -27.346 -6.079 1.00 82.31 727 VAL A N 1
ATOM 5919 C CA . VAL A 1 727 ? -6.340 -27.150 -6.748 1.00 82.31 727 VAL A CA 1
ATOM 5920 C C . VAL A 1 727 ? -7.247 -26.264 -5.900 1.00 82.31 727 VAL A C 1
ATOM 5922 O O . VAL A 1 727 ? -7.819 -25.293 -6.400 1.00 82.31 727 VAL A O 1
ATOM 5925 N N . ASN A 1 728 ? -7.380 -26.577 -4.608 1.00 74.56 728 ASN A N 1
ATOM 5926 C CA . ASN A 1 728 ? -8.198 -25.789 -3.690 1.00 74.56 728 ASN A CA 1
ATOM 5927 C C . ASN A 1 728 ? -7.681 -24.349 -3.570 1.00 74.56 728 ASN A C 1
ATOM 5929 O O . ASN A 1 728 ? -8.475 -23.406 -3.590 1.00 74.56 728 ASN A O 1
ATOM 5933 N N . THR A 1 729 ? -6.362 -24.190 -3.502 1.00 71.12 729 THR A N 1
ATOM 5934 C CA . THR A 1 729 ? -5.679 -22.901 -3.382 1.00 71.12 729 THR A CA 1
ATOM 5935 C C . THR A 1 729 ? -5.888 -22.033 -4.627 1.00 71.12 729 THR A C 1
ATOM 5937 O O . THR A 1 729 ? -6.425 -20.930 -4.530 1.00 71.12 729 THR A O 1
ATOM 5940 N N . PHE A 1 730 ? -5.558 -22.536 -5.816 1.00 75.19 730 PHE A N 1
ATOM 5941 C CA . PHE A 1 730 ? -5.680 -21.798 -7.079 1.00 75.19 730 PHE A CA 1
ATOM 5942 C C . PHE A 1 730 ? -7.120 -21.535 -7.487 1.00 75.19 730 PHE A C 1
ATOM 5944 O O . PHE A 1 730 ? -7.432 -20.436 -7.946 1.00 75.19 730 PHE A O 1
ATOM 5951 N N . SER A 1 731 ? -8.025 -22.486 -7.244 1.00 77.38 731 SER A N 1
ATOM 5952 C CA . SER A 1 731 ? -9.457 -22.250 -7.428 1.00 77.38 731 SER A CA 1
ATOM 5953 C C . SER A 1 731 ? -9.924 -21.050 -6.604 1.00 77.38 731 SER A C 1
ATOM 5955 O O . SER A 1 731 ? -10.653 -20.201 -7.114 1.00 77.38 731 SER A O 1
ATOM 5957 N N . LYS A 1 732 ? -9.447 -20.924 -5.359 1.00 71.25 732 LYS A N 1
ATOM 5958 C CA . LYS A 1 732 ? -9.810 -19.825 -4.459 1.00 71.25 732 LYS A CA 1
ATOM 5959 C C . LYS A 1 732 ? -9.142 -18.495 -4.853 1.00 71.25 732 LYS A C 1
ATOM 5961 O O . LYS A 1 732 ? -9.820 -17.472 -4.855 1.00 71.25 732 LYS A O 1
ATOM 5966 N N . TYR A 1 733 ? -7.862 -18.488 -5.238 1.00 68.44 733 TYR A N 1
ATOM 5967 C CA . TYR A 1 733 ? -7.136 -17.265 -5.637 1.00 68.44 733 TYR A CA 1
ATOM 5968 C C . TYR A 1 733 ? -7.587 -16.683 -6.982 1.00 68.44 733 TYR A C 1
ATOM 5970 O O . TYR A 1 733 ? -7.76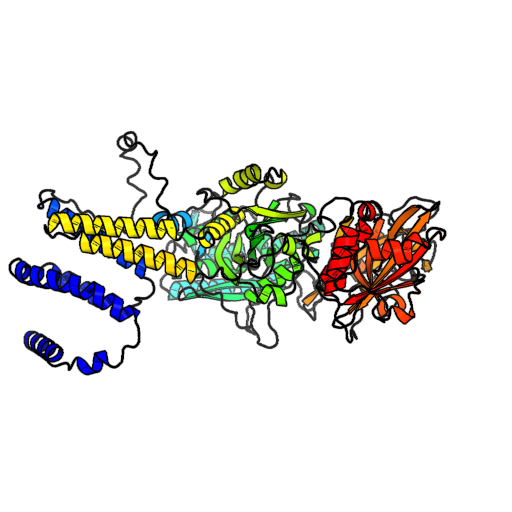4 -15.464 -7.126 1.00 68.44 733 TYR A O 1
ATOM 5978 N N . TYR A 1 734 ? -7.766 -17.558 -7.970 1.00 71.44 734 TYR A N 1
ATOM 5979 C CA . TYR A 1 734 ? -8.018 -17.185 -9.361 1.00 71.44 734 TYR A CA 1
ATOM 5980 C C . TYR A 1 734 ? -9.490 -17.315 -9.759 1.00 71.44 734 TYR A C 1
ATOM 5982 O O . TYR A 1 734 ? -9.848 -16.974 -10.883 1.00 71.44 734 TYR A O 1
ATOM 5990 N N . ARG A 1 735 ? -10.354 -17.771 -8.838 1.00 71.44 735 ARG A N 1
ATOM 5991 C CA . ARG A 1 735 ? -11.781 -18.054 -9.081 1.00 71.44 735 ARG A CA 1
ATOM 5992 C C . ARG A 1 735 ? -11.991 -19.029 -10.249 1.00 71.44 735 ARG A C 1
ATOM 5994 O O . ARG A 1 735 ? -12.972 -18.936 -10.984 1.00 71.44 735 ARG A O 1
ATOM 6001 N N . MET A 1 736 ? -11.060 -19.966 -10.420 1.00 75.62 736 MET A N 1
ATOM 6002 C CA . MET A 1 736 ? -11.125 -21.008 -11.443 1.00 75.62 736 MET A CA 1
ATOM 6003 C C . MET A 1 736 ? -11.909 -22.224 -10.939 1.00 75.62 736 MET A C 1
ATOM 6005 O O . MET A 1 736 ? -11.898 -22.546 -9.748 1.00 75.62 736 MET A O 1
ATOM 6009 N N . ASN A 1 737 ? -12.587 -22.922 -11.851 1.00 82.75 737 ASN A N 1
ATOM 6010 C CA . ASN A 1 737 ? -13.330 -24.138 -11.530 1.00 82.75 737 ASN A CA 1
ATOM 6011 C C . ASN A 1 737 ? -12.365 -25.254 -11.065 1.00 82.75 737 ASN A C 1
ATOM 6013 O O . ASN A 1 737 ? -11.358 -25.518 -11.722 1.00 82.75 737 ASN A O 1
ATOM 6017 N N . LYS A 1 738 ? -12.669 -25.914 -9.937 1.00 85.06 738 LYS A N 1
ATOM 6018 C CA . LYS A 1 738 ? -11.830 -26.995 -9.388 1.00 85.06 738 LYS A CA 1
ATOM 6019 C C . LYS A 1 738 ? -11.714 -28.188 -10.332 1.00 85.06 738 LYS A C 1
ATOM 6021 O O . LYS A 1 738 ? -10.634 -28.747 -10.452 1.00 85.06 738 LYS A O 1
ATOM 6026 N N . ASP A 1 739 ? -12.798 -28.571 -10.995 1.00 83.56 739 ASP A N 1
ATOM 6027 C CA . ASP A 1 739 ? -12.829 -29.715 -11.909 1.00 83.56 739 ASP A CA 1
ATOM 6028 C C . ASP A 1 739 ? -12.037 -29.437 -13.189 1.00 83.56 739 ASP A C 1
ATOM 6030 O O . ASP A 1 739 ? -11.420 -30.349 -13.738 1.00 83.56 739 ASP A O 1
ATOM 6034 N N . LEU A 1 740 ? -11.979 -28.167 -13.612 1.00 82.88 740 LEU A N 1
ATOM 6035 C CA . LEU A 1 740 ? -11.041 -27.732 -14.645 1.00 82.88 740 LEU A CA 1
ATOM 6036 C C . LEU A 1 740 ? -9.599 -27.931 -14.155 1.00 82.88 740 LEU A C 1
ATOM 6038 O O . LEU A 1 740 ? -8.840 -28.652 -14.788 1.00 82.88 740 LEU A O 1
ATOM 6042 N N . LEU A 1 741 ? -9.240 -27.357 -13.001 1.00 83.12 741 LEU A N 1
ATOM 6043 C CA . LEU A 1 741 ? -7.871 -27.399 -12.466 1.00 83.12 741 LEU A CA 1
ATOM 6044 C C . LEU A 1 741 ? -7.362 -28.815 -12.153 1.00 83.12 741 LEU A C 1
ATOM 6046 O O . LEU A 1 741 ? -6.185 -29.083 -12.364 1.00 83.12 741 LEU A O 1
ATOM 6050 N N . LYS A 1 742 ? -8.226 -29.726 -11.687 1.00 85.25 742 LYS A N 1
ATOM 6051 C CA . LYS A 1 742 ? -7.854 -31.122 -11.374 1.00 85.25 742 LYS A CA 1
ATOM 6052 C C . LYS A 1 742 ? -7.263 -31.874 -12.563 1.00 85.25 742 LYS A C 1
ATOM 6054 O O . LYS A 1 742 ? -6.448 -32.766 -12.368 1.00 85.25 742 LYS A O 1
ATOM 6059 N N . ASN A 1 743 ? -7.701 -31.536 -13.773 1.00 82.44 743 ASN A N 1
ATOM 6060 C CA . ASN A 1 743 ? -7.311 -32.232 -14.996 1.00 82.44 743 ASN A CA 1
ATOM 6061 C C . ASN A 1 743 ? -6.269 -31.454 -15.811 1.00 82.44 743 ASN A C 1
ATOM 6063 O O . ASN A 1 743 ? -5.890 -31.889 -16.897 1.00 82.44 743 ASN A O 1
ATOM 6067 N N . VAL A 1 744 ? -5.822 -30.297 -15.315 1.00 86.62 744 VAL A N 1
ATOM 6068 C CA . VAL A 1 744 ? -4.821 -29.471 -15.987 1.00 86.62 744 VAL A CA 1
ATOM 6069 C C . VAL A 1 744 ? -3.433 -30.004 -15.660 1.00 86.62 744 VAL A C 1
ATOM 6071 O O . VAL A 1 744 ? -3.038 -30.098 -14.496 1.00 86.62 744 VAL A O 1
ATOM 6074 N N . GLN A 1 745 ? -2.685 -30.321 -16.712 1.00 89.75 745 GLN A N 1
ATOM 6075 C CA . GLN A 1 745 ? -1.254 -30.555 -16.609 1.00 89.75 745 GLN A CA 1
ATOM 6076 C C . GLN A 1 745 ? -0.545 -29.232 -16.349 1.00 89.75 745 GLN A C 1
ATOM 6078 O O . GLN A 1 745 ? -0.854 -28.222 -16.989 1.00 89.75 745 GLN A O 1
ATOM 6083 N N . ILE A 1 746 ? 0.401 -29.239 -15.416 1.00 89.88 746 ILE A N 1
ATOM 6084 C CA . ILE A 1 746 ? 1.112 -28.042 -14.983 1.00 89.88 746 ILE A CA 1
ATOM 6085 C C . ILE A 1 746 ? 2.609 -28.133 -15.228 1.00 89.88 746 ILE A C 1
ATOM 6087 O O . ILE A 1 746 ? 3.200 -29.203 -15.119 1.00 89.88 746 ILE A O 1
ATOM 6091 N N . ALA A 1 747 ? 3.204 -26.975 -15.489 1.00 89.81 747 ALA A N 1
ATOM 6092 C CA . ALA A 1 747 ? 4.642 -26.783 -15.557 1.00 89.81 747 ALA A CA 1
ATOM 6093 C C . ALA A 1 747 ? 5.056 -25.548 -14.747 1.00 89.81 747 ALA A C 1
ATOM 6095 O O . ALA A 1 747 ? 4.311 -24.568 -14.656 1.00 89.81 747 ALA A O 1
ATOM 6096 N N . SER A 1 748 ? 6.265 -25.583 -14.197 1.00 87.75 748 SER A N 1
ATOM 6097 C CA . SER A 1 748 ? 6.967 -24.431 -13.624 1.00 87.75 748 SER A CA 1
ATOM 6098 C C . SER A 1 748 ? 8.234 -24.140 -14.433 1.00 87.75 748 SER A C 1
ATOM 6100 O O . SER A 1 748 ? 8.584 -24.874 -15.361 1.00 87.75 748 SER A O 1
ATOM 6102 N N . LEU A 1 749 ? 8.917 -23.043 -14.106 1.00 86.94 749 LEU A N 1
ATOM 6103 C CA . LEU A 1 749 ? 10.230 -22.741 -14.673 1.00 86.94 749 LEU A CA 1
ATOM 6104 C C . LEU A 1 749 ? 11.270 -23.731 -14.127 1.00 86.94 749 LEU A C 1
ATOM 6106 O O . LEU A 1 749 ? 11.351 -23.917 -12.914 1.00 86.94 749 LEU A O 1
ATOM 6110 N N . ASP A 1 750 ? 12.060 -24.349 -15.010 1.00 83.62 750 ASP A N 1
ATOM 6111 C CA . ASP A 1 750 ? 13.049 -25.366 -14.630 1.00 83.62 750 ASP A CA 1
ATOM 6112 C C . ASP A 1 750 ? 14.204 -24.812 -13.770 1.00 83.62 750 ASP A C 1
ATOM 6114 O O . ASP A 1 750 ? 14.493 -23.615 -13.767 1.00 83.62 750 ASP A O 1
ATOM 6118 N N . GLU A 1 751 ? 14.919 -25.686 -13.053 1.00 79.56 751 GLU A N 1
ATOM 6119 C CA . GLU A 1 751 ? 16.030 -25.269 -12.185 1.00 79.56 751 GLU A CA 1
ATOM 6120 C C . GLU A 1 751 ? 17.132 -24.483 -12.913 1.00 79.56 751 GLU A C 1
ATOM 6122 O O . GLU A 1 751 ? 17.804 -23.658 -12.293 1.00 79.56 751 GLU A O 1
ATOM 6127 N N . ASN A 1 752 ? 17.362 -24.738 -14.206 1.00 81.06 752 ASN A N 1
ATOM 6128 C CA . ASN A 1 752 ? 18.398 -24.037 -14.965 1.00 81.06 752 ASN A CA 1
ATOM 6129 C C . ASN A 1 752 ? 17.992 -22.582 -15.195 1.00 81.06 752 ASN A C 1
ATOM 6131 O O . ASN A 1 752 ? 18.816 -21.679 -15.045 1.00 81.06 752 ASN A O 1
ATOM 6135 N N . PHE A 1 753 ? 16.715 -22.349 -15.503 1.00 84.00 753 PHE A N 1
ATOM 6136 C CA . PHE A 1 753 ? 16.142 -21.017 -15.534 1.00 84.00 753 PHE A CA 1
ATOM 6137 C C . PHE A 1 753 ? 16.286 -20.353 -14.170 1.00 84.00 753 PHE A C 1
ATOM 6139 O O . PHE A 1 753 ? 16.798 -19.242 -14.096 1.00 84.00 753 PHE A O 1
ATOM 6146 N N . GLN A 1 754 ? 15.873 -21.024 -13.093 1.00 77.62 754 GLN A N 1
ATOM 6147 C CA . GLN A 1 754 ? 15.845 -20.427 -11.755 1.00 77.62 754 GLN A CA 1
ATOM 6148 C C . GLN A 1 754 ? 17.234 -20.066 -11.213 1.00 77.62 754 GLN A C 1
ATOM 6150 O O . GLN A 1 754 ? 17.372 -19.069 -10.504 1.00 77.62 754 GLN A O 1
ATOM 6155 N N . LYS A 1 755 ? 18.265 -20.855 -11.550 1.00 77.00 755 LYS A N 1
ATOM 6156 C CA . LYS A 1 755 ? 19.664 -20.586 -11.175 1.00 77.00 755 LYS A CA 1
ATOM 6157 C C . LYS A 1 755 ? 20.217 -19.344 -11.868 1.00 77.00 755 LYS A C 1
ATOM 6159 O O . LYS A 1 755 ? 21.011 -18.619 -11.273 1.00 77.00 755 LYS A O 1
ATOM 6164 N N . ARG A 1 756 ? 19.789 -19.094 -13.107 1.00 79.75 756 ARG A N 1
ATOM 6165 C CA . ARG A 1 756 ? 20.338 -18.028 -13.944 1.00 79.75 756 ARG A CA 1
ATOM 6166 C C . ARG A 1 756 ? 19.501 -16.753 -13.954 1.00 79.75 756 ARG A C 1
ATOM 6168 O O . ARG A 1 756 ? 20.065 -15.668 -13.946 1.00 79.75 756 ARG A O 1
ATOM 6175 N N . TRP A 1 757 ? 18.179 -16.845 -14.001 1.00 81.31 757 TRP A N 1
ATOM 6176 C CA . TRP A 1 757 ? 17.295 -15.707 -14.247 1.00 81.31 757 TRP A CA 1
ATOM 6177 C C . TRP A 1 757 ? 16.423 -15.391 -13.037 1.00 81.31 757 TRP A C 1
ATOM 6179 O O . TRP A 1 757 ? 15.780 -16.268 -12.457 1.00 81.31 757 TRP A O 1
ATOM 6189 N N . PHE A 1 758 ? 16.334 -14.103 -12.702 1.00 81.25 758 PHE A N 1
ATOM 6190 C CA . PHE A 1 758 ? 15.437 -13.614 -11.659 1.00 81.25 758 PHE A CA 1
ATOM 6191 C C . PHE A 1 758 ? 14.371 -12.667 -12.231 1.00 81.25 758 PHE A C 1
ATOM 6193 O O . PHE A 1 758 ? 14.728 -11.561 -12.646 1.00 81.25 758 PHE A O 1
ATOM 6200 N N . PRO A 1 759 ? 13.084 -13.073 -12.275 1.00 85.25 759 PRO A N 1
ATOM 6201 C CA . PRO A 1 759 ? 11.979 -12.213 -12.702 1.00 85.25 759 PRO A CA 1
ATOM 6202 C C . PRO A 1 759 ? 11.754 -11.037 -11.747 1.00 85.25 759 PRO A C 1
ATOM 6204 O O . PRO A 1 759 ? 11.845 -11.207 -10.535 1.00 85.25 759 PRO A O 1
ATOM 6207 N N . LEU A 1 760 ? 11.456 -9.852 -12.289 1.00 83.19 760 LEU A N 1
ATOM 6208 C CA . LEU A 1 760 ? 11.311 -8.607 -11.525 1.00 83.19 760 LEU A CA 1
ATOM 6209 C C . LEU A 1 760 ? 9.954 -7.916 -11.683 1.00 83.19 760 LEU A C 1
ATOM 6211 O O . LEU A 1 760 ? 9.407 -7.444 -10.691 1.00 83.19 760 LEU A O 1
ATOM 6215 N N . ASP A 1 761 ? 9.428 -7.811 -12.898 1.00 85.56 761 ASP A N 1
ATOM 6216 C CA . ASP A 1 761 ? 8.177 -7.111 -13.200 1.00 85.56 761 ASP A CA 1
ATOM 6217 C C . ASP A 1 761 ? 7.419 -7.855 -14.295 1.00 85.56 761 ASP A C 1
ATOM 6219 O O . ASP A 1 761 ? 8.016 -8.221 -15.305 1.00 85.56 761 ASP A O 1
ATOM 6223 N N . LEU A 1 762 ? 6.107 -8.013 -14.124 1.00 88.56 762 LEU A N 1
ATOM 6224 C CA . LEU A 1 762 ? 5.189 -8.513 -15.142 1.00 88.56 762 LEU A CA 1
ATOM 6225 C C . LEU A 1 762 ? 4.383 -7.350 -15.711 1.00 88.56 762 LEU A C 1
ATOM 6227 O O . LEU A 1 762 ? 3.693 -6.643 -14.976 1.00 88.56 762 LEU A O 1
ATOM 6231 N N . PHE A 1 763 ? 4.411 -7.181 -17.025 1.00 88.00 763 PHE A N 1
ATOM 6232 C CA . PHE A 1 763 ? 3.669 -6.136 -17.728 1.00 88.00 763 PHE A CA 1
ATOM 6233 C C . PHE A 1 763 ? 3.083 -6.665 -19.030 1.00 88.00 763 PHE A C 1
ATOM 6235 O O . PHE A 1 763 ? 3.583 -7.628 -19.607 1.00 88.00 763 PHE A O 1
ATOM 6242 N N . ASN A 1 764 ? 2.023 -6.018 -19.503 1.00 87.94 764 ASN A N 1
ATOM 6243 C CA . ASN A 1 764 ? 1.532 -6.195 -20.859 1.00 87.94 764 ASN A CA 1
ATOM 6244 C C . ASN A 1 764 ? 1.918 -4.994 -21.724 1.00 87.94 764 ASN A C 1
ATOM 6246 O O . ASN A 1 764 ? 1.892 -3.855 -21.256 1.00 87.94 764 ASN A O 1
ATOM 6250 N N . ALA A 1 765 ? 2.254 -5.257 -22.982 1.00 86.56 765 ALA A N 1
ATOM 6251 C CA . ALA A 1 765 ? 2.448 -4.240 -24.005 1.00 86.56 765 ALA A CA 1
ATOM 6252 C C . ALA A 1 765 ? 1.613 -4.625 -25.227 1.00 86.56 765 ALA A C 1
ATOM 6254 O O . ALA A 1 765 ? 1.830 -5.672 -25.839 1.00 86.56 765 ALA A O 1
ATOM 6255 N N . GLY A 1 766 ? 0.594 -3.820 -25.531 1.00 84.19 766 GLY A N 1
ATOM 6256 C CA . GLY A 1 766 ? -0.505 -4.272 -26.383 1.00 84.19 766 GLY A CA 1
ATOM 6257 C C . GLY A 1 766 ? -1.180 -5.519 -25.795 1.00 84.19 766 GLY A C 1
ATOM 6258 O O . GLY A 1 766 ? -1.610 -5.513 -24.637 1.00 84.19 766 GLY A O 1
ATOM 6259 N N . ASN A 1 767 ? -1.252 -6.586 -26.591 1.00 85.62 767 ASN A N 1
ATOM 6260 C CA . ASN A 1 767 ? -1.871 -7.857 -26.206 1.00 85.62 767 ASN A CA 1
ATOM 6261 C C . ASN A 1 767 ? -0.876 -8.882 -25.631 1.00 85.62 767 ASN A C 1
ATOM 6263 O O . ASN A 1 767 ? -1.305 -9.889 -25.075 1.00 85.62 767 ASN A O 1
ATOM 6267 N N . ASP A 1 768 ? 0.430 -8.633 -25.748 1.00 89.31 768 ASP A N 1
ATOM 6268 C CA . ASP A 1 768 ? 1.472 -9.551 -25.288 1.00 89.31 768 ASP A CA 1
ATOM 6269 C C . ASP A 1 768 ? 1.923 -9.232 -23.861 1.00 89.31 768 ASP A C 1
ATOM 6271 O O . ASP A 1 768 ? 1.797 -8.102 -23.380 1.00 89.31 768 ASP A O 1
ATOM 6275 N N . TYR A 1 769 ? 2.476 -10.242 -23.194 1.00 91.88 769 TYR A N 1
ATOM 6276 C CA . TYR A 1 769 ? 2.900 -10.198 -21.801 1.00 91.88 769 TYR A CA 1
ATOM 6277 C C . TYR A 1 769 ? 4.389 -10.476 -21.674 1.00 91.88 769 TYR A C 1
ATOM 6279 O O . TYR A 1 769 ? 4.970 -11.297 -22.389 1.00 91.88 769 TYR A O 1
ATOM 6287 N N . PHE A 1 770 ? 5.011 -9.803 -20.716 1.00 91.19 770 PHE A N 1
ATOM 6288 C CA . PHE A 1 770 ? 6.449 -9.808 -20.563 1.00 91.19 770 PHE A CA 1
ATOM 6289 C C . PHE A 1 770 ? 6.842 -9.830 -19.094 1.00 91.19 770 PHE A C 1
ATOM 6291 O O . PHE A 1 770 ? 6.307 -9.065 -18.294 1.00 91.19 770 PHE A O 1
ATOM 6298 N N . TRP A 1 771 ? 7.827 -10.662 -18.771 1.00 90.69 771 TRP A N 1
ATOM 6299 C CA . TRP A 1 771 ? 8.580 -10.564 -17.528 1.00 90.69 771 TRP A CA 1
ATOM 6300 C C . TRP A 1 771 ? 9.911 -9.868 -17.779 1.00 90.69 771 TRP A C 1
ATOM 6302 O O . TRP A 1 771 ? 10.685 -10.311 -18.630 1.00 90.69 771 TRP A O 1
ATOM 6312 N N . SER A 1 772 ? 10.221 -8.828 -17.009 1.00 89.25 772 SER A N 1
ATOM 6313 C CA . SER A 1 772 ? 11.601 -8.356 -16.886 1.00 89.25 772 SER A CA 1
ATOM 6314 C C . SER A 1 772 ? 12.410 -9.359 -16.060 1.00 89.25 772 SER A C 1
ATOM 6316 O O . SER A 1 772 ? 11.919 -9.868 -15.053 1.00 89.25 772 SER A O 1
ATOM 6318 N N . VAL A 1 773 ? 13.643 -9.659 -16.473 1.00 87.00 773 VAL A N 1
ATOM 6319 C CA . VAL A 1 773 ? 14.558 -10.549 -15.737 1.00 87.00 773 VAL A CA 1
ATOM 6320 C C . VAL A 1 773 ? 15.956 -9.953 -15.604 1.00 87.00 773 VAL A C 1
ATOM 6322 O O . VAL A 1 773 ? 16.407 -9.199 -16.471 1.00 87.00 773 VAL A O 1
ATOM 6325 N N . ILE A 1 774 ? 16.663 -10.342 -14.542 1.00 82.12 774 ILE A N 1
ATOM 6326 C CA . ILE A 1 774 ? 18.109 -10.116 -14.370 1.00 82.12 774 ILE A CA 1
ATOM 6327 C C . ILE A 1 774 ? 18.877 -11.435 -14.489 1.00 82.12 774 ILE A C 1
ATOM 6329 O O . ILE A 1 774 ? 18.360 -12.485 -14.107 1.00 82.12 774 ILE A O 1
ATOM 6333 N N . ASP A 1 775 ? 20.095 -11.365 -15.035 1.00 80.31 775 ASP A N 1
ATOM 6334 C CA . ASP A 1 775 ? 21.040 -12.489 -15.104 1.00 80.31 775 ASP A CA 1
ATOM 6335 C C . ASP A 1 775 ? 21.821 -12.554 -13.780 1.00 80.31 775 ASP A C 1
ATOM 6337 O O . ASP A 1 775 ? 22.551 -11.624 -13.441 1.00 80.31 775 ASP A O 1
ATOM 6341 N N . MET A 1 776 ? 21.640 -13.624 -13.011 1.00 73.31 776 MET A N 1
ATOM 6342 C CA . MET A 1 776 ? 22.250 -13.832 -11.693 1.00 73.31 776 MET A CA 1
ATOM 6343 C C . MET A 1 776 ? 23.718 -14.270 -11.780 1.00 73.31 776 MET A C 1
ATOM 6345 O O . MET A 1 776 ? 24.437 -14.168 -10.786 1.00 73.31 776 MET A O 1
ATOM 6349 N N . GLU A 1 777 ? 24.174 -14.734 -12.947 1.00 68.50 777 GLU A N 1
ATOM 6350 C CA . GLU A 1 777 ? 25.566 -15.153 -13.187 1.00 68.50 777 GLU A CA 1
ATOM 6351 C C . GLU A 1 777 ? 26.470 -13.994 -13.673 1.00 68.50 777 GLU A C 1
ATOM 6353 O O . GLU A 1 777 ? 27.677 -14.174 -13.807 1.00 68.50 777 GLU A O 1
ATOM 6358 N N . ASP A 1 778 ? 25.879 -12.810 -13.888 1.00 59.06 778 ASP A N 1
ATOM 6359 C CA . ASP A 1 778 ? 26.472 -11.469 -14.050 1.00 59.06 778 ASP A CA 1
ATOM 6360 C C . ASP A 1 778 ? 27.867 -11.395 -14.709 1.00 59.06 778 ASP A C 1
ATOM 6362 O O . ASP A 1 778 ? 28.863 -11.172 -14.028 1.00 59.06 778 ASP A O 1
ATOM 6366 N N . GLU A 1 779 ? 27.944 -11.481 -16.046 1.00 54.88 779 GLU A N 1
ATOM 6367 C CA . GLU A 1 779 ? 29.062 -10.933 -16.837 1.00 54.88 779 GLU A CA 1
ATOM 6368 C C . GLU A 1 779 ? 28.631 -10.704 -18.304 1.00 54.88 779 GLU A C 1
ATOM 6370 O O . GLU A 1 779 ? 28.570 -11.636 -19.112 1.00 54.88 779 GLU A O 1
ATOM 6375 N N . LEU A 1 780 ? 28.367 -9.442 -18.683 1.00 58.38 780 LEU A N 1
ATOM 6376 C CA . LEU A 1 780 ? 28.096 -9.042 -20.079 1.00 58.38 780 LEU A CA 1
ATOM 6377 C C . LEU A 1 780 ? 29.206 -9.527 -21.036 1.00 58.38 780 LEU A C 1
ATOM 6379 O O . LEU A 1 780 ? 28.932 -9.845 -22.189 1.00 58.38 780 LEU A O 1
ATOM 6383 N N . GLU A 1 781 ? 30.442 -9.647 -20.535 1.00 49.84 781 GLU A N 1
ATOM 6384 C CA . GLU A 1 781 ? 31.615 -10.131 -21.277 1.00 49.84 781 GLU A CA 1
ATOM 6385 C C . GLU A 1 781 ? 31.599 -11.642 -21.573 1.00 49.84 781 GLU A C 1
ATOM 6387 O O . GLU A 1 781 ? 32.242 -12.066 -22.531 1.00 49.84 781 GLU A O 1
ATOM 6392 N N . LYS A 1 782 ? 30.850 -12.458 -20.814 1.00 55.81 782 LYS A N 1
ATOM 6393 C CA . LYS A 1 782 ? 30.802 -13.921 -21.005 1.00 55.81 782 LYS A CA 1
ATOM 6394 C C . LYS A 1 782 ? 29.710 -14.391 -21.965 1.00 55.81 782 LYS A C 1
ATOM 6396 O O . LYS A 1 782 ? 29.853 -15.461 -22.557 1.00 55.81 782 LYS A O 1
ATOM 6401 N N . HIS A 1 783 ? 28.621 -13.634 -22.122 1.00 57.50 783 HIS A N 1
ATOM 6402 C CA . HIS A 1 783 ? 27.406 -14.156 -22.767 1.00 57.50 783 HIS A CA 1
ATOM 6403 C C . HIS A 1 783 ? 26.769 -13.265 -23.837 1.00 57.50 783 HIS A C 1
ATOM 6405 O O . HIS A 1 783 ? 26.057 -13.793 -24.692 1.00 57.50 783 HIS A O 1
ATOM 6411 N N . ASP A 1 784 ? 27.004 -11.950 -23.835 1.00 68.94 784 ASP A N 1
ATOM 6412 C CA . ASP A 1 784 ? 26.392 -11.036 -24.802 1.00 68.94 784 ASP A CA 1
ATOM 6413 C C . ASP A 1 784 ? 27.466 -10.380 -25.684 1.00 68.94 784 ASP A C 1
ATOM 6415 O O . ASP A 1 784 ? 28.116 -9.406 -25.311 1.00 68.94 784 ASP A O 1
ATOM 6419 N N . SER A 1 785 ? 27.647 -10.928 -26.891 1.00 77.00 785 SER A N 1
ATOM 6420 C CA . SER A 1 785 ? 28.564 -10.384 -27.897 1.00 77.00 785 SER A CA 1
ATOM 6421 C C . SER A 1 785 ? 28.128 -8.994 -28.362 1.00 77.00 785 SER A C 1
ATOM 6423 O O . SER A 1 785 ? 26.938 -8.772 -28.604 1.00 77.00 785 SER A O 1
ATOM 6425 N N . TYR A 1 786 ? 29.093 -8.098 -28.565 1.00 88.12 786 TYR A N 1
ATOM 6426 C CA . TYR A 1 786 ? 28.874 -6.774 -29.143 1.00 88.12 786 TYR A CA 1
ATOM 6427 C C . TYR A 1 786 ? 29.818 -6.513 -30.324 1.00 88.12 786 TYR A C 1
ATOM 6429 O O . TYR A 1 786 ? 30.950 -6.993 -30.336 1.00 88.12 786 TYR A O 1
ATOM 6437 N N . ASP A 1 787 ? 29.373 -5.730 -31.308 1.00 92.25 787 ASP A N 1
ATOM 6438 C CA . ASP A 1 787 ? 30.187 -5.378 -32.482 1.00 92.25 787 ASP A CA 1
ATOM 6439 C C . ASP A 1 787 ? 31.144 -4.215 -32.199 1.00 92.25 787 ASP A C 1
ATOM 6441 O O . ASP A 1 787 ? 32.260 -4.164 -32.717 1.00 92.25 787 ASP A O 1
ATOM 6445 N N . PHE A 1 788 ? 30.694 -3.252 -31.391 1.00 94.50 788 PHE A N 1
ATOM 6446 C CA . PHE A 1 788 ? 31.422 -2.016 -31.119 1.00 94.50 788 PHE A CA 1
ATOM 6447 C C . PHE A 1 788 ? 31.408 -1.676 -29.636 1.00 94.50 788 PHE A C 1
ATOM 6449 O O . PHE A 1 788 ? 30.408 -1.879 -28.956 1.00 94.50 788 PHE A O 1
ATOM 6456 N N . ASP A 1 789 ? 32.495 -1.081 -29.156 1.00 93.25 789 ASP A N 1
ATOM 6457 C CA . ASP A 1 789 ? 32.588 -0.524 -27.808 1.00 93.25 789 ASP A CA 1
ATOM 6458 C C . ASP A 1 789 ? 32.674 1.002 -27.881 1.00 93.25 789 ASP A C 1
ATOM 6460 O O . ASP A 1 789 ? 33.492 1.560 -28.621 1.00 93.25 789 ASP A O 1
ATOM 6464 N N . PHE A 1 790 ? 31.819 1.694 -27.133 1.00 96.38 790 PHE A N 1
ATOM 6465 C CA . PHE A 1 790 ? 31.711 3.145 -27.155 1.00 96.38 790 PHE A CA 1
ATOM 6466 C C . PHE A 1 790 ? 31.738 3.730 -25.744 1.00 96.38 790 PHE A C 1
ATOM 6468 O O . PHE A 1 790 ? 30.802 3.584 -24.955 1.00 96.38 790 PHE A O 1
ATOM 6475 N N . LYS A 1 791 ? 32.818 4.460 -25.448 1.00 96.06 791 LYS A N 1
ATOM 6476 C CA . LYS A 1 791 ? 33.027 5.091 -24.143 1.00 96.06 791 LYS A CA 1
ATOM 6477 C C . LYS A 1 791 ? 32.216 6.380 -23.990 1.00 96.06 791 LYS A C 1
ATOM 6479 O O . LYS A 1 791 ? 32.369 7.330 -24.766 1.00 96.06 791 LYS A O 1
ATOM 6484 N N . ILE A 1 792 ? 31.404 6.431 -22.943 1.00 95.94 792 ILE A N 1
ATOM 6485 C CA . ILE A 1 792 ? 30.655 7.598 -22.493 1.00 95.94 792 ILE A CA 1
ATOM 6486 C C . ILE A 1 792 ? 31.458 8.306 -21.407 1.00 95.94 792 ILE A C 1
ATOM 6488 O O . ILE A 1 792 ? 31.853 7.711 -20.411 1.00 95.94 792 ILE A O 1
ATOM 6492 N N . GLY A 1 793 ? 31.695 9.598 -21.604 1.00 93.75 793 GLY A N 1
ATOM 6493 C CA . GLY A 1 793 ? 32.241 10.469 -20.574 1.00 93.75 793 GLY A CA 1
ATOM 6494 C C . GLY A 1 793 ? 31.448 11.765 -20.498 1.00 93.75 793 GLY A C 1
ATOM 6495 O O . GLY A 1 793 ? 30.608 12.052 -21.348 1.00 93.75 793 GLY A O 1
ATOM 6496 N N . LYS A 1 794 ? 31.782 12.604 -19.521 1.00 90.25 794 LYS A N 1
ATOM 6497 C CA . LYS A 1 794 ? 31.099 13.862 -19.172 1.00 90.25 794 LYS A CA 1
ATOM 6498 C C . LYS A 1 794 ? 30.689 14.802 -20.317 1.00 90.25 794 LYS A C 1
ATOM 6500 O O . LYS A 1 794 ? 29.769 15.603 -20.154 1.00 90.25 794 LYS A O 1
ATOM 6505 N N . LYS A 1 795 ? 31.402 14.793 -21.451 1.00 91.75 795 LYS A N 1
ATOM 6506 C CA . LYS A 1 795 ? 31.116 15.655 -22.619 1.00 91.75 795 LYS A CA 1
ATOM 6507 C C . LYS A 1 795 ? 30.488 14.912 -23.801 1.00 91.75 795 LYS A C 1
ATOM 6509 O O . LYS A 1 795 ? 30.075 15.581 -24.744 1.00 91.75 795 LYS A O 1
ATOM 6514 N N . THR A 1 796 ? 30.411 13.584 -23.756 1.00 92.69 796 THR A N 1
ATOM 6515 C CA . THR A 1 796 ? 29.882 12.759 -24.844 1.00 92.69 796 THR A CA 1
ATOM 6516 C C . THR A 1 796 ? 28.411 13.082 -25.085 1.00 92.69 796 THR A C 1
ATOM 6518 O O . THR A 1 796 ? 27.603 13.098 -24.159 1.00 92.69 796 THR A O 1
ATOM 6521 N N . GLN A 1 797 ? 28.059 13.354 -26.339 1.00 91.62 797 GLN A N 1
ATOM 6522 C CA . GLN A 1 797 ? 26.693 13.631 -26.776 1.00 91.62 797 GLN A CA 1
ATOM 6523 C C . GLN A 1 797 ? 26.159 12.482 -27.644 1.00 91.62 797 GLN A C 1
ATOM 6525 O O . GLN A 1 797 ? 26.937 11.824 -28.337 1.00 91.62 797 GLN A O 1
ATOM 6530 N N . PRO A 1 798 ? 24.828 12.285 -27.730 1.00 91.12 798 PRO A N 1
ATOM 6531 C CA . PRO A 1 798 ? 24.208 11.326 -28.654 1.00 91.12 798 PRO A CA 1
ATOM 6532 C C . PRO A 1 798 ? 24.700 11.430 -30.108 1.00 91.12 798 PRO A C 1
ATOM 6534 O O . PRO A 1 798 ? 24.830 10.427 -30.807 1.00 91.12 798 PRO A O 1
ATOM 6537 N N . ARG A 1 799 ? 25.021 12.649 -30.568 1.00 92.75 799 ARG A N 1
ATOM 6538 C CA . ARG A 1 799 ? 25.575 12.890 -31.910 1.00 92.75 799 ARG A CA 1
ATOM 6539 C C . ARG A 1 799 ? 26.944 12.231 -32.108 1.00 92.75 799 ARG A C 1
ATOM 6541 O O . ARG A 1 799 ? 27.242 11.814 -33.223 1.00 92.75 799 ARG A O 1
ATOM 6548 N N . ASP A 1 800 ? 27.762 12.129 -31.063 1.00 94.81 800 ASP A N 1
ATOM 6549 C CA . ASP A 1 800 ? 29.088 11.514 -31.154 1.00 94.81 800 ASP A CA 1
ATOM 6550 C C . ASP A 1 800 ? 28.977 10.019 -31.444 1.00 94.81 800 ASP A C 1
ATOM 6552 O O . ASP A 1 800 ? 29.681 9.521 -32.319 1.00 94.81 800 ASP A O 1
ATOM 6556 N N . LEU A 1 801 ? 28.052 9.329 -30.767 1.00 95.12 801 LEU A N 1
ATOM 6557 C CA . LEU A 1 801 ? 27.733 7.926 -31.038 1.00 95.12 801 LEU A CA 1
ATOM 6558 C C . LEU A 1 801 ? 27.289 7.744 -32.494 1.00 95.12 801 LEU A C 1
ATOM 6560 O O . LEU A 1 801 ? 27.782 6.859 -33.197 1.00 95.12 801 LEU A O 1
ATOM 6564 N N . TYR A 1 802 ? 26.408 8.635 -32.964 1.00 93.44 802 TYR A N 1
ATOM 6565 C CA . TYR A 1 802 ? 25.929 8.598 -34.339 1.00 93.44 802 TYR A CA 1
ATOM 6566 C C . TYR A 1 802 ? 27.072 8.743 -35.351 1.00 93.44 802 TYR A C 1
ATOM 6568 O O . TYR A 1 802 ? 27.243 7.893 -36.215 1.00 93.44 802 TYR A O 1
ATOM 6576 N N . MET A 1 803 ? 27.892 9.789 -35.229 1.00 94.69 803 MET A N 1
ATOM 6577 C CA . MET A 1 803 ? 28.946 10.087 -36.205 1.00 94.69 803 MET A CA 1
ATOM 6578 C C . MET A 1 803 ? 30.111 9.093 -36.165 1.00 94.69 803 MET A C 1
ATOM 6580 O O . MET A 1 803 ? 30.729 8.821 -37.195 1.00 94.69 803 MET A O 1
ATOM 6584 N N . LYS A 1 804 ? 30.462 8.590 -34.977 1.00 94.62 804 LYS A N 1
ATOM 6585 C CA . LYS A 1 804 ? 31.648 7.744 -34.803 1.00 94.62 804 LYS A CA 1
ATOM 6586 C C . LYS A 1 804 ? 31.374 6.275 -35.092 1.00 94.62 804 LYS A C 1
ATOM 6588 O O . LYS A 1 804 ? 32.286 5.614 -35.582 1.00 94.62 804 LYS A O 1
ATOM 6593 N N . VAL A 1 805 ? 30.161 5.797 -34.807 1.00 94.81 805 VAL A N 1
ATOM 6594 C CA . VAL A 1 805 ? 29.809 4.373 -34.905 1.00 94.81 805 VAL A CA 1
ATOM 6595 C C . VAL A 1 805 ? 28.645 4.155 -35.868 1.00 94.81 805 VAL A C 1
ATOM 6597 O O . VAL A 1 805 ? 28.832 3.495 -36.884 1.00 94.81 805 VAL A O 1
ATOM 6600 N N . ILE A 1 806 ? 27.468 4.731 -35.607 1.00 94.00 806 ILE A N 1
ATOM 6601 C CA . ILE A 1 806 ? 26.239 4.358 -36.334 1.00 94.00 806 ILE A CA 1
ATOM 6602 C C . ILE A 1 806 ? 26.325 4.708 -37.825 1.00 94.00 806 ILE A C 1
ATOM 6604 O O . ILE A 1 806 ? 26.123 3.843 -38.667 1.00 94.00 806 ILE A O 1
ATOM 6608 N N . ALA A 1 807 ? 26.694 5.946 -38.164 1.00 93.25 807 ALA A N 1
ATOM 6609 C CA . ALA A 1 807 ? 26.743 6.435 -39.543 1.00 93.25 807 ALA A CA 1
ATOM 6610 C C . ALA A 1 807 ? 27.718 5.647 -40.434 1.00 93.25 807 ALA A C 1
ATOM 6612 O O . ALA A 1 807 ? 27.526 5.581 -41.644 1.00 93.25 807 ALA A O 1
ATOM 6613 N N . LYS A 1 808 ? 28.754 5.045 -39.837 1.00 94.50 808 LYS A N 1
ATOM 6614 C CA . LYS A 1 808 ? 29.766 4.252 -40.546 1.00 94.50 808 LYS A CA 1
ATOM 6615 C C . LYS A 1 808 ? 29.352 2.799 -40.788 1.00 94.50 808 LYS A C 1
ATOM 6617 O O . LYS A 1 808 ? 30.091 2.095 -41.458 1.00 94.50 808 LYS A O 1
ATOM 6622 N N . ASN A 1 809 ? 28.223 2.367 -40.226 1.00 93.81 809 ASN A N 1
ATOM 6623 C CA . ASN A 1 809 ? 27.754 0.979 -40.259 1.00 93.81 809 ASN A CA 1
ATOM 6624 C C . ASN A 1 809 ? 26.281 0.874 -40.703 1.00 93.81 809 ASN A C 1
ATOM 6626 O O . ASN A 1 809 ? 25.590 -0.086 -40.373 1.00 93.81 809 ASN A O 1
ATOM 6630 N N . MET A 1 810 ? 25.779 1.882 -41.428 1.00 90.69 810 MET A N 1
ATOM 6631 C CA . MET A 1 810 ? 24.396 1.934 -41.939 1.00 90.69 810 MET A CA 1
ATOM 6632 C C . MET A 1 810 ? 24.124 0.936 -43.076 1.00 90.69 810 MET A C 1
ATOM 6634 O O . MET A 1 810 ? 22.985 0.794 -43.512 1.00 90.69 810 MET A O 1
ATOM 6638 N N . ASP A 1 811 ? 25.167 0.285 -43.584 1.00 90.62 811 ASP A N 1
ATOM 6639 C CA . ASP A 1 811 ? 25.114 -0.815 -44.544 1.00 90.62 811 ASP A CA 1
ATOM 6640 C C . ASP A 1 811 ? 24.736 -2.154 -43.885 1.00 90.62 811 ASP A C 1
ATOM 6642 O O . ASP A 1 811 ? 24.248 -3.058 -44.563 1.00 90.62 811 ASP A O 1
ATOM 6646 N N . ARG A 1 812 ? 24.907 -2.283 -42.561 1.00 91.94 812 ARG A N 1
ATOM 6647 C CA . ARG A 1 812 ? 24.539 -3.484 -41.800 1.00 91.94 812 ARG A CA 1
ATOM 6648 C C . ARG A 1 812 ? 23.056 -3.484 -41.435 1.00 91.94 812 ARG A C 1
ATOM 6650 O O . ARG A 1 812 ? 22.559 -2.516 -40.863 1.00 91.94 812 ARG A O 1
ATOM 6657 N N . SER A 1 813 ? 22.370 -4.608 -41.643 1.00 91.44 813 SER A N 1
ATOM 6658 C CA . SER A 1 813 ? 20.957 -4.771 -41.257 1.00 91.44 813 SER A CA 1
ATOM 6659 C C . SER A 1 813 ? 20.735 -4.651 -39.744 1.00 91.44 813 SER A C 1
ATOM 6661 O O . SER A 1 813 ? 19.740 -4.082 -39.294 1.00 91.44 813 SER A O 1
ATOM 6663 N N . SER A 1 814 ? 21.678 -5.142 -38.938 1.00 93.44 814 SER A N 1
ATOM 6664 C CA . SER A 1 814 ? 21.699 -4.934 -37.494 1.00 93.44 814 SER A CA 1
ATOM 6665 C C . SER A 1 814 ? 23.118 -5.029 -36.941 1.00 93.44 814 SER A C 1
ATOM 6667 O O . SER A 1 814 ? 23.953 -5.751 -37.484 1.00 93.44 814 SER A O 1
ATOM 6669 N N . PHE A 1 815 ? 23.393 -4.276 -35.881 1.00 94.75 815 PHE A N 1
ATOM 6670 C CA . PHE A 1 815 ? 24.641 -4.336 -35.126 1.00 94.75 815 PHE A CA 1
ATOM 6671 C C . PHE A 1 815 ? 24.425 -3.837 -33.696 1.00 94.75 815 PHE A C 1
ATOM 6673 O O . PHE A 1 815 ? 23.453 -3.141 -33.392 1.00 94.75 815 PHE A O 1
ATOM 6680 N N . SER A 1 816 ? 25.349 -4.189 -32.817 1.00 94.06 816 SER A N 1
ATOM 6681 C CA . SER A 1 816 ? 25.259 -4.003 -31.375 1.00 94.06 816 SER A CA 1
ATOM 6682 C C . SER A 1 816 ? 26.434 -3.183 -30.843 1.00 94.06 816 SER A C 1
ATOM 6684 O O . SER A 1 816 ? 27.577 -3.324 -31.276 1.00 94.06 816 SER A O 1
ATOM 6686 N N . ILE A 1 817 ? 26.150 -2.274 -29.917 1.00 95.88 817 ILE A N 1
ATOM 6687 C CA . ILE A 1 817 ? 27.119 -1.330 -29.368 1.00 95.88 817 ILE A CA 1
ATOM 6688 C C . ILE A 1 817 ? 27.080 -1.424 -27.849 1.00 95.88 817 ILE A C 1
ATOM 6690 O O . ILE A 1 817 ? 26.045 -1.165 -27.238 1.00 95.88 817 ILE A O 1
ATOM 6694 N N . ARG A 1 818 ? 28.219 -1.729 -27.232 1.00 94.62 818 ARG A N 1
ATOM 6695 C CA . ARG A 1 818 ? 28.416 -1.580 -25.794 1.00 94.62 818 ARG A CA 1
ATOM 6696 C C . ARG A 1 818 ? 28.644 -0.105 -25.474 1.00 94.62 818 ARG A C 1
ATOM 6698 O O . ARG A 1 818 ? 29.616 0.493 -25.922 1.00 94.62 818 ARG A O 1
ATOM 6705 N N . LEU A 1 819 ? 27.733 0.491 -24.718 1.00 94.88 819 LEU A N 1
ATOM 6706 C CA . LEU A 1 819 ? 27.866 1.829 -24.149 1.00 94.88 819 LEU A CA 1
ATOM 6707 C C . LEU A 1 819 ? 28.456 1.681 -22.752 1.00 94.88 819 LEU A C 1
ATOM 6709 O O . LEU A 1 819 ? 27.814 1.064 -21.911 1.00 94.88 819 LEU A O 1
ATOM 6713 N N . ASN A 1 820 ? 29.644 2.226 -22.503 1.00 93.25 820 ASN A N 1
ATOM 6714 C CA . ASN A 1 820 ? 30.336 2.061 -21.222 1.00 93.25 820 ASN A CA 1
ATOM 6715 C C . ASN A 1 820 ? 30.801 3.407 -20.661 1.00 93.25 820 ASN A C 1
ATOM 6717 O O . ASN A 1 820 ? 31.482 4.161 -21.358 1.00 93.25 820 ASN A O 1
ATOM 6721 N N . GLY A 1 821 ? 30.483 3.699 -19.405 1.00 93.44 821 GLY A N 1
ATOM 6722 C CA . GLY A 1 821 ? 30.995 4.873 -18.707 1.00 93.44 821 GLY A CA 1
ATOM 6723 C C . GLY A 1 821 ? 30.599 4.909 -17.238 1.00 93.44 821 GLY A C 1
ATOM 6724 O O . GLY A 1 821 ? 29.852 4.058 -16.759 1.00 93.44 821 GLY A O 1
ATOM 6725 N N . ASN A 1 822 ? 31.060 5.947 -16.540 1.00 91.56 822 ASN A N 1
ATOM 6726 C CA . ASN A 1 822 ? 30.647 6.199 -15.165 1.00 91.56 822 ASN A CA 1
ATOM 6727 C C . ASN A 1 822 ? 29.126 6.402 -15.085 1.00 91.56 822 ASN A C 1
ATOM 6729 O O . ASN A 1 822 ? 28.533 7.046 -15.955 1.00 91.56 822 ASN A O 1
ATOM 6733 N N . LEU A 1 823 ? 28.509 5.911 -14.014 1.00 85.25 823 LEU A N 1
ATOM 6734 C CA . LEU A 1 823 ? 27.065 5.878 -13.793 1.00 85.25 823 LEU A CA 1
ATOM 6735 C C . LEU A 1 823 ? 26.383 7.241 -14.015 1.00 85.25 823 LEU A C 1
ATOM 6737 O O . LEU A 1 823 ? 25.356 7.323 -14.687 1.00 85.25 823 LEU A O 1
ATOM 6741 N N . LYS A 1 824 ? 27.006 8.333 -13.560 1.00 82.75 824 LYS A N 1
ATOM 6742 C CA . LYS A 1 824 ? 26.488 9.704 -13.718 1.00 82.75 824 LYS A CA 1
ATOM 6743 C C . LYS A 1 824 ? 26.565 10.228 -15.156 1.00 82.75 824 LYS A C 1
ATOM 6745 O O . LYS A 1 824 ? 25.695 10.976 -15.621 1.00 82.75 824 LYS A O 1
ATOM 6750 N N . ASP A 1 825 ? 27.633 9.870 -15.862 1.00 87.88 825 ASP A N 1
ATOM 6751 C CA . ASP A 1 825 ? 27.818 10.245 -17.264 1.00 87.88 825 ASP A CA 1
ATOM 6752 C C . ASP A 1 825 ? 26.867 9.430 -18.157 1.00 87.88 825 ASP A C 1
ATOM 6754 O O . ASP A 1 825 ? 26.251 9.985 -19.070 1.00 87.88 825 ASP A O 1
ATOM 6758 N N . MET A 1 826 ? 26.682 8.144 -17.837 1.00 87.69 826 MET A N 1
ATOM 6759 C CA . MET A 1 826 ? 25.710 7.251 -18.470 1.00 87.69 826 MET A CA 1
ATOM 6760 C C . MET A 1 826 ? 24.280 7.753 -18.290 1.00 87.69 826 MET A C 1
ATOM 6762 O O . MET A 1 826 ? 23.568 7.906 -19.278 1.00 87.69 826 MET A O 1
ATOM 6766 N N . GLU A 1 827 ? 23.878 8.092 -17.066 1.00 81.50 827 GLU A N 1
ATOM 6767 C CA . GLU A 1 827 ? 22.581 8.702 -16.761 1.00 81.50 827 GLU A CA 1
ATOM 6768 C C . GLU A 1 827 ? 22.307 9.928 -17.652 1.00 81.50 827 GLU A C 1
ATOM 6770 O O . GLU A 1 827 ? 21.272 10.019 -18.323 1.00 81.50 827 GLU A O 1
ATOM 6775 N N . THR A 1 828 ? 23.269 10.857 -17.706 1.00 79.81 828 THR A N 1
ATOM 6776 C CA . THR A 1 828 ? 23.159 12.084 -18.506 1.00 79.81 828 THR A CA 1
ATOM 6777 C C . THR A 1 828 ? 23.033 11.765 -19.998 1.00 79.81 828 THR A C 1
ATOM 6779 O O . THR A 1 828 ? 22.198 12.345 -20.699 1.00 79.81 828 THR A O 1
ATOM 6782 N N . PHE A 1 829 ? 23.852 10.835 -20.494 1.00 88.12 829 PHE A N 1
ATOM 6783 C CA . PHE A 1 829 ? 23.852 10.431 -21.895 1.00 88.12 829 PHE A CA 1
ATOM 6784 C C . PHE A 1 829 ? 22.551 9.733 -22.296 1.00 88.12 829 PHE A C 1
ATOM 6786 O O . PHE A 1 829 ? 21.954 10.114 -23.302 1.00 88.12 829 PHE A O 1
ATOM 6793 N N . LEU A 1 830 ? 22.091 8.748 -21.520 1.00 86.19 830 LEU A N 1
ATOM 6794 C CA . LEU A 1 830 ? 20.875 7.981 -21.797 1.00 86.19 830 LEU A CA 1
ATOM 6795 C C . LEU A 1 830 ? 19.651 8.891 -21.826 1.00 86.19 830 LEU A C 1
ATOM 6797 O O . LEU A 1 830 ? 18.835 8.787 -22.744 1.00 86.19 830 LEU A O 1
ATOM 6801 N N . CYS A 1 831 ? 19.558 9.845 -20.897 1.00 76.50 831 CYS A N 1
ATOM 6802 C CA . CYS A 1 831 ? 18.483 10.832 -20.903 1.00 76.50 831 CYS A CA 1
ATOM 6803 C C . CYS A 1 831 ? 18.516 11.717 -22.151 1.00 76.50 831 CYS A C 1
ATOM 6805 O O . CYS A 1 831 ? 17.485 11.920 -22.794 1.00 76.50 831 CYS A O 1
ATOM 6807 N N . ALA A 1 832 ? 19.688 12.213 -22.552 1.00 81.12 832 ALA A N 1
ATOM 6808 C CA . ALA A 1 832 ? 19.823 12.989 -23.785 1.00 81.12 832 ALA A CA 1
ATOM 6809 C C . ALA A 1 832 ? 19.523 12.146 -25.041 1.00 81.12 832 ALA A C 1
ATOM 6811 O O . ALA A 1 832 ? 18.933 12.638 -26.004 1.00 81.12 832 ALA A O 1
ATOM 6812 N N . PHE A 1 833 ? 19.920 10.873 -25.041 1.00 87.12 833 PHE A N 1
ATOM 6813 C CA . PHE A 1 833 ? 19.751 9.955 -26.162 1.00 87.12 833 PHE A CA 1
ATOM 6814 C C . PHE A 1 833 ? 18.281 9.599 -26.402 1.00 87.12 833 PHE A C 1
ATOM 6816 O O . PHE A 1 833 ? 17.824 9.663 -27.540 1.00 87.12 833 PHE A O 1
ATOM 6823 N N . THR A 1 834 ? 17.544 9.267 -25.345 1.00 80.25 834 THR A N 1
ATOM 6824 C CA . THR A 1 834 ? 16.136 8.824 -25.394 1.00 80.25 834 THR A CA 1
ATOM 6825 C C . THR A 1 834 ? 15.135 9.981 -25.494 1.00 80.25 834 THR A C 1
ATOM 6827 O O . THR A 1 834 ? 14.065 9.808 -26.073 1.00 80.25 834 THR A O 1
ATOM 6830 N N . SER A 1 835 ? 15.466 11.173 -24.979 1.00 75.00 835 SER A N 1
ATOM 6831 C CA . SER A 1 835 ? 14.611 12.371 -25.091 1.00 75.00 835 SER A CA 1
ATOM 6832 C C . SER A 1 835 ? 14.676 13.047 -26.464 1.00 75.00 835 SER A C 1
ATOM 6834 O O . SER A 1 835 ? 13.805 13.847 -26.811 1.00 75.00 835 SER A O 1
ATOM 6836 N N . ARG A 1 836 ? 15.694 12.738 -27.275 1.00 81.62 836 ARG A N 1
ATOM 6837 C CA . ARG A 1 836 ? 15.831 13.280 -28.627 1.00 81.62 836 ARG A CA 1
ATOM 6838 C C . ARG A 1 836 ? 14.731 12.710 -29.530 1.00 81.62 836 ARG A C 1
ATOM 6840 O O . ARG A 1 836 ? 14.714 11.510 -29.782 1.00 81.62 836 ARG A O 1
ATOM 6847 N N . ASN A 1 837 ? 13.871 13.575 -30.077 1.00 81.31 837 ASN A N 1
ATOM 6848 C CA . ASN A 1 837 ? 12.703 13.188 -30.892 1.00 81.31 837 ASN A CA 1
ATOM 6849 C C . ASN A 1 837 ? 13.005 12.143 -31.985 1.00 81.31 837 ASN A C 1
ATOM 6851 O O . ASN A 1 837 ? 12.241 11.193 -32.142 1.00 81.31 837 ASN A O 1
ATOM 6855 N N . ASP A 1 838 ? 14.121 12.289 -32.709 1.00 84.75 838 ASP A N 1
ATOM 6856 C CA . ASP A 1 838 ? 14.511 11.359 -33.783 1.00 84.75 838 ASP A CA 1
ATOM 6857 C C . ASP A 1 838 ? 14.790 9.941 -33.273 1.00 84.75 838 ASP A C 1
ATOM 6859 O O . ASP A 1 838 ? 14.520 8.966 -33.971 1.00 84.75 838 ASP A O 1
ATOM 6863 N N . ASN A 1 839 ? 15.363 9.832 -32.072 1.00 87.75 839 ASN A N 1
ATOM 6864 C CA . ASN A 1 839 ? 15.666 8.555 -31.436 1.00 87.75 839 ASN A CA 1
ATOM 6865 C C . ASN A 1 839 ? 14.422 7.997 -30.754 1.00 87.75 839 ASN A C 1
ATOM 6867 O O . ASN A 1 839 ? 14.139 6.812 -30.887 1.00 87.75 839 ASN A O 1
ATOM 6871 N N . ARG A 1 840 ? 13.654 8.864 -30.084 1.00 83.31 840 ARG A N 1
ATOM 6872 C CA . ARG A 1 840 ? 12.439 8.494 -29.364 1.00 83.31 840 ARG A CA 1
ATOM 6873 C C . ARG A 1 840 ? 11.445 7.751 -30.252 1.00 83.31 840 ARG A C 1
ATOM 6875 O O . ARG A 1 840 ? 10.929 6.722 -29.850 1.00 83.31 840 ARG A O 1
ATOM 6882 N N . ARG A 1 841 ? 11.214 8.249 -31.470 1.00 85.50 841 ARG A N 1
ATOM 6883 C CA . ARG A 1 841 ? 10.298 7.633 -32.450 1.00 85.50 841 ARG A CA 1
ATOM 6884 C C . ARG A 1 841 ? 10.770 6.275 -32.985 1.00 85.50 841 ARG A C 1
ATOM 6886 O O . ARG A 1 841 ? 10.010 5.613 -33.676 1.00 85.50 841 ARG A O 1
ATOM 6893 N N . LYS A 1 842 ? 12.021 5.898 -32.714 1.00 91.38 842 LYS A N 1
ATOM 6894 C CA . LYS A 1 842 ? 12.653 4.643 -33.147 1.00 91.38 842 LYS A CA 1
ATOM 6895 C C . LYS A 1 842 ? 12.827 3.656 -31.991 1.00 91.38 842 LYS A C 1
ATOM 6897 O O . LYS A 1 842 ? 13.474 2.630 -32.159 1.00 91.38 842 LYS A O 1
ATOM 6902 N N . MET A 1 843 ? 12.305 3.976 -30.812 1.00 88.94 843 MET A N 1
ATOM 6903 C CA . MET A 1 843 ? 12.292 3.086 -29.657 1.00 88.94 843 MET A CA 1
ATOM 6904 C C . MET A 1 843 ? 10.860 2.642 -29.403 1.00 88.94 843 MET A C 1
ATOM 6906 O O . MET A 1 843 ? 9.940 3.449 -29.529 1.00 88.94 843 MET A O 1
ATOM 6910 N N . SER A 1 844 ? 10.683 1.376 -29.039 1.00 86.50 844 SER A N 1
ATOM 6911 C CA . SER A 1 844 ? 9.381 0.881 -28.599 1.00 86.50 844 SER A CA 1
ATOM 6912 C C . SER A 1 844 ? 9.051 1.416 -27.202 1.00 86.50 844 SER A C 1
ATOM 6914 O O . SER A 1 844 ? 9.957 1.629 -26.390 1.00 86.50 844 SER A O 1
ATOM 6916 N N . ASP A 1 845 ? 7.767 1.599 -26.882 1.00 82.00 845 ASP A N 1
ATOM 6917 C CA . ASP A 1 845 ? 7.373 1.986 -25.520 1.00 82.00 845 ASP A CA 1
ATOM 6918 C C . ASP A 1 845 ? 7.795 0.934 -24.489 1.00 82.00 845 ASP A C 1
ATOM 6920 O O . ASP A 1 845 ? 8.181 1.292 -23.378 1.00 82.00 845 ASP A O 1
ATOM 6924 N N . LEU A 1 846 ? 7.851 -0.340 -24.895 1.00 84.50 846 LEU A N 1
ATOM 6925 C CA . LEU A 1 846 ? 8.421 -1.440 -24.120 1.00 84.50 846 LEU A CA 1
ATOM 6926 C C . LEU A 1 846 ? 9.893 -1.199 -23.750 1.00 84.50 846 LEU A C 1
ATOM 6928 O O . LEU A 1 846 ? 10.245 -1.265 -22.575 1.00 84.50 846 LEU A O 1
ATOM 6932 N N . ASP A 1 847 ? 10.748 -0.890 -24.732 1.00 86.81 847 ASP A N 1
ATOM 6933 C CA . ASP A 1 847 ? 12.179 -0.621 -24.517 1.00 86.81 847 ASP A CA 1
ATOM 6934 C C . ASP A 1 847 ? 12.390 0.545 -23.551 1.00 86.81 847 ASP A C 1
ATOM 6936 O O . ASP A 1 847 ? 13.235 0.507 -22.657 1.00 86.81 847 ASP A O 1
ATOM 6940 N N . ILE A 1 848 ? 11.609 1.600 -23.745 1.00 82.31 848 ILE A N 1
ATOM 6941 C CA . ILE A 1 848 ? 11.697 2.825 -22.964 1.00 82.31 848 ILE A CA 1
ATOM 6942 C C . ILE A 1 848 ? 11.242 2.573 -21.528 1.00 82.31 848 ILE A C 1
ATOM 6944 O O . ILE A 1 848 ? 11.887 3.029 -20.581 1.00 82.31 848 ILE A O 1
ATOM 6948 N N . TYR A 1 849 ? 10.133 1.856 -21.368 1.00 80.81 849 TYR A N 1
ATOM 6949 C CA . TYR A 1 849 ? 9.586 1.509 -20.069 1.00 80.81 849 TYR A CA 1
ATOM 6950 C C . TYR A 1 849 ? 10.543 0.605 -19.283 1.00 80.81 849 TYR A C 1
ATOM 6952 O O . TYR A 1 849 ? 10.872 0.898 -18.133 1.00 80.81 849 TYR A O 1
ATOM 6960 N N . MET A 1 850 ? 11.073 -0.431 -19.935 1.00 84.69 850 MET A N 1
ATOM 6961 C CA . MET A 1 850 ? 12.090 -1.315 -19.367 1.00 84.69 850 MET A CA 1
ATOM 6962 C C . MET A 1 850 ? 13.336 -0.552 -18.933 1.00 84.69 850 MET A C 1
ATOM 6964 O O . MET A 1 850 ? 13.840 -0.778 -17.836 1.00 84.69 850 MET A O 1
ATOM 6968 N N . MET A 1 851 ? 13.813 0.386 -19.758 1.00 84.50 851 MET A N 1
ATOM 6969 C CA . MET A 1 851 ? 14.949 1.234 -19.401 1.00 84.50 851 MET A CA 1
ATOM 6970 C C . MET A 1 851 ? 14.647 2.072 -18.157 1.00 84.50 851 MET A C 1
ATOM 6972 O O . MET A 1 851 ? 15.488 2.173 -17.271 1.00 84.50 851 MET A O 1
ATOM 6976 N N . GLN A 1 852 ? 13.442 2.638 -18.053 1.00 80.88 852 GLN A N 1
ATOM 6977 C CA . GLN A 1 852 ? 13.035 3.405 -16.878 1.00 80.88 852 GLN A CA 1
ATOM 6978 C C . GLN A 1 852 ? 13.048 2.553 -15.603 1.00 80.88 852 GLN A C 1
ATOM 6980 O O . GLN A 1 852 ? 13.641 2.969 -14.612 1.00 80.88 852 GLN A O 1
ATOM 6985 N N . LEU A 1 853 ? 12.436 1.365 -15.624 1.00 80.38 853 LEU A N 1
ATOM 6986 C CA . LEU A 1 853 ? 12.431 0.466 -14.466 1.00 80.38 853 LEU A CA 1
ATOM 6987 C C . LEU A 1 853 ? 13.837 -0.001 -14.091 1.00 80.38 853 LEU A C 1
ATOM 6989 O O . LEU A 1 853 ? 14.190 0.008 -12.914 1.00 80.38 853 LEU A O 1
ATOM 6993 N N . PHE A 1 854 ? 14.650 -0.364 -15.083 1.00 82.38 854 PHE A N 1
ATOM 6994 C CA . PHE A 1 854 ? 16.034 -0.766 -14.862 1.00 82.38 854 PHE A CA 1
ATOM 6995 C C . PHE A 1 854 ? 16.837 0.335 -14.168 1.00 82.38 854 PHE A C 1
ATOM 6997 O O . PHE A 1 854 ? 17.460 0.073 -13.143 1.00 82.38 854 PHE A O 1
ATOM 7004 N N . LEU A 1 855 ? 16.765 1.570 -14.677 1.00 79.50 855 LEU A N 1
ATOM 7005 C CA . LEU A 1 855 ? 17.447 2.721 -14.086 1.00 79.50 855 LEU A CA 1
ATOM 7006 C C . LEU A 1 855 ? 16.998 2.952 -12.636 1.00 79.50 855 LEU A C 1
ATOM 7008 O O . LEU A 1 855 ? 17.850 3.080 -11.758 1.00 79.50 855 LEU A O 1
ATOM 7012 N N . ILE A 1 856 ? 15.689 2.897 -12.359 1.00 77.81 856 ILE A N 1
ATOM 7013 C CA . ILE A 1 856 ? 15.148 3.027 -10.996 1.00 77.81 856 ILE A CA 1
ATOM 7014 C C . ILE A 1 856 ? 15.727 1.949 -10.068 1.00 77.81 856 ILE A C 1
ATOM 7016 O O . ILE A 1 856 ? 16.177 2.269 -8.968 1.00 77.81 856 ILE A O 1
ATOM 7020 N N . ARG A 1 857 ? 15.772 0.688 -10.520 1.00 77.88 857 ARG A N 1
ATOM 7021 C CA . ARG A 1 857 ? 16.270 -0.457 -9.735 1.00 77.88 857 ARG A CA 1
ATOM 7022 C C . ARG A 1 857 ? 17.786 -0.434 -9.487 1.00 77.88 857 ARG A C 1
ATOM 7024 O O . ARG A 1 857 ? 18.253 -1.110 -8.571 1.00 77.88 857 ARG A O 1
ATOM 7031 N N . ILE A 1 858 ? 18.551 0.349 -10.253 1.00 75.81 858 ILE A N 1
ATOM 7032 C CA . ILE A 1 858 ? 19.978 0.625 -9.990 1.00 75.81 858 ILE A CA 1
ATOM 7033 C C . ILE A 1 858 ? 20.216 1.989 -9.316 1.00 75.81 858 ILE A C 1
ATOM 7035 O O . ILE A 1 858 ? 21.358 2.424 -9.194 1.00 75.81 858 ILE A O 1
ATOM 7039 N N . GLY A 1 859 ? 19.154 2.668 -8.866 1.00 72.31 859 GLY A N 1
ATOM 7040 C CA . GLY A 1 859 ? 19.239 3.925 -8.114 1.00 72.31 859 GLY A CA 1
ATOM 7041 C C . GLY A 1 859 ? 19.334 5.200 -8.961 1.00 72.31 859 GLY A C 1
ATOM 7042 O O . GLY A 1 859 ? 19.649 6.259 -8.421 1.00 72.31 859 GLY A O 1
ATOM 7043 N N . ILE A 1 860 ? 19.055 5.129 -10.266 1.00 71.25 860 ILE A N 1
ATOM 7044 C CA . ILE A 1 860 ? 19.026 6.271 -11.192 1.00 71.25 860 ILE A CA 1
ATOM 7045 C C . ILE A 1 860 ? 17.570 6.643 -11.482 1.00 71.25 860 ILE A C 1
ATOM 7047 O O . ILE A 1 860 ? 16.886 5.964 -12.245 1.00 71.25 860 ILE A O 1
ATOM 7051 N N . VAL A 1 861 ? 17.087 7.736 -10.891 1.00 62.50 861 VAL A N 1
ATOM 7052 C CA . VAL A 1 861 ? 15.654 8.084 -10.941 1.00 62.50 861 VAL A CA 1
ATOM 7053 C C . VAL A 1 861 ? 15.359 9.298 -11.835 1.00 62.50 861 VAL A C 1
ATOM 7055 O O . VAL A 1 861 ? 14.331 9.323 -12.509 1.00 62.50 861 VAL A O 1
ATOM 7058 N N . TYR A 1 862 ? 16.284 10.265 -11.939 1.00 59.16 862 TYR A N 1
ATOM 7059 C CA . TYR A 1 862 ? 16.180 11.434 -12.825 1.00 59.16 862 TYR A CA 1
ATOM 7060 C C . TYR A 1 862 ? 17.549 12.007 -13.218 1.00 59.16 862 TYR A C 1
ATOM 7062 O O . TYR A 1 862 ? 18.243 12.541 -12.356 1.00 59.16 862 TYR A O 1
ATOM 7070 N N . ALA A 1 863 ? 17.856 12.099 -14.520 1.00 40.88 863 ALA A N 1
ATOM 7071 C CA . ALA A 1 863 ? 18.916 13.009 -14.964 1.00 40.88 863 ALA A CA 1
ATOM 7072 C C . ALA A 1 863 ? 18.488 14.482 -14.905 1.00 40.88 863 ALA A C 1
ATOM 7074 O O . ALA A 1 863 ? 17.325 14.864 -14.857 1.00 40.88 863 ALA A O 1
ATOM 7075 N N . LYS A 1 864 ? 19.479 15.358 -14.928 1.00 36.69 864 LYS A N 1
ATOM 7076 C CA . LYS A 1 864 ? 19.316 16.807 -14.855 1.00 36.69 864 LYS A CA 1
ATOM 7077 C C . LYS A 1 864 ? 19.074 17.364 -16.261 1.00 36.69 864 LYS A C 1
ATOM 7079 O O . LYS A 1 864 ? 19.901 17.113 -17.139 1.00 36.69 864 LYS A O 1
ATOM 7084 N N . LYS A 1 865 ? 18.027 18.160 -16.504 1.00 35.44 865 LYS A N 1
ATOM 7085 C CA . LYS A 1 865 ? 18.020 19.026 -17.695 1.00 35.44 865 LYS A CA 1
ATOM 7086 C C . LYS A 1 865 ? 18.886 20.262 -17.389 1.00 35.44 865 LYS A C 1
ATOM 7088 O O . LYS A 1 865 ? 18.963 20.721 -16.246 1.00 35.44 865 LYS A O 1
ATOM 7093 N N . LYS A 1 866 ? 19.688 20.657 -18.377 1.00 35.66 866 LYS A N 1
ATOM 7094 C CA . LYS A 1 866 ? 20.672 21.740 -18.270 1.00 35.66 866 LYS A CA 1
ATOM 7095 C C . LYS A 1 866 ? 20.019 23.091 -18.455 1.00 35.66 866 LYS A C 1
ATOM 7097 O O . LYS A 1 866 ? 19.287 23.201 -19.461 1.00 35.66 866 LYS A O 1
#

Secondary structure (DSSP, 8-state):
-HHHHHHHHHHHHHT--THHHHTT---HHHHHHHHHHHHHHHHHHHHHHHHTTS-STTHHHHHHHHHHT-S-TTS-HHHHHHHHHHHHHHHHHHHHTTT-S--------SSS--SSGGGS-TTTTTSS-TTSTT---SHHHHHHTT---SS-EEEEES--SEE--EE--TT--B--SB-SSS-TTTPPB---HHHHHHHIIIIIIHHHHHHHHHHHHTT-TT-GGGEEE-TTS-EEEHHHHHHHHT-HHHHHHHHHHHHHHHHHH-GGGG--EEEEEEEEEEETTEEEEEEEEEEHHHHHHHHHHHHSHHHHHHHHHHHHHHTTS-HHHHHHHHHHTTTTTS-EEEEEEEEEE-TTS-EEEEEEEEPTTTSTTS--EEE-SEEEEPBGGGEETTTTEE-HHHHHHHHHHHHH---HHHHTTSEEEEEEEEEETTTTEEEEEEEEE-TTT--HHHHTTS--TTHHHHEEEEEEEE-PPP-SSTTHHHHHHHHHH--GGGGSEEPTTHHHHHHHHHHHHS---HHHHHHHHHHHHHHHHHHHHHHHT---HHHHHHHHHHHHHHHHHHHHHS--TT-----SPPPPSS-TTSSSEEEEEE-S--S---S---S--TTTTTEEEEESS-S-SEEEGGGEEESS--EEEEEE-TTT--EEEEEEEEEEE-SS---B-EEEEE--EEE-SSEEEEEEEEEEETTEEEEEE--EE--S--EEETTEE--HHHHHHHHHHH---HHHHHT-EEEE--HHHHHHEEEEEEEEETTEEEEEEEETT--HHHH---SEEEEE-TT--HHHHHHHTGGGGTTSSEEEEEEEEEHHHHHHHHHHHHHSHHHHTTS-HHHHHHHHHHHHHTT---PPP-

pLDDT: mean 71.54, std 22.29, range [24.25, 97.75]

Sequence (866 aa):
MENNLIQATVDYVHNLDWSDIFTNITSNKLLFLLSIAIPVIIPLFNIYKRIVRIRKIVILRVLNWMLVSQVDLARYKIRAIFDITLFVITIIIFFITDGQYRWYAMIPVGGIVITECCANYKHILQRIPFKRIKEFPYLKYEQAALIIPKGLVGILSTTLKEVKDIPANPRMMKIHFATTDESYETRQVITDKSIIERIIKNEIVAYYDSLTEKIREKGYDRSQFFYLENENGHKEFICDILKDIYSLENVYNAIIQVQSDITKDGSIRFIGDKVGIRGYKLEKGELLLDIYETDHFTFKVFKKIFKDRRFKRIFQEIICRTNKANDNIKLLLVESLAFLFSSFGIDIIIGGRDASGAKKMLVAARSGNIESDNRSTLHVPVNESFSRTDLVEHDQYYSPYHCVLRGIKEELGIPEEICKKTSVSFHDFAIVSDEGEIGLGCYVDFSFVMPLEEARLYPGQDKYLELADILIVPYPPFKWSPSAYEDYFYKTTGNEKFCMQWQSFTTLLYQRAILRNAEASIPIIWLVDSTIILTLLFLLTNYTQIDLTSTIISLILGGLALFIMKRFNNKPVHKLTYGEFLKPFVPQWNGDVRVLQSTMHSQIVKGSRKETNPIADGIMFGLNSPSGQKLKLSDIHLLTPPFCTVRREFVNFTEYPISFYYVAEKNGDIGNCLSFIKIPYALSSDDLSLLLTVKTEKGHIVSYNFTKPIHSDIILDFTNTLDEKQVNTFSKYYRMNKDLLKNVQIASLDENFQKRWFPLDLFNAGNDYFWSVIDMEDELEKHDSYDFDFKIGKKTQPRDLYMKVIAKNMDRSSFSIRLNGNLKDMETFLCAFTSRNDNRRKMSDLDIYMMQLFLIRIGIVYAKKK